Protein 7WGT (pdb70)

Solvent-accessible surface area: 38284 Å² total; per-residue (Å²): 134,170,47,87,67,14,65,38,77,67,1,1,25,18,3,0,15,0,20,7,0,6,2,33,1,4,26,78,2,2,60,0,0,50,87,3,12,4,21,0,0,53,64,0,17,30,76,17,23,42,36,0,0,23,0,8,0,2,12,6,0,0,2,0,0,24,29,74,29,0,0,0,11,0,2,10,51,1,0,30,30,33,36,0,0,0,50,0,0,14,48,0,0,43,30,29,2,28,16,45,4,3,7,3,0,2,1,11,33,2,39,80,17,1,137,55,150,78,7,34,4,63,50,44,130,45,176,41,25,36,126,46,10,118,86,56,34,34,135,82,113,48,89,63,1,2,4,15,11,3,11,39,73,95,3,13,24,11,77,141,11,136,0,18,124,46,50,51,60,58,18,177,74,7,4,82,1,3,71,51,1,12,84,71,4,37,131,2,0,100,41,2,0,53,41,2,0,105,45,2,113,108,2,0,75,47,0,67,52,2,6,110,52,0,30,97,32,0,72,95,12,76,19,10,138,65,0,39,82,89,0,34,70,88,81,127,78,4,50,92,110,62,86,0,57,2,2,0,0,11,9,4,4,84,13,0,22,3,4,15,0,0,0,0,0,3,0,0,17,12,140,54,112,24,61,0,53,125,2,0,73,76,0,3,132,39,4,18,34,6,2,67,71,0,0,40,5,4,2,0,1,1,0,13,2,25,112,71,32,62,21,96,14,111,30,1,5,47,35,13,31,28,5,0,2,16,3,3,0,8,0,0,21,54,4,91,69,19,34,98,26,0,37,22,1,0,41,4,3,2,0,2,0,9,2,13,3,4,0,5,3,1,0,4,0,0,0,36,6,29,45,92,118,73,27,112,73,85,21,82,138,45,0,29,39,11,18,62,84,1,49,99,52,1,35,22,8,4,15,22,0,2,15,22,31,6,37,5,7,62,85,1,0,5,17,20,2,16,1,49,0,5,49,65,10,2,38,0,3,2,124,66,6,7,15,116,54,3,16,7,1,0,6,6,3,8,0,49,39,5,41,75,101,25,49,68,4,3,58,110,48,0,10,111,6,1,84,64,0,21,88,52,30,90,134,48,74,138,88,10,64,68,73,132,36,104,7,38,100,138,0,18,56,82,2,104,84,36,7,27,39,0,28,84,69,6,71,42,11,9,106,117,52,45,117,71,21,115,55,68,77,73,60,39,111,68,85,6,45,54,0,108,56,60,122,161,137,17,72,4,49,12,57,51,65,103,26,67,0,18,78,47,78,144,8,58,0,54,0,117,1,64,60,84,4,33,60,47,52,0,0,0,0,12,11,84,95,81,48,21,3,125,11,24,0,43,27,11,57,66,71,18,113,77,16,42,98,50,3,52,11,59,36,76,28,71,58,4,20,0,22,0,57,48,0,69,68,112,2,32,8,23,0,4,0,0,5,2,52,28,70,23,4,15,10,4,71,4,0,61,3,15,14,118,78,77,69,21,56,6,80,4,16,9,2,6,5,7,88,70,7,32,119,63,57,19,0,0,0,0,0,3,0,6,49,0,21,40,86,105,4,92,34,27,9,53,10,60,52,73,96,70,143,116,35,46,10,59,5,72,18,75,25,48,111,96,63,24,2,4,0,1,0,0,3,0,50,9,79,60,105,51,8,72,162,74,49,38,2,25,0,24,0,51,19,140,49,60,149,74,61,68,94,100,55,14,56,89,97,157,126,34,106,12,58,9,55,46,25,29,60,25,99,66,52,23,77,50,102,0,29,2,39,9,58,45,34,91,1,42,58,59,0,1,0,0,0,13,9,32,98,143,111,134,1,31,3,0,0,3,6,5,12,39,29,57,38,64,56,60,5,84,75,0,75,80,30,5,64,9,34,33,51,52,104,60,47,48,0,39,0,79,3,48,61,1,119,53,123,2,32,7,59,0,8,0,0,25,0,15,28,16,31,83,0,0,27,94,26,4,111,9,17,77,1,52,2,28,60,6,137,68,51,49,13,47,15,29,13,1,6,40,37,85,62,105,116,78,57,85,64,32,34,0,0,0,1,0,53,12,0,7,11,79,83,18,76,24,50,6,30,100,60,81,43,103,79,35,43,22,62,1,72,23,44,82,79,114,82,62,38,13,13,2,0,0,0,42,13,64,29,94,51,25,90,93,104,36,3,25,0,21,1,26,0,87,60,35,108,31,164,41,83,66,103,4,98,72,144

Foldseek 3Di:
DDDAAAPDDVLLLLLLLLQLFFQCLQFPLQLLLLVQFFQLLVVLLVVLLQLAQLLLLLQLLLLQQQQLFFQQVSLCQQFVLQSLLSQLLLLLLLLCLLFLLVLLLLLVVLLVQLPDPFRPQQDQPDPQHDPLEDRAFDDDDVRHYSLVRCCLCVQLVLVVAPFLVPLDAFQPVRLVSSVVLLVVLLVQPLVHSRRVSVVSVCLSCLLVVLLVVLLVVLCPAVQLVVLSCSRHVGDNVSVVDVVSSLVSLVSSHVSSDGSSRLSSLSSSSHNSQDQSVVSSVVSSVSNNVSSVSSSSSQRSLLRSCCPVPNDDSVGQSHGDCCNLRRRVLSSLSPDPVRSVSSNSSSSSNNSSSSSSSSRSVSSVQRNVCRVDVVCVVNSSVVSVVSSVVSSVSNSSLRGSNNVSVSQLSVLFQNPLQSLVSVLCVLCSCPPLSHLVVVQVSVCVRHVHGDDPSSNCSSHPVHNVSSVSNNVVSVVPDDQDADDVGGHDPVSSVVSNVSSCVSVVSSVVSSVVVQVVDDDDRVVRSVVSSQRNVNVD/DKAKEKPPQEDEEAQFDKDKIKIFINWWAALQFKFKWWAAPPGDTDTAGGSQFHGDPPRDPQWGKDDGTGMIMIIRGGHHLVSQTKMKMWGPRDPPTYIYSIYGYAYDADFDFWDKDKDWFDPVVVVDFKTKIKMKTDWGDDQDKDKWKAFPNHTDDDAKDKDKDQQDSPRRTIIMMMMHMDTSVVVVVTWWIKMWIDDPVDPGTDIDIGTPDD/DWAKAKDWADEAAAQGKTKMKIAIDDDQQLQFKKWKWWAAPVRDIGTAKIAASHRPDIDGDPVQPPFKDWDADSVRRMIMIIGGNDDQRPWTWIKMFTDHDVVVGTPDIHPTHTHGHHPFDFDAWDKDWAADDPDDLPAQKDKTKIKTDFGDDDDKDKDWPVPPAPPAKDKADWDQDPRTTITMMMHMDGCVPPPPDFTKIWMADVVVRDIDIGTHDHD

Secondary structure (DSSP, 8-state):
------SSHHHHHHHHHHHHSSHHHHHTHHHHHHHTTGGGGHHHHHHIIIIIIHHHHHHHHHHHHHH-S-HHHHHHTT-GGGTHHHHHHHHHHHHHHHHHTHHHHHHHHHHHHT-SSS-TTS-S-STT--TT-BSS--S-SSS-BHHHHHIIIIIS-GGG--STT---SB-HHHHHHHHHHHHHHHHHHTTTHHHHHHHHHHHHHHHHHHHHHHHHHHHTSTTHHHHHHHHH---GGGTTSHHHHHHHHHHHHHHH--SSSHHHHHHHTS-TTS-HHHHHHHHHHHHHHHHHHHHHHHHHHHHHHHHHT---HHHH---THHIIIIIHHHHHTTSSSHHHHHHHHHHHHHHHHHHHHHHHHHHHHHHHHTT-HHHHHTHHHHHHHHHHHHHHGGGGGGBTTHHHHHHHHHTTTSHHHHHHHHHHHHHIIIIITTHHHHHHHHHHHHSSPPPHHHHHIIIIIHHHHHHHHHHHHHHT----EETTEEPPHHHHHHHHHHHHHHHTHHHHHHHHHHHTS-S-SHHHHTTTTS-SGGG-/--EEEEE----B-TT--EEEEEEEESS-GGGS-EEEEEE-TT--EEEEEEE-TTS--EEE-GGGTTTEEEEEETTTTEEEEEE-S--GGG-EEEEEEE---GGG----B---EEE-B--PPPBPPEEEEE---S----SSEEEEEEEEEEEBSS--EEEEGGG---TTEEEEEEEEETTEEEEEEEEEEEGGGTTTS--EEEEEEGGGTEEEEEE----/---EEEE-SEEEE-TT--EEEEEEEEEEE-TTTEEEEEE-TTS--EEEEETTTEE-TT--TTEEEEEEEEEEEEEESS--GGG-SEEEEEE-SSSS-EEB--EEEEE----B--EEEEEPPPTTTTTTTEEEEEEEEEEEBSS--EEEEEETTEEP-SSEEEEEPPPPTTT--EEEEEEEEEEHHHHHT--EEEEEEE-TT-SSPEEEEEES--

Organism: Drosophila melanogaster (NCBI:txid7227)

InterPro domains:
  IPR000175 Sodium:neurotransmitter symporter [PF00209] (27-581)
  IPR000175 Sodium:neurotransmitter symporter [PR00176] (35-56)
  IPR000175 Sodium:neurotransmitter symporter [PR00176] (64-83)
  IPR000175 Sodium:neurotransmitter symporter [PR00176] (108-134)
  IPR000175 Sodium:neurotransmitter symporter [PR00176] (264-281)
  IPR000175 Sodium:neurotransmitter symporter [PR00176] (346-366)
  IPR000175 Sodium:neurotransmitter symporter [PR00176] (400-419)
  IPR000175 Sodium:neurotransmitter symporter [PR00176] (480-500)
  IPR000175 Sodium:neurotransmitter symporter [PR00176] (520-540)
  IPR000175 Sodium:neurotransmitter symporter [PS00610] (51-65)
  IPR000175 Sodium:neurotransmitter symporter [PS00754] (134-154)
  IPR000175 Sodium:neurotransmitter symporter [PS50267] (26-584)
  IPR000175 Sodium:neurotransmitter symporter [PTHR11616] (11-594)
  IPR037272 Sodium:neurotransmitter symporter superfamily [SSF161070] (27-579)

GO terms:
  GO:0005330 dopamine:sodium symporter activity (F, IDA)
  GO:0042745 circadian sleep/wake cycle (P, IDA)
  GO:0090494 dopamine uptake (P, IDA)
  GO:0019811 cocaine binding (F, IDA)
  GO:1990834 response to odorant (P, IMP)
  GO:0030431 sleep (P, IMP)
  GO:0099509 regulation of presynaptic cytosolic calcium ion concentration (P, IMP)
  GO:0008344 adult locomotory behavior (P, IMP)
  GO:0005886 plasma membrane (C, IDA)
  GO:0042745 circadian sleep/wake cycle (P, IMP)

Nearest PDB structures (foldseek):
  6m2r-assembly1_L  TM=9.900E-01  e=1.112E-40  Mus musculus
  4xp9-assembly1_L  TM=9.901E-01  e=1.904E-40  Mus musculus
  3ls5-assembly1_L  TM=9.830E-01  e=5.376E-38  Mus musculus
  5i1k-assembly1_L  TM=9.712E-01  e=5.869E-34  Homo sapiens
  6wos-assembly1_L  TM=9.707E-01  e=3.458E-33  Homo sapiens

Structure (mmCIF, N/CA/C/O backbone):
data_7WGT
#
_entry.id   7WGT
#
_cell.length_a   98.007
_cell.length_b   135.025
_cell.length_c   162.559
_cell.angle_alpha   90.000
_cell.angle_beta   90.000
_cell.angle_gamma   90.000
#
_symmetry.space_group_name_H-M   'P 21 21 21'
#
loop_
_entity.id
_entity.type
_entity.pdbx_description
1 polymer 'Sodium-dependent dopamine transporter'
2 polymer 'Antibody fragment (9D5) light chain'
3 polymer 'Antibody fragment (9D5) heavy chain'
4 non-polymer '1-(2-{[(diphenylmethylidene)amino]oxy}ethyl)-1,2,5,6-tetrahydropyridine-3-carboxylic acid'
5 non-polymer CHOLESTEROL
6 non-polymer 'SODIUM ION'
7 non-polymer 'CHLORIDE ION'
8 non-polymer 'CHOLESTEROL HEMISUCCINATE'
9 water water
#
loop_
_atom_site.group_PDB
_atom_site.id
_atom_site.type_symbol
_atom_site.label_atom_id
_atom_site.label_alt_id
_atom_site.label_comp_id
_atom_site.label_asym_id
_atom_site.label_entity_id
_atom_site.label_seq_id
_atom_site.pdbx_PDB_ins_code
_atom_site.Cartn_x
_atom_site.Cartn_y
_atom_site.Cartn_z
_atom_site.occupancy
_atom_site.B_iso_or_equiv
_atom_site.auth_seq_id
_atom_site.auth_comp_id
_atom_site.auth_asym_id
_atom_site.auth_atom_id
_atom_site.pdbx_PDB_model_num
ATOM 1 N N . ASP A 1 1 ? -22.923 -26.415 38.047 1.00 138.55 25 ASP A N 1
ATOM 2 C CA . ASP A 1 1 ? -22.266 -25.779 36.911 1.00 140.18 25 ASP A CA 1
ATOM 3 C C . ASP A 1 1 ? -20.776 -26.103 36.884 1.00 141.27 25 ASP A C 1
ATOM 4 O O . ASP A 1 1 ? -20.012 -25.625 37.725 1.00 141.13 25 ASP A O 1
ATOM 9 N N . GLU A 1 2 ? -20.363 -26.916 35.916 1.00 138.33 26 GLU A N 1
ATOM 10 C CA . GLU A 1 2 ? -18.966 -27.292 35.746 1.00 140.60 26 GLU A CA 1
ATOM 11 C C . GLU A 1 2 ? -18.449 -26.694 34.446 1.00 136.32 26 GLU A C 1
ATOM 12 O O . GLU A 1 2 ? -18.952 -27.018 33.364 1.00 140.36 26 GLU A O 1
ATOM 18 N N . ARG A 1 3 ? -17.445 -25.831 34.557 1.00 127.89 27 ARG A N 1
ATOM 19 C CA . ARG A 1 3 ? -16.951 -25.041 33.443 1.00 123.59 27 ARG A CA 1
ATOM 20 C C . ARG A 1 3 ? -15.502 -25.395 33.144 1.00 120.13 27 ARG A C 1
ATOM 21 O O . ARG A 1 3 ? -14.787 -25.948 33.985 1.00 118.42 27 ARG A O 1
ATOM 29 N N . GLU A 1 4 ? -15.079 -25.061 31.924 1.00 115.11 28 GLU A N 1
ATOM 30 C CA . GLU A 1 4 ? -13.700 -25.272 31.509 1.00 111.19 28 GLU A CA 1
ATOM 31 C C . GLU A 1 4 ? -12.737 -24.623 32.496 1.00 111.67 28 GLU A C 1
ATOM 32 O O . GLU A 1 4 ? -13.074 -23.652 33.178 1.00 112.60 28 GLU A O 1
ATOM 38 N N . THR A 1 5 ? -11.527 -25.171 32.574 1.00 108.75 29 THR A N 1
ATOM 39 C CA . THR A 1 5 ? -10.477 -24.614 33.413 1.00 105.19 29 THR A CA 1
ATOM 40 C C . THR A 1 5 ? -9.218 -24.417 32.577 1.00 104.68 29 THR A C 1
ATOM 41 O O . THR A 1 5 ? -9.095 -24.936 31.464 1.00 108.34 29 THR A O 1
ATOM 45 N N . TRP A 1 6 ? -8.280 -23.644 33.122 1.00 96.60 30 TRP A N 1
ATOM 46 C CA . TRP A 1 6 ? -7.043 -23.344 32.411 1.00 103.95 30 TRP A CA 1
ATOM 47 C C . TRP A 1 6 ? -6.187 -24.601 32.299 1.00 105.98 30 TRP A C 1
ATOM 48 O O . TRP A 1 6 ? -5.796 -25.187 33.314 1.00 111.17 30 TRP A O 1
ATOM 59 N N . SER A 1 7 ? -5.885 -25.011 31.066 1.00 107.50 31 SER A N 1
ATOM 60 C CA . SER A 1 7 ? -5.056 -26.189 30.827 1.00 106.10 31 SER A CA 1
ATOM 61 C C . SER A 1 7 ? -3.602 -25.905 31.181 1.00 104.54 31 SER A C 1
ATOM 62 O O . SER A 1 7 ? -2.704 -26.113 30.358 1.00 112.14 31 SER A O 1
ATOM 65 N N . GLY A 1 8 ? -3.362 -25.448 32.404 1.00 100.51 32 GLY A N 1
ATOM 66 C CA . GLY A 1 8 ? -2.062 -24.939 32.807 1.00 105.24 32 GLY A CA 1
ATOM 67 C C . GLY A 1 8 ? -2.251 -23.554 33.393 1.00 101.13 32 GLY A C 1
ATOM 68 O O . GLY A 1 8 ? -3.115 -22.784 32.967 1.00 106.80 32 GLY A O 1
ATOM 69 N N . LYS A 1 9 ? -1.427 -23.228 34.389 1.00 92.85 33 LYS A N 1
ATOM 70 C CA . LYS A 1 9 ? -1.654 -21.998 35.142 1.00 93.16 33 LYS A CA 1
ATOM 71 C C . LYS A 1 9 ? -1.084 -20.775 34.433 1.00 100.10 33 LYS A C 1
ATOM 72 O O . LYS A 1 9 ? -1.744 -19.731 34.374 1.00 101.94 33 LYS A O 1
ATOM 78 N N . VAL A 1 10 ? 0.135 -20.872 33.896 1.00 93.00 34 VAL A N 1
ATOM 79 C CA . VAL A 1 10 ? 0.713 -19.728 33.203 1.00 92.39 34 VAL A CA 1
ATOM 80 C C . VAL A 1 10 ? -0.117 -19.344 31.987 1.00 98.02 34 VAL A C 1
ATOM 81 O O . VAL A 1 10 ? -0.047 -18.197 31.532 1.00 101.38 34 VAL A O 1
ATOM 85 N N . ASP A 1 11 ? -0.910 -20.278 31.451 1.00 93.22 35 ASP A N 1
ATOM 86 C CA . ASP A 1 11 ? -1.903 -19.929 30.440 1.00 95.33 35 ASP A CA 1
ATOM 87 C C . ASP A 1 11 ? -2.762 -18.763 30.907 1.00 99.01 35 ASP A C 1
ATOM 88 O O . ASP A 1 11 ? -2.997 -17.804 30.163 1.00 98.70 35 ASP A O 1
ATOM 93 N N . PHE A 1 12 ? -3.242 -18.835 32.151 1.00 95.23 36 PHE A N 1
ATOM 94 C CA . PHE A 1 12 ? -4.021 -17.742 32.718 1.00 91.41 36 PHE A CA 1
ATOM 95 C C . PHE A 1 12 ? -3.155 -16.509 32.942 1.00 94.27 36 PHE A C 1
ATOM 96 O O . PHE A 1 12 ? -3.567 -15.388 32.618 1.00 87.92 36 PHE A O 1
ATOM 104 N N . LEU A 1 13 ? -1.951 -16.697 33.490 1.00 95.93 37 LEU A N 1
ATOM 105 C CA . LEU A 1 13 ? -1.077 -15.561 33.767 1.00 85.10 37 LEU A CA 1
ATOM 106 C C . LEU A 1 13 ? -0.718 -14.820 32.487 1.00 87.88 37 LEU A C 1
ATOM 107 O O . LEU A 1 13 ? -0.784 -13.587 32.432 1.00 87.95 37 LEU A O 1
ATOM 112 N N . LEU A 1 14 ? -0.343 -15.558 31.439 1.00 88.48 38 LEU A N 1
ATOM 113 C CA . LEU A 1 14 ? 0.015 -14.911 30.181 1.00 88.43 38 LEU A CA 1
ATOM 114 C C . LEU A 1 14 ? -1.183 -14.198 29.568 1.00 87.19 38 LEU A C 1
ATOM 115 O O . LEU A 1 14 ? -1.048 -13.088 29.040 1.00 88.47 38 LEU A O 1
ATOM 120 N N . SER A 1 15 ? -2.367 -14.814 29.628 1.00 89.06 39 SER A N 1
ATOM 121 C CA . SER A 1 15 ? -3.555 -14.159 29.086 1.00 90.78 39 SER A CA 1
ATOM 122 C C . SER A 1 15 ? -3.887 -12.891 29.861 1.00 87.08 39 SER A C 1
ATOM 123 O O . SER A 1 15 ? -4.340 -11.900 29.277 1.00 89.39 39 SER A O 1
ATOM 126 N N . VAL A 1 16 ? -3.663 -12.896 31.176 1.00 83.03 40 VAL A N 1
ATOM 127 C CA . VAL A 1 16 ? -3.823 -11.673 31.956 1.00 83.08 40 VAL A CA 1
ATOM 128 C C . VAL A 1 16 ? -2.707 -10.685 31.631 1.00 84.68 40 VAL A C 1
ATOM 129 O O . VAL A 1 16 ? -2.963 -9.507 31.354 1.00 82.54 40 VAL A O 1
ATOM 133 N N . ILE A 1 17 ? -1.453 -11.150 31.664 1.00 87.15 41 ILE A N 1
ATOM 134 C CA . ILE A 1 17 ? -0.321 -10.293 31.312 1.00 83.42 41 ILE A CA 1
ATOM 135 C C . ILE A 1 17 ? -0.499 -9.730 29.909 1.00 84.96 41 ILE A C 1
ATOM 136 O O . ILE A 1 17 ? -0.311 -8.531 29.670 1.00 83.35 41 ILE A O 1
ATOM 141 N N . GLY A 1 18 ? -0.875 -10.589 28.962 1.00 84.80 42 GLY A N 1
ATOM 142 C CA . GLY A 1 18 ? -1.059 -10.128 27.598 1.00 82.43 42 GLY A CA 1
ATOM 143 C C . GLY A 1 18 ? -2.158 -9.090 27.476 1.00 88.51 42 GLY A C 1
ATOM 144 O O . GLY A 1 18 ? -2.017 -8.107 26.744 1.00 90.77 42 GLY A O 1
ATOM 145 N N . TYR A 1 19 ? -3.272 -9.298 28.180 1.00 87.70 43 TYR A N 1
ATOM 146 C CA . TYR A 1 19 ? -4.361 -8.329 28.127 1.00 83.86 43 TYR A CA 1
ATOM 147 C C . TYR A 1 19 ? -3.939 -6.999 28.734 1.00 82.21 43 TYR A C 1
ATOM 148 O O . TYR A 1 19 ? -4.253 -5.932 28.192 1.00 80.60 43 TYR A O 1
ATOM 157 N N . ALA A 1 20 ? -3.215 -7.042 29.853 1.00 84.12 44 ALA A N 1
ATOM 158 C CA . ALA A 1 20 ? -2.889 -5.814 30.571 1.00 82.23 44 ALA A CA 1
ATOM 159 C C . ALA A 1 20 ? -1.834 -4.998 29.834 1.00 85.54 44 ALA A C 1
ATOM 160 O O . ALA A 1 20 ? -1.987 -3.782 29.667 1.00 80.96 44 ALA A O 1
ATOM 162 N N . VAL A 1 21 ? -0.751 -5.634 29.391 1.00 79.37 45 VAL A N 1
ATOM 163 C CA . VAL A 1 21 ? 0.281 -4.892 28.677 1.00 83.65 45 VAL A CA 1
ATOM 164 C C . VAL A 1 21 ? -0.149 -4.733 27.224 1.00 83.24 45 VAL A C 1
ATOM 165 O O . VAL A 1 21 ? -0.536 -5.700 26.555 1.00 82.32 45 VAL A O 1
ATOM 169 N N . GLY A 1 22 ? -0.158 -3.493 26.759 1.00 82.84 46 GLY A N 1
ATOM 170 C CA . GLY A 1 22 ? -0.615 -3.201 25.421 1.00 79.22 46 GLY A CA 1
ATOM 171 C C . GLY A 1 22 ? 0.042 -1.952 24.889 1.00 80.69 46 GLY A C 1
ATOM 172 O O . GLY A 1 22 ? 1.098 -1.544 25.382 1.00 83.28 46 GLY A O 1
ATOM 173 N N . LEU A 1 23 ? -0.583 -1.327 23.893 1.00 76.27 47 LEU A N 1
ATOM 174 C CA . LEU A 1 23 ? 0.051 -0.195 23.234 1.00 77.83 47 LEU A CA 1
ATOM 175 C C . LEU A 1 23 ? 0.353 0.936 24.213 1.00 80.34 47 LEU A C 1
ATOM 176 O O . LEU A 1 23 ? 1.451 1.504 24.177 1.00 86.22 47 LEU A O 1
ATOM 181 N N . ALA A 1 24 ? -0.576 1.238 25.125 1.00 79.68 48 ALA A N 1
ATOM 182 C CA . ALA A 1 24 ? -0.388 2.337 26.072 1.00 81.51 48 ALA A CA 1
ATOM 183 C C . ALA A 1 24 ? 0.898 2.217 26.880 1.00 82.20 48 ALA A C 1
ATOM 184 O O . ALA A 1 24 ? 1.410 3.236 27.359 1.00 85.83 48 ALA A O 1
ATOM 186 N N . ASN A 1 25 ? 1.428 1.005 27.051 1.00 83.81 49 ASN A N 1
ATOM 187 C CA . ASN A 1 25 ? 2.690 0.855 27.767 1.00 84.18 49 ASN A CA 1
ATOM 188 C C . ASN A 1 25 ? 3.833 1.519 27.011 1.00 81.17 49 ASN A C 1
ATOM 189 O O . ASN A 1 25 ? 4.759 2.058 27.627 1.00 87.72 49 ASN A O 1
ATOM 194 N N . VAL A 1 26 ? 3.782 1.507 25.680 1.00 78.50 50 VAL A N 1
ATOM 195 C CA . VAL A 1 26 ? 4.901 2.007 24.892 1.00 80.92 50 VAL A CA 1
ATOM 196 C C . VAL A 1 26 ? 4.615 3.405 24.351 1.00 81.54 50 VAL A C 1
ATOM 197 O O . VAL A 1 26 ? 5.531 4.227 24.242 1.00 87.56 50 VAL A O 1
ATOM 201 N N . TRP A 1 27 ? 3.354 3.712 24.031 1.00 80.63 51 TRP A N 1
ATOM 202 C CA . TRP A 1 27 ? 3.069 4.951 23.316 1.00 76.47 51 TRP A CA 1
ATOM 203 C C . TRP A 1 27 ? 2.314 5.973 24.166 1.00 75.97 51 TRP A C 1
ATOM 204 O O . TRP A 1 27 ? 1.741 6.917 23.617 1.00 81.25 51 TRP A O 1
ATOM 215 N N . ARG A 1 28 ? 2.310 5.820 25.493 1.00 77.98 52 ARG A N 1
ATOM 216 C CA . ARG A 1 28 ? 1.766 6.873 26.346 1.00 84.32 52 ARG A CA 1
ATOM 217 C C . ARG A 1 28 ? 2.554 7.050 27.641 1.00 83.94 52 ARG A C 1
ATOM 218 O O . ARG A 1 28 ? 2.856 8.185 28.026 1.00 90.27 52 ARG A O 1
ATOM 226 N N . PHE A 1 29 ? 2.883 5.958 28.332 1.00 72.39 53 PHE A N 1
ATOM 227 C CA . PHE A 1 29 ? 3.611 6.100 29.591 1.00 74.78 53 PHE A CA 1
ATOM 228 C C . PHE A 1 29 ? 4.957 6.796 29.430 1.00 85.04 53 PHE A C 1
ATOM 229 O O . PHE A 1 29 ? 5.273 7.656 30.272 1.00 87.23 53 PHE A O 1
ATOM 237 N N . PRO A 1 30 ? 5.789 6.488 28.422 1.00 84.38 54 PRO A N 1
ATOM 238 C CA . PRO A 1 30 ? 7.036 7.259 28.264 1.00 82.66 54 PRO A CA 1
ATOM 239 C C . PRO A 1 30 ? 6.805 8.748 28.068 1.00 86.44 54 PRO A C 1
ATOM 240 O O . PRO A 1 30 ? 7.472 9.562 28.719 1.00 85.89 54 PRO A O 1
ATOM 244 N N . TYR A 1 31 ? 5.874 9.130 27.186 1.00 86.28 55 TYR A N 1
ATOM 245 C CA . TYR A 1 31 ? 5.591 10.548 26.988 1.00 77.32 55 TYR A CA 1
ATOM 246 C C . TYR A 1 31 ? 5.181 11.213 28.295 1.00 81.99 55 TYR A C 1
ATOM 247 O O . TYR A 1 31 ? 5.591 12.344 28.578 1.00 84.89 55 TYR A O 1
ATOM 256 N N . LEU A 1 32 ? 4.386 10.516 29.113 1.00 85.67 56 LEU A N 1
ATOM 257 C CA . LEU A 1 32 ? 3.948 11.083 30.384 1.00 83.24 56 LEU A CA 1
ATOM 258 C C . LEU A 1 32 ? 5.127 11.332 31.314 1.00 86.28 56 LEU A C 1
ATOM 259 O O . LEU A 1 32 ? 5.151 12.329 32.043 1.00 90.90 56 LEU A O 1
ATOM 264 N N . CYS A 1 33 ? 6.116 10.437 31.302 1.00 90.50 57 CYS A N 1
ATOM 265 C CA . CYS A 1 33 ? 7.323 10.657 32.093 1.00 94.23 57 CYS A CA 1
ATOM 266 C C . CYS A 1 33 ? 8.085 11.880 31.595 1.00 96.70 57 CYS A C 1
ATOM 267 O O . CYS A 1 33 ? 8.473 12.750 32.382 1.00 101.32 57 CYS A O 1
ATOM 270 N N . TYR A 1 34 ? 8.303 11.960 30.280 1.00 91.13 58 TYR A N 1
ATOM 271 C CA . TYR A 1 34 ? 8.990 13.107 29.696 1.00 84.68 58 TYR A CA 1
ATOM 272 C C . TYR A 1 34 ? 8.248 14.405 29.988 1.00 93.52 58 TYR A C 1
ATOM 273 O O . TYR A 1 34 ? 8.863 15.416 30.344 1.00 100.84 58 TYR A O 1
ATOM 282 N N . LYS A 1 35 ? 6.934 14.393 29.879 1.00 86.19 59 LYS A N 1
ATOM 283 C CA . LYS A 1 35 ? 6.166 15.623 30.048 1.00 89.29 59 LYS A CA 1
ATOM 284 C C . LYS A 1 35 ? 5.883 16.009 31.479 1.00 97.17 59 LYS A C 1
ATOM 285 O O . LYS A 1 35 ? 5.525 17.148 31.759 1.00 103.21 59 LYS A O 1
ATOM 291 N N . ASN A 1 36 ? 6.084 15.099 32.405 1.00 96.72 60 ASN A N 1
ATOM 292 C CA . ASN A 1 36 ? 5.689 15.353 33.787 1.00 93.24 60 ASN A CA 1
ATOM 293 C C . ASN A 1 36 ? 6.826 15.085 34.765 1.00 94.63 60 ASN A C 1
ATOM 294 O O . ASN A 1 36 ? 6.622 14.511 35.837 1.00 100.38 60 ASN A O 1
ATOM 299 N N . GLY A 1 37 ? 8.041 15.501 34.422 1.00 94.36 61 GLY A N 1
ATOM 300 C CA . GLY A 1 37 ? 9.124 15.513 35.384 1.00 97.17 61 GLY A CA 1
ATOM 301 C C . GLY A 1 37 ? 10.016 14.292 35.417 1.00 103.84 61 GLY A C 1
ATOM 302 O O . GLY A 1 37 ? 10.795 14.147 36.367 1.00 106.13 61 GLY A O 1
ATOM 303 N N . GLY A 1 38 ? 9.936 13.414 34.423 1.00 99.43 62 GLY A N 1
ATOM 304 C CA . GLY A 1 38 ? 10.858 12.289 34.376 1.00 96.48 62 GLY A CA 1
ATOM 305 C C . GLY A 1 38 ? 10.637 11.340 35.536 1.00 104.70 62 GLY A C 1
ATOM 306 O O . GLY A 1 38 ? 9.500 10.976 35.862 1.00 105.35 62 GLY A O 1
ATOM 307 N N . GLY A 1 39 ? 11.740 10.938 36.176 1.00 101.46 63 GLY A N 1
ATOM 308 C CA . GLY A 1 39 ? 11.651 10.020 37.300 1.00 100.34 63 GLY A CA 1
ATOM 309 C C . GLY A 1 39 ? 10.746 10.513 38.411 1.00 99.21 63 GLY A C 1
ATOM 310 O O . GLY A 1 39 ? 10.180 9.711 39.159 1.00 101.70 63 GLY A O 1
ATOM 311 N N . ALA A 1 40 ? 10.588 11.833 38.531 1.00 95.64 64 ALA A N 1
ATOM 312 C CA . ALA A 1 40 ? 9.686 12.395 39.527 1.00 98.47 64 ALA A CA 1
ATOM 313 C C . ALA A 1 40 ? 8.222 12.133 39.202 1.00 99.47 64 ALA A C 1
ATOM 314 O O . ALA A 1 40 ? 7.371 12.284 40.084 1.00 98.83 64 ALA A O 1
ATOM 316 N N . PHE A 1 41 ? 7.904 11.763 37.959 1.00 96.92 65 PHE A N 1
ATOM 317 C CA . PHE A 1 41 ? 6.543 11.348 37.643 1.00 94.63 65 PHE A CA 1
ATOM 318 C C . PHE A 1 41 ? 6.213 9.983 38.231 1.00 94.48 65 PHE A C 1
ATOM 319 O O . PHE A 1 41 ? 5.032 9.662 38.400 1.00 96.73 65 PHE A O 1
ATOM 327 N N . LEU A 1 42 ? 7.228 9.179 38.558 1.00 94.15 66 LEU A N 1
ATOM 328 C CA . LEU A 1 42 ? 6.983 7.841 39.080 1.00 92.65 66 LEU A CA 1
ATOM 329 C C . LEU A 1 42 ? 6.435 7.854 40.502 1.00 93.51 66 LEU A C 1
ATOM 330 O O . LEU A 1 42 ? 5.861 6.850 40.937 1.00 91.78 66 LEU A O 1
ATOM 335 N N . VAL A 1 43 ? 6.591 8.951 41.237 1.00 91.12 67 VAL A N 1
ATOM 336 C CA . VAL A 1 43 ? 6.059 9.008 42.597 1.00 92.00 67 VAL A CA 1
ATOM 337 C C . VAL A 1 43 ? 4.540 9.155 42.544 1.00 91.75 67 VAL A C 1
ATOM 338 O O . VAL A 1 43 ? 3.837 8.303 43.110 1.00 92.24 67 VAL A O 1
ATOM 342 N N . PRO A 1 44 ? 3.970 10.182 41.893 1.00 96.66 68 PRO A N 1
ATOM 343 C CA . PRO A 1 44 ? 2.503 10.221 41.807 1.00 96.52 68 PRO A CA 1
ATOM 344 C C . PRO A 1 44 ? 1.948 9.081 40.983 1.00 94.21 68 PRO A C 1
ATOM 345 O O . PRO A 1 44 ? 0.814 8.653 41.221 1.00 96.97 68 PRO A O 1
ATOM 349 N N . TYR A 1 45 ? 2.722 8.567 40.024 1.00 88.63 69 TYR A N 1
ATOM 350 C CA . TYR A 1 45 ? 2.307 7.371 39.304 1.00 88.03 69 TYR A CA 1
ATOM 351 C C . TYR A 1 45 ? 2.377 6.138 40.193 1.00 91.69 69 TYR A C 1
ATOM 352 O O . TYR A 1 45 ? 1.552 5.230 40.054 1.00 94.47 69 TYR A O 1
ATOM 361 N N . GLY A 1 46 ? 3.350 6.084 41.104 1.00 96.39 70 GLY A N 1
ATOM 362 C CA . GLY A 1 46 ? 3.434 4.951 42.009 1.00 91.67 70 GLY A CA 1
ATOM 363 C C . GLY A 1 46 ? 2.357 4.977 43.075 1.00 94.18 70 GLY A C 1
ATOM 364 O O . GLY A 1 46 ? 1.812 3.933 43.444 1.00 9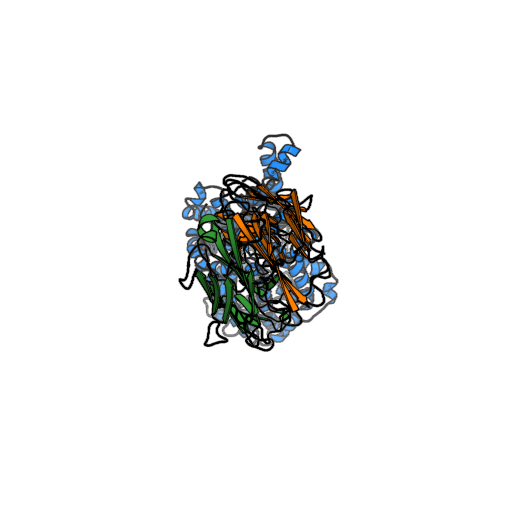6.05 70 GLY A O 1
ATOM 365 N N . ILE A 1 47 ? 2.031 6.167 43.583 1.00 93.50 71 ILE A N 1
ATOM 366 C CA . ILE A 1 47 ? 0.995 6.275 44.605 1.00 92.78 71 ILE A CA 1
ATOM 367 C C . ILE A 1 47 ? -0.374 5.965 44.013 1.00 94.64 71 ILE A C 1
ATOM 368 O O . ILE A 1 47 ? -1.130 5.151 44.557 1.00 94.52 71 ILE A O 1
ATOM 373 N N . MET A 1 48 ? -0.716 6.599 42.886 1.00 98.96 72 MET A N 1
ATOM 374 C CA . MET A 1 48 ? -1.984 6.292 42.235 1.00 94.56 72 MET A CA 1
ATOM 375 C C . MET A 1 48 ? -2.029 4.873 41.691 1.00 94.16 72 MET A C 1
ATOM 376 O O . MET A 1 48 ? -3.109 4.404 41.315 1.00 95.52 72 MET A O 1
ATOM 381 N N . LEU A 1 49 ? -0.890 4.187 41.629 1.00 92.30 73 LEU A N 1
ATOM 382 C CA . LEU A 1 49 ? -0.889 2.768 41.302 1.00 90.00 73 LEU A CA 1
ATOM 383 C C . LEU A 1 49 ? -1.141 1.912 42.534 1.00 91.91 73 LEU A C 1
ATOM 384 O O . LEU A 1 49 ? -1.776 0.858 42.432 1.00 94.30 73 LEU A O 1
ATOM 389 N N . ALA A 1 50 ? -0.665 2.352 43.702 1.00 95.71 74 ALA A N 1
ATOM 390 C CA . ALA A 1 50 ? -0.858 1.583 44.926 1.00 96.70 74 ALA A CA 1
ATOM 391 C C . ALA A 1 50 ? -2.267 1.746 45.482 1.00 95.98 74 ALA A C 1
ATOM 392 O O . ALA A 1 50 ? -2.897 0.761 45.881 1.00 94.63 74 ALA A O 1
ATOM 394 N N . VAL A 1 51 ? -2.777 2.975 45.517 1.00 96.10 75 VAL A N 1
ATOM 395 C CA . VAL A 1 51 ? -4.104 3.212 46.071 1.00 90.36 75 VAL A CA 1
ATOM 396 C C . VAL A 1 51 ? -5.194 3.153 45.002 1.00 96.88 75 VAL A C 1
ATOM 397 O O . VAL A 1 51 ? -6.344 2.825 45.310 1.00 99.20 75 VAL A O 1
ATOM 401 N N . GLY A 1 52 ? -4.864 3.442 43.747 1.00 95.37 76 GLY A N 1
ATOM 402 C CA . GLY A 1 52 ? -5.878 3.495 42.714 1.00 92.03 76 GLY A CA 1
ATOM 403 C C . GLY A 1 52 ? -5.985 2.245 41.865 1.00 91.13 76 GLY A C 1
ATOM 404 O O . GLY A 1 52 ? -6.974 1.511 41.953 1.00 92.80 76 GLY A O 1
ATOM 405 N N . GLY A 1 53 ? -4.970 1.990 41.044 1.00 90.54 77 GLY A N 1
ATOM 406 C CA . GLY A 1 53 ? -5.030 0.930 40.056 1.00 84.89 77 GLY A CA 1
ATOM 407 C C . GLY A 1 53 ? -5.107 -0.489 40.591 1.00 93.14 77 GLY A C 1
ATOM 408 O O . GLY A 1 53 ? -6.032 -1.227 40.247 1.00 90.61 77 GLY A O 1
ATOM 409 N N . ILE A 1 54 ? -4.130 -0.877 41.429 1.00 90.37 78 ILE A N 1
ATOM 410 C CA . ILE A 1 54 ? -4.080 -2.282 41.861 1.00 90.07 78 ILE A CA 1
ATOM 411 C C . ILE A 1 54 ? -5.294 -2.715 42.636 1.00 88.30 78 ILE A C 1
ATOM 412 O O . ILE A 1 54 ? -5.780 -3.837 42.402 1.00 87.42 78 ILE A O 1
ATOM 417 N N . PRO A 1 55 ? -5.867 -1.933 43.570 1.00 84.07 79 PRO A N 1
ATOM 418 C CA . PRO A 1 55 ? -7.107 -2.384 44.225 1.00 86.91 79 PRO A CA 1
ATOM 419 C C . PRO A 1 55 ? -8.217 -2.743 43.249 1.00 87.04 79 PRO A C 1
ATOM 420 O O . PRO A 1 55 ? -8.891 -3.764 43.432 1.00 85.06 79 PRO A O 1
ATOM 424 N N . LEU A 1 56 ? -8.422 -1.935 42.209 1.00 85.11 80 LEU A N 1
ATOM 425 C CA . LEU A 1 56 ? -9.429 -2.273 41.208 1.00 85.62 80 LEU A CA 1
ATOM 426 C C . LEU A 1 56 ? -9.020 -3.510 40.417 1.00 83.70 80 LEU A C 1
ATOM 427 O O . LEU A 1 56 ? -9.860 -4.362 40.103 1.00 83.70 80 LEU A O 1
ATOM 432 N N . PHE A 1 57 ? -7.732 -3.621 40.092 1.00 90.58 81 PHE A N 1
ATOM 433 C CA . PHE A 1 57 ? -7.213 -4.788 39.385 1.00 84.19 81 PHE A CA 1
ATOM 434 C C . PHE A 1 57 ? -7.381 -6.053 40.221 1.00 80.97 81 PHE A C 1
ATOM 435 O O . PHE A 1 57 ? -7.824 -7.093 39.720 1.00 78.74 81 PHE A O 1
ATOM 443 N N . TYR A 1 58 ? -7.034 -5.971 41.508 1.00 87.24 82 TYR A N 1
ATOM 444 C CA . TYR A 1 58 ? -7.180 -7.103 42.420 1.00 83.55 82 TYR A CA 1
ATOM 445 C C . TYR A 1 58 ? -8.644 -7.498 42.582 1.00 85.00 82 TYR A C 1
ATOM 446 O O . TYR A 1 58 ? -8.983 -8.687 42.557 1.00 81.23 82 TYR A O 1
ATOM 455 N N . MET A 1 59 ? -9.527 -6.509 42.733 1.00 88.48 83 MET A N 1
ATOM 456 C CA . MET A 1 59 ? -10.938 -6.783 42.988 1.00 81.72 83 MET A CA 1
ATOM 457 C C . MET A 1 59 ? -11.578 -7.580 41.857 1.00 84.66 83 MET A C 1
ATOM 458 O O . MET A 1 59 ? -12.237 -8.599 42.099 1.00 90.76 83 MET A O 1
ATOM 463 N N . GLU A 1 60 ? -11.423 -7.117 40.615 1.00 78.94 84 GLU A N 1
ATOM 464 C CA . GLU A 1 60 ? -12.071 -7.806 39.504 1.00 83.55 84 GLU A CA 1
ATOM 465 C C . GLU A 1 60 ? -11.545 -9.227 39.359 1.00 86.67 84 GLU A C 1
ATOM 466 O O . GLU A 1 60 ? -12.302 -10.146 39.023 1.00 84.53 84 GLU A O 1
ATOM 472 N N . LEU A 1 61 ? -10.250 -9.428 39.618 1.00 83.19 85 LEU A N 1
ATOM 473 C CA . LEU A 1 61 ? -9.681 -10.768 39.537 1.00 81.37 85 LEU A CA 1
ATOM 474 C C . LEU A 1 61 ? -10.286 -11.684 40.592 1.00 83.03 85 LEU A C 1
ATOM 475 O O . LEU A 1 61 ? -10.631 -12.835 40.300 1.00 85.30 85 LEU A O 1
ATOM 480 N N . ALA A 1 62 ? -10.430 -11.190 41.823 1.00 79.21 86 ALA A N 1
ATOM 481 C CA . ALA A 1 62 ? -11.090 -11.979 42.856 1.00 82.94 86 ALA A CA 1
ATOM 482 C C . ALA A 1 62 ? -12.553 -12.229 42.509 1.00 89.49 86 ALA A C 1
ATOM 483 O O . ALA A 1 62 ? -13.050 -13.351 42.663 1.00 96.73 86 ALA A O 1
ATOM 485 N N . LEU A 1 63 ? -13.256 -11.197 42.030 1.00 82.73 87 LEU A N 1
ATOM 486 C CA . LEU A 1 63 ? -14.657 -11.359 41.649 1.00 78.54 87 LEU A CA 1
ATOM 487 C C . LEU A 1 63 ? -14.825 -12.429 40.579 1.00 86.60 87 LEU A C 1
ATOM 488 O O . LEU A 1 63 ? -15.798 -13.192 40.603 1.00 93.01 87 LEU A O 1
ATOM 493 N N . GLY A 1 64 ? -13.893 -12.502 39.633 1.00 84.24 88 GLY A N 1
ATOM 494 C CA . GLY A 1 64 ? -13.970 -13.496 38.582 1.00 88.61 88 GLY A CA 1
ATOM 495 C C . GLY A 1 64 ? -13.833 -14.905 39.112 1.00 93.10 88 GLY A C 1
ATOM 496 O O . GLY A 1 64 ? -14.729 -15.738 38.939 1.00 96.53 88 GLY A O 1
ATOM 497 N N . GLN A 1 65 ? -12.713 -15.168 39.787 1.00 90.40 89 GLN A N 1
ATOM 498 C CA . GLN A 1 65 ? -12.442 -16.502 40.308 1.00 91.01 89 GLN A CA 1
ATOM 499 C C . GLN A 1 65 ? -13.512 -16.962 41.292 1.00 89.61 89 GLN A C 1
ATOM 500 O O . GLN A 1 65 ? -13.745 -18.168 41.434 1.00 91.63 89 GLN A O 1
ATOM 506 N N . HIS A 1 66 ? -14.185 -16.028 41.959 1.00 86.33 90 HIS A N 1
ATOM 507 C CA . HIS A 1 66 ? -15.090 -16.383 43.046 1.00 87.08 90 HIS A CA 1
ATOM 508 C C . HIS A 1 66 ? -16.493 -16.740 42.562 1.00 95.77 90 HIS A C 1
ATOM 509 O O . HIS A 1 66 ? -17.065 -17.740 43.006 1.00 100.22 90 HIS A O 1
ATOM 516 N N . ASN A 1 67 ? -17.070 -15.935 41.672 1.00 98.61 91 ASN A N 1
ATOM 517 C CA . ASN A 1 67 ? -18.442 -16.153 41.226 1.00 91.62 91 ASN A CA 1
ATOM 518 C C . ASN A 1 67 ? -18.535 -17.021 39.978 1.00 90.47 91 ASN A C 1
ATOM 519 O O . ASN A 1 67 ? -19.646 -17.356 39.556 1.00 95.83 91 ASN A O 1
ATOM 524 N N . ARG A 1 68 ? -17.401 -17.389 39.386 1.00 94.28 92 ARG A N 1
ATOM 525 C CA . ARG A 1 68 ? -17.308 -18.431 38.364 1.00 99.93 92 ARG A CA 1
ATOM 526 C C . ARG A 1 68 ? -18.195 -18.173 37.149 1.00 101.73 92 ARG A C 1
ATOM 527 O O . ARG A 1 68 ? -18.556 -19.117 36.445 1.00 105.29 92 ARG A O 1
ATOM 535 N N . LYS A 1 69 ? -18.573 -16.922 36.880 1.00 98.75 93 LYS A N 1
ATOM 536 C CA . LYS A 1 69 ? -19.376 -16.610 35.702 1.00 98.57 93 LYS A CA 1
ATOM 537 C C . LYS A 1 69 ? -18.956 -15.261 35.136 1.00 97.39 93 LYS A C 1
ATOM 538 O O . LYS A 1 69 ? -18.343 -14.438 35.824 1.00 95.70 93 LYS A O 1
ATOM 544 N N . GLY A 1 70 ? -19.311 -15.042 33.870 1.00 96.39 94 GLY A N 1
ATOM 545 C CA . GLY A 1 70 ? -18.971 -13.818 33.171 1.00 95.03 94 GLY A CA 1
ATOM 546 C C . GLY A 1 70 ? -19.709 -12.598 33.703 1.00 94.36 94 GLY A C 1
ATOM 547 O O . GLY A 1 70 ? -20.474 -12.653 34.664 1.00 100.04 94 GLY A O 1
ATOM 548 N N . ALA A 1 71 ? -19.488 -11.469 33.020 1.00 92.29 95 ALA A N 1
ATOM 549 C CA . ALA A 1 71 ? -19.859 -10.167 33.570 1.00 96.98 95 ALA A CA 1
ATOM 550 C C . ALA A 1 71 ? -21.364 -10.037 33.785 1.00 99.67 95 ALA A C 1
ATOM 551 O O . ALA A 1 71 ? -21.805 -9.493 34.805 1.00 95.56 95 ALA A O 1
ATOM 553 N N . ILE A 1 72 ? -22.170 -10.513 32.834 1.00 101.98 96 ILE A N 1
ATOM 554 C CA . ILE A 1 72 ? -23.620 -10.363 32.947 1.00 98.63 96 ILE A CA 1
ATOM 555 C C . ILE A 1 72 ? -24.136 -11.112 34.170 1.00 101.75 96 ILE A C 1
ATOM 556 O O . ILE A 1 72 ? -24.786 -10.535 35.050 1.00 95.49 96 ILE A O 1
ATOM 561 N N . THR A 1 73 ? -23.844 -12.412 34.244 1.00 101.86 97 THR A N 1
ATOM 562 C CA . THR A 1 73 ? -24.319 -13.212 35.367 1.00 97.81 97 THR A CA 1
ATOM 563 C C . THR A 1 73 ? -23.675 -12.773 36.677 1.00 102.38 97 THR A C 1
ATOM 564 O O . THR A 1 73 ? -24.358 -12.672 37.702 1.00 97.52 97 THR A O 1
ATOM 568 N N . CYS A 1 74 ? -22.367 -12.494 36.659 1.00 99.75 98 CYS A N 1
ATOM 569 C CA . CYS A 1 74 ? -21.639 -12.196 37.892 1.00 98.57 98 CYS A CA 1
ATOM 570 C C . CYS A 1 74 ? -22.246 -11.008 38.629 1.00 99.95 98 CYS A C 1
ATOM 571 O O . CYS A 1 74 ? -22.469 -11.064 39.843 1.00 101.55 98 CYS A O 1
ATOM 574 N N . TRP A 1 75 ? -22.514 -9.917 37.913 1.00 102.83 99 TRP A N 1
ATOM 575 C CA . TRP A 1 75 ? -23.099 -8.747 38.555 1.00 106.40 99 TRP A CA 1
ATOM 576 C C . TRP A 1 75 ? -24.572 -8.942 38.878 1.00 108.84 99 TRP A C 1
ATOM 577 O O . TRP A 1 75 ? -25.081 -8.298 39.803 1.00 106.87 99 TRP A O 1
ATOM 588 N N . GLY A 1 76 ? -25.260 -9.824 38.151 1.00 107.74 100 GLY A N 1
ATOM 589 C CA . GLY A 1 76 ? -26.606 -10.195 38.552 1.00 104.99 100 GLY A CA 1
ATOM 590 C C . GLY A 1 76 ? -26.625 -10.955 39.865 1.00 108.41 100 GLY A C 1
ATOM 591 O O . GLY A 1 76 ? -27.487 -10.719 40.716 1.00 115.20 100 GLY A O 1
ATOM 592 N N . ARG A 1 77 ? -25.668 -11.867 40.052 1.00 104.80 101 ARG A N 1
ATOM 593 C CA . ARG A 1 77 ? -25.573 -12.684 41.257 1.00 94.30 101 ARG A CA 1
ATOM 594 C C . ARG A 1 77 ? -24.975 -11.936 42.442 1.00 99.69 101 ARG A C 1
ATOM 595 O O . ARG A 1 77 ? -24.921 -12.497 43.542 1.00 104.10 101 ARG A O 1
ATOM 603 N N . LEU A 1 78 ? -24.520 -10.699 42.246 1.00 100.82 102 LEU A N 1
ATOM 604 C CA . LEU A 1 78 ? -23.920 -9.901 43.310 1.00 104.35 102 LEU A CA 1
ATOM 605 C C . LEU A 1 78 ? -24.914 -8.885 43.862 1.00 107.07 102 LEU A C 1
ATOM 606 O O . LEU A 1 78 ? -25.218 -8.886 45.059 1.00 105.12 102 LEU A O 1
ATOM 611 N N . VAL A 1 79 ? -25.410 -8.001 43.001 1.00 113.89 103 VAL A N 1
ATOM 612 C CA . VAL A 1 79 ? -26.464 -7.044 43.327 1.00 108.19 103 VAL A CA 1
ATOM 613 C C . VAL A 1 79 ? -27.450 -7.058 42.164 1.00 105.01 103 VAL A C 1
ATOM 614 O O . VAL A 1 79 ? -27.189 -6.425 41.131 1.00 101.26 103 VAL A O 1
ATOM 618 N N . PRO A 1 80 ? -28.575 -7.775 42.272 1.00 111.88 104 PRO A N 1
ATOM 619 C CA . PRO A 1 80 ? -29.512 -7.844 41.135 1.00 115.70 104 PRO A CA 1
ATOM 620 C C . PRO A 1 80 ? -30.010 -6.486 40.668 1.00 106.27 104 PRO A C 1
ATOM 621 O O . PRO A 1 80 ? -30.386 -6.342 39.497 1.00 109.07 104 PRO A O 1
ATOM 625 N N . LEU A 1 81 ? -30.017 -5.484 41.549 1.00 98.71 105 LEU A N 1
ATOM 626 C CA . LEU A 1 81 ? -30.389 -4.134 41.141 1.00 102.02 105 LEU A CA 1
ATOM 627 C C . LEU A 1 81 ? -29.428 -3.570 40.099 1.00 108.38 105 LEU A C 1
ATOM 628 O O . LEU A 1 81 ? -29.821 -2.725 39.286 1.00 113.86 105 LEU A O 1
ATOM 633 N N . PHE A 1 82 ? -28.174 -4.024 40.099 1.00 106.58 106 PHE A N 1
ATOM 634 C CA . PHE A 1 82 ? -27.138 -3.476 39.231 1.00 98.76 106 PHE A CA 1
ATOM 635 C C . PHE A 1 82 ? -26.700 -4.461 38.154 1.00 90.72 106 PHE A C 1
ATOM 636 O O . PHE A 1 82 ? -25.569 -4.393 37.670 1.00 96.74 106 PHE A O 1
ATOM 644 N N . LYS A 1 83 ? -27.584 -5.378 37.762 1.00 94.25 107 LYS A N 1
ATOM 645 C CA . LYS A 1 83 ? -27.237 -6.338 36.723 1.00 94.26 107 LYS A CA 1
ATOM 646 C C . LYS A 1 83 ? -26.911 -5.659 35.395 1.00 99.35 107 LYS A C 1
ATOM 647 O O . LYS A 1 83 ? -26.238 -6.260 34.550 1.00 103.97 107 LYS A O 1
ATOM 653 N N . GLY A 1 84 ? -27.347 -4.412 35.201 1.00 97.43 108 GLY A N 1
ATOM 654 C CA . GLY A 1 84 ? -27.002 -3.684 33.992 1.00 101.76 108 GLY A CA 1
ATOM 655 C C . GLY A 1 84 ? -25.555 -3.253 33.923 1.00 98.40 108 GLY A C 1
ATOM 656 O O . GLY A 1 84 ? -25.076 -2.903 32.840 1.00 94.06 108 GLY A O 1
ATOM 657 N N . ILE A 1 85 ? -24.856 -3.247 35.061 1.00 95.51 109 ILE A N 1
ATOM 658 C CA . ILE A 1 85 ? -23.403 -3.115 35.032 1.00 95.69 109 ILE A CA 1
ATOM 659 C C . ILE A 1 85 ? -22.810 -4.182 34.127 1.00 90.82 109 ILE A C 1
ATOM 660 O O . ILE A 1 85 ? -21.894 -3.916 33.339 1.00 85.35 109 ILE A O 1
ATOM 665 N N . GLY A 1 86 ? -23.338 -5.399 34.213 1.00 84.73 110 GLY A N 1
ATOM 666 C CA . GLY A 1 86 ? -23.008 -6.426 33.252 1.00 92.48 110 GLY A CA 1
ATOM 667 C C . GLY A 1 86 ? -23.239 -5.948 31.835 1.00 91.51 110 GLY A C 1
ATOM 668 O O . GLY A 1 86 ? -22.291 -5.850 31.051 1.00 89.65 110 GLY A O 1
ATOM 669 N N . TYR A 1 87 ? -24.492 -5.608 31.512 1.00 95.76 111 TYR A N 1
ATOM 670 C CA . TYR A 1 87 ? -24.843 -5.253 30.139 1.00 96.51 111 TYR A CA 1
ATOM 671 C C . TYR A 1 87 ? -24.083 -4.021 29.663 1.00 91.79 111 TYR A C 1
ATOM 672 O O . TYR A 1 87 ? -23.699 -3.938 28.490 1.00 90.77 111 TYR A O 1
ATOM 681 N N . ALA A 1 88 ? -23.868 -3.048 30.550 1.00 89.20 112 ALA A N 1
ATOM 682 C CA . ALA A 1 88 ? -23.080 -1.878 30.178 1.00 89.34 112 ALA A CA 1
ATOM 683 C C . ALA A 1 88 ? -21.678 -2.289 29.760 1.00 93.78 112 ALA A C 1
ATOM 684 O O . ALA A 1 88 ? -21.216 -1.954 28.664 1.00 95.48 112 ALA A O 1
ATOM 686 N N . VAL A 1 89 ? -21.003 -3.051 30.618 1.00 94.22 113 VAL A N 1
ATOM 687 C CA . VAL A 1 89 ? -19.608 -3.402 30.381 1.00 84.96 113 VAL A CA 1
ATOM 688 C C . VAL A 1 89 ? -19.461 -4.245 29.116 1.00 89.37 113 VAL A C 1
ATOM 689 O O . VAL A 1 89 ? -18.488 -4.091 28.368 1.00 87.52 113 VAL A O 1
ATOM 693 N N . VAL A 1 90 ? -20.421 -5.135 28.839 1.00 89.83 114 VAL A N 1
ATOM 694 C CA . VAL A 1 90 ? -20.297 -5.907 27.602 1.00 90.66 114 VAL A CA 1
ATOM 695 C C . VAL A 1 90 ? -20.587 -5.027 26.391 1.00 95.59 114 VAL A C 1
ATOM 696 O O . VAL A 1 90 ? -20.113 -5.307 25.282 1.00 94.35 114 VAL A O 1
ATOM 700 N N . LEU A 1 91 ? -21.355 -3.950 26.572 1.00 90.10 115 LEU A N 1
ATOM 701 C CA . LEU A 1 91 ? -21.582 -3.028 25.467 1.00 92.94 115 LEU A CA 1
ATOM 702 C C . LEU A 1 91 ? -20.352 -2.168 25.203 1.00 92.82 115 LEU A C 1
ATOM 703 O O . LEU A 1 91 ? -20.020 -1.898 24.044 1.00 93.50 115 LEU A O 1
ATOM 708 N N . ILE A 1 92 ? -19.665 -1.732 26.262 1.00 91.69 116 ILE A N 1
ATOM 709 C CA . ILE A 1 92 ? -18.438 -0.956 26.091 1.00 90.89 116 ILE A CA 1
ATOM 710 C C . ILE A 1 92 ? -17.391 -1.778 25.347 1.00 91.38 116 ILE A C 1
ATOM 711 O O . ILE A 1 92 ? -16.763 -1.299 24.395 1.00 90.62 116 ILE A O 1
ATOM 716 N N . SER A 1 93 ? -17.182 -3.026 25.781 1.00 87.32 117 SER A N 1
ATOM 717 C CA . SER A 1 93 ? -16.299 -3.937 25.055 1.00 92.57 117 SER A CA 1
ATOM 718 C C . SER A 1 93 ? -16.696 -4.002 23.591 1.00 96.12 117 SER A C 1
ATOM 719 O O . SER A 1 93 ? -15.856 -3.912 22.689 1.00 99.73 117 SER A O 1
ATOM 722 N N . PHE A 1 94 ? -17.994 -4.158 23.351 1.00 99.70 118 PHE A N 1
ATOM 723 C CA . PHE A 1 94 ? -18.525 -4.231 22.000 1.00 96.69 118 PHE A CA 1
ATOM 724 C C . PHE A 1 94 ? -18.155 -2.994 21.189 1.00 95.42 118 PHE A C 1
ATOM 725 O O . PHE A 1 94 ? -17.608 -3.100 20.084 1.00 96.05 118 PHE A O 1
ATOM 733 N N . TYR A 1 95 ? -18.440 -1.806 21.730 1.00 93.37 119 TYR A N 1
ATOM 734 C CA . TYR A 1 95 ? -18.098 -0.568 21.037 1.00 92.49 119 TYR A CA 1
ATOM 735 C C . TYR A 1 95 ? -16.596 -0.454 20.823 1.00 96.25 119 TYR A C 1
ATOM 736 O O . TYR A 1 95 ? -16.140 -0.046 19.747 1.00 95.52 119 TYR A O 1
ATOM 745 N N . LEU A 1 96 ? -15.815 -0.809 21.843 1.00 95.95 120 LEU A N 1
ATOM 746 C CA . LEU A 1 96 ? -14.366 -0.689 21.762 1.00 95.98 120 LEU A CA 1
ATOM 747 C C . LEU A 1 96 ? -13.802 -1.467 20.579 1.00 93.76 120 LEU A C 1
ATOM 748 O O . LEU A 1 96 ? -12.900 -0.987 19.884 1.00 95.15 120 LEU A O 1
ATOM 753 N N . ASN A 1 97 ? -14.324 -2.668 20.331 1.00 96.86 121 ASN A N 1
ATOM 754 C CA . ASN A 1 97 ? -13.813 -3.482 19.235 1.00 100.34 121 ASN A CA 1
ATOM 755 C C . ASN A 1 97 ? -14.166 -2.907 17.870 1.00 102.31 121 ASN A C 1
ATOM 756 O O . ASN A 1 97 ? -13.517 -3.257 16.878 1.00 100.87 121 ASN A O 1
ATOM 761 N N . PHE A 1 98 ? -15.175 -2.036 17.795 1.00 101.79 122 PHE A N 1
ATOM 762 C CA . PHE A 1 98 ? -15.466 -1.364 16.535 1.00 102.18 122 PHE A CA 1
ATOM 763 C C . PHE A 1 98 ? -14.318 -0.481 16.065 1.00 104.15 122 PHE A C 1
ATOM 764 O O . PHE A 1 98 ? -14.260 -0.150 14.876 1.00 109.06 122 PHE A O 1
ATOM 772 N N . TYR A 1 99 ? -13.411 -0.085 16.961 1.00 99.23 123 TYR A N 1
ATOM 773 C CA . TYR A 1 99 ? -12.382 0.876 16.585 1.00 95.76 123 TYR A CA 1
ATOM 774 C C . TYR A 1 99 ? -10.987 0.496 17.064 1.00 99.46 123 TYR A C 1
ATOM 775 O O . TYR A 1 99 ? -10.002 0.842 16.411 1.00 101.38 123 TYR A O 1
ATOM 784 N N . TYR A 1 100 ? -10.868 -0.189 18.201 1.00 101.49 124 TYR A N 1
ATOM 785 C CA . TYR A 1 100 ? -9.528 -0.450 18.718 1.00 93.27 124 TYR A CA 1
ATOM 786 C C . TYR A 1 100 ? -8.752 -1.441 17.861 1.00 94.78 124 TYR A C 1
ATOM 787 O O . TYR A 1 100 ? -7.529 -1.532 17.999 1.00 100.79 124 TYR A O 1
ATOM 796 N N . ASN A 1 101 ? -9.421 -2.167 16.966 1.00 96.59 125 ASN A N 1
ATOM 797 C CA . ASN A 1 101 ? -8.741 -3.208 16.207 1.00 96.32 125 ASN A CA 1
ATOM 798 C C . ASN A 1 101 ? -8.031 -2.683 14.963 1.00 95.47 125 ASN A C 1
ATOM 799 O O . ASN A 1 101 ? -7.163 -3.381 14.427 1.00 95.90 125 ASN A O 1
ATOM 804 N N . VAL A 1 102 ? -8.360 -1.477 14.492 1.00 87.64 126 VAL A N 1
ATOM 805 C CA . VAL A 1 102 ? -7.713 -0.991 13.277 1.00 85.57 126 VAL A CA 1
ATOM 806 C C . VAL A 1 102 ? -6.261 -0.612 13.561 1.00 92.79 126 VAL A C 1
ATOM 807 O O . VAL A 1 102 ? -5.409 -0.675 12.665 1.00 90.10 126 VAL A O 1
ATOM 811 N N . ILE A 1 103 ? -5.943 -0.238 14.806 1.00 88.92 127 ILE A N 1
ATOM 812 C CA . ILE A 1 103 ? -4.550 0.030 15.163 1.00 87.60 127 ILE A CA 1
ATOM 813 C C . ILE A 1 103 ? -3.698 -1.212 14.937 1.00 83.62 127 ILE A C 1
ATOM 814 O O . ILE A 1 103 ? -2.533 -1.119 14.532 1.00 86.44 127 ILE A O 1
ATOM 819 N N . ILE A 1 104 ? -4.263 -2.392 15.195 1.00 83.65 128 ILE A N 1
ATOM 820 C CA . ILE A 1 104 ? -3.570 -3.632 14.861 1.00 85.86 128 ILE A CA 1
ATOM 821 C C . ILE A 1 104 ? -3.423 -3.768 13.351 1.00 90.63 128 ILE A C 1
ATOM 822 O O . ILE A 1 104 ? -2.378 -4.204 12.852 1.00 91.35 128 ILE A O 1
ATOM 827 N N . ALA A 1 105 ? -4.465 -3.403 12.598 1.00 93.75 129 ALA A N 1
ATOM 828 C CA . ALA A 1 105 ? -4.395 -3.488 11.143 1.00 88.65 129 ALA A CA 1
ATOM 829 C C . ALA A 1 105 ? -3.373 -2.515 10.569 1.00 87.52 129 ALA A C 1
ATOM 830 O O . ALA A 1 105 ? -2.719 -2.827 9.567 1.00 90.22 129 ALA A O 1
ATOM 832 N N . TRP A 1 106 ? -3.225 -1.336 11.179 1.00 86.19 130 TRP A N 1
ATOM 833 C CA . TRP A 1 106 ? -2.212 -0.389 10.725 1.00 80.28 130 TRP A CA 1
ATOM 834 C C . TRP A 1 106 ? -0.815 -0.971 10.894 1.00 92.05 130 TRP A C 1
ATOM 835 O O . TRP A 1 106 ? 0.006 -0.929 9.970 1.00 95.54 130 TRP A O 1
ATOM 846 N N . SER A 1 107 ? -0.529 -1.530 12.072 1.00 90.61 131 SER A N 1
ATOM 847 C CA . SER A 1 107 ? 0.788 -2.102 12.319 1.00 86.03 131 SER A CA 1
ATOM 848 C C . SER A 1 107 ? 1.068 -3.307 11.431 1.00 91.44 131 SER A C 1
ATOM 849 O O . SER A 1 107 ? 2.238 -3.627 11.192 1.00 99.89 131 SER A O 1
ATOM 852 N N . LEU A 1 108 ? 0.029 -3.979 10.933 1.00 93.78 132 LEU A N 1
ATOM 853 C CA . LEU A 1 108 ? 0.248 -5.079 9.999 1.00 96.63 132 LEU A CA 1
ATOM 854 C C . LEU A 1 108 ? 0.507 -4.566 8.588 1.00 102.25 132 LEU A C 1
ATOM 855 O O . LEU A 1 108 ? 1.362 -5.106 7.878 1.00 104.57 132 LEU A O 1
ATOM 860 N N . ARG A 1 109 ? -0.225 -3.528 8.168 1.00 95.35 133 ARG A N 1
ATOM 861 C CA . ARG A 1 109 ? 0.021 -2.924 6.862 1.00 94.55 133 ARG A CA 1
ATOM 862 C C . ARG A 1 109 ? 1.443 -2.386 6.756 1.00 98.46 133 ARG A C 1
ATOM 863 O O . ARG A 1 109 ? 2.028 -2.387 5.667 1.00 96.71 133 ARG A O 1
ATOM 871 N N . PHE A 1 110 ? 2.012 -1.927 7.874 1.00 93.28 134 PHE A N 1
ATOM 872 C CA . PHE A 1 110 ? 3.414 -1.524 7.885 1.00 96.78 134 PHE A CA 1
ATOM 873 C C . PHE A 1 110 ? 4.332 -2.738 7.832 1.00 100.18 134 PHE A C 1
ATOM 874 O O . PHE A 1 110 ? 5.386 -2.700 7.184 1.00 100.57 134 PHE A O 1
ATOM 882 N N . PHE A 1 111 ? 3.950 -3.820 8.517 1.00 99.84 135 PHE A N 1
ATOM 883 C CA . PHE A 1 111 ? 4.724 -5.057 8.478 1.00 99.79 135 PHE A CA 1
ATOM 884 C C . PHE A 1 111 ? 4.916 -5.540 7.046 1.00 102.05 135 PHE A C 1
ATOM 885 O O . PHE A 1 111 ? 6.025 -5.910 6.644 1.00 104.11 135 PHE A O 1
ATOM 893 N N . PHE A 1 112 ? 3.839 -5.531 6.256 1.00 103.48 136 PHE A N 1
ATOM 894 C CA . PHE A 1 112 ? 3.931 -5.982 4.871 1.00 104.88 136 PHE A CA 1
ATOM 895 C C . PHE A 1 112 ? 4.722 -5.000 4.017 1.00 105.83 136 PHE A C 1
ATOM 896 O O . PHE A 1 112 ? 5.338 -5.400 3.023 1.00 109.25 136 PHE A O 1
ATOM 904 N N . ALA A 1 113 ? 4.715 -3.719 4.386 1.00 102.26 137 ALA A N 1
ATOM 905 C CA . ALA A 1 113 ? 5.391 -2.689 3.609 1.00 101.10 137 ALA A CA 1
ATOM 906 C C . ALA A 1 113 ? 6.899 -2.672 3.818 1.00 99.94 137 ALA A C 1
ATOM 907 O O . ALA A 1 113 ? 7.604 -2.006 3.053 1.00 101.53 137 ALA A O 1
ATOM 909 N N . SER A 1 114 ? 7.409 -3.384 4.821 1.00 98.22 138 SER A N 1
ATOM 910 C CA . SER A 1 114 ? 8.829 -3.383 5.140 1.00 98.38 138 SER A CA 1
ATOM 911 C C . SER A 1 114 ? 9.603 -4.482 4.422 1.00 105.71 138 SER A C 1
ATOM 912 O O . SER A 1 114 ? 10.758 -4.740 4.777 1.00 108.53 138 SER A O 1
ATOM 915 N N . PHE A 1 115 ? 9.000 -5.132 3.427 1.00 109.22 139 PHE A N 1
ATOM 916 C CA . PHE A 1 115 ? 9.686 -6.165 2.648 1.00 109.23 139 PHE A CA 1
ATOM 917 C C . PHE A 1 115 ? 10.323 -5.530 1.410 1.00 114.36 139 PHE A C 1
ATOM 918 O O . PHE A 1 115 ? 9.858 -5.678 0.278 1.00 113.87 139 PHE A O 1
ATOM 926 N N . THR A 1 116 ? 11.416 -4.808 1.649 1.00 112.71 140 THR A N 1
ATOM 927 C CA . THR A 1 116 ? 12.142 -4.137 0.577 1.00 115.08 140 THR A CA 1
ATOM 928 C C . THR A 1 116 ? 13.503 -3.701 1.099 1.00 113.59 140 THR A C 1
ATOM 929 O O . THR A 1 116 ? 13.720 -3.597 2.310 1.00 109.16 140 THR A O 1
ATOM 933 N N . ASN A 1 117 ? 14.419 -3.448 0.158 1.00 115.55 141 ASN A N 1
ATOM 934 C CA . ASN A 1 117 ? 15.756 -2.988 0.518 1.00 111.92 141 ASN A CA 1
ATOM 935 C C . ASN A 1 117 ? 15.733 -1.569 1.069 1.00 110.47 141 ASN A C 1
ATOM 936 O O . ASN A 1 117 ? 16.585 -1.211 1.891 1.00 107.59 141 ASN A O 1
ATOM 941 N N . SER A 1 118 ? 14.779 -0.751 0.626 1.00 109.54 142 SER A N 1
ATOM 942 C CA . SER A 1 118 ? 14.658 0.643 1.044 1.00 107.40 142 SER A CA 1
ATOM 943 C C . SER A 1 118 ? 13.204 0.910 1.412 1.00 107.37 142 SER A C 1
ATOM 944 O O . SER A 1 118 ? 12.329 0.916 0.539 1.00 103.58 142 SER A O 1
ATOM 947 N N . LEU A 1 119 ? 12.958 1.144 2.698 1.00 102.01 143 LEU A N 1
ATOM 948 C CA . LEU A 1 119 ? 11.598 1.284 3.196 1.00 95.12 143 LEU A CA 1
ATOM 949 C C . LEU A 1 119 ? 10.925 2.491 2.547 1.00 93.41 143 LEU A C 1
ATOM 950 O O . LEU A 1 119 ? 11.580 3.509 2.303 1.00 98.19 143 LEU A O 1
ATOM 955 N N . PRO A 1 120 ? 9.624 2.414 2.257 1.00 93.29 144 PRO A N 1
ATOM 956 C CA . PRO A 1 120 ? 8.987 3.449 1.425 1.00 94.68 144 PRO A CA 1
ATOM 957 C C . PRO A 1 120 ? 8.839 4.810 2.093 1.00 94.35 144 PRO A C 1
ATOM 958 O O . PRO A 1 120 ? 8.538 5.782 1.387 1.00 96.71 144 PRO A O 1
ATOM 962 N N . TRP A 1 121 ? 9.039 4.926 3.408 1.00 92.61 145 TRP A N 1
ATOM 963 C CA . TRP A 1 121 ? 8.710 6.148 4.134 1.00 86.46 145 TRP A CA 1
ATOM 964 C C . TRP A 1 121 ? 9.941 6.966 4.521 1.00 86.21 145 TRP A C 1
ATOM 965 O O . TRP A 1 121 ? 9.906 7.721 5.495 1.00 87.68 145 TRP A O 1
ATOM 976 N N . THR A 1 122 ? 11.032 6.852 3.767 1.00 91.40 146 THR A N 1
ATOM 977 C CA . THR A 1 122 ? 12.242 7.580 4.128 1.00 94.72 146 THR A CA 1
ATOM 978 C C . THR A 1 122 ? 12.508 8.793 3.247 1.00 90.20 146 THR A C 1
ATOM 979 O O . THR A 1 122 ? 13.066 9.781 3.735 1.00 88.74 146 THR A O 1
ATOM 983 N N . SER A 1 123 ? 12.114 8.759 1.980 1.00 92.51 147 SER A N 1
ATOM 984 C CA . SER A 1 123 ? 12.372 9.855 1.057 1.00 91.51 147 SER A CA 1
ATOM 985 C C . SER A 1 123 ? 11.119 10.699 0.846 1.00 92.43 147 SER A C 1
ATOM 986 O O . SER A 1 123 ? 9.999 10.285 1.154 1.00 91.93 147 SER A O 1
ATOM 989 N N . CYS A 1 124 ? 11.328 11.904 0.311 1.00 92.43 148 CYS A N 1
ATOM 990 C CA . CYS A 1 124 ? 10.258 12.853 0.024 1.00 81.10 148 CYS A CA 1
ATOM 991 C C . CYS A 1 124 ? 10.037 13.040 -1.476 1.00 80.29 148 CYS A C 1
ATOM 992 O O . CYS A 1 124 ? 9.640 14.122 -1.911 1.00 83.79 148 CYS A O 1
ATOM 995 N N . ASN A 1 125 ? 10.292 12.013 -2.282 1.00 82.04 149 ASN A N 1
ATOM 996 C CA . ASN A 1 125 ? 10.247 12.165 -3.734 1.00 84.24 149 ASN A CA 1
ATOM 997 C C . ASN A 1 125 ? 9.424 11.061 -4.383 1.00 85.99 149 ASN A C 1
ATOM 998 O O . ASN A 1 125 ? 9.749 10.573 -5.470 1.00 88.13 149 ASN A O 1
ATOM 1003 N N . ASN A 1 126 ? 8.327 10.666 -3.745 1.00 89.68 150 ASN A N 1
ATOM 1004 C CA . ASN A 1 126 ? 7.426 9.663 -4.293 1.00 84.74 150 ASN A CA 1
ATOM 1005 C C . ASN A 1 126 ? 6.123 10.307 -4.748 1.00 87.29 150 ASN A C 1
ATOM 1006 O O . ASN A 1 126 ? 5.879 11.500 -4.546 1.00 86.71 150 ASN A O 1
ATOM 1011 N N . ILE A 1 127 ? 5.278 9.474 -5.361 1.00 93.13 151 ILE A N 1
ATOM 1012 C CA . ILE A 1 127 ? 4.014 9.932 -5.935 1.00 92.94 151 ILE A CA 1
ATOM 1013 C C . ILE A 1 127 ? 3.151 10.648 -4.902 1.00 89.14 151 ILE A C 1
ATOM 1014 O O . ILE A 1 127 ? 2.415 11.585 -5.236 1.00 90.70 151 ILE A O 1
ATOM 1019 N N . TRP A 1 128 ? 3.248 10.251 -3.637 1.00 87.79 152 TRP A N 1
ATOM 1020 C CA . TRP A 1 128 ? 2.348 10.719 -2.593 1.00 79.13 152 TRP A CA 1
ATOM 1021 C C . TRP A 1 128 ? 2.890 11.905 -1.800 1.00 89.17 152 TRP A C 1
ATOM 1022 O O . TRP A 1 128 ? 2.279 12.291 -0.800 1.00 90.13 152 TRP A O 1
ATOM 1033 N N . ASN A 1 129 ? 4.010 12.492 -2.211 1.00 87.85 153 ASN A N 1
ATOM 1034 C CA . ASN A 1 129 ? 4.609 13.570 -1.440 1.00 80.25 153 ASN A CA 1
ATOM 1035 C C . ASN A 1 129 ? 4.157 14.936 -1.956 1.00 80.97 153 ASN A C 1
ATOM 1036 O O . ASN A 1 129 ? 3.579 15.068 -3.036 1.00 82.95 153 ASN A O 1
ATOM 1041 N N . THR A 1 130 ? 4.430 15.959 -1.155 1.00 81.22 154 THR A N 1
ATOM 1042 C CA . THR A 1 130 ? 4.079 17.344 -1.421 1.00 85.53 154 THR A CA 1
ATOM 1043 C C . THR A 1 130 ? 5.320 18.213 -1.281 1.00 81.33 154 THR A C 1
ATOM 1044 O O . THR A 1 130 ? 6.329 17.776 -0.717 1.00 81.61 154 THR A O 1
ATOM 1048 N N . PRO A 1 131 ? 5.287 19.450 -1.793 1.00 79.53 155 PRO A N 1
ATOM 1049 C CA . PRO A 1 131 ? 6.423 20.360 -1.568 1.00 83.30 155 PRO A CA 1
ATOM 1050 C C . PRO A 1 131 ? 6.675 20.660 -0.103 1.00 92.54 155 PRO A C 1
ATOM 1051 O O . PRO A 1 131 ? 7.807 21.013 0.255 1.00 94.14 155 PRO A O 1
ATOM 1055 N N . ASN A 1 132 ? 5.664 20.533 0.754 1.00 87.86 156 ASN A N 1
ATOM 1056 C CA . ASN A 1 132 ? 5.812 20.779 2.181 1.00 91.31 156 ASN A CA 1
ATOM 1057 C C . ASN A 1 132 ? 6.519 19.640 2.910 1.00 91.57 156 ASN A C 1
ATOM 1058 O O . ASN A 1 132 ? 6.552 19.642 4.145 1.00 98.84 156 ASN A O 1
ATOM 1063 N N . CYS A 1 133 ? 7.085 18.681 2.181 1.00 84.11 157 CYS A N 1
ATOM 1064 C CA . CYS A 1 133 ? 7.728 17.520 2.786 1.00 87.28 157 CYS A CA 1
ATOM 1065 C C . CYS A 1 133 ? 9.122 17.895 3.278 1.00 92.90 157 CYS A C 1
ATOM 1066 O O . CYS A 1 133 ? 9.947 18.394 2.505 1.00 98.09 157 CYS A O 1
ATOM 1069 N N . ARG A 1 134 ? 9.378 17.662 4.557 1.00 98.44 158 ARG A N 1
ATOM 1070 C CA . ARG A 1 134 ? 10.695 17.770 5.159 1.00 99.38 158 ARG A CA 1
ATOM 1071 C C . ARG A 1 134 ? 11.180 16.388 5.572 1.00 98.78 158 ARG A C 1
ATOM 1072 O O . ARG A 1 134 ? 10.383 15.452 5.693 1.00 99.07 158 ARG A O 1
ATOM 1080 N N . PRO A 1 135 ? 12.486 16.210 5.778 1.00 103.27 159 PRO A N 1
ATOM 1081 C CA . PRO A 1 135 ? 12.963 14.890 6.224 1.00 104.27 159 PRO A CA 1
ATOM 1082 C C . PRO A 1 135 ? 12.400 14.444 7.566 1.00 106.45 159 PRO A C 1
ATOM 1083 O O . PRO A 1 135 ? 12.100 13.254 7.723 1.00 105.49 159 PRO A O 1
ATOM 1087 N N . PHE A 1 136 ? 12.242 15.346 8.538 1.00 107.83 160 PHE A N 1
ATOM 1088 C CA . PHE A 1 136 ? 11.794 14.963 9.879 1.00 105.19 160 PHE A CA 1
ATOM 1089 C C . PHE A 1 136 ? 10.910 16.074 10.449 1.00 107.13 160 PHE A C 1
ATOM 1090 O O . PHE A 1 136 ? 10.576 17.045 9.762 1.00 113.76 160 PHE A O 1
ATOM 1098 N N . GLU A 1 137 ? 10.525 15.925 11.718 1.00 100.10 161 GLU A N 1
ATOM 1099 C CA . GLU A 1 137 ? 9.489 16.764 12.309 1.00 111.34 161 GLU A CA 1
ATOM 1100 C C . GLU A 1 137 ? 9.975 18.200 12.507 1.00 113.91 161 GLU A C 1
ATOM 1101 O O . GLU A 1 137 ? 11.176 18.485 12.523 1.00 109.69 161 GLU A O 1
ATOM 1107 N N . GLY A 1 138 ? 9.012 19.111 12.673 1.00 113.42 203 GLY A N 1
ATOM 1108 C CA . GLY A 1 138 ? 9.295 20.521 12.840 1.00 104.44 203 GLY A CA 1
ATOM 1109 C C . GLY A 1 138 ? 8.232 21.216 13.667 1.00 118.32 203 GLY A C 1
ATOM 1110 O O . GLY A 1 138 ? 7.241 20.613 14.083 1.00 117.07 203 GLY A O 1
ATOM 1111 N N . HIS A 1 139 ? 8.452 22.516 13.895 1.00 124.68 204 HIS A N 1
ATOM 1112 C CA . HIS A 1 139 ? 7.555 23.311 14.729 1.00 124.62 204 HIS A CA 1
ATOM 1113 C C . HIS A 1 139 ? 6.195 23.531 14.084 1.00 124.61 204 HIS A C 1
ATOM 1114 O O . HIS A 1 139 ? 5.226 23.815 14.797 1.00 130.15 204 HIS A O 1
ATOM 1121 N N . VAL A 1 140 ? 6.103 23.429 12.762 1.00 121.75 205 VAL A N 1
ATOM 1122 C CA . VAL A 1 140 ? 4.963 23.946 12.017 1.00 127.31 205 VAL A CA 1
ATOM 1123 C C . VAL A 1 140 ? 4.045 22.804 11.599 1.00 124.03 205 VAL A C 1
ATOM 1124 O O . VAL A 1 140 ? 4.483 21.671 11.368 1.00 122.53 205 VAL A O 1
ATOM 1128 N N . GLU A 1 141 ? 2.747 23.113 11.516 1.00 126.74 206 GLU A N 1
ATOM 1129 C CA . GLU A 1 141 ? 1.758 22.105 11.141 1.00 128.10 206 GLU A CA 1
ATOM 1130 C C . GLU A 1 141 ? 1.721 21.884 9.633 1.00 125.87 206 GLU A C 1
ATOM 1131 O O . GLU A 1 141 ? 1.679 20.737 9.174 1.00 120.55 206 GLU A O 1
ATOM 1137 N N . GLY A 1 142 ? 1.741 22.965 8.850 1.00 126.51 207 GLY A N 1
ATOM 1138 C CA . GLY A 1 142 ? 1.544 22.859 7.415 1.00 122.66 207 GLY A CA 1
ATOM 1139 C C . GLY A 1 142 ? 2.644 22.130 6.671 1.00 112.52 207 GLY A C 1
ATOM 1140 O O . GLY A 1 142 ? 2.408 21.651 5.558 1.00 111.01 207 GLY A O 1
ATOM 1141 N N . PHE A 1 143 ? 3.837 22.035 7.253 1.00 119.12 208 PHE A N 1
ATOM 1142 C CA . PHE A 1 143 ? 4.988 21.410 6.600 1.00 115.01 208 PHE A CA 1
ATOM 1143 C C . PHE A 1 143 ? 5.356 20.156 7.391 1.00 108.13 208 PHE A C 1
ATOM 1144 O O . PHE A 1 143 ? 6.122 20.213 8.354 1.00 111.40 208 PHE A O 1
ATOM 1152 N N . GLN A 1 144 ? 4.813 19.020 6.967 1.00 105.76 209 GLN A N 1
ATOM 1153 C CA . GLN A 1 144 ? 4.968 17.768 7.689 1.00 108.58 209 GLN A CA 1
ATOM 1154 C C . GLN A 1 144 ? 6.179 16.987 7.180 1.00 97.51 209 GLN A C 1
ATOM 1155 O O . GLN A 1 144 ? 6.802 17.330 6.174 1.00 93.35 209 GLN A O 1
ATOM 1161 N N . SER A 1 145 ? 6.504 15.914 7.894 1.00 99.47 210 SER A N 1
ATOM 1162 C CA . SER A 1 145 ? 7.682 15.108 7.618 1.00 90.57 210 SER A CA 1
ATOM 1163 C C . SER A 1 145 ? 7.364 13.973 6.647 1.00 88.07 210 SER A C 1
ATOM 1164 O O . SER A 1 145 ? 6.208 13.687 6.335 1.00 99.51 210 SER A O 1
ATOM 1167 N N . ALA A 1 146 ? 8.425 13.304 6.189 1.00 93.48 211 ALA A N 1
ATOM 1168 C CA . ALA A 1 146 ? 8.284 12.274 5.162 1.00 87.58 211 ALA A CA 1
ATOM 1169 C C . ALA A 1 146 ? 7.459 11.092 5.656 1.00 89.36 211 ALA A C 1
ATOM 1170 O O . ALA A 1 146 ? 6.715 10.480 4.881 1.00 90.65 211 ALA A O 1
ATOM 1172 N N . ALA A 1 147 ? 7.597 10.737 6.934 1.00 91.21 212 ALA A N 1
ATOM 1173 C CA . ALA A 1 147 ? 6.806 9.647 7.490 1.00 81.28 212 ALA A CA 1
ATOM 1174 C C . ALA A 1 147 ? 5.398 10.098 7.854 1.00 90.99 212 ALA A C 1
ATOM 1175 O O . ALA A 1 147 ? 4.465 9.287 7.827 1.00 83.25 212 ALA A O 1
ATOM 1177 N N . SER A 1 148 ? 5.228 11.375 8.207 1.00 91.12 213 SER A N 1
ATOM 1178 C CA . SER A 1 148 ? 3.887 11.923 8.363 1.00 83.21 213 SER A CA 1
ATOM 1179 C C . SER A 1 148 ? 3.126 11.887 7.047 1.00 84.07 213 SER A C 1
ATOM 1180 O O . SER A 1 148 ? 1.903 11.707 7.041 1.00 90.22 213 SER A O 1
ATOM 1183 N N . GLU A 1 149 ? 3.832 12.044 5.924 1.00 84.72 214 GLU A N 1
ATOM 1184 C CA . GLU A 1 149 ? 3.187 12.059 4.617 1.00 77.72 214 GLU A CA 1
ATOM 1185 C C . GLU A 1 149 ? 2.920 10.656 4.092 1.00 81.18 214 GLU A C 1
ATOM 1186 O O . GLU A 1 149 ? 1.942 10.449 3.370 1.00 90.86 214 GLU A O 1
ATOM 1192 N N . TYR A 1 150 ? 3.769 9.686 4.435 1.00 82.10 215 TYR A N 1
ATOM 1193 C CA . TYR A 1 150 ? 3.517 8.310 4.021 1.00 84.86 215 TYR A CA 1
ATOM 1194 C C . TYR A 1 150 ? 2.288 7.741 4.716 1.00 88.92 215 TYR A C 1
ATOM 1195 O O . TYR A 1 150 ? 1.544 6.955 4.118 1.00 92.69 215 TYR A O 1
ATOM 1204 N N . PHE A 1 151 ? 2.054 8.138 5.968 1.00 85.77 216 PHE A N 1
ATOM 1205 C CA . PHE A 1 151 ? 0.936 7.611 6.740 1.00 80.88 216 PHE A CA 1
ATOM 1206 C C . PHE A 1 151 ? -0.385 8.241 6.309 1.00 87.60 216 PHE A C 1
ATOM 1207 O O . PHE A 1 151 ? -1.379 7.535 6.108 1.00 86.43 216 PHE A O 1
ATOM 1215 N N . ASN A 1 152 ? -0.412 9.566 6.145 1.00 85.35 217 ASN A N 1
ATOM 1216 C CA . ASN A 1 152 ? -1.652 10.273 5.849 1.00 89.86 217 ASN A CA 1
ATOM 1217 C C . ASN A 1 152 ? -1.982 10.349 4.363 1.00 92.90 217 ASN A C 1
ATOM 1218 O O . ASN A 1 152 ? -3.077 10.810 4.019 1.00 99.71 217 ASN A O 1
ATOM 1223 N N . ARG A 1 153 ? -1.084 9.913 3.476 1.00 90.22 218 ARG A N 1
ATOM 1224 C CA . ARG A 1 153 ? -1.318 10.053 2.042 1.00 90.10 218 ARG A CA 1
ATOM 1225 C C . ARG A 1 153 ? -1.194 8.764 1.241 1.00 91.27 218 ARG A C 1
ATOM 1226 O O . ARG A 1 153 ? -1.786 8.689 0.156 1.00 91.48 218 ARG A O 1
ATOM 1234 N N . TYR A 1 154 ? -0.462 7.756 1.718 1.00 91.04 219 TYR A N 1
ATOM 1235 C CA . TYR A 1 154 ? -0.406 6.460 1.049 1.00 90.23 219 TYR A CA 1
ATOM 1236 C C . TYR A 1 154 ? -1.165 5.367 1.783 1.00 92.24 219 TYR A C 1
ATOM 1237 O O . TYR A 1 154 ? -1.826 4.547 1.140 1.00 96.96 219 TYR A O 1
ATOM 1246 N N . ILE A 1 155 ? -1.093 5.328 3.114 1.00 87.61 220 ILE A N 1
ATOM 1247 C CA . ILE A 1 155 ? -1.724 4.261 3.885 1.00 84.37 220 ILE A CA 1
ATOM 1248 C C . ILE A 1 155 ? -3.180 4.625 4.142 1.00 87.64 220 ILE A C 1
ATOM 1249 O O . ILE A 1 155 ? -4.091 3.857 3.815 1.00 98.45 220 ILE A O 1
ATOM 1254 N N . LEU A 1 156 ? -3.412 5.802 4.725 1.00 81.96 221 LEU A N 1
ATOM 1255 C CA . LEU A 1 156 ? -4.775 6.199 5.051 1.00 83.65 221 LEU A CA 1
ATOM 1256 C C . LEU A 1 156 ? -5.485 6.817 3.852 1.00 85.74 221 LEU A C 1
ATOM 1257 O O . LEU A 1 156 ? -6.690 6.612 3.674 1.00 96.76 221 LEU A O 1
ATOM 1262 N N . GLU A 1 157 ? -4.751 7.555 3.014 1.00 88.76 222 GLU A N 1
ATOM 1263 C CA . GLU A 1 157 ? -5.337 8.480 2.040 1.00 84.45 222 GLU A CA 1
ATOM 1264 C C . GLU A 1 157 ? -6.275 9.471 2.722 1.00 87.12 222 GLU A C 1
ATOM 1265 O O . GLU A 1 157 ? -7.276 9.901 2.144 1.00 85.91 222 GLU A O 1
ATOM 1271 N N . LEU A 1 158 ? -5.938 9.843 3.961 1.00 85.06 223 LEU A N 1
ATOM 1272 C CA . LEU A 1 158 ? -6.768 10.768 4.726 1.00 83.75 223 LEU A CA 1
ATOM 1273 C C . LEU A 1 158 ? -6.968 12.090 3.998 1.00 84.45 223 LEU A C 1
ATOM 1274 O O . LEU A 1 158 ? -8.019 12.725 4.144 1.00 86.79 223 LEU A O 1
ATOM 1279 N N . ASN A 1 159 ? -5.977 12.522 3.215 1.00 88.58 224 ASN A N 1
ATOM 1280 C CA . ASN A 1 159 ? -6.082 13.802 2.526 1.00 88.03 224 ASN A CA 1
ATOM 1281 C C . ASN A 1 159 ? -7.204 13.811 1.496 1.00 88.17 224 ASN A C 1
ATOM 1282 O O . ASN A 1 159 ? -7.656 14.890 1.098 1.00 83.90 224 ASN A O 1
ATOM 1287 N N . ARG A 1 160 ? -7.674 12.638 1.071 1.00 85.18 225 ARG A N 1
ATOM 1288 C CA . ARG A 1 160 ? -8.739 12.530 0.085 1.00 89.31 225 ARG A CA 1
ATOM 1289 C C . ARG A 1 160 ? -10.129 12.526 0.711 1.00 82.54 225 ARG A C 1
ATOM 1290 O O . ARG A 1 160 ? -11.093 12.135 0.046 1.00 91.31 225 ARG A O 1
ATOM 1298 N N . SER A 1 161 ? -10.253 12.953 1.967 1.00 82.03 226 SER A N 1
ATOM 1299 C CA . SER A 1 161 ? -11.531 12.995 2.665 1.00 88.11 226 SER A CA 1
ATOM 1300 C C . SER A 1 161 ? -11.755 14.384 3.240 1.00 91.23 226 SER A C 1
ATOM 1301 O O . SER A 1 161 ? -10.824 15.011 3.754 1.00 101.04 226 SER A O 1
ATOM 1304 N N . GLU A 1 162 ? -12.996 14.859 3.156 1.00 91.96 227 GLU A N 1
ATOM 1305 C CA . GLU A 1 162 ? -13.363 16.171 3.668 1.00 91.31 227 GLU A CA 1
ATOM 1306 C C . GLU A 1 162 ? -14.004 16.103 5.049 1.00 94.13 227 GLU A C 1
ATOM 1307 O O . GLU A 1 162 ? -14.549 17.109 5.515 1.00 94.15 227 GLU A O 1
ATOM 1313 N N . GLY A 1 163 ? -13.955 14.951 5.708 1.00 89.12 228 GLY A N 1
ATOM 1314 C CA . GLY A 1 163 ? -14.453 14.818 7.058 1.00 90.45 228 GLY A CA 1
ATOM 1315 C C . GLY A 1 163 ? -15.167 13.498 7.255 1.00 88.74 228 GLY A C 1
ATOM 1316 O O . GLY A 1 163 ? -15.051 12.573 6.452 1.00 82.90 228 GLY A O 1
ATOM 1317 N N . ILE A 1 164 ? -15.922 13.423 8.355 1.00 90.72 229 ILE A N 1
ATOM 1318 C CA . ILE A 1 164 ? -16.652 12.201 8.682 1.00 92.84 229 ILE A CA 1
ATOM 1319 C C . ILE A 1 164 ? -17.785 11.961 7.692 1.00 93.15 229 ILE A C 1
ATOM 1320 O O . ILE A 1 164 ? -18.215 10.818 7.496 1.00 86.53 229 ILE A O 1
ATOM 1325 N N . HIS A 1 165 ? -18.282 13.017 7.045 1.00 91.48 230 HIS A N 1
ATOM 1326 C CA . HIS A 1 165 ? -19.355 12.849 6.074 1.00 90.25 230 HIS A CA 1
ATOM 1327 C C . HIS A 1 165 ? -18.864 12.236 4.771 1.00 93.28 230 HIS A C 1
ATOM 1328 O O . HIS A 1 165 ? -19.671 11.674 4.022 1.00 95.41 230 HIS A O 1
ATOM 1335 N N . ASP A 1 166 ? -17.569 12.331 4.484 1.00 93.39 231 ASP A N 1
ATOM 1336 C CA . ASP A 1 166 ? -16.991 11.865 3.226 1.00 99.54 231 ASP A CA 1
ATOM 1337 C C . ASP A 1 166 ? -16.001 10.751 3.543 1.00 96.52 231 ASP A C 1
ATOM 1338 O O . ASP A 1 166 ? -14.790 10.967 3.581 1.00 97.11 231 ASP A O 1
ATOM 1343 N N . LEU A 1 167 ? -16.526 9.550 3.781 1.00 100.32 232 LEU A N 1
ATOM 1344 C CA . LEU A 1 167 ? -15.653 8.384 3.839 1.00 96.98 232 LEU A CA 1
ATOM 1345 C C . LEU A 1 167 ? -15.100 8.049 2.461 1.00 99.39 232 LEU A C 1
ATOM 1346 O O . LEU A 1 167 ? -13.994 7.509 2.350 1.00 98.31 232 LEU A O 1
ATOM 1351 N N . GLY A 1 168 ? -15.849 8.375 1.407 1.00 104.51 233 GLY A N 1
ATOM 1352 C CA . GLY A 1 168 ? -15.388 8.211 0.044 1.00 109.80 233 GLY A CA 1
ATOM 1353 C C . GLY A 1 168 ? -15.109 6.762 -0.313 1.00 105.97 233 GLY A C 1
ATOM 1354 O O . GLY A 1 168 ? -15.793 5.833 0.128 1.00 105.78 233 GLY A O 1
ATOM 1355 N N . ALA A 1 169 ? -14.072 6.575 -1.128 1.00 102.49 234 ALA A N 1
ATOM 1356 C CA . ALA A 1 169 ? -13.692 5.249 -1.577 1.00 100.14 234 ALA A CA 1
ATOM 1357 C C . ALA A 1 169 ? -13.299 4.380 -0.385 1.00 102.69 234 ALA A C 1
ATOM 1358 O O . ALA A 1 169 ? -13.114 4.854 0.737 1.00 104.82 234 ALA A O 1
ATOM 1360 N N . ILE A 1 170 ? -13.178 3.084 -0.644 1.00 105.02 235 ILE A N 1
ATOM 1361 C CA . ILE A 1 170 ? -12.921 2.095 0.394 1.00 104.58 235 ILE A CA 1
ATOM 1362 C C . ILE A 1 170 ? -11.580 1.439 0.093 1.00 109.83 235 ILE A C 1
ATOM 1363 O O . ILE A 1 170 ? -11.370 0.914 -1.007 1.00 117.93 235 ILE A O 1
ATOM 1368 N N . LYS A 1 171 ? -10.671 1.478 1.066 1.00 110.33 236 LYS A N 1
ATOM 1369 C CA . LYS A 1 171 ? -9.290 1.059 0.857 1.00 109.19 236 LYS A CA 1
ATOM 1370 C C . LYS A 1 171 ? -9.170 -0.451 0.730 1.00 110.57 236 LYS A C 1
ATOM 1371 O O . LYS A 1 171 ? -8.998 -1.147 1.735 1.00 105.68 236 LYS A O 1
ATOM 1377 N N . TRP A 1 172 ? -9.231 -0.967 -0.498 1.00 113.62 237 TRP A N 1
ATOM 1378 C CA . TRP A 1 172 ? -9.273 -2.414 -0.675 1.00 115.77 237 TRP A CA 1
ATOM 1379 C C . TRP A 1 172 ? -7.940 -3.077 -0.341 1.00 113.42 237 TRP A C 1
ATOM 1380 O O . TRP A 1 172 ? -7.917 -4.252 0.045 1.00 107.53 237 TRP A O 1
ATOM 1391 N N . ASP A 1 173 ? -6.825 -2.357 -0.467 1.00 118.50 238 ASP A N 1
ATOM 1392 C CA . ASP A 1 173 ? -5.555 -2.934 -0.043 1.00 121.90 238 ASP A CA 1
ATOM 1393 C C . ASP A 1 173 ? -5.445 -3.039 1.473 1.00 118.07 238 ASP A C 1
ATOM 1394 O O . ASP A 1 173 ? -4.567 -3.758 1.966 1.00 114.07 238 ASP A O 1
ATOM 1399 N N . MET A 1 174 ? -6.312 -2.357 2.217 1.00 115.84 239 MET A N 1
ATOM 1400 C CA . MET A 1 174 ? -6.215 -2.315 3.667 1.00 108.83 239 MET A CA 1
ATOM 1401 C C . MET A 1 174 ? -7.381 -2.977 4.391 1.00 110.04 239 MET A C 1
ATOM 1402 O O . MET A 1 174 ? -7.190 -3.478 5.504 1.00 103.95 239 MET A O 1
ATOM 1407 N N . ALA A 1 175 ? -8.572 -3.027 3.788 1.00 112.83 240 ALA A N 1
ATOM 1408 C CA . ALA A 1 175 ? -9.625 -3.873 4.342 1.00 103.77 240 ALA A CA 1
ATOM 1409 C C . ALA A 1 175 ? -9.148 -5.313 4.490 1.00 98.91 240 ALA A C 1
ATOM 1410 O O . ALA A 1 175 ? -9.644 -6.049 5.350 1.00 101.41 240 ALA A O 1
ATOM 1412 N N . LEU A 1 176 ? -8.171 -5.719 3.673 1.00 99.91 241 LEU A N 1
ATOM 1413 C CA . LEU A 1 176 ? -7.577 -7.045 3.798 1.00 103.39 241 LEU A CA 1
ATOM 1414 C C . LEU A 1 176 ? -6.881 -7.222 5.142 1.00 105.76 241 LEU A C 1
ATOM 1415 O O . LEU A 1 176 ? -6.996 -8.280 5.772 1.00 107.31 241 LEU A O 1
ATOM 1420 N N . CYS A 1 177 ? -6.144 -6.202 5.594 1.00 105.25 242 CYS A N 1
ATOM 1421 C CA . CYS A 1 177 ? -5.362 -6.345 6.818 1.00 102.06 242 CYS A CA 1
ATOM 1422 C C . CYS A 1 177 ? -6.258 -6.520 8.038 1.00 97.73 242 CYS A C 1
ATOM 1423 O O . CYS A 1 177 ? -5.943 -7.312 8.934 1.00 94.88 242 CYS A O 1
ATOM 1426 N N . LEU A 1 178 ? -7.380 -5.797 8.091 1.00 98.00 243 LEU A N 1
ATOM 1427 C CA . LEU A 1 178 ? -8.335 -6.008 9.174 1.00 98.00 243 LEU A CA 1
ATOM 1428 C C . LEU A 1 178 ? -8.927 -7.410 9.128 1.00 102.81 243 LEU A C 1
ATOM 1429 O O . LEU A 1 178 ? -9.361 -7.934 10.160 1.00 103.10 243 LEU A O 1
ATOM 1434 N N . LEU A 1 179 ? -8.956 -8.031 7.947 1.00 104.84 244 LEU A N 1
ATOM 1435 C CA . LEU A 1 179 ? -9.448 -9.401 7.850 1.00 104.98 244 LEU A CA 1
ATOM 1436 C C . LEU A 1 179 ? -8.458 -10.386 8.456 1.00 102.80 244 LEU A C 1
ATOM 1437 O O . LEU A 1 179 ? -8.859 -11.360 9.104 1.00 103.73 244 LEU A O 1
ATOM 1442 N N . ILE A 1 180 ? -7.159 -10.147 8.262 1.00 102.53 245 ILE A N 1
ATOM 1443 C CA . ILE A 1 180 ? -6.151 -11.039 8.827 1.00 100.75 245 ILE A CA 1
ATOM 1444 C C . ILE A 1 180 ? -6.190 -10.995 10.349 1.00 103.12 245 ILE A C 1
ATOM 1445 O O . ILE A 1 180 ? -6.109 -12.033 11.012 1.00 104.31 245 ILE A O 1
ATOM 1450 N N . VAL A 1 181 ? -6.336 -9.799 10.929 1.00 101.18 246 VAL A N 1
ATOM 1451 C CA . VAL A 1 181 ? -6.338 -9.697 12.387 1.00 99.84 246 VAL A CA 1
ATOM 1452 C C . VAL A 1 181 ? -7.568 -10.375 12.981 1.00 102.31 246 VAL A C 1
ATOM 1453 O O . VAL A 1 181 ? -7.539 -10.821 14.135 1.00 109.94 246 VAL A O 1
ATOM 1457 N N . TYR A 1 182 ? -8.656 -10.484 12.218 1.00 100.06 247 TYR A N 1
ATOM 1458 C CA . TYR A 1 182 ? -9.864 -11.096 12.756 1.00 103.35 247 TYR A CA 1
ATOM 1459 C C . TYR A 1 182 ? -9.836 -12.617 12.678 1.00 104.15 247 TYR A C 1
ATOM 1460 O O . TYR A 1 182 ? -10.516 -13.276 13.471 1.00 110.91 247 TYR A O 1
ATOM 1469 N N . LEU A 1 183 ? -9.057 -13.190 11.758 1.00 99.30 248 LEU A N 1
ATOM 1470 C CA . LEU A 1 183 ? -8.882 -14.640 11.738 1.00 102.17 248 LEU A CA 1
ATOM 1471 C C . LEU A 1 183 ? -8.027 -15.107 12.911 1.00 107.95 248 LEU A C 1
ATOM 1472 O O . LEU A 1 183 ? -8.384 -16.063 13.609 1.00 117.99 248 LEU A O 1
ATOM 1477 N N . ILE A 1 184 ? -6.889 -14.442 13.142 1.00 105.58 249 ILE A N 1
ATOM 1478 C CA . ILE A 1 184 ? -5.988 -14.823 14.225 1.00 106.34 249 ILE A CA 1
ATOM 1479 C C . ILE A 1 184 ? -6.688 -14.833 15.574 1.00 109.81 249 ILE A C 1
ATOM 1480 O O . ILE A 1 184 ? -6.269 -15.556 16.485 1.00 111.73 249 ILE A O 1
ATOM 1485 N N . CYS A 1 185 ? -7.747 -14.045 15.731 1.00 103.84 250 CYS A N 1
ATOM 1486 C CA . CYS A 1 185 ? -8.551 -14.151 16.938 1.00 107.00 250 CYS A CA 1
ATOM 1487 C C . CYS A 1 185 ? -9.576 -15.272 16.845 1.00 112.99 250 CYS A C 1
ATOM 1488 O O . CYS A 1 185 ? -9.874 -15.913 17.859 1.00 117.54 250 CYS A O 1
ATOM 1491 N N . TYR A 1 186 ? -10.104 -15.547 15.652 1.00 114.45 251 TYR A N 1
ATOM 1492 C CA . TYR A 1 186 ? -11.035 -16.661 15.503 1.00 111.92 251 TYR A CA 1
ATOM 1493 C C . TYR A 1 186 ? -10.370 -17.984 15.860 1.00 116.61 251 TYR A C 1
ATOM 1494 O O . TYR A 1 186 ? -10.806 -18.686 16.779 1.00 120.67 251 TYR A O 1
ATOM 1503 N N . PHE A 1 187 ? -9.301 -18.335 15.144 1.00 105.30 252 PHE A N 1
ATOM 1504 C CA . PHE A 1 187 ? -8.644 -19.622 15.332 1.00 113.63 252 PHE A CA 1
ATOM 1505 C C . PHE A 1 187 ? -7.962 -19.745 16.686 1.00 114.01 252 PHE A C 1
ATOM 1506 O O . PHE A 1 187 ? -7.353 -20.786 16.962 1.00 119.19 252 PHE A O 1
ATOM 1514 N N . SER A 1 188 ? -8.048 -18.719 17.531 1.00 109.68 253 SER A N 1
ATOM 1515 C CA . SER A 1 188 ? -7.516 -18.774 18.882 1.00 115.46 253 SER A CA 1
ATOM 1516 C C . SER A 1 188 ? -8.580 -18.574 19.951 1.00 113.32 253 SER A C 1
ATOM 1517 O O . SER A 1 188 ? -8.254 -18.628 21.140 1.00 116.38 253 SER A O 1
ATOM 1520 N N . LEU A 1 189 ? -9.837 -18.345 19.572 1.00 114.25 254 LEU A N 1
ATOM 1521 C CA . LEU A 1 189 ? -10.897 -18.148 20.552 1.00 115.78 254 LEU A CA 1
ATOM 1522 C C . LEU A 1 189 ? -12.137 -19.001 20.317 1.00 118.27 254 LEU A C 1
ATOM 1523 O O . LEU A 1 189 ? -13.004 -19.041 21.197 1.00 115.40 254 LEU A O 1
ATOM 1528 N N . TRP A 1 190 ? -12.248 -19.688 19.177 1.00 117.63 255 TRP A N 1
ATOM 1529 C CA . TRP A 1 190 ? -13.432 -20.502 18.921 1.00 116.16 255 TRP A CA 1
ATOM 1530 C C . TRP A 1 190 ? -13.455 -21.757 19.785 1.00 116.95 255 TRP A C 1
ATOM 1531 O O . TRP A 1 190 ? -14.535 -22.237 20.147 1.00 119.00 255 TRP A O 1
ATOM 1542 N N . LYS A 1 191 ? -12.288 -22.293 20.138 1.00 117.49 256 LYS A N 1
ATOM 1543 C CA . LYS A 1 191 ? -12.198 -23.490 20.960 1.00 114.76 256 LYS A CA 1
ATOM 1544 C C . LYS A 1 191 ? -12.098 -23.176 22.451 1.00 115.93 256 LYS A C 1
ATOM 1545 O O . LYS A 1 191 ? -11.698 -24.047 23.233 1.00 118.14 256 LYS A O 1
ATOM 1547 N N . GLY A 1 192 ? -12.458 -21.961 22.861 1.00 110.87 257 GLY A N 1
ATOM 1548 C CA . GLY A 1 192 ? -12.345 -21.619 24.263 1.00 112.76 257 GLY A CA 1
ATOM 1549 C C . GLY A 1 192 ? -10.906 -21.330 24.668 1.00 106.71 257 GLY A C 1
ATOM 1550 O O . GLY A 1 192 ? -10.026 -21.074 23.839 1.00 102.72 257 GLY A O 1
ATOM 1551 N N . ILE A 1 193 ? -10.671 -21.390 25.979 1.00 105.47 258 ILE A N 1
ATOM 1552 C CA . ILE A 1 193 ? -9.361 -21.078 26.541 1.00 101.53 258 ILE A CA 1
ATOM 1553 C C . ILE A 1 193 ? -8.417 -22.255 26.341 1.00 103.87 258 ILE A C 1
ATOM 1554 O O . ILE A 1 193 ? -7.233 -22.178 26.688 1.00 102.91 258 ILE A O 1
ATOM 1559 N N . SER A 1 194 ? -8.935 -23.361 25.800 1.00 107.60 259 SER A N 1
ATOM 1560 C CA . SER A 1 194 ? -8.061 -24.487 25.489 1.00 110.91 259 SER A CA 1
ATOM 1561 C C . SER A 1 194 ? -6.973 -24.066 24.509 1.00 108.95 259 SER A C 1
ATOM 1562 O O . SER A 1 194 ? -5.802 -24.428 24.671 1.00 106.98 259 SER A O 1
ATOM 1565 N N . THR A 1 195 ? -7.342 -23.278 23.500 1.00 107.14 260 THR A N 1
ATOM 1566 C CA . THR A 1 195 ? -6.403 -22.757 22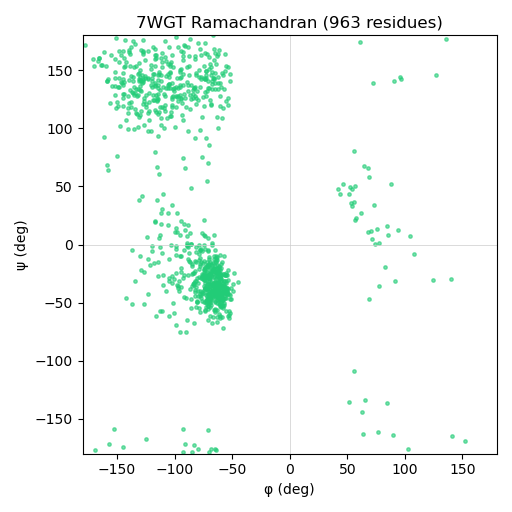.518 1.00 106.08 260 THR A CA 1
ATOM 1567 C C . THR A 1 195 ? -5.998 -21.315 22.781 1.00 100.81 260 THR A C 1
ATOM 1568 O O . THR A 1 195 ? -4.883 -20.925 22.421 1.00 103.82 260 THR A O 1
ATOM 1572 N N . SER A 1 196 ? -6.875 -20.517 23.396 1.00 100.07 261 SER A N 1
ATOM 1573 C CA . SER A 1 196 ? -6.533 -19.132 23.704 1.00 95.57 261 SER A CA 1
ATOM 1574 C C . SER A 1 196 ? -5.343 -19.061 24.654 1.00 101.39 261 SER A C 1
ATOM 1575 O O . SER A 1 196 ? -4.361 -18.360 24.386 1.00 97.84 261 SER A O 1
ATOM 1578 N N . GLY A 1 197 ? -5.409 -19.797 25.766 1.00 96.25 262 GLY A N 1
ATOM 1579 C CA . GLY A 1 197 ? -4.312 -19.855 26.718 1.00 96.96 262 GLY A CA 1
ATOM 1580 C C . GLY A 1 197 ? -3.004 -20.361 26.140 1.00 99.89 262 GLY A C 1
ATOM 1581 O O . GLY A 1 197 ? -1.956 -20.181 26.772 1.00 93.04 262 GLY A O 1
ATOM 1582 N N . LYS A 1 198 ? -3.038 -20.984 24.961 1.00 101.36 263 LYS A N 1
ATOM 1583 C CA . LYS A 1 198 ? -1.830 -21.446 24.288 1.00 100.04 263 LYS A CA 1
ATOM 1584 C C . LYS A 1 198 ? -1.303 -20.426 23.285 1.00 96.75 263 LYS A C 1
ATOM 1585 O O . LYS A 1 198 ? -0.087 -20.282 23.131 1.00 94.91 263 LYS A O 1
ATOM 1591 N N . VAL A 1 199 ? -2.197 -19.714 22.597 1.00 98.20 264 VAL A N 1
ATOM 1592 C CA . VAL A 1 199 ? -1.760 -18.727 21.613 1.00 97.52 264 VAL A CA 1
ATOM 1593 C C . VAL A 1 199 ? -1.095 -17.544 22.301 1.00 94.96 264 VAL A C 1
ATOM 1594 O O . VAL A 1 199 ? -0.088 -17.010 21.816 1.00 95.32 264 VAL A O 1
ATOM 1598 N N . VAL A 1 200 ? -1.630 -17.130 23.453 1.00 97.83 265 VAL A N 1
ATOM 1599 C CA . VAL A 1 200 ? -1.083 -15.993 24.183 1.00 93.74 265 VAL A CA 1
ATOM 1600 C C . VAL A 1 200 ? 0.372 -16.241 24.573 1.00 94.32 265 VAL A C 1
ATOM 1601 O O . VAL A 1 200 ? 1.105 -15.296 24.883 1.00 91.08 265 VAL A O 1
ATOM 1605 N N . TRP A 1 201 ? 0.820 -17.499 24.531 1.00 97.84 266 TRP A N 1
ATOM 1606 C CA . TRP A 1 201 ? 2.235 -17.792 24.738 1.00 92.41 266 TRP A CA 1
ATOM 1607 C C . TRP A 1 201 ? 3.110 -17.014 23.766 1.00 89.05 266 TRP A C 1
ATOM 1608 O O . TRP A 1 201 ? 4.152 -16.475 24.151 1.00 86.96 266 TRP A O 1
ATOM 1619 N N . PHE A 1 202 ? 2.705 -16.944 22.499 1.00 90.56 267 PHE A N 1
ATOM 1620 C CA . PHE A 1 202 ? 3.507 -16.225 21.518 1.00 91.57 267 PHE A CA 1
ATOM 1621 C C . PHE A 1 202 ? 3.267 -14.723 21.597 1.00 95.43 267 PHE A C 1
ATOM 1622 O O . PHE A 1 202 ? 4.220 -13.939 21.669 1.00 88.14 267 PHE A O 1
ATOM 1630 N N . THR A 1 203 ? 1.998 -14.304 21.599 1.00 90.73 268 THR A N 1
ATOM 1631 C CA . THR A 1 203 ? 1.677 -12.888 21.475 1.00 88.92 268 THR A CA 1
ATOM 1632 C C . THR A 1 203 ? 1.876 -12.101 22.767 1.00 87.03 268 THR A C 1
ATOM 1633 O O . THR A 1 203 ? 1.965 -10.870 22.712 1.00 89.13 268 THR A O 1
ATOM 1637 N N . ALA A 1 204 ? 1.948 -12.762 23.924 1.00 87.57 269 ALA A N 1
ATOM 1638 C CA . ALA A 1 204 ? 2.290 -12.055 25.153 1.00 85.89 269 ALA A CA 1
ATOM 1639 C C . ALA A 1 204 ? 3.775 -12.113 25.480 1.00 86.81 269 ALA A C 1
ATOM 1640 O O . ALA A 1 204 ? 4.257 -11.270 26.247 1.00 90.44 269 ALA A O 1
ATOM 1642 N N . LEU A 1 205 ? 4.510 -13.075 24.924 1.00 84.12 270 LEU A N 1
ATOM 1643 C CA . LEU A 1 205 ? 5.947 -13.163 25.151 1.00 88.04 270 LEU A CA 1
ATOM 1644 C C . LEU A 1 205 ? 6.772 -12.521 24.047 1.00 85.05 270 LEU A C 1
ATOM 1645 O O . LEU A 1 205 ? 7.857 -12.001 24.330 1.00 87.29 270 LEU A O 1
ATOM 1650 N N . PHE A 1 206 ? 6.296 -12.541 22.802 1.00 81.42 271 PHE A N 1
ATOM 1651 C CA . PHE A 1 206 ? 7.023 -11.878 21.722 1.00 84.19 271 PHE A CA 1
ATOM 1652 C C . PHE A 1 206 ? 7.328 -10.411 21.997 1.00 87.17 271 PHE A C 1
ATOM 1653 O O . PHE A 1 206 ? 8.425 -9.965 21.621 1.00 90.77 271 PHE A O 1
ATOM 1661 N N . PRO A 1 207 ? 6.429 -9.606 22.585 1.00 88.08 272 PRO A N 1
ATOM 1662 C CA . PRO A 1 207 ? 6.817 -8.229 22.931 1.00 84.50 272 PRO A CA 1
ATOM 1663 C C . PRO A 1 207 ? 8.114 -8.141 23.715 1.00 86.54 272 PRO A C 1
ATOM 1664 O O . PRO A 1 207 ? 8.908 -7.227 23.473 1.00 88.89 272 PRO A O 1
ATOM 1668 N N . TYR A 1 208 ? 8.367 -9.082 24.629 1.00 84.92 273 TYR A N 1
ATOM 1669 C CA . TYR A 1 208 ? 9.608 -9.044 25.395 1.00 86.41 273 TYR A CA 1
ATOM 1670 C C . TYR A 1 208 ? 10.809 -9.454 24.551 1.00 91.70 273 TYR A C 1
ATOM 1671 O O . TYR A 1 208 ? 11.915 -8.942 24.763 1.00 85.77 273 TYR A O 1
ATOM 1680 N N . ALA A 1 209 ? 10.620 -10.371 23.600 1.00 91.46 274 ALA A N 1
ATOM 1681 C CA . ALA A 1 209 ? 11.663 -10.618 22.612 1.00 87.98 274 ALA A CA 1
ATOM 1682 C C . ALA A 1 209 ? 11.974 -9.344 21.839 1.00 89.12 274 ALA A C 1
ATOM 1683 O O . ALA A 1 209 ? 13.131 -8.919 21.753 1.00 89.99 274 ALA A O 1
ATOM 1685 N N . ALA A 1 210 ? 10.936 -8.704 21.295 1.00 88.16 275 ALA A N 1
ATOM 1686 C CA . ALA A 1 210 ? 11.128 -7.468 20.546 1.00 88.49 275 ALA A CA 1
ATOM 1687 C C . ALA A 1 210 ? 11.647 -6.347 21.440 1.00 87.45 275 ALA A C 1
ATOM 1688 O O . ALA A 1 210 ? 12.518 -5.572 21.030 1.00 87.54 275 ALA A O 1
ATOM 1690 N N . LEU A 1 211 ? 11.120 -6.242 22.663 1.00 88.01 276 LEU A N 1
ATOM 1691 C CA . LEU A 1 211 ? 11.586 -5.203 23.579 1.00 87.45 276 LEU A CA 1
ATOM 1692 C C . LEU A 1 211 ? 13.069 -5.362 23.881 1.00 89.70 276 LEU A C 1
ATOM 1693 O O . LEU A 1 211 ? 13.788 -4.369 24.035 1.00 85.73 276 LEU A O 1
ATOM 1698 N N . LEU A 1 212 ? 13.546 -6.606 23.959 1.00 94.31 277 LEU A N 1
ATOM 1699 C CA . LEU A 1 212 ? 14.930 -6.845 24.355 1.00 93.25 277 LEU A CA 1
ATOM 1700 C C . LEU A 1 212 ? 15.899 -6.458 23.245 1.00 95.72 277 LEU A C 1
ATOM 1701 O O . LEU A 1 212 ? 16.879 -5.743 23.487 1.00 97.22 277 LEU A O 1
ATOM 1706 N N . ILE A 1 213 ? 15.645 -6.919 22.016 1.00 89.86 278 ILE A N 1
ATOM 1707 C CA . ILE A 1 213 ? 16.582 -6.638 20.932 1.00 91.54 278 ILE A CA 1
ATOM 1708 C C . ILE A 1 213 ? 16.472 -5.190 20.471 1.00 94.81 278 ILE A C 1
ATOM 1709 O O . ILE A 1 213 ? 17.445 -4.623 19.958 1.00 97.67 278 ILE A O 1
ATOM 1714 N N . LEU A 1 214 ? 15.305 -4.562 20.642 1.00 93.09 279 LEU A N 1
ATOM 1715 C CA . LEU A 1 214 ? 15.211 -3.130 20.377 1.00 86.48 279 LEU A CA 1
ATOM 1716 C C . LEU A 1 214 ? 15.844 -2.318 21.496 1.00 86.05 279 LEU A C 1
ATOM 1717 O O . LEU A 1 214 ? 16.268 -1.181 21.270 1.00 90.54 279 LEU A O 1
ATOM 1722 N N . LEU A 1 215 ? 15.906 -2.876 22.706 1.00 84.92 280 LEU A N 1
ATOM 1723 C CA . LEU A 1 215 ? 16.608 -2.204 23.793 1.00 88.25 280 LEU A CA 1
ATOM 1724 C C . LEU A 1 215 ? 18.114 -2.224 23.561 1.00 97.71 280 LEU A C 1
ATOM 1725 O O . LEU A 1 215 ? 18.789 -1.200 23.716 1.00 93.56 280 LEU A O 1
ATOM 1730 N N . ILE A 1 216 ? 18.664 -3.383 23.186 1.00 95.02 281 ILE A N 1
ATOM 1731 C CA . ILE A 1 216 ? 20.099 -3.447 22.934 1.00 95.94 281 ILE A CA 1
ATOM 1732 C C . ILE A 1 216 ? 20.455 -2.681 21.666 1.00 98.64 281 ILE A C 1
ATOM 1733 O O . ILE A 1 216 ? 21.565 -2.152 21.549 1.00 99.69 281 ILE A O 1
ATOM 1738 N N . ARG A 1 217 ? 19.530 -2.590 20.705 1.00 96.02 282 ARG A N 1
ATOM 1739 C CA . ARG A 1 217 ? 19.798 -1.789 19.515 1.00 98.51 282 ARG A CA 1
ATOM 1740 C C . ARG A 1 217 ? 19.784 -0.304 19.847 1.00 97.79 282 ARG A C 1
ATOM 1741 O O . ARG A 1 217 ? 20.743 0.419 19.552 1.00 100.59 282 ARG A O 1
ATOM 1749 N N . GLY A 1 218 ? 18.704 0.168 20.471 1.00 89.70 283 GLY A N 1
ATOM 1750 C CA . GLY A 1 218 ? 18.576 1.580 20.768 1.00 88.92 283 GLY A CA 1
ATOM 1751 C C . GLY A 1 218 ? 19.588 2.096 21.763 1.00 95.59 283 GLY A C 1
ATOM 1752 O O . GLY A 1 218 ? 19.840 3.304 21.798 1.00 99.09 283 GLY A O 1
ATOM 1753 N N . LEU A 1 219 ? 20.179 1.214 22.573 1.00 100.62 284 LEU A N 1
ATOM 1754 C CA . LEU A 1 219 ? 21.156 1.663 23.561 1.00 97.72 284 LEU A CA 1
ATOM 1755 C C . LEU A 1 219 ? 22.554 1.777 22.964 1.00 99.85 284 LEU A C 1
ATOM 1756 O O . LEU A 1 219 ? 23.321 2.668 23.344 1.00 96.86 284 LEU A O 1
ATOM 1761 N N . THR A 1 220 ? 22.913 0.885 22.043 1.00 97.09 285 THR A N 1
ATOM 1762 C CA . THR A 1 220 ? 24.157 1.052 21.306 1.00 94.41 285 THR A CA 1
ATOM 1763 C C . THR A 1 220 ? 23.920 1.952 20.103 1.00 100.19 285 THR A C 1
ATOM 1764 O O . THR A 1 220 ? 24.312 1.622 18.976 1.00 106.36 285 THR A O 1
ATOM 1768 N N . LEU A 1 221 ? 23.268 3.087 20.341 1.00 98.05 286 LEU A N 1
ATOM 1769 C CA . LEU A 1 221 ? 23.008 4.072 19.311 1.00 98.48 286 LEU A CA 1
ATOM 1770 C C . LEU A 1 221 ? 23.656 5.401 19.671 1.00 97.27 286 LEU A C 1
ATOM 1771 O O . LEU A 1 221 ? 23.677 5.770 20.849 1.00 93.80 286 LEU A O 1
ATOM 1776 N N . PRO A 1 222 ? 24.233 6.123 18.685 1.00 99.76 287 PRO A N 1
ATOM 1777 C CA . PRO A 1 222 ? 24.741 7.465 18.965 1.00 92.78 287 PRO A CA 1
ATOM 1778 C C . PRO A 1 222 ? 23.688 8.360 19.592 1.00 94.20 287 PRO A C 1
ATOM 1779 O O . PRO A 1 222 ? 22.644 8.598 18.989 1.00 100.18 287 PRO A O 1
ATOM 1783 N N . GLY A 1 223 ? 23.931 8.867 20.808 1.00 96.43 288 GLY A N 1
ATOM 1784 C CA . GLY A 1 223 ? 22.954 9.672 21.482 1.00 99.56 288 GLY A CA 1
ATOM 1785 C C . GLY A 1 223 ? 21.915 8.910 22.277 1.00 97.33 288 GLY A C 1
ATOM 1786 O O . GLY A 1 223 ? 20.948 9.521 22.762 1.00 94.16 288 GLY A O 1
ATOM 1787 N N . SER A 1 224 ? 22.079 7.596 22.432 1.00 101.50 289 SER A N 1
ATOM 1788 C CA . SER A 1 224 ? 21.117 6.800 23.190 1.00 97.89 289 SER A CA 1
ATOM 1789 C C . SER A 1 224 ? 20.957 7.328 24.608 1.00 96.97 289 SER A C 1
ATOM 1790 O O . SER A 1 224 ? 19.834 7.546 25.077 1.00 103.99 289 SER A O 1
ATOM 1793 N N . PHE A 1 225 ? 22.075 7.533 25.308 1.00 101.46 290 PHE A N 1
ATOM 1794 C CA . PHE A 1 225 ? 22.021 8.051 26.671 1.00 106.67 290 PHE A CA 1
ATOM 1795 C C . PHE A 1 225 ? 21.259 9.369 26.727 1.00 101.34 290 PHE A C 1
ATOM 1796 O O . PHE A 1 225 ? 20.502 9.612 27.674 1.00 99.35 290 PHE A O 1
ATOM 1804 N N . LEU A 1 226 ? 21.449 10.231 25.724 1.00 105.13 291 LEU A N 1
ATOM 1805 C CA . LEU A 1 226 ? 20.766 11.523 25.701 1.00 105.07 291 LEU A CA 1
ATOM 1806 C C . LEU A 1 226 ? 19.264 11.364 25.894 1.00 104.35 291 LEU A C 1
ATOM 1807 O O . LEU A 1 226 ? 18.642 12.122 26.647 1.00 100.44 291 LEU A O 1
ATOM 1812 N N . GLY A 1 227 ? 18.664 10.378 25.223 1.00 103.48 292 GLY A N 1
ATOM 1813 C CA . GLY A 1 227 ? 17.236 10.162 25.373 1.00 97.90 292 GLY A CA 1
ATOM 1814 C C . GLY A 1 227 ? 16.848 9.763 26.784 1.00 96.87 292 GLY A C 1
ATOM 1815 O O . GLY A 1 227 ? 15.855 10.255 27.326 1.00 98.50 292 GLY A O 1
ATOM 1816 N N . ILE A 1 228 ? 17.632 8.873 27.401 1.00 90.94 293 ILE A N 1
ATOM 1817 C CA . ILE A 1 228 ? 17.349 8.421 28.758 1.00 95.05 293 ILE A CA 1
ATOM 1818 C C . ILE A 1 228 ? 17.363 9.577 29.749 1.00 95.86 293 ILE A C 1
ATOM 1819 O O . ILE A 1 228 ? 16.712 9.505 30.798 1.00 96.18 293 ILE A O 1
ATOM 1824 N N . GLN A 1 229 ? 18.083 10.657 29.442 1.00 99.58 294 GLN A N 1
ATOM 1825 C CA . GLN A 1 229 ? 17.980 11.858 30.264 1.00 103.12 294 GLN A CA 1
ATOM 1826 C C . GLN A 1 229 ? 16.611 12.507 30.111 1.00 101.46 294 GLN A C 1
ATOM 1827 O O . GLN A 1 229 ? 15.967 12.862 31.104 1.00 103.06 294 GLN A O 1
ATOM 1833 N N . TYR A 1 230 ? 16.147 12.667 28.870 1.00 101.58 295 TYR A N 1
ATOM 1834 C CA . TYR A 1 230 ? 14.837 13.262 28.632 1.00 102.61 295 TYR A CA 1
ATOM 1835 C C . TYR A 1 230 ? 13.713 12.443 29.255 1.00 99.60 295 TYR A C 1
ATOM 1836 O O . TYR A 1 230 ? 12.615 12.970 29.463 1.00 94.79 295 TYR A O 1
ATOM 1845 N N . TYR A 1 231 ? 13.976 11.178 29.577 1.00 100.37 296 TYR A N 1
ATOM 1846 C CA . TYR A 1 231 ? 12.974 10.248 30.081 1.00 93.73 296 TYR A CA 1
ATOM 1847 C C . TYR A 1 231 ? 12.905 10.241 31.608 1.00 98.63 296 TYR A C 1
ATOM 1848 O O . TYR A 1 231 ? 11.804 10.294 32.167 1.00 101.57 296 TYR A O 1
ATOM 1857 N N . LEU A 1 232 ? 14.049 10.204 32.310 1.00 101.05 297 LEU A N 1
ATOM 1858 C CA . LEU A 1 232 ? 14.039 10.046 33.762 1.00 100.37 297 LEU A CA 1
ATOM 1859 C C . LEU A 1 232 ? 14.556 11.222 34.582 1.00 106.36 297 LEU A C 1
ATOM 1860 O O . LEU A 1 232 ? 14.334 11.221 35.798 1.00 112.06 297 LEU A O 1
ATOM 1865 N N . THR A 1 233 ? 15.256 12.195 33.994 1.00 102.63 298 THR A N 1
ATOM 1866 C CA . THR A 1 233 ? 15.878 13.240 34.813 1.00 103.17 298 THR A CA 1
ATOM 1867 C C . THR A 1 233 ? 14.834 13.920 35.690 1.00 102.54 298 THR A C 1
ATOM 1868 O O . THR A 1 233 ? 13.830 14.429 35.167 1.00 99.64 298 THR A O 1
ATOM 1872 N N . PRO A 1 234 ? 15.020 13.944 37.007 1.00 101.93 299 PRO A N 1
ATOM 1873 C CA . PRO A 1 234 ? 13.930 14.348 37.897 1.00 102.35 299 PRO A CA 1
ATOM 1874 C C . PRO A 1 234 ? 13.602 15.828 37.796 1.00 102.64 299 PRO A C 1
ATOM 1875 O O . PRO A 1 234 ? 14.444 16.666 37.469 1.00 109.96 299 PRO A O 1
ATOM 1879 N N . ASN A 1 235 ? 12.336 16.128 38.070 1.00 99.08 300 ASN A N 1
ATOM 1880 C CA . ASN A 1 235 ? 11.830 17.486 38.205 1.00 100.67 300 ASN A CA 1
ATOM 1881 C C . ASN A 1 235 ? 10.678 17.425 39.201 1.00 107.30 300 ASN A C 1
ATOM 1882 O O . ASN A 1 235 ? 9.507 17.454 38.809 1.00 108.50 300 ASN A O 1
ATOM 1887 N N . PHE A 1 236 ? 11.006 17.315 40.493 1.00 105.37 301 PHE A N 1
ATOM 1888 C CA . PHE A 1 236 ? 10.007 16.983 41.505 1.00 106.23 301 PHE A CA 1
ATOM 1889 C C . PHE A 1 236 ? 8.922 18.039 41.647 1.00 107.38 301 PHE A C 1
ATOM 1890 O O . PHE A 1 236 ? 7.892 17.757 42.271 1.00 110.46 301 PHE A O 1
ATOM 1898 N N . SER A 1 237 ? 9.111 19.233 41.080 1.00 106.39 302 SER A N 1
ATOM 1899 C CA . SER A 1 237 ? 8.050 20.232 41.087 1.00 109.51 302 SER A CA 1
ATOM 1900 C C . SER A 1 237 ? 6.816 19.775 40.320 1.00 109.37 302 SER A C 1
ATOM 1901 O O . SER A 1 237 ? 5.760 20.404 40.449 1.00 112.88 302 SER A O 1
ATOM 1904 N N . ALA A 1 238 ? 6.923 18.707 39.525 1.00 108.51 303 ALA A N 1
ATOM 1905 C CA . ALA A 1 238 ? 5.741 18.130 38.895 1.00 108.19 303 ALA A CA 1
ATOM 1906 C C . ALA A 1 238 ? 4.772 17.600 39.943 1.00 110.46 303 ALA A C 1
ATOM 1907 O O . ALA A 1 238 ? 3.566 17.862 39.876 1.00 112.96 303 ALA A O 1
ATOM 1909 N N . ILE A 1 239 ? 5.296 16.875 40.938 1.00 110.59 304 ILE A N 1
ATOM 1910 C CA . ILE A 1 239 ? 4.497 16.306 42.024 1.00 107.73 304 ILE A CA 1
ATOM 1911 C C . ILE A 1 239 ? 3.495 17.311 42.578 1.00 109.51 304 ILE A C 1
ATOM 1912 O O . ILE A 1 239 ? 2.388 16.939 42.991 1.00 111.07 304 ILE A O 1
ATOM 1917 N N . TYR A 1 240 ? 3.848 18.598 42.573 1.00 112.08 305 TYR A N 1
ATOM 1918 C CA . TYR A 1 240 ? 2.962 19.610 43.140 1.00 116.09 305 TYR A CA 1
ATOM 1919 C C . TYR A 1 240 ? 1.764 19.896 42.240 1.00 112.61 305 TYR A C 1
ATOM 1920 O O . TYR A 1 240 ? 0.712 20.315 42.734 1.00 116.53 305 TYR A O 1
ATOM 1922 N N . LYS A 1 241 ? 1.896 19.681 40.932 1.00 113.10 306 LYS A N 1
ATOM 1923 C CA . LYS A 1 241 ? 0.822 20.003 40.001 1.00 106.17 306 LYS A CA 1
ATOM 1924 C C . LYS A 1 241 ? -0.198 18.870 39.945 1.00 109.33 306 LYS A C 1
ATOM 1925 O O . LYS A 1 241 ? 0.170 17.694 39.846 1.00 107.37 306 LYS A O 1
ATOM 1931 N N . ALA A 1 242 ? -1.484 19.230 40.001 1.00 108.52 307 ALA A N 1
ATOM 1932 C CA . ALA A 1 242 ? -2.550 18.235 39.953 1.00 103.99 307 ALA A CA 1
ATOM 1933 C C . ALA A 1 242 ? -2.654 17.555 38.595 1.00 110.24 307 ALA A C 1
ATOM 1934 O O . ALA A 1 242 ? -3.289 16.499 38.491 1.00 109.20 307 ALA A O 1
ATOM 1936 N N . GLU A 1 243 ? -2.049 18.132 37.556 1.00 113.97 308 GLU A N 1
ATOM 1937 C CA . GLU A 1 243 ? -2.112 17.527 36.229 1.00 110.63 308 GLU A CA 1
ATOM 1938 C C . GLU A 1 243 ? -1.326 16.223 36.176 1.00 104.04 308 GLU A C 1
ATOM 1939 O O . GLU A 1 243 ? -1.788 15.238 35.590 1.00 103.85 308 GLU A O 1
ATOM 1945 N N . VAL A 1 244 ? -0.133 16.197 36.775 1.00 98.45 309 VAL A N 1
ATOM 1946 C CA . VAL A 1 244 ? 0.620 14.951 36.800 1.00 99.19 309 VAL A CA 1
ATOM 1947 C C . VAL A 1 244 ? -0.054 13.949 37.728 1.00 100.48 309 VAL A C 1
ATOM 1948 O O . VAL A 1 244 ? -0.042 12.743 37.458 1.00 100.47 309 VAL A O 1
ATOM 1952 N N . TRP A 1 245 ? -0.673 14.422 38.815 1.00 96.73 310 TRP A N 1
ATOM 1953 C CA . TRP A 1 245 ? -1.422 13.520 39.683 1.00 96.35 310 TRP A CA 1
ATOM 1954 C C . TRP A 1 245 ? -2.634 12.960 38.959 1.00 96.73 310 TRP A C 1
ATOM 1955 O O . TRP A 1 245 ? -2.998 11.794 39.147 1.00 95.86 310 TRP A O 1
ATOM 1966 N N . ALA A 1 246 ? -3.268 13.781 38.125 1.00 98.93 311 ALA A N 1
ATOM 1967 C CA . ALA A 1 246 ? -4.339 13.287 37.273 1.00 97.51 311 ALA A CA 1
ATOM 1968 C C . ALA A 1 246 ? -3.786 12.387 36.178 1.00 99.01 311 ALA A C 1
ATOM 1969 O O . ALA A 1 246 ? -4.259 11.261 35.996 1.00 94.44 311 ALA A O 1
ATOM 1971 N N . ASP A 1 247 ? -2.764 12.864 35.454 1.00 99.91 312 ASP A N 1
ATOM 1972 C CA . ASP A 1 247 ? -2.135 12.058 34.408 1.00 92.88 312 ASP A CA 1
ATOM 1973 C C . ASP A 1 247 ? -1.668 10.714 34.946 1.00 89.17 312 ASP A C 1
ATOM 1974 O O . ASP A 1 247 ? -1.797 9.687 34.270 1.00 78.90 312 ASP A O 1
ATOM 1979 N N . ALA A 1 248 ? -1.102 10.703 36.153 1.00 94.45 313 ALA A N 1
ATOM 1980 C CA . ALA A 1 248 ? -0.782 9.438 36.801 1.00 91.09 313 ALA A CA 1
ATOM 1981 C C . ALA A 1 248 ? -2.041 8.610 37.009 1.00 90.34 313 ALA A C 1
ATOM 1982 O O . ALA A 1 248 ? -2.114 7.451 36.587 1.00 89.01 313 ALA A O 1
ATOM 1984 N N . ALA A 1 249 ? -3.054 9.204 37.641 1.00 87.18 314 ALA A N 1
ATOM 1985 C CA . ALA A 1 249 ? -4.267 8.464 37.967 1.00 82.58 314 ALA A CA 1
ATOM 1986 C C . ALA A 1 249 ? -4.923 7.8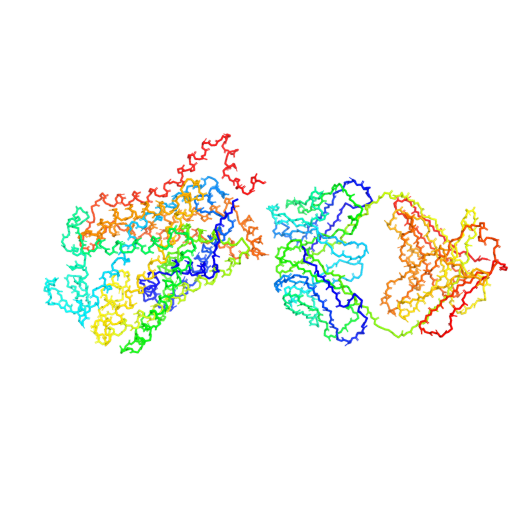92 36.716 1.00 83.26 314 ALA A C 1
ATOM 1987 O O . ALA A 1 249 ? -5.273 6.708 36.678 1.00 89.87 314 ALA A O 1
ATOM 1989 N N . THR A 1 250 ? -5.082 8.709 35.669 1.00 85.12 315 THR A N 1
ATOM 1990 C CA . THR A 1 250 ? -5.787 8.214 34.489 1.00 83.82 315 THR A CA 1
ATOM 1991 C C . THR A 1 250 ? -4.945 7.207 33.711 1.00 79.81 315 THR A C 1
ATOM 1992 O O . THR A 1 250 ? -5.494 6.262 33.135 1.00 85.58 315 THR A O 1
ATOM 1996 N N . GLN A 1 251 ? -3.620 7.377 33.685 1.00 86.99 316 GLN A N 1
ATOM 1997 C CA . GLN A 1 251 ? -2.776 6.399 33.001 1.00 85.11 316 GLN A CA 1
ATOM 1998 C C . GLN A 1 251 ? -2.781 5.063 33.733 1.00 80.95 316 GLN A C 1
ATOM 1999 O O . GLN A 1 251 ? -2.834 4.003 33.101 1.00 75.34 316 GLN A O 1
ATOM 2005 N N . VAL A 1 252 ? -2.733 5.098 35.067 1.00 87.00 317 VAL A N 1
ATOM 2006 C CA . VAL A 1 252 ? -2.723 3.867 35.855 1.00 88.61 317 VAL A CA 1
ATOM 2007 C C . VAL A 1 252 ? -4.007 3.076 35.637 1.00 86.69 317 VAL A C 1
ATOM 2008 O O . VAL A 1 252 ? -3.978 1.851 35.462 1.00 82.12 317 VAL A O 1
ATOM 2012 N N . PHE A 1 253 ? -5.151 3.763 35.632 1.00 85.08 318 PHE A N 1
ATOM 2013 C CA . PHE A 1 253 ? -6.431 3.072 35.516 1.00 84.80 318 PHE A CA 1
ATOM 2014 C C . PHE A 1 253 ? -6.621 2.478 34.125 1.00 82.90 318 PHE A C 1
ATOM 2015 O O . PHE A 1 253 ? -7.017 1.315 33.984 1.00 79.17 318 PHE A O 1
ATOM 2023 N N . PHE A 1 254 ? -6.347 3.263 33.081 1.00 78.64 319 PHE A N 1
ATOM 2024 C CA . PHE A 1 254 ? -6.615 2.790 31.727 1.00 79.88 319 PHE A CA 1
ATOM 2025 C C . PHE A 1 254 ? -5.605 1.743 31.272 1.00 85.78 319 PHE A C 1
ATOM 2026 O O . PHE A 1 254 ? -5.940 0.888 30.445 1.00 87.40 319 PHE A O 1
ATOM 2034 N N . SER A 1 255 ? -4.376 1.784 31.796 1.00 84.64 320 SER A N 1
ATOM 2035 C CA . SER A 1 255 ? -3.365 0.814 31.386 1.00 82.43 320 SER A CA 1
ATOM 2036 C C . SER A 1 255 ? -3.539 -0.534 32.074 1.00 82.91 320 SER A C 1
ATOM 2037 O O . SER A 1 255 ? -3.141 -1.563 31.517 1.00 79.36 320 SER A O 1
ATOM 2040 N N . LEU A 1 256 ? -4.107 -0.551 33.280 1.00 81.74 321 LEU A N 1
ATOM 2041 C CA . LEU A 1 256 ? -4.420 -1.809 33.944 1.00 75.34 321 LEU A CA 1
ATOM 2042 C C . LEU A 1 256 ? -5.743 -2.397 33.467 1.00 85.48 321 LEU A C 1
ATOM 2043 O O . LEU A 1 256 ? -5.951 -3.609 33.593 1.00 79.57 321 LEU A O 1
ATOM 2048 N N . GLY A 1 257 ? -6.631 -1.559 32.929 1.00 89.28 322 GLY A N 1
ATOM 2049 C CA . GLY A 1 257 ? -7.880 -1.978 32.334 1.00 83.61 322 GLY A CA 1
ATOM 2050 C C . GLY A 1 257 ? -8.788 -2.873 33.161 1.00 87.18 322 GLY A C 1
ATOM 2051 O O . GLY A 1 257 ? -9.282 -3.892 32.667 1.00 89.22 322 GLY A O 1
ATOM 2052 N N . PRO A 1 258 ? -9.059 -2.511 34.419 1.00 88.62 323 PRO A N 1
ATOM 2053 C CA . PRO A 1 258 ? -10.013 -3.301 35.204 1.00 89.42 323 PRO A CA 1
ATOM 2054 C C . PRO A 1 258 ? -11.438 -2.798 35.040 1.00 88.81 323 PRO A C 1
ATOM 2055 O O . PRO A 1 258 ? -11.704 -1.594 34.997 1.00 88.52 323 PRO A O 1
ATOM 2059 N N . GLY A 1 259 ? -12.373 -3.747 34.943 1.00 96.15 324 GLY A N 1
ATOM 2060 C CA . GLY A 1 259 ? -13.798 -3.458 34.932 1.00 88.79 324 GLY A CA 1
ATOM 2061 C C . GLY A 1 259 ? -14.533 -4.015 33.728 1.00 88.55 324 GLY A C 1
ATOM 2062 O O . GLY A 1 259 ? -15.712 -4.363 33.838 1.00 101.12 324 GLY A O 1
ATOM 2063 N N . LEU A 1 260 ? -13.859 -4.117 32.588 1.00 85.01 325 LEU A N 1
ATOM 2064 C CA . LEU A 1 260 ? -14.502 -4.575 31.359 1.00 87.97 325 LEU A CA 1
ATOM 2065 C C . LEU A 1 260 ? -14.966 -6.047 31.410 1.00 93.46 325 LEU A C 1
ATOM 2066 O O . LEU A 1 260 ? -15.398 -6.559 30.366 1.00 95.93 325 LEU A O 1
ATOM 2071 N N . GLY A 1 261 ? -14.928 -6.740 32.547 1.00 88.60 326 GLY A N 1
ATOM 2072 C CA . GLY A 1 261 ? -15.300 -8.137 32.593 1.00 82.77 326 GLY A CA 1
ATOM 2073 C C . GLY A 1 261 ? -14.318 -9.088 31.947 1.00 86.07 326 GLY A C 1
ATOM 2074 O O . GLY A 1 261 ? -14.606 -10.286 31.869 1.00 92.61 326 GLY A O 1
ATOM 2075 N N . SER A 1 262 ? -13.170 -8.598 31.479 1.00 88.59 327 SER A N 1
ATOM 2076 C CA . SER A 1 262 ? -12.168 -9.466 30.869 1.00 89.06 327 SER A CA 1
ATOM 2077 C C . SER A 1 262 ? -11.334 -10.179 31.927 1.00 87.31 327 SER A C 1
ATOM 2078 O O . SER A 1 262 ? -11.142 -11.399 31.858 1.00 85.17 327 SER A O 1
ATOM 2081 N N . LEU A 1 263 ? -10.814 -9.429 32.903 1.00 84.86 328 LEU A N 1
ATOM 2082 C CA . LEU A 1 263 ? -10.183 -10.060 34.056 1.00 86.35 328 LEU A CA 1
ATOM 2083 C C . LEU A 1 263 ? -11.201 -10.843 34.873 1.00 89.08 328 LEU A C 1
ATOM 2084 O O . LEU A 1 263 ? -10.865 -11.885 35.446 1.00 93.06 328 LEU A O 1
ATOM 2089 N N . LEU A 1 264 ? -12.439 -10.346 34.946 1.00 87.69 329 LEU A N 1
ATOM 2090 C CA . LEU A 1 264 ? -13.558 -11.141 35.439 1.00 84.59 329 LEU A CA 1
ATOM 2091 C C . LEU A 1 264 ? -13.635 -12.476 34.709 1.00 84.60 329 LEU A C 1
ATOM 2092 O O . LEU A 1 264 ? -13.560 -13.547 35.321 1.00 88.99 329 LEU A O 1
ATOM 2097 N N . ALA A 1 265 ? -13.773 -12.418 33.381 1.00 79.98 330 ALA A N 1
ATOM 2098 C CA . ALA A 1 265 ? -13.908 -13.630 32.579 1.00 81.85 330 ALA A CA 1
ATOM 2099 C C . ALA A 1 265 ? -12.693 -14.537 32.730 1.00 89.29 330 ALA A C 1
ATOM 2100 O O . ALA A 1 265 ? -12.830 -15.740 32.975 1.00 94.87 330 ALA A O 1
ATOM 2102 N N . TYR A 1 266 ? -11.491 -13.976 32.573 1.00 85.34 331 TYR A N 1
ATOM 2103 C CA . TYR A 1 266 ? -10.282 -14.790 32.645 1.00 87.61 331 TYR A CA 1
ATOM 2104 C C . TYR A 1 266 ? -10.162 -15.481 33.997 1.00 87.33 331 TYR A C 1
ATOM 2105 O O . TYR A 1 266 ? -9.797 -16.660 34.070 1.00 87.53 331 TYR A O 1
ATOM 2114 N N . ALA A 1 267 ? -10.473 -14.767 35.080 1.00 88.94 332 ALA A N 1
ATOM 2115 C CA . ALA A 1 267 ? -10.393 -15.373 36.403 1.00 88.37 332 ALA A CA 1
ATOM 2116 C C . ALA A 1 267 ? -11.565 -16.311 36.664 1.00 94.97 332 ALA A C 1
ATOM 2117 O O . ALA A 1 267 ? -11.429 -17.266 37.434 1.00 93.91 332 ALA A O 1
ATOM 2119 N N . SER A 1 268 ? -12.713 -16.071 36.026 1.00 92.40 333 SER A N 1
ATOM 2120 C CA . SER A 1 268 ? -13.861 -16.954 36.207 1.00 90.24 333 SER A CA 1
ATOM 2121 C C . SER A 1 268 ? -13.613 -18.366 35.691 1.00 93.94 333 SER A C 1
ATOM 2122 O O . SER A 1 268 ? -14.421 -19.256 35.972 1.00 102.00 333 SER A O 1
ATOM 2125 N N . TYR A 1 269 ? -12.531 -18.593 34.944 1.00 94.99 334 TYR A N 1
ATOM 2126 C CA . TYR A 1 269 ? -12.118 -19.930 34.537 1.00 93.57 334 TYR A CA 1
ATOM 2127 C C . TYR A 1 269 ? -11.013 -20.488 35.430 1.00 96.66 334 TYR A C 1
ATOM 2128 O O . TYR A 1 269 ? -10.374 -21.482 35.069 1.00 98.25 334 TYR A O 1
ATOM 2137 N N . ASN A 1 270 ? -10.777 -19.871 36.583 1.00 91.06 335 ASN A N 1
ATOM 2138 C CA . ASN A 1 270 ? -9.738 -20.309 37.501 1.00 89.78 335 ASN A CA 1
ATOM 2139 C C . ASN A 1 270 ? -10.265 -21.377 38.453 1.00 91.34 335 ASN A C 1
ATOM 2140 O O . ASN A 1 270 ? -11.473 -21.538 38.645 1.00 98.33 335 ASN A O 1
ATOM 2145 N N . LYS A 1 271 ? -9.331 -22.102 39.062 1.00 94.81 336 LYS A N 1
ATOM 2146 C CA . LYS A 1 271 ? -9.665 -22.919 40.217 1.00 88.05 336 LYS A CA 1
ATOM 2147 C C . LYS A 1 271 ? -10.030 -22.012 41.384 1.00 89.08 336 LYS A C 1
ATOM 2148 O O . LYS A 1 271 ? -9.380 -20.990 41.621 1.00 93.10 336 LYS A O 1
ATOM 2154 N N . TYR A 1 272 ? -11.085 -22.390 42.109 1.00 90.22 337 TYR A N 1
ATOM 2155 C CA . TYR A 1 272 ? -11.633 -21.530 43.155 1.00 83.59 337 TYR A CA 1
ATOM 2156 C C . TYR A 1 272 ? -10.582 -21.162 44.196 1.00 86.60 337 TYR A C 1
ATOM 2157 O O . TYR A 1 272 ? -10.576 -20.037 44.710 1.00 91.67 337 TYR A O 1
ATOM 2166 N N . HIS A 1 273 ? -9.677 -22.089 44.515 1.00 86.10 338 HIS A N 1
ATOM 2167 C CA . HIS A 1 273 ? -8.726 -21.914 45.606 1.00 92.01 338 HIS A CA 1
ATOM 2168 C C . HIS A 1 273 ? -7.361 -21.427 45.126 1.00 94.57 338 HIS A C 1
ATOM 2169 O O . HIS A 1 273 ? -6.344 -21.685 45.778 1.00 83.69 338 HIS A O 1
ATOM 2176 N N . ASN A 1 274 ? -7.320 -20.718 44.003 1.00 95.19 339 ASN A N 1
ATOM 2177 C CA . ASN A 1 274 ? -6.076 -20.153 43.506 1.00 89.87 339 ASN A CA 1
ATOM 2178 C C . ASN A 1 274 ? -5.733 -18.881 44.272 1.00 91.34 339 ASN A C 1
ATOM 2179 O O . ASN A 1 274 ? -6.618 -18.109 44.654 1.00 95.18 339 ASN A O 1
ATOM 2184 N N . ASN A 1 275 ? -4.437 -18.667 44.505 1.00 83.90 340 ASN A N 1
ATOM 2185 C CA . ASN A 1 275 ? -3.968 -17.505 45.262 1.00 84.35 340 ASN A CA 1
ATOM 2186 C C . ASN A 1 275 ? -4.042 -16.277 44.358 1.00 88.69 340 ASN A C 1
ATOM 2187 O O . ASN A 1 275 ? -3.039 -15.767 43.852 1.00 87.82 340 ASN A O 1
ATOM 2192 N N . VAL A 1 276 ? -5.271 -15.789 44.165 1.00 88.21 341 VAL A N 1
ATOM 2193 C CA . VAL A 1 276 ? -5.510 -14.673 43.258 1.00 84.91 341 VAL A CA 1
ATOM 2194 C C . VAL A 1 276 ? -4.817 -13.403 43.732 1.00 86.15 341 VAL A C 1
ATOM 2195 O O . VAL A 1 276 ? -4.534 -12.515 42.922 1.00 89.80 341 VAL A O 1
ATOM 2199 N N . TYR A 1 277 ? -4.525 -13.295 45.030 1.00 82.21 342 TYR A N 1
ATOM 2200 C CA . TYR A 1 277 ? -3.735 -12.168 45.512 1.00 86.06 342 TYR A CA 1
ATOM 2201 C C . TYR A 1 277 ? -2.332 -12.190 44.916 1.00 87.78 342 TYR A C 1
ATOM 2202 O O . TYR A 1 277 ? -1.787 -11.144 44.545 1.00 86.67 342 TYR A O 1
ATOM 2211 N N . LYS A 1 278 ? -1.733 -13.378 44.816 1.00 85.18 343 LYS A N 1
ATOM 2212 C CA . LYS A 1 278 ? -0.431 -13.495 44.169 1.00 88.84 343 LYS A CA 1
ATOM 2213 C C . LYS A 1 278 ? -0.524 -13.147 42.688 1.00 88.86 343 LYS A C 1
ATOM 2214 O O . LYS A 1 278 ? 0.337 -12.439 42.154 1.00 87.04 343 LYS A O 1
ATOM 2220 N N . ASP A 1 279 ? -1.572 -13.627 42.013 1.00 88.08 344 ASP A N 1
ATOM 2221 C CA . ASP A 1 279 ? -1.718 -13.370 40.584 1.00 85.16 344 ASP A CA 1
ATOM 2222 C C . ASP A 1 279 ? -1.928 -11.888 40.301 1.00 87.47 344 ASP A C 1
ATOM 2223 O O . ASP A 1 279 ? -1.443 -11.369 39.289 1.00 86.06 344 ASP A O 1
ATOM 2228 N N . ALA A 1 280 ? -2.653 -11.192 41.179 1.00 84.47 345 ALA A N 1
ATOM 2229 C CA . ALA A 1 280 ? -2.882 -9.766 40.977 1.00 79.42 345 ALA A CA 1
ATOM 2230 C C . ALA A 1 280 ? -1.592 -8.975 41.150 1.00 83.21 345 ALA A C 1
ATOM 2231 O O . ALA A 1 280 ? -1.252 -8.134 40.310 1.00 85.11 345 ALA A O 1
ATOM 2233 N N . LEU A 1 281 ? -0.854 -9.239 42.232 1.00 89.06 346 LEU A N 1
ATOM 2234 C CA . LEU A 1 281 ? 0.377 -8.497 42.493 1.00 84.23 346 LEU A CA 1
ATOM 2235 C C . LEU A 1 281 ? 1.434 -8.771 41.430 1.00 80.80 346 LEU A C 1
ATOM 2236 O O . LEU A 1 281 ? 2.111 -7.844 40.970 1.00 80.04 346 LEU A O 1
ATOM 2241 N N . LEU A 1 282 ? 1.589 -10.033 41.024 1.00 80.21 347 LEU A N 1
ATOM 2242 C CA . LEU A 1 282 ? 2.586 -10.370 40.012 1.00 82.20 347 LEU A CA 1
ATOM 2243 C C . LEU A 1 282 ? 2.275 -9.689 38.684 1.00 87.64 347 LEU A C 1
ATOM 2244 O O . LEU A 1 282 ? 3.053 -8.860 38.199 1.00 85.85 347 LEU A O 1
ATOM 2249 N N . THR A 1 283 ? 1.123 -10.022 38.087 1.00 88.62 348 THR A N 1
ATOM 2250 C CA . THR A 1 283 ? 0.800 -9.530 36.749 1.00 80.18 348 THR A CA 1
ATOM 2251 C C . THR A 1 283 ? 0.693 -8.011 36.705 1.00 81.14 348 THR A C 1
ATOM 2252 O O . THR A 1 283 ? 1.017 -7.398 35.681 1.00 82.25 348 THR A O 1
ATOM 2256 N N . SER A 1 284 ? 0.242 -7.380 37.791 1.00 81.09 349 SER A N 1
ATOM 2257 C CA . SER A 1 284 ? 0.178 -5.923 37.790 1.00 80.85 349 SER A CA 1
ATOM 2258 C C . SER A 1 284 ? 1.569 -5.309 37.863 1.00 87.40 349 SER A C 1
ATOM 2259 O O . SER A 1 284 ? 1.775 -4.192 37.374 1.00 90.67 349 SER A O 1
ATOM 2262 N N . PHE A 1 285 ? 2.533 -6.018 38.460 1.00 85.76 350 PHE A N 1
ATOM 2263 C CA . PHE A 1 285 ? 3.907 -5.528 38.470 1.00 77.89 350 PHE A CA 1
ATOM 2264 C C . PHE A 1 285 ? 4.572 -5.723 37.113 1.00 83.69 350 PHE A C 1
ATOM 2265 O O . PHE A 1 285 ? 5.302 -4.841 36.649 1.00 84.40 350 PHE A O 1
ATOM 2273 N N . ILE A 1 286 ? 4.341 -6.873 36.470 1.00 82.76 351 ILE A N 1
ATOM 2274 C CA . ILE A 1 286 ? 4.835 -7.079 35.108 1.00 82.56 351 ILE A CA 1
ATOM 2275 C C . ILE A 1 286 ? 4.359 -5.951 34.201 1.00 84.66 351 ILE A C 1
ATOM 2276 O O . ILE A 1 286 ? 5.100 -5.470 33.335 1.00 85.94 351 ILE A O 1
ATOM 2281 N N . ASN A 1 287 ? 3.126 -5.485 34.415 1.00 79.62 352 ASN A N 1
ATOM 2282 C CA . ASN A 1 287 ? 2.546 -4.456 33.558 1.00 79.56 352 ASN A CA 1
ATOM 2283 C C . ASN A 1 287 ? 3.301 -3.135 33.676 1.00 81.47 352 ASN A C 1
ATOM 2284 O O . ASN A 1 287 ? 3.591 -2.484 32.666 1.00 83.89 352 ASN A O 1
ATOM 2289 N N . SER A 1 288 ? 3.624 -2.716 34.900 1.00 81.12 353 SER A N 1
ATOM 2290 C CA . SER A 1 288 ? 4.324 -1.447 35.080 1.00 84.13 353 SER A CA 1
ATOM 2291 C C . SER A 1 288 ? 5.809 -1.568 34.753 1.00 86.92 353 SER A C 1
ATOM 2292 O O . SER A 1 288 ? 6.387 -0.662 34.142 1.00 83.09 353 SER A O 1
ATOM 2295 N N . ALA A 1 289 ? 6.442 -2.674 35.153 1.00 86.20 354 ALA A N 1
ATOM 2296 C CA . ALA A 1 289 ? 7.841 -2.888 34.803 1.00 79.26 354 ALA A CA 1
ATOM 2297 C C . ALA A 1 289 ? 8.033 -2.950 33.294 1.00 85.02 354 ALA A C 1
ATOM 2298 O O . ALA A 1 289 ? 9.070 -2.511 32.783 1.00 87.45 354 ALA A O 1
ATOM 2300 N N . THR A 1 290 ? 7.048 -3.484 32.565 1.00 81.03 355 THR A N 1
ATOM 2301 C CA . THR A 1 290 ? 7.127 -3.486 31.107 1.00 83.22 355 THR A CA 1
ATOM 2302 C C . THR A 1 290 ? 7.106 -2.063 30.560 1.00 87.72 355 THR A C 1
ATOM 2303 O O . THR A 1 290 ? 7.800 -1.752 29.585 1.00 86.54 355 THR A O 1
ATOM 2307 N N . SER A 1 291 ? 6.324 -1.181 31.187 1.00 84.84 356 SER A N 1
ATOM 2308 C CA . SER A 1 291 ? 6.275 0.209 30.749 1.00 83.41 356 SER A CA 1
ATOM 2309 C C . SER A 1 291 ? 7.616 0.897 30.955 1.00 88.49 356 SER A C 1
ATOM 2310 O O . SER A 1 291 ? 8.074 1.651 30.087 1.00 89.36 356 SER A O 1
ATOM 2313 N N . PHE A 1 292 ? 8.257 0.655 32.102 1.00 91.62 357 PHE A N 1
ATOM 2314 C CA . PHE A 1 292 ? 9.585 1.208 32.351 1.00 89.95 357 PHE A CA 1
ATOM 2315 C C . PHE A 1 292 ? 10.568 0.767 31.275 1.00 88.27 357 PHE A C 1
ATOM 2316 O O . PHE A 1 292 ? 11.235 1.598 30.649 1.00 90.54 357 PHE A O 1
ATOM 2324 N N . ILE A 1 293 ? 10.661 -0.546 31.042 1.00 86.76 358 ILE A N 1
ATOM 2325 C CA . ILE A 1 293 ? 11.500 -1.069 29.964 1.00 85.51 358 ILE A CA 1
ATOM 2326 C C . ILE A 1 293 ? 11.124 -0.421 28.638 1.00 88.30 358 ILE A C 1
ATOM 2327 O O . ILE A 1 293 ? 11.993 -0.029 27.849 1.00 90.80 358 ILE A O 1
ATOM 2332 N N . ALA A 1 294 ? 9.820 -0.280 28.382 1.00 89.86 359 ALA A N 1
ATOM 2333 C CA . ALA A 1 294 ? 9.359 0.286 27.118 1.00 85.80 359 ALA A CA 1
ATOM 2334 C C . ALA A 1 294 ? 9.823 1.725 26.934 1.00 84.77 359 ALA A C 1
ATOM 2335 O O . ALA A 1 294 ? 10.080 2.157 25.804 1.00 81.53 359 ALA A O 1
ATOM 2337 N N . GLY A 1 295 ? 9.926 2.490 28.020 1.00 83.22 360 GLY A N 1
ATOM 2338 C CA . GLY A 1 295 ? 10.403 3.853 27.892 1.00 83.47 360 GLY A CA 1
ATOM 2339 C C . GLY A 1 295 ? 11.856 3.928 27.473 1.00 92.35 360 GLY A C 1
ATOM 2340 O O . GLY A 1 295 ? 12.254 4.854 26.759 1.00 89.85 360 GLY A O 1
ATOM 2341 N N . PHE A 1 296 ? 12.668 2.962 27.907 1.00 88.13 361 PHE A N 1
ATOM 2342 C CA . PHE A 1 296 ? 14.070 2.962 27.512 1.00 87.11 361 PHE A CA 1
ATOM 2343 C C . PHE A 1 296 ? 14.227 2.631 26.034 1.00 91.95 361 PHE A C 1
ATOM 2344 O O . PHE A 1 296 ? 15.017 3.272 25.333 1.00 92.29 361 PHE A O 1
ATOM 2352 N N . VAL A 1 297 ? 13.481 1.642 25.535 1.00 89.20 362 VAL A N 1
ATOM 2353 C CA . VAL A 1 297 ? 13.574 1.324 24.113 1.00 88.53 362 VAL A CA 1
ATOM 2354 C C . VAL A 1 297 ? 13.003 2.459 23.272 1.00 86.97 362 VAL A C 1
ATOM 2355 O O . VAL A 1 297 ? 13.432 2.670 22.134 1.00 84.54 362 VAL A O 1
ATOM 2359 N N . ILE A 1 298 ? 12.066 3.233 23.820 1.00 89.45 363 ILE A N 1
ATOM 2360 C CA . ILE A 1 298 ? 11.478 4.328 23.054 1.00 87.90 363 ILE A CA 1
ATOM 2361 C C . ILE A 1 298 ? 12.382 5.554 23.082 1.00 84.00 363 ILE A C 1
ATOM 2362 O O . ILE A 1 298 ? 12.748 6.096 22.032 1.00 85.34 363 ILE A O 1
ATOM 2367 N N . PHE A 1 299 ? 12.768 6.007 24.276 1.00 81.75 364 PHE A N 1
ATOM 2368 C CA . PHE A 1 299 ? 13.466 7.281 24.385 1.00 88.26 364 PHE A CA 1
ATOM 2369 C C . PHE A 1 299 ? 14.943 7.193 24.022 1.00 94.24 364 PHE A C 1
ATOM 2370 O O . PHE A 1 299 ? 15.545 8.222 23.698 1.00 86.77 364 PHE A O 1
ATOM 2378 N N . SER A 1 300 ? 15.539 6.000 24.063 1.00 93.33 365 SER A N 1
ATOM 2379 C CA . SER A 1 300 ? 16.911 5.848 23.591 1.00 86.74 365 SER A CA 1
ATOM 2380 C C . SER A 1 300 ? 17.035 6.292 22.138 1.00 89.78 365 SER A C 1
ATOM 2381 O O . SER A 1 300 ? 17.858 7.151 21.804 1.00 97.50 365 SER A O 1
ATOM 2384 N N . VAL A 1 301 ? 16.211 5.719 21.258 1.00 90.61 366 VAL A N 1
ATOM 2385 C CA . VAL A 1 301 ? 16.237 6.111 19.851 1.00 93.43 366 VAL A CA 1
ATOM 2386 C C . VAL A 1 301 ? 15.684 7.519 19.666 1.00 90.31 366 VAL A C 1
ATOM 2387 O O . VAL A 1 301 ? 16.089 8.236 18.741 1.00 93.37 366 VAL A O 1
ATOM 2391 N N . LEU A 1 302 ? 14.773 7.954 20.539 1.00 89.01 367 LEU A N 1
ATOM 2392 C CA . LEU A 1 302 ? 14.366 9.354 20.519 1.00 88.45 367 LEU A CA 1
ATOM 2393 C C . LEU A 1 302 ? 15.565 10.266 20.736 1.00 89.53 367 LEU A C 1
ATOM 2394 O O . LEU A 1 302 ? 15.647 11.348 20.144 1.00 94.06 367 LEU A O 1
ATOM 2399 N N . GLY A 1 303 ? 16.511 9.841 21.576 1.00 95.50 368 GLY A N 1
ATOM 2400 C CA . GLY A 1 303 ? 17.731 10.612 21.754 1.00 89.52 368 GLY A CA 1
ATOM 2401 C C . GLY A 1 303 ? 18.637 10.552 20.540 1.00 89.68 368 GLY A C 1
ATOM 2402 O O . GLY A 1 303 ? 19.194 11.569 20.120 1.00 91.28 368 GLY A O 1
ATOM 2403 N N . TYR A 1 304 ? 18.792 9.359 19.954 1.00 87.29 369 TYR A N 1
ATOM 2404 C CA . TYR A 1 304 ? 19.528 9.212 18.703 1.00 92.28 369 TYR A CA 1
ATOM 2405 C C . TYR A 1 304 ? 18.993 10.135 17.615 1.00 95.08 369 TYR A C 1
ATOM 2406 O O . TYR A 1 304 ? 19.719 10.457 16.667 1.00 98.10 369 TYR A O 1
ATOM 2415 N N . MET A 1 305 ? 17.744 10.578 17.745 1.00 96.16 370 MET A N 1
ATOM 2416 C CA . MET A 1 305 ? 17.134 11.486 16.784 1.00 90.45 370 MET A CA 1
ATOM 2417 C C . MET A 1 305 ? 17.564 12.928 17.017 1.00 98.21 370 MET A C 1
ATOM 2418 O O . MET A 1 305 ? 17.940 13.631 16.074 1.00 99.74 370 MET A O 1
ATOM 2423 N N . ALA A 1 306 ? 17.488 13.399 18.263 1.00 98.04 371 ALA A N 1
ATOM 2424 C CA . ALA A 1 306 ? 17.902 14.765 18.556 1.00 93.98 371 ALA A CA 1
ATOM 2425 C C . ALA A 1 306 ? 19.399 14.975 18.354 1.00 98.70 371 ALA A C 1
ATOM 2426 O O . ALA A 1 306 ? 19.826 16.113 18.135 1.00 100.00 371 ALA A O 1
ATOM 2428 N N . HIS A 1 307 ? 20.200 13.909 18.412 1.00 100.05 372 HIS A N 1
ATOM 2429 C CA . HIS A 1 307 ? 21.651 14.006 18.203 1.00 93.56 372 HIS A CA 1
ATOM 2430 C C . HIS A 1 307 ? 21.975 13.815 16.724 1.00 97.90 372 HIS A C 1
ATOM 2431 O O . HIS A 1 307 ? 22.282 14.778 16.016 1.00 100.32 372 HIS A O 1
ATOM 2438 N N . THR A 1 308 ? 21.910 12.567 16.251 1.00 94.31 373 THR A N 1
ATOM 2439 C CA . THR A 1 308 ? 22.384 12.228 14.914 1.00 91.78 373 THR A CA 1
ATOM 2440 C C . THR A 1 308 ? 21.531 12.849 13.814 1.00 96.72 373 THR A C 1
ATOM 2441 O O . THR A 1 308 ? 21.994 12.959 12.674 1.00 98.01 373 THR A O 1
ATOM 2445 N N . LEU A 1 309 ? 20.315 13.288 14.134 1.00 99.32 374 LEU A N 1
ATOM 2446 C CA . LEU A 1 309 ? 19.361 13.734 13.131 1.00 96.79 374 LEU A CA 1
ATOM 2447 C C . LEU A 1 309 ? 18.955 15.196 13.270 1.00 97.36 374 LEU A C 1
ATOM 2448 O O . LEU A 1 309 ? 18.391 15.751 12.321 1.00 90.75 374 LEU A O 1
ATOM 2453 N N . GLY A 1 310 ? 19.220 15.830 14.412 1.00 102.23 375 GLY A N 1
ATOM 2454 C CA . GLY A 1 310 ? 18.984 17.252 14.579 1.00 100.09 375 GLY A CA 1
ATOM 2455 C C . GLY A 1 310 ? 17.528 17.673 14.586 1.00 105.33 375 GLY A C 1
ATOM 2456 O O . GLY A 1 310 ? 17.078 18.377 13.677 1.00 113.16 375 GLY A O 1
ATOM 2457 N N . VAL A 1 311 ? 16.779 17.253 15.606 1.00 102.11 376 VAL A N 1
ATOM 2458 C CA . VAL A 1 311 ? 15.398 17.670 15.793 1.00 101.42 376 VAL A CA 1
ATOM 2459 C C . VAL A 1 311 ? 15.227 18.120 17.237 1.00 101.06 376 VAL A C 1
ATOM 2460 O O . VAL A 1 311 ? 15.982 17.727 18.129 1.00 100.67 376 VAL A O 1
ATOM 2464 N N . ARG A 1 312 ? 14.226 18.966 17.458 1.00 101.09 377 ARG A N 1
ATOM 2465 C CA . ARG A 1 312 ? 13.837 19.289 18.822 1.00 103.95 377 ARG A CA 1
ATOM 2466 C C . ARG A 1 312 ? 13.153 18.088 19.455 1.00 102.00 377 ARG A C 1
ATOM 2467 O O . ARG A 1 312 ? 12.382 17.377 18.805 1.00 103.64 377 ARG A O 1
ATOM 2475 N N . ILE A 1 313 ? 13.440 17.860 20.737 1.00 97.84 378 ILE A N 1
ATOM 2476 C CA . ILE A 1 313 ? 12.721 16.816 21.455 1.00 101.61 378 ILE A CA 1
ATOM 2477 C C . ILE A 1 313 ? 11.236 17.151 21.526 1.00 101.40 378 ILE A C 1
ATOM 2478 O O . ILE A 1 313 ? 10.391 16.250 21.587 1.00 98.54 378 ILE A O 1
ATOM 2483 N N . GLU A 1 314 ? 10.889 18.443 21.483 1.00 98.99 379 GLU A N 1
ATOM 2484 C CA . GLU A 1 314 ? 9.483 18.837 21.481 1.00 101.79 379 GLU A CA 1
ATOM 2485 C C . GLU A 1 314 ? 8.750 18.253 20.281 1.00 100.24 379 GLU A C 1
ATOM 2486 O O . GLU A 1 314 ? 7.574 17.885 20.380 1.00 97.35 379 GLU A O 1
ATOM 2492 N N . ASP A 1 315 ? 9.433 18.152 19.143 1.00 98.96 380 ASP A N 1
ATOM 2493 C CA . ASP A 1 315 ? 8.796 17.792 17.885 1.00 102.40 380 ASP A CA 1
ATOM 2494 C C . ASP A 1 315 ? 8.727 16.290 17.643 1.00 97.77 380 ASP A C 1
ATOM 2495 O O . ASP A 1 315 ? 8.008 15.860 16.735 1.00 94.29 380 ASP A O 1
ATOM 2500 N N . VAL A 1 316 ? 9.449 15.483 18.415 1.00 94.99 381 VAL A N 1
ATOM 2501 C CA . VAL A 1 316 ? 9.410 14.037 18.240 1.00 90.80 381 VAL A CA 1
ATOM 2502 C C . VAL A 1 316 ? 8.970 13.290 19.491 1.00 93.66 381 VAL A C 1
ATOM 2503 O O . VAL A 1 316 ? 8.588 12.113 19.382 1.00 92.09 381 VAL A O 1
ATOM 2507 N N . ALA A 1 317 ? 9.009 13.905 20.672 1.00 95.47 382 ALA A N 1
ATOM 2508 C CA . ALA A 1 317 ? 8.499 13.269 21.885 1.00 86.53 382 ALA A CA 1
ATOM 2509 C C . ALA A 1 317 ? 6.994 13.482 21.916 1.00 91.40 382 ALA A C 1
ATOM 2510 O O . ALA A 1 317 ? 6.494 14.487 22.421 1.00 94.51 382 ALA A O 1
ATOM 2512 N N . THR A 1 318 ? 6.265 12.527 21.353 1.00 86.26 383 THR A N 1
ATOM 2513 C CA . THR A 1 318 ? 4.814 12.575 21.282 1.00 85.70 383 THR A CA 1
ATOM 2514 C C . THR A 1 318 ? 4.238 11.303 21.909 1.00 89.00 383 THR A C 1
ATOM 2515 O O . THR A 1 318 ? 4.937 10.549 22.592 1.00 87.80 383 THR A O 1
ATOM 2519 N N . SER A 1 319 ? 2.945 11.080 21.685 1.00 84.28 384 SER A N 1
ATOM 2520 C CA . SER A 1 319 ? 2.273 9.891 22.184 1.00 81.48 384 SER A CA 1
ATOM 2521 C C . SER A 1 319 ? 1.175 9.506 21.204 1.00 82.83 384 SER A C 1
ATOM 2522 O O . SER A 1 319 ? 0.691 10.333 20.427 1.00 88.30 384 SER A O 1
ATOM 2525 N N . GLY A 1 320 ? 0.791 8.236 21.244 1.00 79.25 385 GLY A N 1
ATOM 2526 C CA . GLY A 1 320 ? -0.276 7.749 20.405 1.00 81.71 385 GLY A CA 1
ATOM 2527 C C . GLY A 1 320 ? 0.230 7.242 19.074 1.00 78.96 385 GLY A C 1
ATOM 2528 O O . GLY A 1 320 ? 1.422 6.973 18.902 1.00 81.96 385 GLY A O 1
ATOM 2529 N N . PRO A 1 321 ? -0.675 7.073 18.108 1.00 79.43 386 PRO A N 1
ATOM 2530 C CA . PRO A 1 321 ? -0.253 6.567 16.791 1.00 80.41 386 PRO A CA 1
ATOM 2531 C C . PRO A 1 321 ? 0.769 7.450 16.102 1.00 74.62 386 PRO A C 1
ATOM 2532 O O . PRO A 1 321 ? 1.461 6.973 15.196 1.00 74.95 386 PRO A O 1
ATOM 2536 N N . GLY A 1 322 ? 0.885 8.719 16.491 1.00 69.55 387 GLY A N 1
ATOM 2537 C CA . GLY A 1 322 ? 1.966 9.536 15.968 1.00 77.32 387 GLY A CA 1
ATOM 2538 C C . GLY A 1 322 ? 3.334 8.957 16.279 1.00 75.87 387 GLY A C 1
ATOM 2539 O O . GLY A 1 322 ? 4.216 8.931 15.421 1.00 74.37 387 GLY A O 1
ATOM 2540 N N . LEU A 1 323 ? 3.516 8.447 17.498 1.00 75.35 388 LEU A N 1
ATOM 2541 C CA . LEU A 1 323 ? 4.836 7.997 17.928 1.00 80.33 388 LEU A CA 1
ATOM 2542 C C . LEU A 1 323 ? 5.246 6.678 17.287 1.00 82.21 388 LEU A C 1
ATOM 2543 O O . LEU A 1 323 ? 6.431 6.485 16.992 1.00 84.11 388 LEU A O 1
ATOM 2548 N N . VAL A 1 324 ? 4.300 5.765 17.061 1.00 76.63 389 VAL A N 1
ATOM 2549 C CA . VAL A 1 324 ? 4.631 4.442 16.551 1.00 70.46 389 VAL A CA 1
ATOM 2550 C C . VAL A 1 324 ? 4.415 4.316 15.048 1.00 71.50 389 VAL A C 1
ATOM 2551 O O . VAL A 1 324 ? 4.736 3.266 14.477 1.00 79.42 389 VAL A O 1
ATOM 2555 N N . PHE A 1 325 ? 3.894 5.349 14.379 1.00 71.84 390 PHE A N 1
ATOM 2556 C CA . PHE A 1 325 ? 3.645 5.248 12.948 1.00 76.48 390 PHE A CA 1
ATOM 2557 C C . PHE A 1 325 ? 4.328 6.312 12.092 1.00 81.68 390 PHE A C 1
ATOM 2558 O O . PHE A 1 325 ? 4.353 6.155 10.865 1.00 77.74 390 PHE A O 1
ATOM 2566 N N . VAL A 1 326 ? 4.879 7.386 12.679 1.00 78.72 391 VAL A N 1
ATOM 2567 C CA . VAL A 1 326 ? 5.626 8.389 11.926 1.00 79.53 391 VAL A CA 1
ATOM 2568 C C . VAL A 1 326 ? 7.017 8.637 12.512 1.00 82.66 391 VAL A C 1
ATOM 2569 O O . VAL A 1 326 ? 8.015 8.587 11.787 1.00 83.35 391 VAL A O 1
ATOM 2573 N N . VAL A 1 327 ? 7.114 8.895 13.820 1.00 77.31 392 VAL A N 1
ATOM 2574 C CA . VAL A 1 327 ? 8.413 9.295 14.357 1.00 80.30 392 VAL A CA 1
ATOM 2575 C C . VAL A 1 327 ? 9.315 8.075 14.531 1.00 80.54 392 VAL A C 1
ATOM 2576 O O . VAL A 1 327 ? 10.368 7.987 13.894 1.00 83.75 392 VAL A O 1
ATOM 2580 N N . TYR A 1 328 ? 8.888 7.077 15.307 1.00 79.52 393 TYR A N 1
ATOM 2581 C CA . TYR A 1 328 ? 9.771 5.938 15.548 1.00 75.67 393 TYR A CA 1
ATOM 2582 C C . TYR A 1 328 ? 10.161 5.195 14.273 1.00 79.85 393 TYR A C 1
ATOM 2583 O O . TYR A 1 328 ? 11.339 4.814 14.157 1.00 87.96 393 TYR A O 1
ATOM 2592 N N . PRO A 1 329 ? 9.269 4.945 13.307 1.00 82.42 394 PRO A N 1
ATOM 2593 C CA . PRO A 1 329 ? 9.738 4.361 12.038 1.00 80.53 394 PRO A CA 1
ATOM 2594 C C . PRO A 1 329 ? 10.726 5.243 11.297 1.00 85.33 394 PRO A C 1
ATOM 2595 O O . PRO A 1 329 ? 11.582 4.722 10.572 1.00 89.61 394 PRO A O 1
ATOM 2599 N N . ALA A 1 330 ? 10.637 6.567 11.458 1.00 82.73 395 ALA A N 1
ATOM 2600 C CA . ALA A 1 330 ? 11.592 7.453 10.801 1.00 84.80 395 ALA A CA 1
ATOM 2601 C C . ALA A 1 330 ? 13.013 7.194 11.290 1.00 90.09 395 ALA A C 1
ATOM 2602 O O . ALA A 1 330 ? 13.964 7.227 10.500 1.00 89.12 395 ALA A O 1
ATOM 2604 N N . ALA A 1 331 ? 13.178 6.927 12.589 1.00 79.11 396 ALA A N 1
ATOM 2605 C CA . ALA A 1 331 ? 14.486 6.528 13.098 1.00 88.59 396 ALA A CA 1
ATOM 2606 C C . ALA A 1 331 ? 14.941 5.216 12.479 1.00 96.82 396 ALA A C 1
ATOM 2607 O O . ALA A 1 331 ? 16.132 5.027 12.206 1.00 97.88 396 ALA A O 1
ATOM 2609 N N . ILE A 1 332 ? 14.005 4.291 12.261 1.00 93.20 397 ILE A N 1
ATOM 2610 C CA . ILE A 1 332 ? 14.378 2.964 11.787 1.00 92.69 397 ILE A CA 1
ATOM 2611 C C . ILE A 1 332 ? 14.989 3.048 10.395 1.00 98.10 397 ILE A C 1
ATOM 2612 O O . ILE A 1 332 ? 15.992 2.387 10.099 1.00 96.19 397 ILE A O 1
ATOM 2617 N N . ALA A 1 333 ? 14.422 3.895 9.534 1.00 98.92 398 ALA A N 1
ATOM 2618 C CA . ALA A 1 333 ? 14.877 4.002 8.154 1.00 98.00 398 ALA A CA 1
ATOM 2619 C C . ALA A 1 333 ? 16.301 4.529 8.030 1.00 101.98 398 ALA A C 1
ATOM 2620 O O . ALA A 1 333 ? 16.890 4.407 6.950 1.00 102.03 398 ALA A O 1
ATOM 2622 N N . THR A 1 334 ? 16.812 5.103 9.108 1.00 102.15 399 THR A N 1
ATOM 2623 C CA . THR A 1 334 ? 18.138 5.678 9.091 1.00 101.13 399 THR A CA 1
ATOM 2624 C C . THR A 1 334 ? 19.158 4.715 9.625 1.00 102.49 399 THR A C 1
ATOM 2625 O O . THR A 1 334 ? 20.256 4.613 9.096 1.00 108.96 399 THR A O 1
ATOM 2629 N N . MET A 1 335 ? 18.803 3.993 10.673 1.00 99.48 400 MET A N 1
ATOM 2630 C CA . MET A 1 335 ? 19.769 3.113 11.302 1.00 107.44 400 MET A CA 1
ATOM 2631 C C . MET A 1 335 ? 20.231 2.008 10.393 1.00 106.47 400 MET A C 1
ATOM 2632 O O . MET A 1 335 ? 19.535 1.635 9.458 1.00 100.51 400 MET A O 1
ATOM 2637 N N . PRO A 1 336 ? 21.424 1.480 10.666 1.00 104.67 401 PRO A N 1
ATOM 2638 C CA . PRO A 1 336 ? 21.901 0.344 9.891 1.00 98.78 401 PRO A CA 1
ATOM 2639 C C . PRO A 1 336 ? 21.014 -0.843 10.154 1.00 102.08 401 PRO A C 1
ATOM 2640 O O . PRO A 1 336 ? 20.218 -0.814 11.085 1.00 100.01 401 PRO A O 1
ATOM 2644 N N . ALA A 1 337 ? 21.155 -1.891 9.363 1.00 98.56 402 ALA A N 1
ATOM 2645 C CA . ALA A 1 337 ? 20.244 -3.030 9.503 1.00 95.97 402 ALA A CA 1
ATOM 2646 C C . ALA A 1 337 ? 18.802 -2.556 9.666 1.00 105.67 402 ALA A C 1
ATOM 2647 O O . ALA A 1 337 ? 18.042 -3.084 10.480 1.00 104.52 402 ALA A O 1
ATOM 2649 N N . SER A 1 338 ? 18.423 -1.569 8.852 1.00 106.26 403 SER A N 1
ATOM 2650 C CA . SER A 1 338 ? 17.190 -0.818 9.069 1.00 99.50 403 SER A CA 1
ATOM 2651 C C . SER A 1 338 ? 15.957 -1.717 9.058 1.00 105.27 403 SER A C 1
ATOM 2652 O O . SER A 1 338 ? 15.235 -1.814 10.057 1.00 109.16 403 SER A O 1
ATOM 2655 N N . THR A 1 339 ? 15.688 -2.375 7.926 1.00 99.89 404 THR A N 1
ATOM 2656 C CA . THR A 1 339 ? 14.408 -3.058 7.761 1.00 98.90 404 THR A CA 1
ATOM 2657 C C . THR A 1 339 ? 14.213 -4.201 8.752 1.00 100.85 404 THR A C 1
ATOM 2658 O O . THR A 1 339 ? 13.070 -4.600 8.997 1.00 100.58 404 THR A O 1
ATOM 2662 N N . PHE A 1 340 ? 15.291 -4.736 9.329 1.00 104.78 405 PHE A N 1
ATOM 2663 C CA . PHE A 1 340 ? 15.132 -5.754 10.363 1.00 103.99 405 PHE A CA 1
ATOM 2664 C C . PHE A 1 340 ? 14.456 -5.173 11.599 1.00 100.09 405 PHE A C 1
ATOM 2665 O O . PHE A 1 340 ? 13.486 -5.741 12.116 1.00 95.30 405 PHE A O 1
ATOM 2673 N N . TRP A 1 341 ? 14.958 -4.034 12.086 1.00 99.29 406 TRP A N 1
ATOM 2674 C CA . TRP A 1 341 ? 14.381 -3.405 13.268 1.00 97.10 406 TRP A CA 1
ATOM 2675 C C . TRP A 1 341 ? 12.935 -2.980 13.047 1.00 99.87 406 TRP A C 1
ATOM 2676 O O . TRP A 1 341 ? 12.186 -2.850 14.020 1.00 99.35 406 TRP A O 1
ATOM 2687 N N . ALA A 1 342 ? 12.522 -2.770 11.796 1.00 96.64 407 ALA A N 1
ATOM 2688 C CA . ALA A 1 342 ? 11.139 -2.394 11.529 1.00 94.48 407 ALA A CA 1
ATOM 2689 C C . ALA A 1 342 ? 10.206 -3.594 11.609 1.00 99.07 407 ALA A C 1
ATOM 2690 O O . ALA A 1 342 ? 9.106 -3.492 12.166 1.00 98.66 407 ALA A O 1
ATOM 2692 N N . LEU A 1 343 ? 10.624 -4.732 11.052 1.00 96.50 408 LEU A N 1
ATOM 2693 C CA . LEU A 1 343 ? 9.765 -5.910 11.050 1.00 94.05 408 LEU A CA 1
ATOM 2694 C C . LEU A 1 343 ? 9.449 -6.366 12.467 1.00 95.32 408 LEU A C 1
ATOM 2695 O O . LEU A 1 343 ? 8.293 -6.659 12.790 1.00 99.34 408 LEU A O 1
ATOM 2700 N N . ILE A 1 344 ? 10.459 -6.419 13.337 1.00 95.23 409 ILE A N 1
ATOM 2701 C CA . ILE A 1 344 ? 10.209 -6.859 14.701 1.00 95.95 409 ILE A CA 1
ATOM 2702 C C . ILE A 1 344 ? 9.501 -5.781 15.515 1.00 95.23 409 ILE A C 1
ATOM 2703 O O . ILE A 1 344 ? 8.848 -6.097 16.516 1.00 96.60 409 ILE A O 1
ATOM 2708 N N . PHE A 1 345 ? 9.604 -4.513 15.104 1.00 95.10 410 PHE A N 1
ATOM 2709 C CA . PHE A 1 345 ? 8.908 -3.442 15.812 1.00 91.64 410 PHE A CA 1
ATOM 2710 C C . PHE A 1 345 ? 7.417 -3.453 15.503 1.00 91.61 410 PHE A C 1
ATOM 2711 O O . PHE A 1 345 ? 6.589 -3.266 16.402 1.00 91.46 410 PHE A O 1
ATOM 2719 N N . PHE A 1 346 ? 7.053 -3.668 14.237 1.00 90.57 411 PHE A N 1
ATOM 2720 C CA . PHE A 1 346 ? 5.639 -3.672 13.878 1.00 91.57 411 PHE A CA 1
ATOM 2721 C C . PHE A 1 346 ? 4.945 -4.942 14.350 1.00 92.77 411 PHE A C 1
ATOM 2722 O O . PHE A 1 346 ? 3.749 -4.911 14.662 1.00 96.15 411 PHE A O 1
ATOM 2730 N N . MET A 1 347 ? 5.667 -6.062 14.416 1.00 92.71 412 MET A N 1
ATOM 2731 C CA . MET A 1 347 ? 5.111 -7.241 15.068 1.00 94.10 412 MET A CA 1
ATOM 2732 C C . MET A 1 347 ? 4.905 -6.990 16.555 1.00 90.95 412 MET A C 1
ATOM 2733 O O . MET A 1 347 ? 3.909 -7.436 17.136 1.00 95.02 412 MET A O 1
ATOM 2738 N N . MET A 1 348 ? 5.834 -6.268 17.188 1.00 86.64 413 MET A N 1
ATOM 2739 C CA . MET A 1 348 ? 5.658 -5.923 18.594 1.00 84.04 413 MET A CA 1
ATOM 2740 C C . MET A 1 348 ? 4.388 -5.108 18.794 1.00 86.82 413 MET A C 1
ATOM 2741 O O . MET A 1 348 ? 3.673 -5.291 19.785 1.00 86.25 413 MET A O 1
ATOM 2746 N N . LEU A 1 349 ? 4.085 -4.210 17.856 1.00 90.23 414 LEU A N 1
ATOM 2747 C CA . LEU A 1 349 ? 2.834 -3.464 17.925 1.00 86.25 414 LEU A CA 1
ATOM 2748 C C . LEU A 1 349 ? 1.636 -4.390 17.761 1.00 89.51 414 LEU A C 1
ATOM 2749 O O . LEU A 1 349 ? 0.638 -4.259 18.479 1.00 89.24 414 LEU A O 1
ATOM 2754 N N . ALA A 1 350 ? 1.720 -5.337 16.825 1.00 92.99 415 ALA A N 1
ATOM 2755 C CA . ALA A 1 350 ? 0.603 -6.245 16.588 1.00 91.74 415 ALA A CA 1
ATOM 2756 C C . ALA A 1 350 ? 0.421 -7.214 17.752 1.00 93.72 415 ALA A C 1
ATOM 2757 O O . ALA A 1 350 ? -0.702 -7.424 18.225 1.00 94.46 415 ALA A O 1
ATOM 2759 N N . THR A 1 351 ? 1.514 -7.816 18.229 1.00 86.99 416 THR A N 1
ATOM 2760 C CA . THR A 1 351 ? 1.396 -8.751 19.343 1.00 85.04 416 THR A CA 1
ATOM 2761 C C . THR A 1 351 ? 1.008 -8.045 20.637 1.00 84.97 416 THR A C 1
ATOM 2762 O O . THR A 1 351 ? 0.410 -8.669 21.517 1.00 86.01 416 THR A O 1
ATOM 2766 N N . LEU A 1 352 ? 1.333 -6.757 20.779 1.00 86.51 417 LEU A N 1
ATOM 2767 C CA . LEU A 1 352 ? 0.858 -6.008 21.938 1.00 84.89 417 LEU A CA 1
ATOM 2768 C C . LEU A 1 352 ? -0.627 -5.686 21.843 1.00 86.47 417 LEU A C 1
ATOM 2769 O O . LEU A 1 352 ? -1.259 -5.414 22.870 1.00 81.18 417 LEU A O 1
ATOM 2774 N N . GLY A 1 353 ? -1.197 -5.716 20.642 1.00 84.55 418 GLY A N 1
ATOM 2775 C CA . GLY A 1 353 ? -2.596 -5.391 20.463 1.00 79.69 418 GLY A CA 1
ATOM 2776 C C . GLY A 1 353 ? -3.516 -6.593 20.505 1.00 84.98 418 GLY A C 1
ATOM 2777 O O . GLY A 1 353 ? -4.679 -6.467 20.899 1.00 91.85 418 GLY A O 1
ATOM 2778 N N . LEU A 1 354 ? -3.012 -7.767 20.118 1.00 82.96 419 LEU A N 1
ATOM 2779 C CA . LEU A 1 354 ? -3.878 -8.936 20.000 1.00 83.25 419 LEU A CA 1
ATOM 2780 C C . LEU A 1 354 ? -4.324 -9.452 21.366 1.00 86.90 419 LEU A C 1
ATOM 2781 O O . LEU A 1 354 ? -5.524 -9.629 21.600 1.00 91.14 419 LEU A O 1
ATOM 2786 N N . ASP A 1 355 ? -3.376 -9.710 22.280 1.00 88.36 420 ASP A N 1
ATOM 2787 C CA . ASP A 1 355 ? -3.753 -10.226 23.598 1.00 84.97 420 ASP A CA 1
ATOM 2788 C C . ASP A 1 355 ? -4.770 -9.325 24.277 1.00 87.31 420 ASP A C 1
ATOM 2789 O O . ASP A 1 355 ? -5.665 -9.802 24.983 1.00 92.90 420 ASP A O 1
ATOM 2794 N N . SER A 1 356 ? -4.626 -8.013 24.101 1.00 84.36 421 SER A N 1
ATOM 2795 C CA . SER A 1 356 ? -5.517 -7.071 24.755 1.00 84.29 421 SER A CA 1
ATOM 2796 C C . SER A 1 356 ? -6.899 -7.047 24.125 1.00 88.76 421 SER A C 1
ATOM 2797 O O . SER A 1 356 ? -7.854 -6.634 24.785 1.00 90.19 421 SER A O 1
ATOM 2800 N N . GLN A 1 357 ? -7.029 -7.480 22.873 1.00 84.64 422 GLN A N 1
ATOM 2801 C CA . GLN A 1 357 ? -8.348 -7.659 22.285 1.00 89.71 422 GLN A CA 1
ATOM 2802 C C . GLN A 1 357 ? -8.908 -9.048 22.546 1.00 95.77 422 GLN A C 1
ATOM 2803 O O . GLN A 1 357 ? -10.134 -9.216 22.568 1.00 94.03 422 GLN A O 1
ATOM 2809 N N . PHE A 1 358 ? -8.037 -10.042 22.750 1.00 86.37 423 PHE A N 1
ATOM 2810 C CA . PHE A 1 358 ? -8.493 -11.330 23.260 1.00 86.00 423 PHE A CA 1
ATOM 2811 C C . PHE A 1 358 ? -9.285 -11.141 24.547 1.00 88.91 423 PHE A C 1
ATOM 2812 O O . PHE A 1 358 ? -10.296 -11.814 24.772 1.00 87.65 423 PHE A O 1
ATOM 2820 N N . GLY A 1 359 ? -8.844 -10.209 25.394 1.00 87.12 424 GLY A N 1
ATOM 2821 C CA . GLY A 1 359 ? -9.519 -9.994 26.663 1.00 89.09 424 GLY A CA 1
ATOM 2822 C C . GLY A 1 359 ? -10.870 -9.322 26.503 1.00 90.57 424 GLY A C 1
ATOM 2823 O O . GLY A 1 359 ? -11.855 -9.745 27.110 1.00 88.94 424 GLY A O 1
ATOM 2824 N N . THR A 1 360 ? -10.942 -8.281 25.668 1.00 92.61 425 THR A N 1
ATOM 2825 C CA . THR A 1 360 ? -12.209 -7.575 25.486 1.00 91.58 425 THR A CA 1
ATOM 2826 C C . THR A 1 360 ? -13.293 -8.490 24.931 1.00 89.60 425 THR A C 1
ATOM 2827 O O . THR A 1 360 ? -14.434 -8.465 25.405 1.00 86.28 425 THR A O 1
ATOM 2831 N N . VAL A 1 361 ? -12.976 -9.282 23.906 1.00 88.42 426 VAL A N 1
ATOM 2832 C CA . VAL A 1 361 ? -14.017 -10.166 23.395 1.00 91.01 426 VAL A CA 1
ATOM 2833 C C . VAL A 1 361 ? -14.324 -11.272 24.412 1.00 97.85 426 VAL A C 1
ATOM 2834 O O . VAL A 1 361 ? -15.484 -11.446 24.791 1.00 101.34 426 VAL A O 1
ATOM 2838 N N . GLU A 1 362 ? -13.312 -11.975 24.944 1.00 93.89 427 GLU A N 1
ATOM 2839 C CA . GLU A 1 362 ? -13.577 -13.011 25.945 1.00 94.05 427 GLU A CA 1
ATOM 2840 C C . GLU A 1 362 ? -14.483 -12.498 27.060 1.00 96.58 427 GLU A C 1
ATOM 2841 O O . GLU A 1 362 ? -15.320 -13.247 27.577 1.00 102.89 427 GLU A O 1
ATOM 2847 N N . ALA A 1 363 ? -14.354 -11.219 27.421 1.00 83.92 428 ALA A N 1
ATOM 2848 C CA . ALA A 1 363 ? -15.319 -10.610 28.325 1.00 88.70 428 ALA A CA 1
ATOM 2849 C C . ALA A 1 363 ? -16.738 -10.744 27.793 1.00 99.06 428 ALA A C 1
ATOM 2850 O O . ALA A 1 363 ? -17.682 -10.888 28.577 1.00 97.81 428 ALA A O 1
ATOM 2852 N N . ILE A 1 364 ? -16.905 -10.713 26.468 1.00 96.27 429 ILE A N 1
ATOM 2853 C CA . ILE A 1 364 ? -18.223 -10.899 25.866 1.00 96.40 429 ILE A CA 1
ATOM 2854 C C . ILE A 1 364 ? -18.615 -12.379 25.834 1.00 100.66 429 ILE A C 1
ATOM 2855 O O . ILE A 1 364 ? -19.696 -12.742 26.313 1.00 103.08 429 ILE A O 1
ATOM 2860 N N . ILE A 1 365 ? -17.778 -13.263 25.257 1.00 96.17 430 ILE A N 1
ATOM 2861 C CA . ILE A 1 365 ? -18.203 -14.662 25.100 1.00 98.10 430 ILE A CA 1
ATOM 2862 C C . ILE A 1 365 ? -18.529 -15.296 26.458 1.00 97.19 430 ILE A C 1
ATOM 2863 O O . ILE A 1 365 ? -19.579 -15.926 26.624 1.00 104.99 430 ILE A O 1
ATOM 2868 N N . THR A 1 366 ? -17.652 -15.142 27.454 1.00 97.31 431 THR A N 1
ATOM 2869 C CA . THR A 1 366 ? -17.956 -15.800 28.725 1.00 100.58 431 THR A CA 1
ATOM 2870 C C . THR A 1 366 ? -18.982 -15.048 29.564 1.00 98.99 431 THR A C 1
ATOM 2871 O O . THR A 1 366 ? -19.432 -15.586 30.582 1.00 107.89 431 THR A O 1
ATOM 2875 N N . ALA A 1 367 ? -19.363 -13.832 29.179 1.00 94.46 432 ALA A N 1
ATOM 2876 C CA . ALA A 1 367 ? -20.494 -13.187 29.833 1.00 95.86 432 ALA A CA 1
ATOM 2877 C C . ALA A 1 367 ? -21.813 -13.583 29.191 1.00 102.56 432 ALA A C 1
ATOM 2878 O O . ALA A 1 367 ? -22.812 -13.777 29.892 1.00 103.97 432 ALA A O 1
ATOM 2880 N N . LEU A 1 368 ? -21.831 -13.706 27.862 1.00 100.77 433 LEU A N 1
ATOM 2881 C CA . LEU A 1 368 ? -23.048 -14.122 27.177 1.00 103.73 433 LEU A CA 1
ATOM 2882 C C . LEU A 1 368 ? -23.285 -15.619 27.338 1.00 108.15 433 LEU A C 1
ATOM 2883 O O . LEU A 1 368 ? -24.419 -16.049 27.583 1.00 108.86 433 LEU A O 1
ATOM 2888 N N . SER A 1 369 ? -22.225 -16.425 27.211 1.00 102.02 434 SER A N 1
ATOM 2889 C CA . SER A 1 369 ? -22.369 -17.873 27.335 1.00 105.04 434 SER A CA 1
ATOM 2890 C C . SER A 1 369 ? -22.943 -18.258 28.692 1.00 110.22 434 SER A C 1
ATOM 2891 O O . SER A 1 369 ? -23.861 -19.081 28.777 1.00 112.42 434 SER A O 1
ATOM 2894 N N . ASP A 1 370 ? -22.424 -17.662 29.763 1.00 108.53 435 ASP A N 1
ATOM 2895 C CA . ASP A 1 370 ? -22.822 -18.025 31.116 1.00 110.18 435 ASP A CA 1
ATOM 2896 C C . ASP A 1 370 ? -24.172 -17.450 31.520 1.00 111.13 435 ASP A C 1
ATOM 2897 O O . ASP A 1 370 ? -24.645 -17.743 32.623 1.00 112.85 435 ASP A O 1
ATOM 2902 N N . GLU A 1 371 ? -24.800 -16.642 30.670 1.00 106.50 436 GLU A N 1
ATOM 2903 C CA . GLU A 1 371 ? -26.133 -16.134 30.950 1.00 107.41 436 GLU A CA 1
ATOM 2904 C C . GLU A 1 371 ? -27.205 -16.732 30.052 1.00 110.25 436 GLU A C 1
ATOM 2905 O O . GLU A 1 371 ? -28.328 -16.941 30.511 1.00 110.48 436 GLU A O 1
ATOM 2911 N N . PHE A 1 372 ? -26.886 -17.021 28.794 1.00 110.38 437 PHE A N 1
ATOM 2912 C CA . PHE A 1 372 ? -27.815 -17.652 27.877 1.00 110.07 437 PHE A CA 1
ATOM 2913 C C . PHE A 1 372 ? -27.260 -19.023 27.519 1.00 111.29 437 PHE A C 1
ATOM 2914 O O . PHE A 1 372 ? -26.105 -19.124 27.066 1.00 108.54 437 PHE A O 1
ATOM 2922 N N . PRO A 1 373 ? -28.013 -20.107 27.717 1.00 107.18 438 PRO A N 1
ATOM 2923 C CA . PRO A 1 373 ? -27.447 -21.437 27.426 1.00 107.84 438 PRO A CA 1
ATOM 2924 C C . PRO A 1 373 ? -27.367 -21.749 25.940 1.00 110.74 438 PRO A C 1
ATOM 2925 O O . PRO A 1 373 ? -26.492 -22.520 25.528 1.00 106.02 438 PRO A O 1
ATOM 2929 N N . LYS A 1 374 ? -28.233 -21.143 25.130 1.00 110.64 439 LYS A N 1
ATOM 2930 C CA . LYS A 1 374 ? -28.193 -21.362 23.692 1.00 114.64 439 LYS A CA 1
ATOM 2931 C C . LYS A 1 374 ? -26.874 -20.883 23.095 1.00 115.41 439 LYS A C 1
ATOM 2932 O O . LYS A 1 374 ? -26.263 -21.582 22.278 1.00 113.15 439 LYS A O 1
ATOM 2934 N N . ILE A 1 375 ? -26.410 -19.703 23.501 1.00 111.33 440 ILE A N 1
ATOM 2935 C CA . ILE A 1 375 ? -25.203 -19.145 22.902 1.00 111.85 440 ILE A CA 1
ATOM 2936 C C . ILE A 1 375 ? -23.970 -19.907 23.376 1.00 112.98 440 ILE A C 1
ATOM 2937 O O . ILE A 1 375 ? -23.022 -20.120 22.608 1.00 114.84 440 ILE A O 1
ATOM 2942 N N . LYS A 1 376 ? -23.965 -20.340 24.641 1.00 110.62 441 LYS A N 1
ATOM 2943 C CA . LYS A 1 376 ? -22.898 -21.209 25.131 1.00 109.46 441 LYS A CA 1
ATOM 2944 C C . LYS A 1 376 ? -22.849 -22.518 24.352 1.00 112.21 441 LYS A C 1
ATOM 2945 O O . LYS A 1 376 ? -21.777 -23.116 24.207 1.00 104.79 441 LYS A O 1
ATOM 2951 N N . ARG A 1 377 ? -23.994 -22.962 23.823 1.00 117.87 442 ARG A N 1
ATOM 2952 C CA . ARG A 1 377 ? -24.039 -24.231 23.102 1.00 116.26 442 ARG A CA 1
ATOM 2953 C C . ARG A 1 377 ? -23.227 -24.173 21.812 1.00 116.83 442 ARG A C 1
ATOM 2954 O O . ARG A 1 377 ? -22.468 -25.102 21.512 1.00 114.94 442 ARG A O 1
ATOM 2956 N N . ASN A 1 378 ? -23.369 -23.096 21.037 1.00 118.88 443 ASN A N 1
ATOM 2957 C CA . ASN A 1 378 ? -22.634 -22.973 19.781 1.00 123.73 443 ASN A CA 1
ATOM 2958 C C . ASN A 1 378 ? -21.621 -21.836 19.840 1.00 118.99 443 ASN A C 1
ATOM 2959 O O . ASN A 1 378 ? -21.694 -20.891 19.047 1.00 115.89 443 ASN A O 1
ATOM 2964 N N . ARG A 1 379 ? -20.668 -21.926 20.773 1.00 121.05 444 ARG A N 1
ATOM 2965 C CA . ARG A 1 379 ? -19.648 -20.889 20.910 1.00 116.40 444 ARG A CA 1
ATOM 2966 C C . ARG A 1 379 ? -18.863 -20.705 19.618 1.00 115.93 444 ARG A C 1
ATOM 2967 O O . ARG A 1 379 ? -18.586 -19.573 19.204 1.00 117.65 444 ARG A O 1
ATOM 2975 N N . GLU A 1 380 ? -18.507 -21.810 18.963 1.00 118.55 445 GLU A N 1
ATOM 2976 C CA . GLU A 1 380 ? -17.669 -21.744 17.770 1.00 116.81 445 GLU A CA 1
ATOM 2977 C C . GLU A 1 380 ? -18.332 -20.946 16.656 1.00 116.72 445 GLU A C 1
ATOM 2978 O O . GLU A 1 380 ? -17.643 -20.270 15.883 1.00 115.45 445 GLU A O 1
ATOM 2984 N N . LEU A 1 381 ? -19.658 -21.015 16.551 1.00 118.41 446 LEU A N 1
ATOM 2985 C CA . LEU A 1 381 ? -20.386 -20.277 15.531 1.00 114.06 446 LEU A CA 1
ATOM 2986 C C . LEU A 1 381 ? -20.993 -18.978 16.042 1.00 111.02 446 LEU A C 1
ATOM 2987 O O . LEU A 1 381 ? -21.497 -18.194 15.232 1.00 108.93 446 LEU A O 1
ATOM 2992 N N . PHE A 1 382 ? -20.971 -18.727 17.354 1.00 111.63 447 PHE A N 1
ATOM 2993 C CA . PHE A 1 382 ? -21.308 -17.384 17.812 1.00 111.96 447 PHE A CA 1
ATOM 2994 C C . PHE A 1 382 ? -20.110 -16.454 17.700 1.00 114.85 447 PHE A C 1
ATOM 2995 O O . PHE A 1 382 ? -20.258 -15.290 17.312 1.00 111.29 447 PHE A O 1
ATOM 3003 N N . VAL A 1 383 ? -18.919 -16.945 18.050 1.00 115.74 448 VAL A N 1
ATOM 3004 C CA . VAL A 1 383 ? -17.704 -16.172 17.828 1.00 111.60 448 VAL A CA 1
ATOM 3005 C C . VAL A 1 383 ? -17.423 -15.983 16.344 1.00 116.59 448 VAL A C 1
ATOM 3006 O O . VAL A 1 383 ? -16.544 -15.193 15.982 1.00 115.17 448 VAL A O 1
ATOM 3010 N N . ALA A 1 384 ? -18.160 -16.684 15.474 1.00 114.56 449 ALA A N 1
ATOM 3011 C CA . ALA A 1 384 ? -18.205 -16.329 14.059 1.00 108.63 449 ALA A CA 1
ATOM 3012 C C . ALA A 1 384 ? -19.176 -15.192 13.798 1.00 106.31 449 ALA A C 1
ATOM 3013 O O . ALA A 1 384 ? -18.960 -14.395 12.878 1.00 106.30 449 ALA A O 1
ATOM 3015 N N . GLY A 1 385 ? -20.243 -15.107 14.587 1.00 109.60 450 GLY A N 1
ATOM 3016 C CA . GLY A 1 385 ? -21.248 -14.083 14.407 1.00 105.25 450 GLY A CA 1
ATOM 3017 C C . GLY A 1 385 ? -20.704 -12.687 14.612 1.00 103.98 450 GLY A C 1
ATOM 3018 O O . GLY A 1 385 ? -20.625 -11.906 13.660 1.00 98.12 450 GLY A O 1
ATOM 3019 N N . LEU A 1 386 ? -20.309 -12.365 15.848 1.00 107.38 451 LEU A N 1
ATOM 3020 C CA . LEU A 1 386 ? -19.869 -11.008 16.150 1.00 109.22 451 LEU A CA 1
ATOM 3021 C C . LEU A 1 386 ? -18.560 -10.648 15.458 1.00 104.71 451 LEU A C 1
ATOM 3022 O O . LEU A 1 386 ? -18.284 -9.459 15.270 1.00 103.09 451 LEU A O 1
ATOM 3027 N N . PHE A 1 387 ? -17.755 -11.635 15.062 1.00 102.49 452 PHE A N 1
ATOM 3028 C CA . PHE A 1 387 ? -16.569 -11.322 14.274 1.00 103.53 452 PHE A CA 1
ATOM 3029 C C . PHE A 1 387 ? -16.898 -10.966 12.832 1.00 104.35 452 PHE A C 1
ATOM 3030 O O . PHE A 1 387 ? -15.979 -10.686 12.055 1.00 107.40 452 PHE A O 1
ATOM 3038 N N . SER A 1 388 ? -18.173 -10.991 12.453 1.00 106.52 453 SER A N 1
ATOM 3039 C CA . SER A 1 388 ? -18.631 -10.429 11.191 1.00 103.45 453 SER A CA 1
ATOM 3040 C C . SER A 1 388 ? -19.188 -9.025 11.360 1.00 104.23 453 SER A C 1
ATOM 3041 O O . SER A 1 388 ? -18.974 -8.168 10.498 1.00 103.28 453 SER A O 1
ATOM 3044 N N . LEU A 1 389 ? -19.889 -8.771 12.467 1.00 105.61 454 LEU A N 1
ATOM 3045 C CA . LEU A 1 389 ? -20.351 -7.418 12.751 1.00 102.82 454 LEU A CA 1
ATOM 3046 C C . LEU A 1 389 ? -19.174 -6.486 13.013 1.00 105.87 454 LEU A C 1
ATOM 3047 O O . LEU A 1 389 ? -19.208 -5.310 12.633 1.00 107.30 454 LEU A O 1
ATOM 3052 N N . TYR A 1 390 ? -18.116 -6.998 13.648 1.00 104.45 455 TYR A N 1
ATOM 3053 C CA . TYR A 1 390 ? -16.916 -6.193 13.848 1.00 101.77 455 TYR A CA 1
ATOM 3054 C C . TYR A 1 390 ? -16.249 -5.852 12.523 1.00 105.28 455 TYR A C 1
ATOM 3055 O O . TYR A 1 390 ? -15.682 -4.763 12.378 1.00 108.55 455 TYR A O 1
ATOM 3064 N N . PHE A 1 391 ? -16.312 -6.760 11.549 1.00 100.68 456 PHE A N 1
ATOM 3065 C CA . PHE A 1 391 ? -15.643 -6.532 10.275 1.00 97.64 456 PHE A CA 1
ATOM 3066 C C . PHE A 1 391 ? -16.477 -5.678 9.328 1.00 106.30 456 PHE A C 1
ATOM 3067 O O . PHE A 1 391 ? -15.912 -4.911 8.541 1.00 110.33 456 PHE A O 1
ATOM 3075 N N . VAL A 1 392 ? -17.805 -5.790 9.381 1.00 111.03 457 VAL A N 1
ATOM 3076 C CA . VAL A 1 392 ? -18.651 -5.043 8.454 1.00 107.18 457 VAL A CA 1
ATOM 3077 C C . VAL A 1 392 ? -18.703 -3.569 8.838 1.00 105.81 457 VAL A C 1
ATOM 3078 O O . VAL A 1 392 ? -18.505 -2.684 7.997 1.00 106.81 457 VAL A O 1
ATOM 3082 N N . VAL A 1 393 ? -18.963 -3.271 10.112 1.00 104.15 458 VAL A N 1
ATOM 3083 C CA . VAL A 1 393 ? -18.815 -1.896 10.565 1.00 106.10 458 VAL A CA 1
ATOM 3084 C C . VAL A 1 393 ? -17.353 -1.482 10.510 1.00 105.24 458 VAL A C 1
ATOM 3085 O O . VAL A 1 393 ? -17.041 -0.287 10.537 1.00 108.96 458 VAL A O 1
ATOM 3089 N N . GLY A 1 394 ? -16.446 -2.457 10.407 1.00 107.01 459 GLY A N 1
ATOM 3090 C CA . GLY A 1 394 ? -15.015 -2.236 10.402 1.00 108.88 459 GLY A CA 1
ATOM 3091 C C . GLY A 1 394 ? -14.417 -1.815 9.079 1.00 109.52 459 GLY A C 1
ATOM 3092 O O . GLY A 1 394 ? -13.266 -1.368 9.064 1.00 107.59 459 GLY A O 1
ATOM 3093 N N . LEU A 1 395 ? -15.142 -1.956 7.964 1.00 107.94 460 LEU A N 1
ATOM 3094 C CA . LEU A 1 395 ? -14.651 -1.350 6.732 1.00 104.66 460 LEU A CA 1
ATOM 3095 C C . LEU A 1 395 ? -14.850 0.158 6.717 1.00 103.32 460 LEU A C 1
ATOM 3096 O O . LEU A 1 395 ? -14.239 0.836 5.885 1.00 102.63 460 LEU A O 1
ATOM 3101 N N . ALA A 1 396 ? -15.690 0.694 7.609 1.00 100.48 461 ALA A N 1
ATOM 3102 C CA . ALA A 1 396 ? -15.797 2.143 7.740 1.00 97.97 461 ALA A CA 1
ATOM 3103 C C . ALA A 1 396 ? -14.454 2.753 8.112 1.00 102.21 461 ALA A C 1
ATOM 3104 O O . ALA A 1 396 ? -14.049 3.778 7.550 1.00 97.15 461 ALA A O 1
ATOM 3106 N N . SER A 1 397 ? -13.742 2.130 9.052 1.00 103.01 462 SER A N 1
ATOM 3107 C CA . SER A 1 397 ? -12.393 2.556 9.395 1.00 99.26 462 SER A CA 1
ATOM 3108 C C . SER A 1 397 ? -11.385 2.238 8.302 1.00 97.02 462 SER A C 1
ATOM 3109 O O . SER A 1 397 ? -10.219 2.623 8.430 1.00 101.92 462 SER A O 1
ATOM 3112 N N . CYS A 1 398 ? -11.799 1.549 7.242 1.00 100.32 463 CYS A N 1
ATOM 3113 C CA . CYS A 1 398 ? -10.927 1.247 6.117 1.00 98.88 463 CYS A CA 1
ATOM 3114 C C . CYS A 1 398 ? -11.186 2.134 4.910 1.00 100.33 463 CYS A C 1
ATOM 3115 O O . CYS A 1 398 ? -10.523 1.964 3.890 1.00 91.65 463 CYS A O 1
ATOM 3118 N N . THR A 1 399 ? -12.141 3.054 4.980 1.00 99.57 464 THR A N 1
ATOM 3119 C CA . THR A 1 399 ? -12.297 3.997 3.888 1.00 97.78 464 THR A CA 1
ATOM 3120 C C . THR A 1 399 ? -11.165 5.026 3.928 1.00 96.63 464 THR A C 1
ATOM 3121 O O . THR A 1 399 ? -10.346 5.054 4.851 1.00 92.78 464 THR A O 1
ATOM 3125 N N . GLN A 1 400 ? -11.115 5.877 2.899 1.00 96.33 465 GLN A N 1
ATOM 3126 C CA . GLN A 1 400 ? -10.120 6.946 2.889 1.00 88.51 465 GLN A CA 1
ATOM 3127 C C . GLN A 1 400 ? -10.301 7.884 4.074 1.00 92.95 465 GLN A C 1
ATOM 3128 O O . GLN A 1 400 ? -9.326 8.470 4.558 1.00 89.78 465 GLN A O 1
ATOM 3134 N N . GLY A 1 401 ? -11.535 8.040 4.552 1.00 91.63 466 GLY A N 1
ATOM 3135 C CA . GLY A 1 401 ? -11.802 8.843 5.728 1.00 84.15 466 GLY A CA 1
ATOM 3136 C C . GLY A 1 401 ? -11.848 8.021 6.999 1.00 78.45 466 GLY A C 1
ATOM 3137 O O . GLY A 1 401 ? -12.399 8.462 8.011 1.00 77.02 466 GLY A O 1
ATOM 3138 N N . GLY A 1 402 ? -11.254 6.826 6.959 1.00 78.82 467 GLY A N 1
ATOM 3139 C CA . GLY A 1 402 ? -11.330 5.922 8.096 1.00 86.24 467 GLY A CA 1
ATOM 3140 C C . GLY A 1 402 ? -10.785 6.496 9.391 1.00 86.98 467 GLY A C 1
ATOM 3141 O O . GLY A 1 402 ? -11.284 6.176 10.472 1.00 87.91 467 GLY A O 1
ATOM 3142 N N . PHE A 1 403 ? -9.753 7.340 9.311 1.00 83.22 468 PHE A N 1
ATOM 3143 C CA . PHE A 1 403 ? -9.195 7.904 10.535 1.00 80.60 468 PHE A CA 1
ATOM 3144 C C . PHE A 1 403 ? -10.184 8.842 11.215 1.00 81.89 468 PHE A C 1
ATOM 3145 O O . PHE A 1 403 ? -10.233 8.910 12.448 1.00 85.56 468 PHE A O 1
ATOM 3153 N N . TYR A 1 404 ? -10.970 9.586 10.432 1.00 83.51 469 TYR A N 1
ATOM 3154 C CA . TYR A 1 404 ? -12.002 10.422 11.035 1.00 82.49 469 TYR A CA 1
ATOM 3155 C C . TYR A 1 404 ? -13.028 9.577 11.779 1.00 85.35 469 TYR A C 1
ATOM 3156 O O . TYR A 1 404 ? -13.568 10.013 12.802 1.00 85.59 469 TYR A O 1
ATOM 3165 N N . PHE A 1 405 ? -13.293 8.362 11.291 1.00 81.52 470 PHE A N 1
ATOM 3166 C CA . PHE A 1 405 ? -14.174 7.438 12.000 1.00 86.50 470 PHE A CA 1
ATOM 3167 C C . PHE A 1 405 ? -13.510 6.904 13.263 1.00 86.46 470 PHE A C 1
ATOM 3168 O O . PHE A 1 405 ? -14.130 6.856 14.333 1.00 87.11 470 PHE A O 1
ATOM 3176 N N . PHE A 1 406 ? -12.245 6.488 13.152 1.00 82.77 471 PHE A N 1
ATOM 3177 C CA . PHE A 1 406 ? -11.518 5.967 14.304 1.00 76.55 471 PHE A CA 1
ATOM 3178 C C . PHE A 1 406 ? -11.428 7.005 15.415 1.00 76.19 471 PHE A C 1
ATOM 3179 O O . PHE A 1 406 ? -11.549 6.672 16.600 1.00 82.29 471 PHE A O 1
ATOM 3187 N N . HIS A 1 407 ? -11.228 8.272 15.051 1.00 79.83 472 HIS A N 1
ATOM 3188 C CA . HIS A 1 407 ? -11.009 9.309 16.052 1.00 81.43 472 HIS A CA 1
ATOM 3189 C C . HIS A 1 407 ? -12.286 9.623 16.815 1.00 84.70 472 HIS A C 1
ATOM 3190 O O . HIS A 1 407 ? -12.245 9.868 18.027 1.00 90.82 472 HIS A O 1
ATOM 3197 N N . LEU A 1 408 ? -13.426 9.630 16.120 1.00 92.41 473 LEU A N 1
ATOM 3198 C CA . LEU A 1 408 ? -14.707 9.890 16.770 1.00 80.65 473 LEU A CA 1
ATOM 3199 C C . LEU A 1 408 ? -15.009 8.837 17.827 1.00 81.82 473 LEU A C 1
ATOM 3200 O O . LEU A 1 408 ? -15.394 9.163 18.956 1.00 88.72 473 LEU A O 1
ATOM 3205 N N . LEU A 1 409 ? -14.835 7.561 17.477 1.00 84.68 474 LEU A N 1
ATOM 3206 C CA . LEU A 1 409 ? -15.057 6.484 18.435 1.00 90.71 474 LEU A CA 1
ATOM 3207 C C . LEU A 1 409 ? -14.017 6.478 19.549 1.00 95.29 474 LEU A C 1
ATOM 3208 O O . LEU A 1 409 ? -14.289 5.954 20.635 1.00 99.54 474 LEU A O 1
ATOM 3213 N N . ASP A 1 410 ? -12.838 7.055 19.307 1.00 88.99 475 ASP A N 1
ATOM 3214 C CA . ASP A 1 410 ? -11.780 7.044 20.309 1.00 86.37 475 ASP A CA 1
ATOM 3215 C C . ASP A 1 410 ? -12.102 7.974 21.474 1.00 87.81 475 ASP A C 1
ATOM 3216 O O . ASP A 1 410 ? -11.820 7.647 22.633 1.00 91.44 475 ASP A O 1
ATOM 3221 N N . ARG A 1 411 ? -12.692 9.134 21.190 1.00 89.02 476 ARG A N 1
ATOM 3222 C CA . ARG A 1 411 ? -12.990 10.127 22.213 1.00 89.59 476 ARG A CA 1
ATOM 3223 C C . ARG A 1 411 ? -14.358 9.938 22.854 1.00 97.22 476 ARG A C 1
ATOM 3224 O O . ARG A 1 411 ? -14.710 10.704 23.758 1.00 107.32 476 ARG A O 1
ATOM 3232 N N . TYR A 1 412 ? -15.132 8.940 22.430 1.00 93.82 477 TYR A N 1
ATOM 3233 C CA . TYR A 1 412 ? -16.539 8.899 22.807 1.00 93.36 477 TYR A CA 1
ATOM 3234 C C . TYR A 1 412 ? -17.021 7.511 23.213 1.00 94.69 477 TYR A C 1
ATOM 3235 O O . TYR A 1 412 ? -17.621 7.349 24.282 1.00 95.13 477 TYR A O 1
ATOM 3244 N N . ALA A 1 413 ? -16.750 6.511 22.369 1.00 90.60 478 ALA A N 1
ATOM 3245 C CA . ALA A 1 413 ? -17.423 5.218 22.478 1.00 88.15 478 ALA A CA 1
ATOM 3246 C C . ALA A 1 413 ? -17.255 4.597 23.860 1.00 94.91 478 ALA A C 1
ATOM 3247 O O . ALA A 1 413 ? -18.222 4.108 24.455 1.00 104.29 478 ALA A O 1
ATOM 3249 N N . ALA A 1 414 ? -16.035 4.605 24.389 1.00 92.69 479 ALA A N 1
ATOM 3250 C CA . ALA A 1 414 ? -15.739 3.869 25.609 1.00 87.72 479 ALA A CA 1
ATOM 3251 C C . ALA A 1 414 ? -15.045 4.679 26.691 1.00 93.64 479 ALA A C 1
ATOM 3252 O O . ALA A 1 414 ? -15.127 4.287 27.860 1.00 93.84 479 ALA A O 1
ATOM 3254 N N . GLY A 1 415 ? -14.377 5.785 26.355 1.00 97.07 480 GLY A N 1
ATOM 3255 C CA . GLY A 1 415 ? -13.582 6.493 27.350 1.00 93.84 480 GLY A CA 1
ATOM 3256 C C . GLY A 1 415 ? -14.402 6.981 28.530 1.00 93.53 480 GLY A C 1
ATOM 3257 O O . GLY A 1 415 ? -14.081 6.697 29.686 1.00 90.75 480 GLY A O 1
ATOM 3258 N N . TYR A 1 416 ? -15.471 7.730 28.253 1.00 95.65 481 TYR A N 1
ATOM 3259 C CA . TYR A 1 416 ? -16.328 8.227 29.324 1.00 90.62 481 TYR A CA 1
ATOM 3260 C C . TYR A 1 416 ? -17.223 7.130 29.887 1.00 93.41 481 TYR A C 1
ATOM 3261 O O . TYR A 1 416 ? -17.577 7.171 31.072 1.00 90.18 481 TYR A O 1
ATOM 3270 N N . SER A 1 417 ? -17.583 6.146 29.062 1.00 93.08 482 SER A N 1
ATOM 3271 C CA . SER A 1 417 ? -18.488 5.086 29.494 1.00 86.36 482 SER A CA 1
ATOM 3272 C C . SER A 1 417 ? -17.909 4.307 30.670 1.00 89.38 482 SER A C 1
ATOM 3273 O O . SER A 1 417 ? -18.462 4.318 31.774 1.00 92.22 482 SER A O 1
ATOM 3276 N N . ILE A 1 418 ? -16.773 3.638 30.452 1.00 91.52 483 ILE A N 1
ATOM 3277 C CA . ILE A 1 418 ? -16.259 2.673 31.422 1.00 88.21 483 ILE A CA 1
ATOM 3278 C C . ILE A 1 418 ? -15.945 3.337 32.756 1.00 87.70 483 ILE A C 1
ATOM 3279 O O . ILE A 1 418 ? -16.015 2.692 33.808 1.00 89.46 483 ILE A O 1
ATOM 3284 N N . LEU A 1 419 ? -15.617 4.631 32.748 1.00 92.69 484 LEU A N 1
ATOM 3285 C CA . LEU A 1 419 ? -15.255 5.305 33.991 1.00 88.61 484 LEU A CA 1
ATOM 3286 C C . LEU A 1 419 ? -16.420 5.329 34.973 1.00 93.20 484 LEU A C 1
ATOM 3287 O O . LEU A 1 419 ? -16.237 5.078 36.169 1.00 95.06 484 LEU A O 1
ATOM 3292 N N . VAL A 1 420 ? -17.628 5.626 34.489 1.00 94.67 485 VAL A N 1
ATOM 3293 C CA . VAL A 1 420 ? -18.785 5.605 35.378 1.00 95.68 485 VAL A CA 1
ATOM 3294 C C . VAL A 1 420 ? -19.354 4.195 35.499 1.00 94.94 485 VAL A C 1
ATOM 3295 O O . VAL A 1 420 ? -19.979 3.861 36.512 1.00 100.54 485 VAL A O 1
ATOM 3299 N N . ALA A 1 421 ? -19.145 3.346 34.490 1.00 89.62 486 ALA A N 1
ATOM 3300 C CA . ALA A 1 421 ? -19.523 1.945 34.620 1.00 82.48 486 ALA A CA 1
ATOM 3301 C C . ALA A 1 421 ? -18.694 1.232 35.675 1.00 91.22 486 ALA A C 1
ATOM 3302 O O . ALA A 1 421 ? -19.113 0.182 36.172 1.00 96.46 486 ALA A O 1
ATOM 3304 N N . VAL A 1 422 ? -17.531 1.778 36.027 1.00 93.87 487 VAL A N 1
ATOM 3305 C CA . VAL A 1 422 ? -16.662 1.182 37.035 1.00 93.11 487 VAL A CA 1
ATOM 3306 C C . VAL A 1 422 ? -16.902 1.881 38.366 1.00 96.29 487 VAL A C 1
ATOM 3307 O O . VAL A 1 422 ? -16.835 1.249 39.427 1.00 98.75 487 VAL A O 1
ATOM 3311 N N . PHE A 1 423 ? -17.190 3.187 38.329 1.00 99.57 488 PHE A N 1
ATOM 3312 C CA . PHE A 1 423 ? -17.572 3.871 39.562 1.00 101.10 488 PHE A CA 1
ATOM 3313 C C . PHE A 1 423 ? -18.762 3.182 40.205 1.00 98.32 488 PHE A C 1
ATOM 3314 O O . PHE A 1 423 ? -18.805 3.010 41.428 1.00 99.98 488 PHE A O 1
ATOM 3322 N N . PHE A 1 424 ? -19.737 2.770 39.396 1.00 93.85 489 PHE A N 1
ATOM 3323 C CA . PHE A 1 424 ? -20.834 1.981 39.935 1.00 99.64 489 PHE A CA 1
ATOM 3324 C C . PHE A 1 424 ? -20.362 0.582 40.304 1.00 97.22 489 PHE A C 1
ATOM 3325 O O . PHE A 1 424 ? -20.789 0.032 41.323 1.00 96.49 489 PHE A O 1
ATOM 3333 N N . GLU A 1 425 ? -19.464 0.001 39.502 1.00 101.40 490 GLU A N 1
ATOM 3334 C CA . GLU A 1 425 ? -18.834 -1.260 39.884 1.00 96.37 490 GLU A CA 1
ATOM 3335 C C . GLU A 1 425 ? -18.160 -1.143 41.245 1.00 93.72 490 GLU A C 1
ATOM 3336 O O . GLU A 1 425 ? -18.210 -2.075 42.055 1.00 88.80 490 GLU A O 1
ATOM 3342 N N . ALA A 1 426 ? -17.536 0.006 41.515 1.00 98.41 491 ALA A N 1
ATOM 3343 C CA . ALA A 1 426 ? -16.788 0.184 42.755 1.00 91.39 491 ALA A CA 1
ATOM 3344 C C . ALA A 1 426 ? -17.713 0.172 43.966 1.00 99.93 491 ALA A C 1
ATOM 3345 O O . ALA A 1 426 ? -17.605 -0.703 44.833 1.00 97.14 491 ALA A O 1
ATOM 3347 N N . ILE A 1 427 ? -18.642 1.132 44.043 1.00 105.45 492 ILE A N 1
ATOM 3348 C CA . ILE A 1 427 ? -19.486 1.242 45.230 1.00 103.22 492 ILE A CA 1
ATOM 3349 C C . ILE A 1 427 ? -20.552 0.158 45.305 1.00 96.65 492 ILE A C 1
ATOM 3350 O O . ILE A 1 427 ? -21.147 -0.032 46.371 1.00 98.05 492 ILE A O 1
ATOM 3355 N N . ALA A 1 428 ? -20.807 -0.565 44.212 1.00 91.52 493 ALA A N 1
ATOM 3356 C CA . ALA A 1 428 ? -21.702 -1.716 44.282 1.00 91.14 493 ALA A CA 1
ATOM 3357 C C . ALA A 1 428 ? -21.117 -2.800 45.174 1.00 97.99 493 ALA A C 1
ATOM 3358 O O . ALA A 1 428 ? -21.744 -3.237 46.144 1.00 104.93 493 ALA A O 1
ATOM 3360 N N . VAL A 1 429 ? -19.899 -3.245 44.857 1.00 112.28 494 VAL A N 1
ATOM 3361 C CA . VAL A 1 429 ? -19.258 -4.304 45.625 1.00 104.67 494 VAL A CA 1
ATOM 3362 C C . VAL A 1 429 ? -18.765 -3.813 46.979 1.00 103.03 494 VAL A C 1
ATOM 3363 O O . VAL A 1 429 ? -18.534 -4.626 47.880 1.00 109.48 494 VAL A O 1
ATOM 3367 N N . SER A 1 430 ? -18.598 -2.502 47.155 1.00 101.47 495 SER A N 1
ATOM 3368 C CA . SER A 1 430 ? -17.971 -1.973 48.358 1.00 103.07 495 SER A CA 1
ATOM 3369 C C . SER A 1 430 ? -18.966 -1.471 49.396 1.00 113.30 495 SER A C 1
ATOM 3370 O O . SER A 1 430 ? -18.624 -1.435 50.584 1.00 112.61 495 SER A O 1
ATOM 3373 N N . TRP A 1 431 ? -20.174 -1.085 48.991 1.00 109.93 496 TRP A N 1
ATOM 3374 C CA . TRP A 1 431 ? -21.179 -0.609 49.935 1.00 106.25 496 TRP A CA 1
ATOM 3375 C C . TRP A 1 431 ? -22.476 -1.399 49.890 1.00 104.05 496 TRP A C 1
ATOM 3376 O O . TRP A 1 431 ? -23.036 -1.710 50.943 1.00 108.77 496 TRP A O 1
ATOM 3387 N N . ILE A 1 432 ? -22.975 -1.736 48.702 1.00 102.18 497 ILE A N 1
ATOM 3388 C CA . ILE A 1 432 ? -24.162 -2.583 48.616 1.00 102.80 497 ILE A CA 1
ATOM 3389 C C . ILE A 1 432 ? -23.826 -4.000 49.066 1.00 108.31 497 ILE A C 1
ATOM 3390 O O . ILE A 1 432 ? -24.383 -4.511 50.045 1.00 116.99 497 ILE A O 1
ATOM 3395 N N . TYR A 1 433 ? -22.900 -4.652 48.357 1.00 109.95 498 TYR A N 1
ATOM 3396 C CA . TYR A 1 433 ? -22.461 -5.987 48.753 1.00 104.94 498 TYR A CA 1
ATOM 3397 C C . TYR A 1 433 ? -21.647 -5.938 50.040 1.00 108.02 498 TYR A C 1
ATOM 3398 O O . TYR A 1 433 ? -21.812 -6.792 50.919 1.00 106.28 498 TYR A O 1
ATOM 3407 N N . GLY A 1 434 ? -20.765 -4.947 50.166 1.00 107.20 499 GLY A N 1
ATOM 3408 C CA . GLY A 1 434 ? -20.011 -4.737 51.387 1.00 107.45 499 GLY A CA 1
ATOM 3409 C C . GLY A 1 434 ? -18.628 -5.355 51.388 1.00 108.98 499 GLY A C 1
ATOM 3410 O O . GLY A 1 434 ? -18.417 -6.427 50.813 1.00 104.91 499 GLY A O 1
ATOM 3411 N N . THR A 1 435 ? -17.668 -4.676 52.027 1.00 106.98 500 THR A N 1
ATOM 3412 C CA . THR A 1 435 ? -16.364 -5.283 52.264 1.00 105.87 500 THR A CA 1
ATOM 3413 C C . THR A 1 435 ? -16.434 -6.373 53.324 1.00 107.70 500 THR A C 1
ATOM 3414 O O . THR A 1 435 ? -15.570 -7.255 53.346 1.00 106.78 500 THR A O 1
ATOM 3418 N N . ASN A 1 436 ? -17.434 -6.317 54.208 1.00 112.52 501 ASN A N 1
ATOM 3419 C CA . ASN A 1 436 ? -17.680 -7.407 55.145 1.00 110.93 501 ASN A CA 1
ATOM 3420 C C . ASN A 1 436 ? -17.800 -8.733 54.405 1.00 106.71 501 ASN A C 1
ATOM 3421 O O . ASN A 1 436 ? -17.058 -9.685 54.672 1.00 106.11 501 ASN A O 1
ATOM 3426 N N . ARG A 1 437 ? -18.734 -8.804 53.454 1.00 102.97 502 ARG A N 1
ATOM 3427 C CA . ARG A 1 437 ? -18.918 -10.030 52.688 1.00 101.76 502 ARG A CA 1
ATOM 3428 C C . ARG A 1 437 ? -17.736 -10.306 51.768 1.00 99.44 502 ARG A C 1
ATOM 3429 O O . ARG A 1 437 ? -17.391 -11.471 51.540 1.00 97.63 502 ARG A O 1
ATOM 3437 N N . PHE A 1 438 ? -17.107 -9.260 51.230 1.00 98.46 503 PHE A N 1
ATOM 3438 C CA . PHE A 1 438 ? -16.045 -9.477 50.254 1.00 94.38 503 PHE A CA 1
ATOM 3439 C C . PHE A 1 438 ? -14.784 -10.022 50.915 1.00 96.85 503 PHE A C 1
ATOM 3440 O O . PHE A 1 438 ? -14.129 -10.917 50.366 1.00 95.83 503 PHE A O 1
ATOM 3448 N N . SER A 1 439 ? -14.423 -9.495 52.087 1.00 94.16 504 SER A N 1
ATOM 3449 C CA . SER A 1 439 ? -13.319 -10.079 52.841 1.00 88.60 504 SER A CA 1
ATOM 3450 C C . SER A 1 439 ? -13.599 -11.541 53.161 1.00 96.87 504 SER A C 1
ATOM 3451 O O . SER A 1 439 ? -12.709 -12.393 53.044 1.00 103.73 504 SER A O 1
ATOM 3454 N N . GLU A 1 440 ? -14.836 -11.845 53.561 1.00 96.41 505 GLU A N 1
ATOM 3455 C CA . GLU A 1 440 ? -15.239 -13.227 53.797 1.00 93.74 505 GLU A CA 1
ATOM 3456 C C . GLU A 1 440 ? -15.015 -14.089 52.563 1.00 95.82 505 GLU A C 1
ATOM 3457 O O . GLU A 1 440 ? -14.624 -15.258 52.672 1.00 96.98 505 GLU A O 1
ATOM 3463 N N . ASP A 1 441 ? -15.247 -13.521 51.378 1.00 95.37 506 ASP A N 1
ATOM 3464 C CA . ASP A 1 441 ? -15.222 -14.311 50.151 1.00 95.92 506 ASP A CA 1
ATOM 3465 C C . ASP A 1 441 ? -13.812 -14.772 49.810 1.00 93.32 506 ASP A C 1
ATOM 3466 O O . ASP A 1 441 ? -13.600 -15.939 49.464 1.00 92.10 506 ASP A O 1
ATOM 3471 N N . ILE A 1 442 ? -12.831 -13.870 49.893 1.00 92.52 507 ILE A N 1
ATOM 3472 C CA . ILE A 1 442 ? -11.483 -14.253 49.492 1.00 96.98 507 ILE A CA 1
ATOM 3473 C C . ILE A 1 442 ? -10.725 -14.954 50.609 1.00 93.23 507 ILE A C 1
ATOM 3474 O O . ILE A 1 442 ? -9.801 -15.725 50.321 1.00 95.43 507 ILE A O 1
ATOM 3479 N N . ARG A 1 443 ? -11.088 -14.728 51.874 1.00 85.38 508 ARG A N 1
ATOM 3480 C CA . ARG A 1 443 ? -10.571 -15.589 52.932 1.00 81.78 508 ARG A CA 1
ATOM 3481 C C . ARG A 1 443 ? -10.962 -17.039 52.677 1.00 86.27 508 ARG A C 1
ATOM 3482 O O . ARG A 1 443 ? -10.186 -17.959 52.949 1.00 92.19 508 ARG A O 1
ATOM 3490 N N . ASP A 1 444 ? -12.155 -17.263 52.129 1.00 90.43 509 ASP A N 1
ATOM 3491 C CA . ASP A 1 444 ? -12.573 -18.629 51.847 1.00 85.03 509 ASP A CA 1
ATOM 3492 C C . ASP A 1 444 ? -11.812 -19.219 50.667 1.00 86.29 509 ASP A C 1
ATOM 3493 O O . ASP A 1 444 ? -11.638 -20.440 50.595 1.00 95.49 509 ASP A O 1
ATOM 3498 N N . MET A 1 445 ? -11.351 -18.382 49.737 1.00 88.46 510 MET A N 1
ATOM 3499 C CA . MET A 1 445 ? -10.559 -18.893 48.617 1.00 93.91 510 MET A CA 1
ATOM 3500 C C . MET A 1 445 ? -9.096 -19.060 49.014 1.00 90.17 510 MET A C 1
ATOM 3501 O O . MET A 1 445 ? -8.584 -20.180 49.096 1.00 91.11 510 MET A O 1
ATOM 3506 N N . ILE A 1 446 ? -8.410 -17.945 49.263 1.00 88.12 511 ILE A N 1
ATOM 3507 C CA . ILE A 1 446 ? -6.965 -17.981 49.448 1.00 83.87 511 ILE A CA 1
ATOM 3508 C C . ILE A 1 446 ? -6.544 -18.280 50.883 1.00 85.94 511 ILE A C 1
ATOM 3509 O O . ILE A 1 446 ? -5.373 -18.613 51.114 1.00 93.63 511 ILE A O 1
ATOM 3514 N N . GLY A 1 447 ? -7.454 -18.174 51.849 1.00 82.54 512 GLY A N 1
ATOM 3515 C CA . GLY A 1 447 ? -7.181 -18.579 53.214 1.00 76.24 512 GLY A CA 1
ATOM 3516 C C . GLY A 1 447 ? -7.019 -17.449 54.207 1.00 78.94 512 GLY A C 1
ATOM 3517 O O . GLY A 1 447 ? -6.938 -17.720 55.412 1.00 82.29 512 GLY A O 1
ATOM 3518 N N . PHE A 1 448 ? -6.963 -16.199 53.758 1.00 79.87 513 PHE A N 1
ATOM 3519 C CA . PHE A 1 448 ? -6.754 -15.088 54.675 1.00 82.66 513 PHE A CA 1
ATOM 3520 C C . PHE A 1 448 ? -7.543 -13.887 54.189 1.00 81.67 513 PHE A C 1
ATOM 3521 O O . PHE A 1 448 ? -7.706 -13.703 52.976 1.00 81.15 513 PHE A O 1
ATOM 3529 N N . PRO A 1 449 ? -8.043 -13.052 55.099 1.00 79.47 514 PRO A N 1
ATOM 3530 C CA . PRO A 1 449 ? -8.760 -11.864 54.668 1.00 82.75 514 PRO A CA 1
ATOM 3531 C C . PRO A 1 449 ? -7.780 -10.835 54.104 1.00 89.56 514 PRO A C 1
ATOM 3532 O O . PRO A 1 449 ? -6.619 -10.781 54.530 1.00 90.53 514 PRO A O 1
ATOM 3536 N N . PRO A 1 450 ? -8.218 -10.028 53.148 1.00 93.21 515 PRO A N 1
ATOM 3537 C CA . PRO A 1 450 ? -7.367 -8.918 52.708 1.00 92.82 515 PRO A CA 1
ATOM 3538 C C . PRO A 1 450 ? -7.197 -7.925 53.842 1.00 93.78 515 PRO A C 1
ATOM 3539 O O . PRO A 1 450 ? -8.121 -7.688 54.624 1.00 93.37 515 PRO A O 1
ATOM 3543 N N . GLY A 1 451 ? -5.998 -7.359 53.940 1.00 101.58 516 GLY A N 1
ATOM 3544 C CA . GLY A 1 451 ? -5.715 -6.426 55.012 1.00 105.75 516 GLY A CA 1
ATOM 3545 C C . GLY A 1 451 ? -6.686 -5.263 55.031 1.00 103.12 516 GLY A C 1
ATOM 3546 O O . GLY A 1 451 ? -7.419 -5.003 54.075 1.00 99.08 516 GLY A O 1
ATOM 3547 N N . ARG A 1 452 ? -6.699 -4.556 56.163 1.00 105.98 517 ARG A N 1
ATOM 3548 C CA . ARG A 1 452 ? -7.501 -3.342 56.249 1.00 105.86 517 ARG A CA 1
ATOM 3549 C C . ARG A 1 452 ? -7.106 -2.329 55.183 1.00 108.30 517 ARG A C 1
ATOM 3550 O O . ARG A 1 452 ? -7.937 -1.503 54.792 1.00 108.25 517 ARG A O 1
ATOM 3552 N N . TYR A 1 453 ? -5.863 -2.393 54.692 1.00 104.22 518 TYR A N 1
ATOM 3553 C CA . TYR A 1 453 ? -5.418 -1.482 53.642 1.00 99.99 518 TYR A CA 1
ATOM 3554 C C . TYR A 1 453 ? -6.245 -1.638 52.373 1.00 103.75 518 TYR A C 1
ATOM 3555 O O . TYR A 1 453 ? -6.616 -0.643 51.740 1.00 108.47 518 TYR A O 1
ATOM 3564 N N . TRP A 1 454 ? -6.526 -2.879 51.970 1.00 99.75 519 TRP A N 1
ATOM 3565 C CA . TRP A 1 454 ? -7.235 -3.087 50.712 1.00 92.31 519 TRP A CA 1
ATOM 3566 C C . TRP A 1 454 ? -8.680 -2.621 50.807 1.00 100.49 519 TRP A C 1
ATOM 3567 O O . TRP A 1 454 ? -9.231 -2.096 49.833 1.00 100.97 519 TRP A O 1
ATOM 3578 N N . GLN A 1 455 ? -9.311 -2.790 51.971 1.00 101.19 520 GLN A N 1
ATOM 3579 C CA . GLN A 1 455 ? -10.716 -2.417 52.078 1.00 102.13 520 GLN A CA 1
ATOM 3580 C C . GLN A 1 455 ? -10.906 -0.916 52.258 1.00 102.00 520 GLN A C 1
ATOM 3581 O O . GLN A 1 455 ? -11.901 -0.369 51.773 1.00 102.28 520 GLN A O 1
ATOM 3587 N N . VAL A 1 456 ? -9.984 -0.226 52.933 1.00 100.33 521 VAL A N 1
ATOM 3588 C CA . VAL A 1 456 ? -10.087 1.230 52.949 1.00 99.64 521 VAL A CA 1
ATOM 3589 C C . VAL A 1 456 ? -9.793 1.779 51.558 1.00 103.12 521 VAL A C 1
ATOM 3590 O O . VAL A 1 456 ? -10.379 2.787 51.141 1.00 100.40 521 VAL A O 1
ATOM 3594 N N . CYS A 1 457 ? -8.914 1.111 50.806 1.00 100.60 522 CYS A N 1
ATOM 3595 C CA . CYS A 1 457 ? -8.679 1.497 49.420 1.00 98.73 522 CYS A CA 1
ATOM 3596 C C . CYS A 1 457 ? -9.890 1.189 48.548 1.00 98.14 522 CYS A C 1
ATOM 3597 O O . CYS A 1 457 ? -10.234 1.969 47.654 1.00 99.42 522 CYS A O 1
ATOM 3600 N N . TRP A 1 458 ? -10.548 0.054 48.792 1.00 97.55 523 TRP A N 1
ATOM 3601 C CA . TRP A 1 458 ? -11.724 -0.304 48.006 1.00 97.28 523 TRP A CA 1
ATOM 3602 C C . TRP A 1 458 ? -12.921 0.570 48.346 1.00 102.73 523 TRP A C 1
ATOM 3603 O O . TRP A 1 458 ? -13.803 0.762 47.503 1.00 105.80 523 TRP A O 1
ATOM 3614 N N . ARG A 1 459 ? -12.977 1.095 49.569 1.00 105.71 524 ARG A N 1
ATOM 3615 C CA . ARG A 1 459 ? -14.154 1.792 50.076 1.00 107.40 524 ARG A CA 1
ATOM 3616 C C . ARG A 1 459 ? -14.064 3.307 49.944 1.00 107.35 524 ARG A C 1
ATOM 3617 O O . ARG A 1 459 ? -15.076 3.960 49.668 1.00 109.39 524 ARG A O 1
ATOM 3625 N N . PHE A 1 460 ? -12.877 3.889 50.110 1.00 106.59 525 PHE A N 1
ATOM 3626 C CA . PHE A 1 460 ? -12.729 5.338 50.116 1.00 104.82 525 PHE A CA 1
ATOM 3627 C C . PHE A 1 460 ? -11.947 5.859 48.916 1.00 105.48 525 PHE A C 1
ATOM 3628 O O . PHE A 1 460 ? -12.463 6.691 48.168 1.00 109.09 525 PHE A O 1
ATOM 3636 N N . VAL A 1 461 ? -10.712 5.399 48.700 1.00 100.32 526 VAL A N 1
ATOM 3637 C CA . VAL A 1 461 ? -9.910 5.993 47.634 1.00 99.89 526 VAL A CA 1
ATOM 3638 C C . VAL A 1 461 ? -10.310 5.491 46.251 1.00 98.68 526 VAL A C 1
ATOM 3639 O O . VAL A 1 461 ? -9.958 6.125 45.252 1.00 102.57 526 VAL A O 1
ATOM 3643 N N . ALA A 1 462 ? -11.044 4.376 46.154 1.00 98.65 527 ALA A N 1
ATOM 3644 C CA . ALA A 1 462 ? -11.429 3.884 44.831 1.00 96.40 527 ALA A CA 1
ATOM 3645 C C . ALA A 1 462 ? -12.422 4.810 44.137 1.00 100.82 527 ALA A C 1
ATOM 3646 O O . ALA A 1 462 ? -12.165 5.197 42.983 1.00 101.43 527 ALA A O 1
ATOM 3648 N N . PRO A 1 463 ? -13.547 5.207 44.746 1.00 102.50 528 PRO A N 1
ATOM 3649 C CA . PRO A 1 463 ? -14.456 6.116 44.031 1.00 100.50 528 PRO A CA 1
ATOM 3650 C C . PRO A 1 463 ? -13.906 7.523 43.888 1.00 103.98 528 PRO A C 1
ATOM 3651 O O . PRO A 1 463 ? -14.256 8.214 42.923 1.00 111.22 528 PRO A O 1
ATOM 3655 N N . ILE A 1 464 ? -13.063 7.975 44.817 1.00 92.48 529 ILE A N 1
ATOM 3656 C CA . ILE A 1 464 ? -12.494 9.314 44.703 1.00 92.45 529 ILE A CA 1
ATOM 3657 C C . ILE A 1 464 ? -11.509 9.36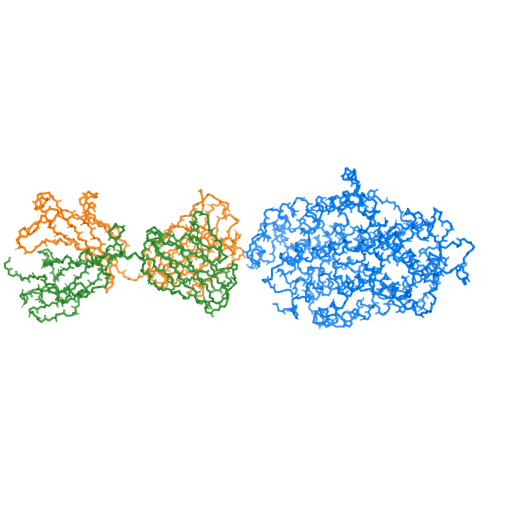6 43.541 1.00 99.79 529 ILE A C 1
ATOM 3658 O O . ILE A 1 464 ? -11.625 10.209 42.644 1.00 101.26 529 ILE A O 1
ATOM 3663 N N . PHE A 1 465 ? -10.529 8.456 43.542 1.00 103.32 530 PHE A N 1
ATOM 3664 C CA . PHE A 1 465 ? -9.603 8.319 42.421 1.00 96.48 530 PHE A CA 1
ATOM 3665 C C . PHE A 1 465 ? -10.346 8.135 41.105 1.00 97.72 530 PHE A C 1
ATOM 3666 O O . PHE A 1 465 ? -9.871 8.580 40.054 1.00 100.29 530 PHE A O 1
ATOM 3674 N N . LEU A 1 466 ? -11.525 7.513 41.145 1.00 95.34 531 LEU A N 1
ATOM 3675 C CA . LEU A 1 466 ? -12.341 7.396 39.941 1.00 93.63 531 LEU A CA 1
ATOM 3676 C C . LEU A 1 466 ? -12.947 8.742 39.558 1.00 101.40 531 LEU A C 1
ATOM 3677 O O . LEU A 1 466 ? -12.890 9.150 38.392 1.00 100.88 531 LEU A O 1
ATOM 3682 N N . LEU A 1 467 ? -13.536 9.444 40.529 1.00 104.32 532 LEU A N 1
ATOM 3683 C CA . LEU A 1 467 ? -14.037 10.790 40.267 1.00 100.91 532 LEU A CA 1
ATOM 3684 C C . LEU A 1 467 ? -12.899 11.728 39.893 1.00 99.31 532 LEU A C 1
ATOM 3685 O O . LEU A 1 467 ? -13.045 12.572 39.001 1.00 101.79 532 LEU A O 1
ATOM 3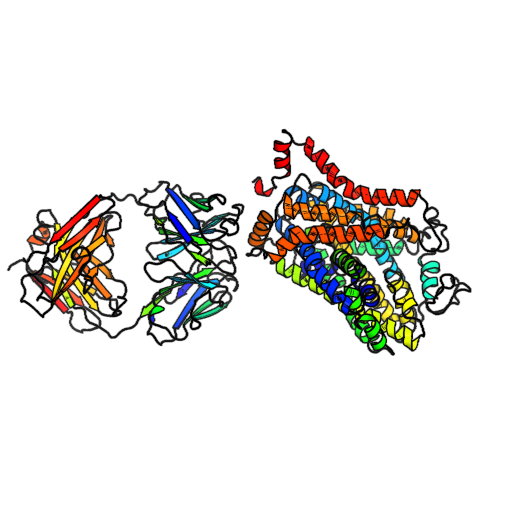690 N N . PHE A 1 468 ? -11.756 11.591 40.569 1.00 96.62 533 PHE A N 1
ATOM 3691 C CA . PHE A 1 468 ? -10.591 12.411 40.261 1.00 89.55 533 PHE A CA 1
ATOM 3692 C C . PHE A 1 468 ? -10.176 12.263 38.804 1.00 92.18 533 PHE A C 1
ATOM 3693 O O . PHE A 1 468 ? -9.706 13.227 38.191 1.00 101.63 533 PHE A O 1
ATOM 3701 N N . ILE A 1 469 ? -10.354 11.072 38.232 1.00 96.48 534 ILE A N 1
ATOM 3702 C CA . ILE A 1 469 ? -10.073 10.872 36.814 1.00 95.23 534 ILE A CA 1
ATOM 3703 C C . ILE A 1 469 ? -11.181 11.468 35.960 1.00 96.22 534 ILE A C 1
ATOM 3704 O O . ILE A 1 469 ? -10.919 12.194 34.993 1.00 95.99 534 ILE A O 1
ATOM 3709 N N . THR A 1 470 ? -12.436 11.161 36.301 1.00 96.19 535 THR A N 1
ATOM 3710 C CA . THR A 1 470 ? -13.560 11.589 35.474 1.00 95.74 535 THR A CA 1
ATOM 3711 C C . THR A 1 470 ? -13.651 13.106 35.407 1.00 95.06 535 THR A C 1
ATOM 3712 O O . THR A 1 470 ? -13.853 13.674 34.328 1.00 93.36 535 THR A O 1
ATOM 3716 N N . VAL A 1 471 ? -13.499 13.780 36.550 1.00 99.97 536 VAL A N 1
ATOM 3717 C CA . VAL A 1 471 ? -13.462 15.241 36.557 1.00 96.76 536 VAL A CA 1
ATOM 3718 C C . VAL A 1 471 ? -12.378 15.738 35.609 1.00 98.57 536 VAL A C 1
ATOM 3719 O O . VAL A 1 471 ? -12.648 16.491 34.667 1.00 102.30 536 VAL A O 1
ATOM 3723 N N . TYR A 1 472 ? -11.138 15.296 35.835 1.00 97.46 537 TYR A N 1
ATOM 3724 C CA . TYR A 1 472 ? -10.024 15.687 34.976 1.00 101.27 537 TYR A CA 1
ATOM 3725 C C . TYR A 1 472 ? -10.319 15.420 33.506 1.00 99.20 537 TYR A C 1
ATOM 3726 O O . TYR A 1 472 ? -10.009 16.248 32.642 1.00 103.34 537 TYR A O 1
ATOM 3735 N N . LEU A 1 473 ? -10.914 14.267 33.202 1.00 98.11 538 LEU A N 1
ATOM 3736 C CA . LEU A 1 473 ? -11.183 13.928 31.811 1.00 99.35 538 LEU A CA 1
ATOM 3737 C C . LEU A 1 473 ? -12.286 14.788 31.211 1.00 99.00 538 LEU A C 1
ATOM 3738 O O . LEU A 1 473 ? -12.392 14.866 29.983 1.00 102.35 538 LEU A O 1
ATOM 3743 N N . LEU A 1 474 ? -13.100 15.437 32.044 1.00 102.87 539 LEU A N 1
ATOM 3744 C CA . LEU A 1 474 ? -14.194 16.273 31.562 1.00 101.82 539 LEU A CA 1
ATOM 3745 C C . LEU A 1 474 ? -13.766 17.724 31.351 1.00 102.67 539 LEU A C 1
ATOM 3746 O O . LEU A 1 474 ? -14.081 18.317 30.316 1.00 102.12 539 LEU A O 1
ATOM 3751 N N . ILE A 1 475 ? -13.048 18.314 32.311 1.00 100.20 540 ILE A N 1
ATOM 3752 C CA . ILE A 1 475 ? -12.584 19.686 32.147 1.00 101.08 540 ILE A CA 1
ATOM 3753 C C . ILE A 1 475 ? -11.615 19.837 30.983 1.00 106.51 540 ILE A C 1
ATOM 3754 O O . ILE A 1 475 ? -11.295 20.964 30.592 1.00 111.34 540 ILE A O 1
ATOM 3759 N N . GLY A 1 476 ? -11.148 18.731 30.411 1.00 103.95 541 GLY A N 1
ATOM 3760 C CA . GLY A 1 476 ? -10.376 18.786 29.188 1.00 106.02 541 GLY A CA 1
ATOM 3761 C C . GLY A 1 476 ? -11.202 18.409 27.975 1.00 108.93 541 GLY A C 1
ATOM 3762 O O . GLY A 1 476 ? -10.685 17.805 27.030 1.00 107.93 541 GLY A O 1
ATOM 3763 N N . TYR A 1 477 ? -12.492 18.751 27.988 1.00 107.00 542 TYR A N 1
ATOM 3764 C CA . TYR A 1 477 ? -13.387 18.456 26.874 1.00 105.91 542 TYR A CA 1
ATOM 3765 C C . TYR A 1 477 ? -13.621 19.725 26.064 1.00 110.05 542 TYR A C 1
ATOM 3766 O O . TYR A 1 477 ? -14.277 20.661 26.532 1.00 115.99 542 TYR A O 1
ATOM 3775 N N . GLU A 1 478 ? -13.079 19.753 24.857 1.00 112.13 543 GLU A N 1
ATOM 3776 C CA . GLU A 1 478 ? -13.524 20.655 23.817 1.00 111.32 543 GLU A CA 1
ATOM 3777 C C . GLU A 1 478 ? -14.321 19.860 22.789 1.00 105.29 543 GLU A C 1
ATOM 3778 O O . GLU A 1 478 ? -14.149 18.641 22.686 1.00 100.31 543 GLU A O 1
ATOM 3784 N N . PRO A 1 479 ? -15.226 20.495 22.043 1.00 107.10 544 PRO A N 1
ATOM 3785 C CA . PRO A 1 479 ? -15.918 19.774 20.968 1.00 104.63 544 PRO A CA 1
ATOM 3786 C C . PRO A 1 479 ? -14.918 19.164 19.996 1.00 105.89 544 PRO A C 1
ATOM 3787 O O . PRO A 1 479 ? -13.819 19.685 19.790 1.00 105.94 544 PRO A O 1
ATOM 3791 N N . LEU A 1 480 ? -15.310 18.041 19.402 1.00 102.45 545 LEU A N 1
ATOM 3792 C CA . LEU A 1 480 ? -14.331 17.143 18.804 1.00 103.32 545 LEU A CA 1
ATOM 3793 C C . LEU A 1 480 ? -13.776 17.742 17.513 1.00 97.99 545 LEU A C 1
ATOM 3794 O O . LEU A 1 480 ? -14.528 18.169 16.632 1.00 100.22 545 LEU A O 1
ATOM 3799 N N . THR A 1 481 ? -12.449 17.802 17.427 1.00 99.59 546 THR A N 1
ATOM 3800 C CA . THR A 1 481 ? -11.748 18.356 16.280 1.00 96.62 546 THR A CA 1
ATOM 3801 C C . THR A 1 481 ? -10.532 17.491 15.983 1.00 92.17 546 THR A C 1
ATOM 3802 O O . THR A 1 481 ? -10.116 16.664 16.798 1.00 98.37 546 THR A O 1
ATOM 3806 N N . TYR A 1 482 ? -9.962 17.682 14.797 1.00 89.32 547 TYR A N 1
ATOM 3807 C CA . TYR A 1 482 ? -8.700 17.032 14.448 1.00 95.11 547 TYR A CA 1
ATOM 3808 C C . TYR A 1 482 ? -8.022 17.859 13.369 1.00 99.50 547 TYR A C 1
ATOM 3809 O O . TYR A 1 482 ? -8.600 18.059 12.295 1.00 99.36 547 TYR A O 1
ATOM 3818 N N . ALA A 1 483 ? -6.799 18.318 13.646 1.00 91.68 548 ALA A N 1
ATOM 3819 C CA . ALA A 1 483 ? -6.102 19.259 12.778 1.00 86.34 548 ALA A CA 1
ATOM 3820 C C . ALA A 1 483 ? -7.002 20.451 12.480 1.00 97.02 548 ALA A C 1
ATOM 3821 O O . ALA A 1 483 ? -7.659 20.981 13.382 1.00 97.54 548 ALA A O 1
ATOM 3823 N N . ASP A 1 484 ? -7.052 20.873 11.219 1.00 97.01 549 ASP A N 1
ATOM 3824 C CA . ASP A 1 484 ? -7.928 21.970 10.838 1.00 92.90 549 ASP A CA 1
ATOM 3825 C C . ASP A 1 484 ? -9.388 21.555 10.747 1.00 102.91 549 ASP A C 1
ATOM 3826 O O . ASP A 1 484 ? -10.250 22.419 10.542 1.00 103.32 549 ASP A O 1
ATOM 3831 N N . TYR A 1 485 ? -9.686 20.269 10.897 1.00 99.08 550 TYR A N 1
ATOM 3832 C CA . TYR A 1 485 ? -11.037 19.761 10.713 1.00 95.67 550 TYR A CA 1
ATOM 3833 C C . TYR A 1 485 ? -11.788 19.803 12.037 1.00 95.41 550 TYR A C 1
ATOM 3834 O O . TYR A 1 485 ? -11.385 19.152 13.008 1.00 96.62 550 TYR A O 1
ATOM 3843 N N . VAL A 1 486 ? -12.873 20.569 12.074 1.00 97.73 551 VAL A N 1
ATOM 3844 C CA . VAL A 1 486 ? -13.797 20.577 13.200 1.00 97.42 551 VAL A CA 1
ATOM 3845 C C . VAL A 1 486 ? -15.017 19.753 12.812 1.00 96.34 551 VAL A C 1
ATOM 3846 O O . VAL A 1 486 ? -15.617 19.971 11.752 1.00 92.05 551 VAL A O 1
ATOM 3850 N N . TYR A 1 487 ? -15.359 18.777 13.650 1.00 98.53 552 TYR A N 1
ATOM 3851 C CA . TYR A 1 487 ? -16.453 17.873 13.337 1.00 95.99 552 TYR A CA 1
ATOM 3852 C C . TYR A 1 487 ? -17.785 18.618 13.380 1.00 93.82 552 TYR A C 1
ATOM 3853 O O . TYR A 1 487 ? -17.922 19.620 14.088 1.00 100.63 552 TYR A O 1
ATOM 3862 N N . PRO A 1 488 ? -18.778 18.153 12.628 1.00 93.63 553 PRO A N 1
ATOM 3863 C CA . PRO A 1 488 ? -20.108 18.764 12.709 1.00 94.68 553 PRO A CA 1
ATOM 3864 C C . PRO A 1 488 ? -20.732 18.547 14.078 1.00 98.45 553 PRO A C 1
ATOM 3865 O O . PRO A 1 488 ? -20.366 17.637 14.826 1.00 97.68 553 PRO A O 1
ATOM 3869 N N . SER A 1 489 ? -21.696 19.414 14.397 1.00 105.92 554 SER A N 1
ATOM 3870 C CA . SER A 1 489 ? -22.368 19.342 15.692 1.00 99.41 554 SER A CA 1
ATOM 3871 C C . SER A 1 489 ? -23.027 17.984 15.906 1.00 95.36 554 SER A C 1
ATOM 3872 O O . SER A 1 489 ? -23.009 17.447 17.020 1.00 90.89 554 SER A O 1
ATOM 3875 N N . TRP A 1 490 ? -23.609 17.410 14.848 1.00 93.09 555 TRP A N 1
ATOM 3876 C CA . TRP A 1 490 ? -24.330 16.150 14.997 1.00 92.72 555 TRP A CA 1
ATOM 3877 C C . TRP A 1 490 ? -23.393 14.985 15.289 1.00 97.51 555 TRP A C 1
ATOM 3878 O O . TRP A 1 490 ? -23.824 13.983 15.873 1.00 91.07 555 TRP A O 1
ATOM 3889 N N . ALA A 1 491 ? -22.125 15.083 14.879 1.00 97.13 556 ALA A N 1
ATOM 3890 C CA . ALA A 1 491 ? -21.187 13.996 15.136 1.00 90.72 556 ALA A CA 1
ATOM 3891 C C . ALA A 1 491 ? -20.786 13.956 16.604 1.00 93.73 556 ALA A C 1
ATOM 3892 O O . ALA A 1 491 ? -20.624 12.873 17.180 1.00 91.38 556 ALA A O 1
ATOM 3894 N N . ASN A 1 492 ? -20.622 15.127 17.225 1.00 93.27 557 ASN A N 1
ATOM 3895 C CA . ASN A 1 492 ? -20.414 15.173 18.668 1.00 91.05 557 ASN A CA 1
ATOM 3896 C C . ASN A 1 492 ? -21.583 14.532 19.405 1.00 97.11 557 ASN A C 1
ATOM 3897 O O . ASN A 1 492 ? -21.393 13.877 20.436 1.00 99.82 557 ASN A O 1
ATOM 3902 N N . ALA A 1 493 ? -22.799 14.697 18.878 1.00 99.57 558 ALA A N 1
ATOM 3903 C CA . ALA A 1 493 ? -23.985 14.169 19.545 1.00 89.86 558 ALA A CA 1
ATOM 3904 C C . ALA A 1 493 ? -24.065 12.651 19.422 1.00 90.51 558 ALA A C 1
ATOM 3905 O O . ALA A 1 493 ? -24.262 11.950 20.421 1.00 93.84 558 ALA A O 1
ATOM 3907 N N . LEU A 1 494 ? -23.923 12.124 18.200 1.00 89.89 559 LEU A N 1
ATOM 3908 C CA . LEU A 1 494 ? -23.933 10.675 18.011 1.00 88.00 559 LEU A CA 1
ATOM 3909 C C . LEU A 1 494 ? -22.850 10.002 18.848 1.00 99.31 559 LEU A C 1
ATOM 3910 O O . LEU A 1 494 ? -23.053 8.898 19.370 1.00 95.95 559 LEU A O 1
ATOM 3915 N N . GLY A 1 495 ? -21.692 10.653 18.988 1.00 98.42 560 GLY A N 1
ATOM 3916 C CA . GLY A 1 495 ? -20.670 10.136 19.884 1.00 91.97 560 GLY A CA 1
ATOM 3917 C C . GLY A 1 495 ? -21.168 10.008 21.310 1.00 96.07 560 GLY A C 1
ATOM 3918 O O . GLY A 1 495 ? -20.966 8.980 21.962 1.00 98.71 560 GLY A O 1
ATOM 3919 N N . TRP A 1 496 ? -21.844 11.049 21.809 1.00 94.80 561 TRP A N 1
ATOM 3920 C CA . TRP A 1 496 ? -22.461 10.982 23.130 1.00 92.18 561 TRP A CA 1
ATOM 3921 C C . TRP A 1 496 ? -23.536 9.905 23.211 1.00 89.51 561 TRP A C 1
ATOM 3922 O O . TRP A 1 496 ? -23.838 9.430 24.311 1.00 86.33 561 TRP A O 1
ATOM 3933 N N . CYS A 1 497 ? -24.125 9.516 22.079 1.00 91.53 562 CYS A N 1
ATOM 3934 C CA . CYS A 1 497 ? -25.092 8.423 22.093 1.00 95.71 562 CYS A CA 1
ATOM 3935 C C . CYS A 1 497 ? -24.399 7.082 22.290 1.00 100.25 562 CYS A C 1
ATOM 3936 O O . CYS A 1 497 ? -24.872 6.242 23.064 1.00 98.68 562 CYS A O 1
ATOM 3939 N N . ILE A 1 498 ? -23.279 6.863 21.594 1.00 95.95 563 ILE A N 1
ATOM 3940 C CA . ILE A 1 498 ? -22.512 5.637 21.788 1.00 92.04 563 ILE A CA 1
ATOM 3941 C C . ILE A 1 498 ? -21.951 5.585 23.202 1.00 90.12 563 ILE A C 1
ATOM 3942 O O . ILE A 1 498 ? -21.826 4.506 23.795 1.00 93.22 563 ILE A O 1
ATOM 3947 N N . ALA A 1 499 ? -21.631 6.745 23.777 1.00 86.94 564 ALA A N 1
ATOM 3948 C CA . ALA A 1 499 ? -21.158 6.784 25.157 1.00 90.63 564 ALA A CA 1
ATOM 3949 C C . ALA A 1 499 ? -22.277 6.438 26.131 1.00 94.57 564 ALA A C 1
ATOM 3950 O O . ALA A 1 499 ? -22.080 5.652 27.065 1.00 95.49 564 ALA A O 1
ATOM 3952 N N .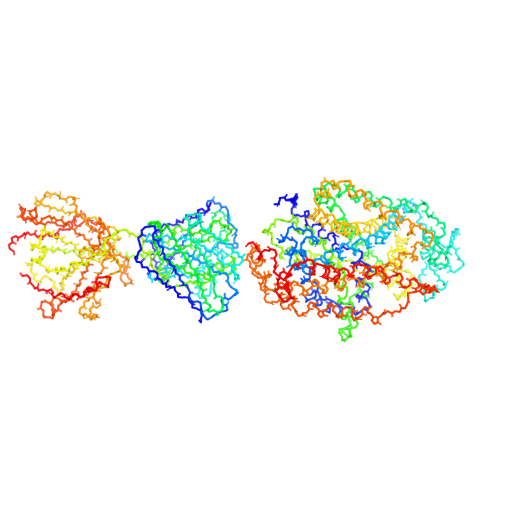 GLY A 1 500 ? -23.464 7.017 25.927 1.00 91.84 565 GLY A N 1
ATOM 3953 C CA . GLY A 1 500 ? -24.566 6.773 26.839 1.00 83.25 565 GLY A CA 1
ATOM 3954 C C . GLY A 1 500 ? -25.241 5.434 26.645 1.00 87.00 565 GLY A C 1
ATOM 3955 O O . GLY A 1 500 ? -25.762 4.862 27.607 1.00 88.92 565 GLY A O 1
ATOM 3956 N N . SER A 1 501 ? -25.227 4.904 25.418 1.00 84.69 566 SER A N 1
ATOM 3957 C CA . SER A 1 501 ? -25.976 3.686 25.118 1.00 88.68 566 SER A CA 1
ATOM 3958 C C . SER A 1 501 ? -25.520 2.515 25.979 1.00 92.55 566 SER A C 1
ATOM 3959 O O . SER A 1 501 ? -26.332 1.668 26.366 1.00 99.07 566 SER A O 1
ATOM 3962 N N . SER A 1 502 ? -24.225 2.441 26.281 1.00 96.08 567 SER A N 1
ATOM 3963 C CA . SER A 1 502 ? -23.736 1.361 27.132 1.00 95.44 567 SER A CA 1
ATOM 3964 C C . SER A 1 502 ? -24.152 1.581 28.580 1.00 92.86 567 SER A C 1
ATOM 3965 O O . SER A 1 502 ? -24.780 0.713 29.197 1.00 95.19 567 SER A O 1
ATOM 3968 N N . VAL A 1 503 ? -23.830 2.752 29.134 1.00 91.48 568 VAL A N 1
ATOM 3969 C CA . VAL A 1 503 ? -24.057 2.999 30.556 1.00 92.23 568 VAL A CA 1
ATOM 3970 C C . VAL A 1 503 ? -25.493 3.389 30.867 1.00 96.88 568 VAL A C 1
ATOM 3971 O O . VAL A 1 503 ? -25.853 3.491 32.047 1.00 99.52 568 VAL A O 1
ATOM 3975 N N . VAL A 1 504 ? -26.337 3.601 29.851 1.00 103.13 569 VAL A N 1
ATOM 3976 C CA . VAL A 1 504 ? -27.745 3.867 30.139 1.00 97.43 569 VAL A CA 1
ATOM 3977 C C . VAL A 1 504 ? -28.383 2.660 30.805 1.00 98.61 569 VAL A C 1
ATOM 3978 O O . VAL A 1 504 ? -29.315 2.807 31.602 1.00 103.78 569 VAL A O 1
ATOM 3982 N N . MET A 1 505 ? -27.882 1.455 30.518 1.00 96.17 570 MET A N 1
ATOM 3983 C CA . MET A 1 505 ? -28.449 0.260 31.129 1.00 97.37 570 MET A CA 1
ATOM 3984 C C . MET A 1 505 ? -28.070 0.099 32.589 1.00 98.03 570 MET A C 1
ATOM 3985 O O . MET A 1 505 ? -28.387 -0.956 33.154 1.00 98.78 570 MET A O 1
ATOM 3990 N N . ILE A 1 506 ? -27.427 1.068 33.235 1.00 98.59 571 ILE A N 1
ATOM 3991 C CA . ILE A 1 506 ? -27.225 0.990 34.680 1.00 102.22 571 ILE A CA 1
ATOM 3992 C C . ILE A 1 506 ? -28.572 1.266 35.344 1.00 101.74 571 ILE A C 1
ATOM 3993 O O . ILE A 1 506 ? -29.011 0.454 36.169 1.00 103.98 571 ILE A O 1
ATOM 3998 N N . PRO A 1 507 ? -29.190 2.421 35.041 1.00 102.47 572 PRO A N 1
ATOM 3999 C CA . PRO A 1 507 ? -30.457 2.614 35.731 1.00 102.65 572 PRO A CA 1
ATOM 4000 C C . PRO A 1 507 ? -31.590 1.940 35.001 1.00 104.42 572 PRO A C 1
ATOM 4001 O O . PRO A 1 507 ? -32.633 1.708 35.591 1.00 109.28 572 PRO A O 1
ATOM 4005 N N . ALA A 1 508 ? -31.406 1.628 33.732 1.00 102.41 573 ALA A N 1
ATOM 4006 C CA . ALA A 1 508 ? -32.439 0.920 33.013 1.00 100.98 573 ALA A CA 1
ATOM 4007 C C . ALA A 1 508 ? -32.742 -0.383 33.708 1.00 108.55 573 ALA A C 1
ATOM 4008 O O . ALA A 1 508 ? -33.784 -0.530 34.333 1.00 107.21 573 ALA A O 1
ATOM 4010 N N . VAL A 1 509 ? -31.828 -1.335 33.620 1.00 110.00 574 VAL A N 1
ATOM 4011 C CA . VAL A 1 509 ? -32.072 -2.629 34.211 1.00 110.84 574 VAL A CA 1
ATOM 4012 C C . VAL A 1 509 ? -32.545 -2.413 35.615 1.00 106.77 574 VAL A C 1
ATOM 4013 O O . VAL A 1 509 ? -33.453 -3.079 36.079 1.00 112.42 574 VAL A O 1
ATOM 4017 N N . ALA A 1 510 ? -31.940 -1.464 36.299 1.00 103.98 575 ALA A N 1
ATOM 4018 C CA . ALA A 1 510 ? -32.391 -1.156 37.631 1.00 98.89 575 ALA A CA 1
ATOM 4019 C C . ALA A 1 510 ? -33.862 -0.901 37.583 1.00 114.09 575 ALA A C 1
ATOM 4020 O O . ALA A 1 510 ? -34.636 -1.609 38.211 1.00 116.12 575 ALA A O 1
ATOM 4022 N N . ILE A 1 511 ? -34.270 0.107 36.826 1.00 117.93 576 ILE A N 1
ATOM 4023 C CA . ILE A 1 511 ? -35.687 0.454 36.854 1.00 107.86 576 ILE A CA 1
ATOM 4024 C C . ILE A 1 511 ? -36.531 -0.693 36.311 1.00 108.88 576 ILE A C 1
ATOM 4025 O O . ILE A 1 511 ? -37.590 -1.012 36.864 1.00 111.09 576 ILE A O 1
ATOM 4030 N N . PHE A 1 512 ? -36.084 -1.337 35.230 1.00 112.58 577 PHE A N 1
ATOM 4031 C CA . PHE A 1 512 ? -36.798 -2.512 34.737 1.00 113.84 577 PHE A CA 1
ATOM 4032 C C . PHE A 1 512 ? -36.817 -3.608 35.796 1.00 118.35 577 PHE A C 1
ATOM 4033 O O . PHE A 1 512 ? -37.885 -4.013 36.265 1.00 120.96 577 PHE A O 1
ATOM 4041 N N . LYS A 1 513 ? -35.641 -4.093 36.200 1.00 124.30 578 LYS A N 1
ATOM 4042 C CA . LYS A 1 513 ? -35.580 -5.226 37.119 1.00 127.64 578 LYS A CA 1
ATOM 4043 C C . LYS A 1 513 ? -35.940 -4.811 38.542 1.00 127.98 578 LYS A C 1
ATOM 4044 O O . LYS A 1 513 ? -35.621 -5.523 39.500 1.00 136.32 578 LYS A O 1
ATOM 4050 N N . LEU A 1 514 ? -36.638 -3.694 38.688 1.00 122.82 579 LEU A N 1
ATOM 4051 C CA . LEU A 1 514 ? -37.095 -3.299 40.011 1.00 122.72 579 LEU A CA 1
ATOM 4052 C C . LEU A 1 514 ? -38.565 -3.590 40.075 1.00 129.78 579 LEU A C 1
ATOM 4053 O O . LEU A 1 514 ? -39.018 -4.390 40.882 1.00 137.96 579 LEU A O 1
ATOM 4058 N N . LEU A 1 515 ? -39.321 -2.943 39.209 1.00 126.97 580 LEU A N 1
ATOM 4059 C CA . LEU A 1 515 ? -40.751 -3.155 39.192 1.00 124.15 580 LEU A CA 1
ATOM 4060 C C . LEU A 1 515 ? -41.080 -4.582 38.798 1.00 127.43 580 LEU A C 1
ATOM 4061 O O . LEU A 1 515 ? -42.087 -5.127 39.228 1.00 131.34 580 LEU A O 1
ATOM 4066 N N . SER A 1 516 ? -40.231 -5.199 37.997 1.00 125.12 581 SER A N 1
ATOM 4067 C CA . SER A 1 516 ? -40.483 -6.554 37.525 1.00 129.75 581 SER A CA 1
ATOM 4068 C C . SER A 1 516 ? -40.590 -7.555 38.668 1.00 137.24 581 SER A C 1
ATOM 4069 O O . SER A 1 516 ? -41.273 -8.575 38.527 1.00 140.55 581 SER A O 1
ATOM 4072 N N . THR A 1 517 ? -39.921 -7.286 39.806 1.00 138.22 582 THR A N 1
ATOM 4073 C CA . THR A 1 517 ? -40.066 -8.126 40.985 1.00 143.31 582 THR A CA 1
ATOM 4074 C C . THR A 1 517 ? -41.221 -7.619 41.845 1.00 140.05 582 THR A C 1
ATOM 4075 O O . THR A 1 517 ? -41.562 -6.432 41.798 1.00 136.72 582 THR A O 1
ATOM 4079 N N . PRO A 1 518 ? -41.866 -8.501 42.628 1.00 147.25 583 PRO A N 1
ATOM 4080 C CA . PRO A 1 518 ? -43.036 -8.075 43.410 1.00 144.23 583 PRO A CA 1
ATOM 4081 C C . PRO A 1 518 ? -42.679 -7.450 44.751 1.00 139.59 583 PRO A C 1
ATOM 4082 O O . PRO A 1 518 ? -41.500 -7.315 45.090 1.00 145.46 583 PRO A O 1
ATOM 4086 N N . GLY A 1 519 ? -43.696 -7.069 45.521 1.00 133.97 584 GLY A N 1
ATOM 4087 C CA . GLY A 1 519 ? -43.504 -6.512 46.847 1.00 136.36 584 GLY A CA 1
ATOM 4088 C C . GLY A 1 519 ? -43.678 -5.005 46.871 1.00 134.48 584 GLY A C 1
ATOM 4089 O O . GLY A 1 519 ? -44.029 -4.362 45.877 1.00 139.58 584 GLY A O 1
ATOM 4090 N N . SER A 1 520 ? -43.423 -4.435 48.051 1.00 128.02 585 SER A N 1
ATOM 4091 C CA . SER A 1 520 ? -43.461 -2.987 48.221 1.00 124.44 585 SER A CA 1
ATOM 4092 C C . SER A 1 520 ? -42.047 -2.490 47.941 1.00 140.51 585 SER A C 1
ATOM 4093 O O . SER A 1 520 ? -41.195 -3.255 47.481 1.00 142.64 585 SER A O 1
ATOM 4096 N N . LEU A 1 521 ? -41.787 -1.210 48.209 1.00 139.79 586 LEU A N 1
ATOM 4097 C CA . LEU A 1 521 ? -40.528 -0.564 47.812 1.00 136.19 586 LEU A CA 1
ATOM 4098 C C . LEU A 1 521 ? -39.322 -1.034 48.620 1.00 142.45 586 LEU A C 1
ATOM 4099 O O . LEU A 1 521 ? -38.412 -1.667 48.078 1.00 142.52 586 LEU A O 1
ATOM 4101 N N . ARG A 1 522 ? -39.316 -0.738 49.924 1.00 143.54 587 ARG A N 1
ATOM 4102 C CA . ARG A 1 522 ? -38.261 -1.227 50.810 1.00 134.68 587 ARG A CA 1
ATOM 4103 C C . ARG A 1 522 ? -38.214 -2.758 50.825 1.00 138.68 587 ARG A C 1
ATOM 4104 O O . ARG A 1 522 ? -37.151 -3.370 50.668 1.00 138.32 587 ARG A O 1
ATOM 4106 N N . GLN A 1 523 ? -39.373 -3.402 50.988 1.00 135.72 588 GLN A N 1
ATOM 4107 C CA . GLN A 1 523 ? -39.445 -4.873 50.966 1.00 140.48 588 GLN A CA 1
ATOM 4108 C C . GLN A 1 523 ? -38.972 -5.465 49.633 1.00 142.96 588 GLN A C 1
ATOM 4109 O O . GLN A 1 523 ? -38.790 -6.684 49.524 1.00 147.14 588 GLN A O 1
ATOM 4111 N N . ARG A 1 524 ? -38.736 -4.625 48.626 1.00 140.54 589 ARG A N 1
ATOM 4112 C CA . ARG A 1 524 ? -38.176 -5.080 47.356 1.00 139.18 589 ARG A CA 1
ATOM 4113 C C . ARG A 1 524 ? -36.747 -4.605 47.115 1.00 136.80 589 ARG A C 1
ATOM 4114 O O . ARG A 1 524 ? -35.998 -5.266 46.379 1.00 134.49 589 ARG A O 1
ATOM 4122 N N . PHE A 1 525 ? -36.359 -3.479 47.717 1.00 133.81 590 PHE A N 1
ATOM 4123 C CA . PHE A 1 525 ? -34.978 -3.030 47.621 1.00 132.65 590 PHE A CA 1
ATOM 4124 C C . PHE A 1 525 ? -34.023 -4.051 48.223 1.00 134.91 590 PHE A C 1
ATOM 4125 O O . PHE A 1 525 ? -32.893 -4.202 47.745 1.00 129.18 590 PHE A O 1
ATOM 4133 N N . THR A 1 526 ? -34.458 -4.762 49.267 1.00 133.31 591 THR A N 1
ATOM 4134 C CA . THR A 1 526 ? -33.638 -5.818 49.845 1.00 127.17 591 THR A CA 1
ATOM 4135 C C . THR A 1 526 ? -33.630 -7.091 48.997 1.00 126.88 591 THR A C 1
ATOM 4136 O O . THR A 1 526 ? -32.649 -7.838 49.040 1.00 125.09 591 THR A O 1
ATOM 4140 N N . ILE A 1 527 ? -34.698 -7.371 48.237 1.00 125.16 592 ILE A N 1
ATOM 4141 C CA . ILE A 1 527 ? -34.676 -8.497 47.293 1.00 124.89 592 ILE A CA 1
ATOM 4142 C C . ILE A 1 527 ? -33.629 -8.291 46.204 1.00 124.08 592 ILE A C 1
ATOM 4143 O O . ILE A 1 527 ? -32.971 -9.245 45.765 1.00 122.15 592 ILE A O 1
ATOM 4148 N N . LEU A 1 528 ? -33.448 -7.055 45.760 1.00 122.45 593 LEU A N 1
ATOM 4149 C CA . LEU A 1 528 ? -32.394 -6.723 44.817 1.00 117.09 593 LEU A CA 1
ATOM 4150 C C . LEU A 1 528 ? -31.088 -6.354 45.511 1.00 117.20 593 LEU A C 1
ATOM 4151 O O . LEU A 1 528 ? -30.103 -6.045 44.832 1.00 111.64 593 LEU A O 1
ATOM 4156 N N . THR A 1 529 ? -31.061 -6.370 46.843 1.00 121.76 594 THR A N 1
ATOM 4157 C CA . THR A 1 529 ? -29.828 -6.207 47.603 1.00 114.62 594 THR A CA 1
ATOM 4158 C C . THR A 1 529 ? -29.304 -7.530 48.149 1.00 115.22 594 THR A C 1
ATOM 4159 O O . THR A 1 529 ? -28.089 -7.684 48.318 1.00 121.52 594 THR A O 1
ATOM 4163 N N . THR A 1 530 ? -30.180 -8.500 48.380 1.00 119.94 595 THR A N 1
ATOM 4164 C CA . THR A 1 530 ? -29.753 -9.823 48.828 1.00 118.87 595 THR A CA 1
ATOM 4165 C C . THR A 1 530 ? -28.987 -10.530 47.717 1.00 117.97 595 THR A C 1
ATOM 4166 O O . THR A 1 530 ? -29.540 -10.730 46.626 1.00 114.10 595 THR A O 1
ATOM 4170 N N . PRO A 1 531 ? -27.732 -10.917 47.936 1.00 108.68 596 PRO A N 1
ATOM 4171 C CA . PRO A 1 531 ? -26.964 -11.574 46.875 1.00 99.05 596 PRO A CA 1
ATOM 4172 C C . PRO A 1 531 ? -27.423 -13.006 46.646 1.00 101.93 596 PRO A C 1
ATOM 4173 O O . PRO A 1 531 ? -28.127 -13.607 47.459 1.00 114.23 596 PRO A O 1
ATOM 4177 N N . TRP A 1 532 ? -26.997 -13.552 45.503 1.00 101.75 597 TRP A N 1
ATOM 4178 C CA . TRP A 1 532 ? -27.376 -14.912 45.128 1.00 105.71 597 TRP A CA 1
ATOM 4179 C C . TRP A 1 532 ? -26.863 -15.935 46.134 1.00 118.63 597 TRP A C 1
ATOM 4180 O O . TRP A 1 532 ? -27.534 -16.937 46.408 1.00 120.40 597 TRP A O 1
ATOM 4191 N N . ARG A 1 533 ? -25.663 -15.713 46.678 1.00 116.96 598 ARG A N 1
ATOM 4192 C CA . ARG A 1 533 ? -25.132 -16.624 47.686 1.00 113.92 598 ARG A CA 1
ATOM 4193 C C . ARG A 1 533 ? -25.952 -16.555 48.968 1.00 113.46 598 ARG A C 1
ATOM 4194 O O . ARG A 1 533 ? -26.300 -17.588 49.550 1.00 117.46 598 ARG A O 1
ATOM 4196 N N . ASP A 1 534 ? -26.284 -15.342 49.413 1.00 110.47 599 ASP A N 1
ATOM 4197 C CA . ASP A 1 534 ? -27.104 -15.153 50.605 1.00 115.45 599 ASP A CA 1
ATOM 4198 C C . ASP A 1 534 ? -28.541 -15.627 50.423 1.00 119.88 599 ASP A C 1
ATOM 4199 O O . ASP A 1 534 ? -29.330 -15.524 51.369 1.00 113.99 599 ASP A O 1
ATOM 4204 N N . GLN A 1 535 ? -28.902 -16.130 49.243 1.00 122.47 600 GLN A N 1
ATOM 4205 C CA . GLN A 1 535 ? -30.239 -16.649 48.998 1.00 123.61 600 GLN A CA 1
ATOM 4206 C C . GLN A 1 535 ? -30.344 -18.154 49.200 1.00 122.57 600 GLN A C 1
ATOM 4207 O O . GLN A 1 535 ? -31.446 -18.651 49.457 1.00 130.10 600 GLN A O 1
ATOM 4213 N N . GLN A 1 536 ? -29.238 -18.884 49.089 1.00 120.51 601 GLN A N 1
ATOM 4214 C CA . GLN A 1 536 ? -29.249 -20.327 49.303 1.00 124.80 601 GLN A CA 1
ATOM 4215 C C . GLN A 1 536 ? -28.568 -20.691 50.619 1.00 123.61 601 GLN A C 1
ATOM 4216 O O . GLN A 1 536 ? -29.039 -20.327 51.696 1.00 124.35 601 GLN A O 1
ATOM 4222 N N . GLU B 2 1 ? -9.618 -37.813 54.116 1.00 85.95 1 GLU L N 1
ATOM 4223 C CA . GLU B 2 1 ? -9.090 -37.124 55.290 1.00 97.17 1 GLU L CA 1
ATOM 4224 C C . GLU B 2 1 ? -7.603 -37.440 55.486 1.00 102.76 1 GLU L C 1
ATOM 4225 O O . GLU B 2 1 ? -7.179 -38.594 55.403 1.00 103.04 1 GLU L O 1
ATOM 4231 N N . ASN B 2 2 ? -6.819 -36.397 55.745 1.00 94.52 2 ASN L N 1
ATOM 4232 C CA . ASN B 2 2 ? -5.364 -36.496 55.801 1.00 90.03 2 ASN L CA 1
ATOM 4233 C C . ASN B 2 2 ? -4.941 -36.762 57.242 1.00 94.73 2 ASN L C 1
ATOM 4234 O O . ASN B 2 2 ? -4.988 -35.861 58.086 1.00 91.69 2 ASN L O 1
ATOM 4239 N N . VAL B 2 3 ? -4.510 -37.989 57.521 1.00 93.05 3 VAL L N 1
ATOM 4240 C CA . VAL B 2 3 ? -4.172 -38.391 58.881 1.00 91.86 3 VAL L CA 1
ATOM 4241 C C . VAL B 2 3 ? -2.720 -38.014 59.165 1.00 91.31 3 VAL L C 1
ATOM 4242 O O . VAL B 2 3 ? -1.820 -38.288 58.360 1.00 92.45 3 VAL L O 1
ATOM 4246 N N . LEU B 2 4 ? -2.500 -37.321 60.283 1.00 88.49 4 LEU L N 1
ATOM 4247 C CA . LEU B 2 4 ? -1.168 -36.899 60.711 1.00 79.26 4 LEU L CA 1
ATOM 4248 C C . LEU B 2 4 ? -0.810 -37.689 61.962 1.00 80.05 4 LEU L C 1
ATOM 4249 O O . LEU B 2 4 ? -1.376 -37.451 63.034 1.00 80.32 4 LEU L O 1
ATOM 4254 N N . THR B 2 5 ? 0.124 -38.624 61.831 1.00 77.57 5 THR L N 1
ATOM 4255 C CA . THR B 2 5 ? 0.594 -39.404 62.966 1.00 80.66 5 THR L CA 1
ATOM 4256 C C . THR B 2 5 ? 1.933 -38.849 63.426 1.00 80.07 5 THR L C 1
ATOM 4257 O O . THR B 2 5 ? 2.813 -38.574 62.604 1.00 85.71 5 THR L O 1
ATOM 4261 N N . GLN B 2 6 ? 2.076 -38.672 64.735 1.00 80.95 6 GLN L N 1
ATOM 4262 C CA . GLN B 2 6 ? 3.276 -38.105 65.326 1.00 68.72 6 GLN L CA 1
ATOM 4263 C C . GLN B 2 6 ? 4.069 -39.185 66.048 1.00 75.25 6 GLN L C 1
ATOM 4264 O O . GLN B 2 6 ? 3.535 -40.226 66.440 1.00 77.88 6 GLN L O 1
ATOM 4270 N N . SER B 2 7 ? 5.363 -38.914 66.223 1.00 78.80 7 SER L N 1
ATOM 4271 C CA . SER B 2 7 ? 6.281 -39.841 66.852 1.00 70.44 7 SER L CA 1
ATOM 4272 C C . SER B 2 7 ? 7.424 -39.050 67.463 1.00 72.17 7 SER L C 1
ATOM 4273 O O . SER B 2 7 ? 7.935 -38.120 66.823 1.00 73.30 7 SER L O 1
ATOM 4276 N N . PRO B 2 8 ? 7.848 -39.386 68.688 1.00 80.27 8 PRO L N 1
ATOM 4277 C CA . PRO B 2 8 ? 7.275 -40.493 69.460 1.00 77.71 8 PRO L CA 1
ATOM 4278 C C . PRO B 2 8 ? 5.994 -40.085 70.179 1.00 73.73 8 PRO L C 1
ATOM 4279 O O . PRO B 2 8 ? 5.764 -38.894 70.364 1.00 75.08 8 PRO L O 1
ATOM 4283 N N . ALA B 2 9 ? 5.164 -41.055 70.563 1.00 74.93 9 ALA L N 1
ATOM 4284 C CA . ALA B 2 9 ? 3.977 -40.734 71.348 1.00 73.77 9 ALA L CA 1
ATOM 4285 C C . ALA B 2 9 ? 4.367 -40.140 72.697 1.00 77.66 9 ALA L C 1
ATOM 4286 O O . ALA B 2 9 ? 3.865 -39.082 73.094 1.00 75.73 9 ALA L O 1
ATOM 4288 N N . ILE B 2 10 ? 5.268 -40.808 73.412 1.00 69.70 10 ILE L N 1
ATOM 4289 C CA . ILE B 2 10 ? 5.811 -40.320 74.674 1.00 76.81 10 ILE L CA 1
ATOM 4290 C C . ILE B 2 10 ? 7.311 -40.151 74.494 1.00 73.83 10 ILE L C 1
ATOM 4291 O O . ILE B 2 10 ? 8.007 -41.103 74.119 1.00 77.21 10 ILE L O 1
ATOM 4296 N N . MET B 2 11 ? 7.812 -38.950 74.756 1.00 70.18 11 MET L N 1
ATOM 4297 C CA . MET B 2 11 ? 9.237 -38.672 74.649 1.00 73.52 11 MET L CA 1
ATOM 4298 C C . MET B 2 11 ? 9.742 -38.295 76.032 1.00 75.62 11 MET L C 1
ATOM 4299 O O . MET B 2 11 ? 9.301 -37.293 76.608 1.00 71.57 11 MET L O 1
ATOM 4304 N N . SER B 2 12 ? 10.631 -39.120 76.577 1.00 81.09 12 SER L N 1
ATOM 4305 C CA . SER B 2 12 ? 11.215 -38.892 77.891 1.00 81.83 12 SER L CA 1
ATOM 4306 C C . SER B 2 12 ? 12.565 -38.217 77.697 1.00 80.36 12 SER L C 1
ATOM 4307 O O . SER B 2 12 ? 13.432 -38.745 76.991 1.00 83.46 12 SER L O 1
ATOM 4310 N N . THR B 2 13 ? 12.738 -37.050 78.309 1.00 74.98 13 THR L N 1
ATOM 4311 C CA . THR B 2 13 ? 13.906 -36.223 78.060 1.00 77.37 13 THR L CA 1
ATOM 4312 C C . THR B 2 13 ? 14.338 -35.558 79.360 1.00 78.20 13 THR L C 1
ATOM 4313 O O . THR B 2 13 ? 13.687 -35.688 80.400 1.00 73.02 13 THR L O 1
ATOM 4317 N N . SER B 2 14 ? 15.457 -34.840 79.289 1.00 86.63 14 SER L N 1
ATOM 4318 C CA . SER B 2 14 ? 16.066 -34.167 80.421 1.00 82.68 14 SER L CA 1
ATOM 4319 C C . SER B 2 14 ? 16.203 -32.679 80.134 1.00 81.77 14 SER L C 1
ATOM 4320 O O . SER B 2 14 ? 16.515 -32.298 78.999 1.00 78.04 14 SER L O 1
ATOM 4323 N N . PRO B 2 15 ? 15.993 -31.819 81.129 1.00 80.17 15 PRO L N 1
ATOM 4324 C CA . PRO B 2 15 ? 16.182 -30.384 80.892 1.00 81.52 15 PRO L CA 1
ATOM 4325 C C . PRO B 2 15 ? 17.623 -30.085 80.517 1.00 85.74 15 PRO L C 1
ATOM 4326 O O . PRO B 2 15 ? 18.508 -30.035 81.375 1.00 91.86 15 PRO L O 1
ATOM 4330 N N . GLY B 2 16 ? 17.860 -29.909 79.220 1.00 84.35 16 GLY L N 1
ATOM 4331 C CA . GLY B 2 16 ? 19.193 -29.741 78.685 1.00 75.42 16 GLY L CA 1
ATOM 4332 C C . GLY B 2 16 ? 19.359 -30.492 77.381 1.00 81.61 16 GLY L C 1
ATOM 4333 O O . GLY B 2 16 ? 20.134 -30.082 76.512 1.00 83.49 16 GLY L O 1
ATOM 4334 N N . GLU B 2 17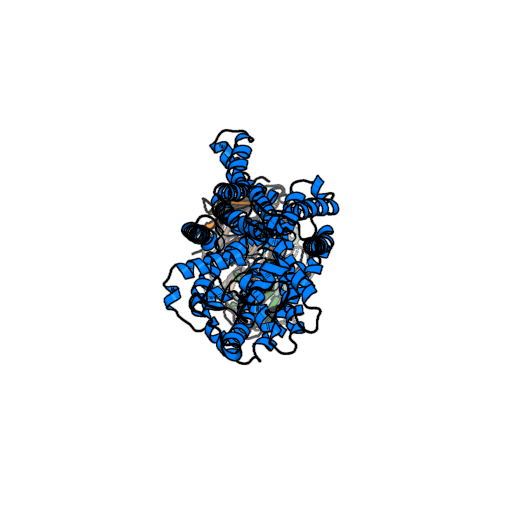 ? 18.626 -31.594 77.233 1.00 82.29 17 GLU L N 1
ATOM 4335 C CA . GLU B 2 17 ? 18.684 -32.383 76.012 1.00 72.71 17 GLU L CA 1
ATOM 4336 C C . GLU B 2 17 ? 18.210 -31.562 74.816 1.00 76.82 17 GLU L C 1
ATOM 4337 O O . GLU B 2 17 ? 17.583 -30.509 74.956 1.00 81.14 17 GLU L O 1
ATOM 4343 N N . LYS B 2 18 ? 18.523 -32.059 73.624 1.00 74.49 18 LYS L N 1
ATOM 4344 C CA . LYS B 2 18 ? 18.053 -31.474 72.373 1.00 67.92 18 LYS L CA 1
ATOM 4345 C C . LYS B 2 18 ? 17.171 -32.515 71.703 1.00 76.14 18 LYS L C 1
ATOM 4346 O O . LYS B 2 18 ? 17.655 -33.581 71.309 1.00 78.56 18 LYS L O 1
ATOM 4352 N N . VAL B 2 19 ? 15.880 -32.208 71.580 1.00 81.18 19 VAL L N 1
ATOM 4353 C CA . VAL B 2 19 ? 14.880 -33.180 71.163 1.00 77.45 19 VAL L CA 1
ATOM 4354 C C . VAL B 2 19 ? 14.261 -32.759 69.838 1.00 72.33 19 VAL L C 1
ATOM 4355 O O . VAL B 2 19 ? 14.314 -31.595 69.430 1.00 67.50 19 VAL L O 1
ATOM 4359 N N . THR B 2 20 ? 13.658 -33.737 69.167 1.00 75.35 20 THR L N 1
ATOM 4360 C CA . THR B 2 20 ? 12.974 -33.510 67.900 1.00 76.60 20 THR L CA 1
ATOM 4361 C C . THR B 2 20 ? 11.827 -34.500 67.785 1.00 75.03 20 THR L C 1
ATOM 4362 O O . THR B 2 20 ? 12.053 -35.714 67.789 1.00 78.55 20 THR L O 1
ATOM 4366 N N . MET B 2 21 ? 10.608 -33.986 67.688 1.00 69.63 21 MET L N 1
ATOM 4367 C CA . MET B 2 21 ? 9.443 -34.799 67.377 1.00 66.63 21 MET L CA 1
ATOM 4368 C C . MET B 2 21 ? 9.041 -34.551 65.930 1.00 69.82 21 MET L C 1
ATOM 4369 O O . MET B 2 21 ? 9.161 -33.431 65.427 1.00 74.26 21 MET L O 1
ATOM 4374 N N . THR B 2 22 ? 8.577 -35.599 65.258 1.00 65.02 22 THR L N 1
ATOM 4375 C CA . THR B 2 22 ? 8.176 -35.503 63.862 1.00 67.37 22 THR L CA 1
ATOM 4376 C C . THR B 2 22 ? 6.663 -35.656 63.712 1.00 73.26 22 THR L C 1
ATOM 4377 O O . THR B 2 22 ? 5.961 -36.103 64.624 1.00 71.26 22 THR L O 1
ATOM 4381 N N . CYS B 2 23 ? 6.172 -35.268 62.535 1.00 72.38 23 CYS L N 1
ATOM 4382 C CA . CYS B 2 23 ? 4.748 -35.297 62.205 1.00 67.41 23 CYS L CA 1
ATOM 4383 C C . CYS B 2 23 ? 4.627 -35.709 60.744 1.00 75.64 23 CYS L C 1
ATOM 4384 O O . CYS B 2 23 ? 4.941 -34.920 59.848 1.00 79.91 23 CYS L O 1
ATOM 4387 N N . ARG B 2 24 ? 4.187 -36.941 60.503 1.00 79.47 24 ARG L N 1
ATOM 4388 C CA . ARG B 2 24 ? 4.102 -37.495 59.158 1.00 81.32 24 ARG L CA 1
ATOM 4389 C C . ARG B 2 24 ? 2.654 -37.462 58.686 1.00 83.17 24 ARG L C 1
ATOM 4390 O O . ARG B 2 24 ? 1.762 -37.979 59.367 1.00 90.42 24 ARG L O 1
ATOM 4398 N N . ALA B 2 25 ? 2.425 -36.849 57.527 1.00 84.31 25 ALA L N 1
ATOM 4399 C CA . ALA B 2 25 ? 1.087 -36.656 56.982 1.00 86.36 25 ALA L CA 1
ATOM 4400 C C . ALA B 2 25 ? 0.808 -37.692 55.902 1.00 91.93 25 ALA L C 1
ATOM 4401 O O . ALA B 2 25 ? 1.635 -37.901 55.008 1.00 92.20 25 ALA L O 1
ATOM 4403 N N . SER B 2 26 ? -0.362 -38.332 55.985 1.00 86.96 26 SER L N 1
ATOM 4404 C CA . SER B 2 26 ? -0.734 -39.328 54.985 1.00 89.40 26 SER L CA 1
ATOM 4405 C C . SER B 2 26 ? -0.783 -38.727 53.588 1.00 86.98 26 SER L C 1
ATOM 4406 O O . SER B 2 26 ? -0.520 -39.423 52.602 1.00 95.18 26 SER L O 1
ATOM 4409 N N . SER B 2 27 ? -1.114 -37.445 53.486 1.00 85.00 27 SER L N 1
ATOM 4410 C CA . SER B 2 27 ? -1.168 -36.740 52.215 1.00 89.38 27 SER L CA 1
ATOM 4411 C C . SER B 2 27 ? -0.462 -35.402 52.367 1.00 86.35 27 SER L C 1
ATOM 4412 O O . SER B 2 27 ? -0.397 -34.841 53.464 1.00 90.32 27 SER L O 1
ATOM 4415 N N . SER B 2 28 ? 0.062 -34.892 51.256 1.00 84.07 28 SER L N 1
ATOM 4416 C CA . SER B 2 28 ? 0.943 -33.733 51.306 1.00 88.13 28 SER L CA 1
ATOM 4417 C C . SER B 2 28 ? 0.203 -32.492 51.797 1.00 87.12 28 SER L C 1
ATOM 4418 O O . SER B 2 28 ? -0.991 -32.308 51.547 1.00 92.60 28 SER L O 1
ATOM 4421 N N . VAL B 2 29 ? 0.938 -31.634 52.504 1.00 87.41 29 VAL L N 1
ATOM 4422 C CA . VAL B 2 29 ? 0.400 -30.437 53.140 1.00 82.51 29 VAL L CA 1
ATOM 4423 C C . VAL B 2 29 ? 1.290 -29.258 52.769 1.00 84.68 29 VAL L C 1
ATOM 4424 O O . VAL B 2 29 ? 2.518 -29.390 52.721 1.00 92.66 29 VAL L O 1
ATOM 4428 N N . GLY B 2 30 ? 0.674 -28.107 52.508 1.00 82.44 30 GLY L N 1
ATOM 4429 C CA . GLY B 2 30 ? 1.441 -26.907 52.218 1.00 77.27 30 GLY L CA 1
ATOM 4430 C C . GLY B 2 30 ? 2.077 -26.330 53.474 1.00 83.09 30 GLY L C 1
ATOM 4431 O O . GLY B 2 30 ? 1.495 -26.347 54.558 1.00 90.83 30 GLY L O 1
ATOM 4432 N N . SER B 2 31 ? 3.293 -25.803 53.308 1.00 81.82 31 SER L N 1
ATOM 4433 C CA . SER B 2 31 ? 4.054 -25.284 54.440 1.00 82.91 31 SER L CA 1
ATOM 4434 C C . SER B 2 31 ? 3.362 -24.111 55.118 1.00 82.99 31 SER L C 1
ATOM 4435 O O . SER B 2 31 ? 3.626 -23.843 56.296 1.00 83.23 31 SER L O 1
ATOM 4438 N N . SER B 2 32 ? 2.496 -23.395 54.402 1.00 83.92 32 SER L N 1
ATOM 4439 C CA . SER B 2 32 ? 1.770 -22.296 55.021 1.00 86.44 32 SER L CA 1
ATOM 4440 C C . SER B 2 32 ? 0.712 -22.784 55.999 1.00 83.44 32 SER L C 1
ATOM 4441 O O . SER B 2 32 ? 0.273 -22.010 56.856 1.00 79.96 32 SER L O 1
ATOM 4444 N N . TYR B 2 33 ? 0.313 -24.054 55.911 1.00 75.37 33 TYR L N 1
ATOM 4445 C CA . TYR B 2 33 ? -0.861 -24.538 56.618 1.00 81.67 33 TYR L CA 1
ATOM 4446 C C . TYR B 2 33 ? -0.561 -25.502 57.757 1.00 84.94 33 TYR L C 1
ATOM 4447 O O . TYR B 2 33 ? -1.489 -25.859 58.492 1.00 78.72 33 TYR L O 1
ATOM 4456 N N . LEU B 2 34 ? 0.686 -25.941 57.929 1.00 76.86 34 LEU L N 1
ATOM 4457 C CA . LEU B 2 34 ? 1.015 -26.816 59.047 1.00 80.35 34 LEU L CA 1
ATOM 4458 C C . LEU B 2 34 ? 1.393 -25.986 60.264 1.00 78.49 34 LEU L C 1
ATOM 4459 O O . LEU B 2 34 ? 2.206 -25.061 60.169 1.00 80.36 34 LEU L O 1
ATOM 4464 N N . HIS B 2 35 ? 0.813 -26.334 61.409 1.00 68.02 35 HIS L N 1
ATOM 4465 C CA . HIS B 2 35 ? 0.988 -25.578 62.635 1.00 65.97 35 HIS L CA 1
ATOM 4466 C C . HIS B 2 35 ? 1.273 -26.533 63.785 1.00 63.53 35 HIS L C 1
ATOM 4467 O O . HIS B 2 35 ? 1.205 -27.756 63.644 1.00 67.80 35 HIS L O 1
ATOM 4474 N N . TRP B 2 36 ? 1.603 -25.957 64.934 1.00 58.38 36 TRP L N 1
ATOM 4475 C CA . TRP B 2 36 ? 1.966 -26.728 66.110 1.00 62.55 36 TRP L CA 1
ATOM 4476 C C . TRP B 2 36 ? 1.342 -26.083 67.334 1.00 66.99 36 TRP L C 1
ATOM 4477 O O . TRP B 2 36 ? 1.287 -24.856 67.442 1.00 71.22 36 TRP L O 1
ATOM 4488 N N . TYR B 2 37 ? 0.878 -26.917 68.251 1.00 63.85 37 TYR L N 1
ATOM 4489 C CA . TYR B 2 37 ? 0.246 -26.457 69.472 1.00 60.25 37 TYR L CA 1
ATOM 4490 C C . TYR B 2 37 ? 0.911 -27.151 70.646 1.00 62.09 37 TYR L C 1
ATOM 4491 O O . TYR B 2 37 ? 1.232 -28.341 70.570 1.00 66.65 37 TYR L O 1
ATOM 4500 N N . GLN B 2 38 ? 1.145 -26.399 71.715 1.00 58.33 38 GLN L N 1
ATOM 4501 C CA . GLN B 2 38 ? 1.576 -26.963 72.985 1.00 64.06 38 GLN L CA 1
ATOM 4502 C C . GLN B 2 38 ? 0.400 -26.927 73.950 1.00 70.72 38 GLN L C 1
ATOM 4503 O O . GLN B 2 38 ? -0.303 -25.915 74.038 1.00 70.36 38 GLN L O 1
ATOM 4509 N N . GLN B 2 39 ? 0.181 -28.028 74.662 1.00 70.54 39 GLN L N 1
ATOM 4510 C CA . GLN B 2 39 ? -0.897 -28.117 75.645 1.00 68.51 39 GLN L CA 1
ATOM 4511 C C . GLN B 2 39 ? -0.333 -28.697 76.938 1.00 73.08 39 GLN L C 1
ATOM 4512 O O . GLN B 2 39 ? -0.121 -29.909 77.045 1.00 69.00 39 GLN L O 1
ATOM 4518 N N . LYS B 2 40 ? -0.076 -27.829 77.910 1.00 78.23 40 LYS L N 1
ATOM 4519 C CA . LYS B 2 40 ? 0.274 -28.296 79.240 1.00 77.69 40 LYS L CA 1
ATOM 4520 C C . LYS B 2 40 ? -0.965 -28.864 79.921 1.00 81.31 40 LYS L C 1
ATOM 4521 O O . LYS B 2 40 ? -2.092 -28.437 79.658 1.00 83.80 40 LYS L O 1
ATOM 4527 N N . SER B 2 41 ? -0.746 -29.847 80.791 1.00 90.76 41 SER L N 1
ATOM 4528 C CA . SER B 2 41 ? -1.849 -30.601 81.373 1.00 89.01 41 SER L CA 1
ATOM 4529 C C . SER B 2 41 ? -2.815 -29.682 82.113 1.00 90.70 41 SER L C 1
ATOM 4530 O O . SER B 2 41 ? -2.423 -28.673 82.705 1.00 90.09 41 SER L O 1
ATOM 4533 N N . GLY B 2 42 ? -4.096 -30.041 82.066 1.00 85.49 42 GLY L N 1
ATOM 4534 C CA . GLY B 2 42 ? -5.125 -29.252 82.708 1.00 80.89 42 GLY L CA 1
ATOM 4535 C C . GLY B 2 42 ? -5.419 -27.922 82.056 1.00 85.90 42 GLY L C 1
ATOM 4536 O O . GLY B 2 42 ? -6.126 -27.102 82.651 1.00 87.97 42 GLY L O 1
ATOM 4537 N N . ALA B 2 43 ? -4.906 -27.677 80.851 1.00 77.56 43 ALA L N 1
ATOM 4538 C CA . ALA B 2 43 ? -5.117 -26.412 80.165 1.00 68.83 43 ALA L CA 1
ATOM 4539 C C . ALA B 2 43 ? -5.448 -26.681 78.702 1.00 77.45 43 ALA L C 1
ATOM 4540 O O . ALA B 2 43 ? -5.428 -27.825 78.233 1.00 71.29 43 ALA L O 1
ATOM 4542 N N . SER B 2 44 ? -5.759 -25.602 77.976 1.00 78.53 44 SER L N 1
ATOM 4543 C CA . SER B 2 44 ? -6.149 -25.619 76.576 1.00 76.45 44 SER L CA 1
ATOM 4544 C C . SER B 2 44 ? -4.940 -25.378 75.682 1.00 75.85 44 SER L C 1
ATOM 4545 O O . SER B 2 44 ? -3.984 -24.707 76.085 1.00 74.74 44 SER L O 1
ATOM 4548 N N . PRO B 2 45 ? -4.964 -25.920 74.465 1.00 71.49 45 PRO L N 1
ATOM 4549 C CA . PRO B 2 45 ? -3.816 -25.761 73.569 1.00 67.18 45 PRO L CA 1
ATOM 4550 C C . PRO B 2 45 ? -3.563 -24.300 73.236 1.00 70.20 45 PRO L C 1
ATOM 4551 O O . PRO B 2 45 ? -4.493 -23.524 73.006 1.00 76.50 45 PRO L O 1
ATOM 4555 N N . LYS B 2 46 ? -2.286 -23.928 73.225 1.00 71.46 46 LYS L N 1
ATOM 4556 C CA . LYS B 2 46 ? -1.835 -22.631 72.746 1.00 65.23 46 LYS L CA 1
ATOM 4557 C C . LYS B 2 46 ? -1.165 -22.812 71.392 1.00 72.51 46 LYS L C 1
ATOM 4558 O O . LYS B 2 46 ? -0.395 -23.757 71.197 1.00 75.42 46 LYS L O 1
ATOM 4564 N N . LEU B 2 47 ? -1.460 -21.916 70.457 1.00 72.70 47 LEU L N 1
ATOM 4565 C CA . LEU B 2 47 ? -0.729 -21.920 69.198 1.00 70.22 47 LEU L CA 1
ATOM 4566 C C . LEU B 2 47 ? 0.750 -21.693 69.475 1.00 69.66 47 LEU L C 1
ATOM 4567 O O . LEU B 2 47 ? 1.133 -20.666 70.043 1.00 74.53 47 LEU L O 1
ATOM 4572 N N . TRP B 2 48 ? 1.579 -22.661 69.091 1.00 75.70 48 TRP L N 1
ATOM 4573 C CA . TRP B 2 48 ? 3.016 -22.612 69.335 1.00 65.22 48 TRP L CA 1
ATOM 4574 C C . TRP B 2 48 ? 3.806 -22.194 68.102 1.00 71.26 48 TRP L C 1
ATOM 4575 O O . TRP B 2 48 ? 4.647 -21.294 68.177 1.00 77.56 48 TRP L O 1
ATOM 4586 N N . ILE B 2 49 ? 3.560 -22.844 66.967 1.00 70.02 49 ILE L N 1
ATOM 4587 C CA . ILE B 2 49 ? 4.293 -22.584 65.732 1.00 74.52 49 ILE L CA 1
ATOM 4588 C C . ILE B 2 49 ? 3.294 -22.619 64.587 1.00 72.53 49 ILE L C 1
ATOM 4589 O O . ILE B 2 49 ? 2.617 -23.631 64.385 1.00 78.23 49 ILE L O 1
ATOM 4594 N N . TYR B 2 50 ? 3.195 -21.527 63.841 1.00 70.40 50 TYR L N 1
ATOM 4595 C CA . TYR B 2 50 ? 2.334 -21.473 62.673 1.00 77.31 50 TYR L CA 1
ATOM 4596 C C . TYR B 2 50 ? 3.185 -21.391 61.416 1.00 80.99 50 TYR L C 1
ATOM 4597 O O . TYR B 2 50 ? 4.316 -20.895 61.445 1.00 80.16 50 TYR L O 1
ATOM 4606 N N . SER B 2 51 ? 2.629 -21.890 60.311 1.00 76.70 51 SER L N 1
ATOM 4607 C CA . SER B 2 51 ? 3.287 -21.842 59.006 1.00 80.72 51 SER L CA 1
ATOM 4608 C C . SER B 2 51 ? 4.661 -22.513 59.068 1.00 84.85 51 SER L C 1
ATOM 4609 O O . SER B 2 51 ? 5.680 -21.937 58.681 1.00 84.55 51 SER L O 1
ATOM 4612 N N . THR B 2 52 ? 4.676 -23.735 59.604 1.00 80.00 52 THR L N 1
ATOM 4613 C CA . THR B 2 52 ? 5.853 -24.596 59.691 1.00 76.45 52 THR L CA 1
ATOM 4614 C C . THR B 2 52 ? 6.921 -24.086 60.656 1.00 80.05 52 THR L C 1
ATOM 4615 O O . THR B 2 52 ? 7.431 -24.860 61.474 1.00 76.34 52 THR L O 1
ATOM 4619 N N . SER B 2 53 ? 7.272 -22.801 60.584 1.00 83.29 53 SER L N 1
ATOM 4620 C CA . SER B 2 53 ? 8.459 -22.344 61.300 1.00 80.01 53 SER L CA 1
ATOM 4621 C C . SER B 2 53 ? 8.326 -21.023 62.047 1.00 77.63 53 SER L C 1
ATOM 4622 O O . SER B 2 53 ? 9.276 -20.655 62.743 1.00 80.17 53 SER L O 1
ATOM 4625 N N . ASN B 2 54 ? 7.217 -20.298 61.948 1.00 77.53 54 ASN L N 1
ATOM 4626 C CA . ASN B 2 54 ? 7.085 -19.033 62.659 1.00 79.17 54 ASN L CA 1
ATOM 4627 C C . ASN B 2 54 ? 6.526 -19.260 64.058 1.00 76.82 54 ASN L C 1
ATOM 4628 O O . ASN B 2 54 ? 5.595 -20.045 64.251 1.00 82.94 54 ASN L O 1
ATOM 4633 N N . LEU B 2 55 ? 7.102 -18.564 65.031 1.00 76.49 55 LEU L N 1
ATOM 4634 C CA . LEU B 2 55 ? 6.752 -18.731 66.432 1.00 77.30 55 LEU L CA 1
ATOM 4635 C C . LEU B 2 55 ? 5.727 -17.686 66.839 1.00 82.27 55 LEU L C 1
ATOM 4636 O O . LEU B 2 55 ? 5.852 -16.510 66.484 1.00 82.85 55 LEU L O 1
ATOM 4641 N N . ALA B 2 56 ? 4.720 -18.117 67.596 1.00 80.94 56 ALA L N 1
ATOM 4642 C CA . ALA B 2 56 ? 3.708 -17.202 68.100 1.00 84.20 56 ALA L CA 1
ATOM 4643 C C . ALA B 2 56 ? 4.335 -16.231 69.099 1.00 80.42 56 ALA L C 1
ATOM 4644 O O . ALA B 2 56 ? 5.533 -16.273 69.384 1.00 83.89 56 ALA L O 1
ATOM 4646 N N . SER B 2 57 ? 3.515 -15.335 69.636 1.00 93.90 57 SER L N 1
ATOM 4647 C CA . SER B 2 57 ? 4.001 -14.400 70.643 1.00 92.70 57 SER L CA 1
ATOM 4648 C C . SER B 2 57 ? 4.347 -15.148 71.925 1.00 95.96 57 SER L C 1
ATOM 4649 O O . SER B 2 57 ? 3.582 -16.003 72.384 1.00 96.36 57 SER L O 1
ATOM 4652 N N . GLY B 2 58 ? 5.507 -14.834 72.497 1.00 93.04 58 GLY L N 1
ATOM 4653 C CA . GLY B 2 58 ? 5.899 -15.427 73.758 1.00 92.75 58 GLY L CA 1
ATOM 4654 C C . GLY B 2 58 ? 6.371 -16.862 73.688 1.00 94.43 58 GLY L C 1
ATOM 4655 O O . GLY B 2 58 ? 6.477 -17.510 74.732 1.00 100.69 58 GLY L O 1
ATOM 4656 N N . VAL B 2 59 ? 6.647 -17.379 72.498 1.00 85.44 59 VAL L N 1
ATOM 4657 C CA . VAL B 2 59 ? 7.243 -18.709 72.340 1.00 85.08 59 VAL L CA 1
ATOM 4658 C C . VAL B 2 59 ? 8.748 -18.562 72.418 1.00 84.15 59 VAL L C 1
ATOM 4659 O O . VAL B 2 59 ? 9.345 -17.874 71.573 1.00 85.42 59 VAL L O 1
ATOM 4663 N N . PRO B 2 60 ? 9.409 -19.162 73.416 1.00 83.52 60 PRO L N 1
ATOM 4664 C CA . PRO B 2 60 ? 10.865 -19.044 73.537 1.00 80.72 60 PRO L CA 1
ATOM 4665 C C . PRO B 2 60 ? 11.574 -19.414 72.240 1.00 83.74 60 PRO L C 1
ATOM 4666 O O . PRO B 2 60 ? 11.124 -20.280 71.487 1.00 82.36 60 PRO L O 1
ATOM 4670 N N . ALA B 2 61 ? 12.701 -18.741 71.989 1.00 86.69 61 ALA L N 1
ATOM 4671 C CA . ALA B 2 61 ? 13.425 -18.913 70.735 1.00 76.23 61 ALA L CA 1
ATOM 4672 C C . ALA B 2 61 ? 14.095 -20.273 70.617 1.00 78.29 61 ALA L C 1
ATOM 4673 O O . ALA B 2 61 ? 14.561 -20.619 69.526 1.00 76.53 61 ALA L O 1
ATOM 4675 N N . ARG B 2 62 ? 14.154 -21.048 71.703 1.00 80.57 62 ARG L N 1
ATOM 4676 C CA . ARG B 2 62 ? 14.702 -22.396 71.630 1.00 75.37 62 ARG L CA 1
ATOM 4677 C C . ARG B 2 62 ? 13.854 -23.319 70.762 1.00 80.18 62 ARG L C 1
ATOM 4678 O O . ARG B 2 62 ? 14.367 -24.334 70.279 1.00 82.04 62 ARG L O 1
ATOM 4686 N N . PHE B 2 63 ? 12.580 -22.991 70.550 1.00 71.45 63 PHE L N 1
ATOM 4687 C CA . PHE B 2 63 ? 11.722 -23.790 69.689 1.00 71.48 63 PHE L CA 1
ATOM 4688 C C . PHE B 2 63 ? 11.953 -23.433 68.226 1.00 73.34 63 PHE L C 1
ATOM 4689 O O . PHE B 2 63 ? 12.225 -22.280 67.880 1.00 69.33 63 PHE L O 1
ATOM 4697 N N . SER B 2 64 ? 11.841 -24.442 67.365 1.00 70.94 64 SER L N 1
ATOM 4698 C CA . SER B 2 64 ? 11.972 -24.245 65.929 1.00 66.90 64 SER L CA 1
ATOM 4699 C C . SER B 2 64 ? 11.145 -25.299 65.210 1.00 66.69 64 SER L C 1
ATOM 4700 O O . SER B 2 64 ? 10.811 -26.346 65.772 1.00 72.45 64 SER L O 1
ATOM 4703 N N . GLY B 2 65 ? 10.825 -25.015 63.958 1.00 67.17 65 GLY L N 1
ATOM 4704 C CA . GLY B 2 65 ? 10.044 -25.934 63.154 1.00 70.47 65 GLY L CA 1
ATOM 4705 C C . GLY B 2 65 ? 10.589 -26.012 61.746 1.00 75.21 65 GLY L C 1
ATOM 4706 O O . GLY B 2 65 ? 11.199 -25.069 61.238 1.00 74.24 65 GLY L O 1
ATOM 4707 N N . SER B 2 66 ? 10.347 -27.156 61.110 1.00 70.68 66 SER L N 1
ATOM 4708 C CA . SER B 2 66 ? 10.858 -27.417 59.773 1.00 70.92 66 SER L CA 1
ATOM 4709 C C . SER B 2 66 ? 10.061 -28.558 59.160 1.00 74.52 66 SER L C 1
ATOM 4710 O O . SER B 2 66 ? 9.347 -29.285 59.850 1.00 75.81 66 SER L O 1
ATOM 4713 N N . GLY B 2 67 ? 10.209 -28.711 57.851 1.00 76.36 67 GLY L N 1
ATOM 4714 C CA . GLY B 2 67 ? 9.594 -29.784 57.101 1.00 71.71 67 GLY L CA 1
ATOM 4715 C C . GLY B 2 67 ? 8.986 -29.284 55.811 1.00 79.26 67 GLY L C 1
ATOM 4716 O O . GLY B 2 67 ? 8.986 -28.092 55.508 1.00 76.33 67 GLY L O 1
ATOM 4717 N N . SER B 2 68 ? 8.457 -30.230 55.040 1.00 81.47 68 SER L N 1
ATOM 4718 C CA . SER B 2 68 ? 7.763 -29.927 53.794 1.00 78.70 68 SER L CA 1
ATOM 4719 C C . SER B 2 68 ? 7.006 -31.168 53.350 1.00 81.12 68 SER L C 1
ATOM 4720 O O . SER B 2 68 ? 7.340 -32.292 53.739 1.00 86.48 68 SER L O 1
ATOM 4723 N N . GLY B 2 69 ? 5.987 -30.950 52.525 1.00 77.72 69 GLY L N 1
ATOM 4724 C CA . GLY B 2 69 ? 5.211 -32.042 51.970 1.00 83.99 69 GLY L CA 1
ATOM 4725 C C . GLY B 2 69 ? 4.611 -32.967 53.008 1.00 85.25 69 GLY L C 1
ATOM 4726 O O . GLY B 2 69 ? 3.691 -32.582 53.735 1.00 85.33 69 GLY L O 1
ATOM 4727 N N . THR B 2 70 ? 5.142 -34.186 53.099 1.00 81.19 70 THR L N 1
ATOM 4728 C CA . THR B 2 70 ? 4.591 -35.215 53.971 1.00 80.98 70 THR L CA 1
ATOM 4729 C C . THR B 2 70 ? 5.265 -35.285 55.334 1.00 82.57 70 THR L C 1
ATOM 4730 O O . THR B 2 70 ? 4.764 -35.990 56.216 1.00 85.24 70 THR L O 1
ATOM 4734 N N . SER B 2 71 ? 6.378 -34.585 55.536 1.00 82.00 71 SER L N 1
ATOM 4735 C CA . SER B 2 71 ? 7.177 -34.750 56.742 1.00 78.20 71 SER L CA 1
ATOM 4736 C C . SER B 2 71 ? 7.514 -33.392 57.338 1.00 76.47 71 SER L C 1
ATOM 4737 O O . SER B 2 71 ? 8.009 -32.507 56.633 1.00 78.31 71 SER L O 1
ATOM 4740 N N . TYR B 2 72 ? 7.239 -33.233 58.632 1.00 74.86 72 TYR L N 1
ATOM 4741 C CA . TYR B 2 72 ? 7.593 -32.033 59.376 1.00 72.03 72 TYR L CA 1
ATOM 4742 C C . TYR B 2 72 ? 8.124 -32.443 60.741 1.00 71.87 72 TYR L C 1
ATOM 4743 O O . TYR B 2 72 ? 8.032 -33.605 61.143 1.00 77.52 72 TYR L O 1
ATOM 4752 N N . SER B 2 73 ? 8.677 -31.473 61.464 1.00 64.87 73 SER L N 1
ATOM 4753 C CA . SER B 2 73 ? 9.255 -31.768 62.766 1.00 70.25 73 SER L CA 1
ATOM 4754 C C . SER B 2 73 ? 9.304 -30.500 63.604 1.00 70.18 73 SER L C 1
ATOM 4755 O O . SER B 2 73 ? 9.551 -29.409 63.084 1.00 71.92 73 SER L O 1
ATOM 4758 N N . LEU B 2 74 ? 9.051 -30.658 64.899 1.00 71.96 74 LEU L N 1
ATOM 4759 C CA . LEU B 2 74 ? 9.259 -29.610 65.886 1.00 69.64 74 LEU L CA 1
ATOM 4760 C C . LEU B 2 74 ? 10.521 -29.947 66.659 1.00 75.16 74 LEU L C 1
ATOM 4761 O O . LEU B 2 74 ? 10.716 -31.100 67.062 1.00 74.33 74 LEU L O 1
ATOM 4766 N N . THR B 2 75 ? 11.378 -28.952 66.856 1.00 76.12 75 THR L N 1
ATOM 4767 C CA . THR B 2 75 ? 12.656 -29.160 67.519 1.00 73.08 75 THR L CA 1
ATOM 4768 C C . THR B 2 75 ? 12.780 -28.185 68.674 1.00 74.77 75 THR L C 1
ATOM 4769 O O . THR B 2 75 ? 12.662 -26.971 68.480 1.00 78.49 75 THR L O 1
ATOM 4773 N N . ILE B 2 76 ? 12.990 -28.715 69.870 1.00 72.52 76 ILE L N 1
ATOM 4774 C CA . ILE B 2 76 ? 13.484 -27.921 70.984 1.00 73.89 76 ILE L CA 1
ATOM 4775 C C . ILE B 2 76 ? 14.998 -28.031 70.965 1.00 76.84 76 ILE L C 1
ATOM 4776 O O . ILE B 2 76 ? 15.546 -29.136 70.869 1.00 82.67 76 ILE L O 1
ATOM 4781 N N . SER B 2 77 ? 15.681 -26.890 71.029 1.00 81.03 77 SER L N 1
ATOM 4782 C CA . SER B 2 77 ? 17.136 -26.920 70.928 1.00 76.12 77 SER L CA 1
ATOM 4783 C C . SER B 2 77 ? 17.784 -27.269 72.263 1.00 73.90 77 SER L C 1
ATOM 4784 O O . SER B 2 77 ? 18.799 -27.971 72.295 1.00 84.80 77 SER L O 1
ATOM 4787 N N . SER B 2 78 ? 17.213 -26.794 73.370 1.00 74.50 78 SER L N 1
ATOM 4788 C CA . SER B 2 78 ? 17.711 -27.135 74.702 1.00 79.31 78 SER L CA 1
ATOM 4789 C C . SER B 2 78 ? 16.499 -27.165 75.631 1.00 76.70 78 SER L C 1
ATOM 4790 O O . SER B 2 78 ? 16.000 -26.113 76.041 1.00 75.42 78 SER L O 1
ATOM 4793 N N . VAL B 2 79 ? 16.036 -28.373 75.950 1.00 76.36 79 VAL L N 1
ATOM 4794 C CA . VAL B 2 79 ? 14.780 -28.547 76.672 1.00 82.80 79 VAL L CA 1
ATOM 4795 C C . VAL B 2 79 ? 14.901 -27.952 78.068 1.00 83.58 79 VAL L C 1
ATOM 4796 O O . VAL B 2 79 ? 15.895 -28.170 78.770 1.00 90.77 79 VAL L O 1
ATOM 4800 N N . GLU B 2 80 ? 13.892 -27.188 78.471 1.00 85.16 80 GLU L N 1
ATOM 4801 C CA . GLU B 2 80 ? 13.762 -26.704 79.835 1.00 78.50 80 GLU L CA 1
ATOM 4802 C C . GLU B 2 80 ? 12.617 -27.442 80.520 1.00 81.11 80 GLU L C 1
ATOM 4803 O O . GLU B 2 80 ? 11.748 -28.023 79.865 1.00 78.39 80 GLU L O 1
ATOM 4809 N N . ALA B 2 81 ? 12.620 -27.404 81.856 1.00 75.63 81 ALA L N 1
ATOM 4810 C CA . ALA B 2 81 ? 11.650 -28.176 82.629 1.00 75.11 81 ALA L CA 1
ATOM 4811 C C . ALA B 2 81 ? 10.210 -27.761 82.351 1.00 84.67 81 ALA L C 1
ATOM 4812 O O . ALA B 2 81 ? 9.288 -28.545 82.607 1.00 77.67 81 ALA L O 1
ATOM 4814 N N . GLU B 2 82 ? 9.997 -26.555 81.839 1.00 85.26 82 GLU L N 1
ATOM 4815 C CA . GLU B 2 82 ? 8.662 -26.053 81.557 1.00 77.39 82 GLU L CA 1
ATOM 4816 C C . GLU B 2 82 ? 8.148 -26.467 80.187 1.00 82.30 82 GLU L C 1
ATOM 4817 O O . GLU B 2 82 ? 7.035 -26.082 79.819 1.00 89.29 82 GLU L O 1
ATOM 4823 N N . ASP B 2 83 ? 8.923 -27.224 79.418 1.00 80.59 83 ASP L N 1
ATOM 4824 C CA . ASP B 2 83 ? 8.455 -27.716 78.132 1.00 76.94 83 ASP L CA 1
ATOM 4825 C C . ASP B 2 83 ? 7.749 -29.059 78.240 1.00 73.30 83 ASP L C 1
ATOM 4826 O O . ASP B 2 83 ? 7.320 -29.598 77.214 1.00 71.08 83 ASP L O 1
ATOM 4831 N N . ALA B 2 84 ? 7.622 -29.603 79.452 1.00 76.18 84 ALA L N 1
ATOM 4832 C CA . ALA B 2 84 ? 6.781 -30.767 79.695 1.00 71.81 84 ALA L CA 1
ATOM 4833 C C . ALA B 2 84 ? 5.348 -30.448 79.295 1.00 82.19 84 ALA L C 1
ATOM 4834 O O . ALA B 2 84 ? 4.667 -29.665 79.966 1.00 81.53 84 ALA L O 1
ATOM 4836 N N . ALA B 2 85 ? 4.893 -31.040 78.199 1.00 79.41 85 ALA L N 1
ATOM 4837 C CA . ALA B 2 85 ? 3.585 -30.743 77.630 1.00 69.88 85 ALA L CA 1
ATOM 4838 C C . ALA B 2 85 ? 3.306 -31.785 76.558 1.00 74.41 85 ALA L C 1
ATOM 4839 O O . ALA B 2 85 ? 4.091 -32.716 76.351 1.00 78.97 85 ALA L O 1
ATOM 4841 N N . THR B 2 86 ? 2.179 -31.624 75.877 1.00 67.76 86 THR L N 1
ATOM 4842 C CA . THR B 2 86 ? 1.861 -32.420 74.703 1.00 68.09 86 THR L CA 1
ATOM 4843 C C . THR B 2 86 ? 1.822 -31.494 73.499 1.00 72.87 86 THR L C 1
ATOM 4844 O O . THR B 2 86 ? 1.256 -30.397 73.573 1.00 73.10 86 THR L O 1
ATOM 4848 N N . TYR B 2 87 ? 2.440 -31.926 72.404 1.00 72.21 87 TYR L N 1
ATOM 4849 C CA . TYR B 2 87 ? 2.583 -31.114 71.206 1.00 64.46 87 TYR L CA 1
ATOM 4850 C C . TYR B 2 87 ? 1.800 -31.755 70.074 1.00 69.89 87 TYR L C 1
ATOM 4851 O O . TYR B 2 87 ? 1.943 -32.954 69.812 1.00 72.62 87 TYR L O 1
ATOM 4860 N N . TYR B 2 88 ? 0.963 -30.957 69.419 1.00 69.68 88 TYR L N 1
ATOM 4861 C CA . TYR B 2 88 ? 0.105 -31.424 68.342 1.00 70.28 88 TYR L CA 1
ATOM 4862 C C . TYR B 2 88 ? 0.446 -30.675 67.066 1.00 63.71 88 TYR L C 1
ATOM 4863 O O . TYR B 2 88 ? 0.614 -29.452 67.088 1.00 65.58 88 TYR L O 1
ATOM 4872 N N . CYS B 2 89 ? 0.549 -31.405 65.962 1.00 61.71 89 CYS L N 1
ATOM 4873 C CA . CYS B 2 89 ? 0.569 -30.778 64.652 1.00 65.30 89 CYS L CA 1
ATOM 4874 C C . CYS B 2 89 ? -0.844 -30.795 64.091 1.00 77.99 89 CYS L C 1
ATOM 4875 O O . CYS B 2 89 ? -1.605 -31.742 64.314 1.00 78.31 89 CYS L O 1
ATOM 4878 N N . GLN B 2 90 ? -1.202 -29.726 63.390 1.00 76.43 90 GLN L N 1
ATOM 4879 C CA . GLN B 2 90 ? -2.498 -29.625 62.743 1.00 78.35 90 GLN L CA 1
ATOM 4880 C C . GLN B 2 90 ? -2.285 -29.064 61.347 1.00 83.15 90 GLN L C 1
ATOM 4881 O O . GLN B 2 90 ? -1.435 -28.190 61.148 1.00 79.43 90 GLN L O 1
ATOM 4887 N N . GLN B 2 91 ? -3.029 -29.592 60.378 1.00 76.73 91 GLN L N 1
ATOM 4888 C CA . GLN B 2 91 ? -3.013 -29.082 59.014 1.00 78.89 91 GLN L CA 1
ATOM 4889 C C . GLN B 2 91 ? -4.254 -28.231 58.791 1.00 80.18 91 GLN L C 1
ATOM 4890 O O . GLN B 2 91 ? -5.339 -28.558 59.281 1.00 78.22 91 GLN L O 1
ATOM 4896 N N . PHE B 2 92 ? -4.069 -27.112 58.096 1.00 83.52 92 PHE L N 1
ATOM 4897 C CA . PHE B 2 92 ? -5.135 -26.187 57.742 1.00 76.47 92 PHE L CA 1
ATOM 4898 C C . PHE B 2 92 ? -5.310 -26.097 56.233 1.00 76.21 92 PHE L C 1
ATOM 4899 O O . PHE B 2 92 ? -5.863 -25.115 55.733 1.00 75.49 92 PHE L O 1
ATOM 4907 N N . SER B 2 93 ? -4.832 -27.102 55.498 1.00 79.61 93 SER L N 1
ATOM 4908 C CA . SER B 2 93 ? -4.772 -27.055 54.043 1.00 79.29 93 SER L CA 1
ATOM 4909 C C . SER B 2 93 ? -5.962 -27.711 53.357 1.00 84.62 93 SER L C 1
ATOM 4910 O O . SER B 2 93 ? -6.100 -27.579 52.137 1.00 87.25 93 SER L O 1
ATOM 4913 N N . GLY B 2 94 ? -6.809 -28.417 54.092 1.00 83.51 94 GLY L N 1
ATOM 4914 C CA . GLY B 2 94 ? -7.960 -29.062 53.492 1.00 80.32 94 GLY L CA 1
ATOM 4915 C C . GLY B 2 94 ? -8.935 -29.500 54.557 1.00 81.73 94 GLY L C 1
ATOM 4916 O O . GLY B 2 94 ? -8.585 -29.618 55.735 1.00 86.67 94 GLY L O 1
ATOM 4917 N N . TYR B 2 95 ? -10.167 -29.729 54.128 1.00 83.76 95 TYR L N 1
ATOM 4918 C CA . TYR B 2 95 ? -11.161 -30.182 55.080 1.00 70.10 95 TYR L CA 1
ATOM 4919 C C . TYR B 2 95 ? -11.435 -31.669 54.893 1.00 75.86 95 TYR L C 1
ATOM 4920 O O . TYR B 2 95 ? -11.537 -32.143 53.754 1.00 74.30 95 TYR L O 1
ATOM 4929 N N . PRO B 2 96 ? -11.559 -32.442 55.988 1.00 74.00 96 PRO L N 1
ATOM 4930 C CA . PRO B 2 96 ? -11.605 -31.941 57.365 1.00 77.92 96 PRO L CA 1
ATOM 4931 C C . PRO B 2 96 ? -10.247 -31.527 57.928 1.00 80.86 96 PRO L C 1
ATOM 4932 O O . PRO B 2 96 ? -9.229 -32.159 57.640 1.00 80.00 96 PRO L O 1
ATOM 4936 N N . LEU B 2 97 ? -10.244 -30.455 58.711 1.00 76.56 97 LEU L N 1
ATOM 4937 C CA . LEU B 2 97 ? -9.061 -30.099 59.475 1.00 74.94 97 LEU L CA 1
ATOM 4938 C C . LEU B 2 97 ? -8.709 -31.247 60.406 1.00 85.53 97 LEU L C 1
ATOM 4939 O O . LEU B 2 97 ? -9.586 -31.836 61.047 1.00 87.24 97 LEU L O 1
ATOM 4944 N N . THR B 2 98 ? -7.426 -31.587 60.466 1.00 77.18 98 THR L N 1
ATOM 4945 C CA . THR B 2 98 ? -6.980 -32.726 61.247 1.00 73.22 98 THR L CA 1
ATOM 4946 C C . THR B 2 98 ? -5.829 -32.319 62.148 1.00 75.18 98 THR L C 1
ATOM 4947 O O . THR B 2 98 ? -4.991 -31.494 61.771 1.00 78.18 98 THR L O 1
ATOM 4951 N N . PHE B 2 99 ? -5.800 -32.901 63.340 1.00 76.96 99 PHE L N 1
ATOM 4952 C CA . PHE B 2 99 ? -4.709 -32.739 64.284 1.00 75.08 99 PHE L CA 1
ATOM 4953 C C . PHE B 2 99 ? -3.863 -34.003 64.302 1.00 74.66 99 PHE L C 1
ATOM 4954 O O . PHE B 2 99 ? -4.228 -35.035 63.734 1.00 79.23 99 PHE L O 1
ATOM 4962 N N . GLY B 2 100 ? -2.714 -33.908 64.962 1.00 70.25 100 GLY L N 1
ATOM 4963 C CA . GLY B 2 100 ? -1.810 -35.035 65.046 1.00 70.85 100 GLY L CA 1
ATOM 4964 C C . GLY B 2 100 ? -2.096 -35.937 66.235 1.00 71.84 100 GLY L C 1
ATOM 4965 O O . GLY B 2 100 ? -2.884 -35.619 67.123 1.00 76.99 100 GLY L O 1
ATOM 4966 N N . SER B 2 101 ? -1.435 -37.095 66.234 1.00 70.98 101 SER L N 1
ATOM 4967 C CA . SER B 2 101 ? -1.571 -38.032 67.341 1.00 68.47 101 SER L CA 1
ATOM 4968 C C . SER B 2 101 ? -1.057 -37.458 68.654 1.00 75.24 101 SER L C 1
ATOM 4969 O O . SER B 2 101 ? -1.479 -37.908 69.723 1.00 72.12 101 SER L O 1
ATOM 4972 N N . GLY B 2 102 ? -0.151 -36.486 68.600 1.00 77.68 102 GLY L N 1
ATOM 4973 C CA . GLY B 2 102 ? 0.403 -35.907 69.807 1.00 72.30 102 GLY L CA 1
ATOM 4974 C C . GLY B 2 102 ? 1.738 -36.500 70.213 1.00 77.13 102 GLY L C 1
ATOM 4975 O O . GLY B 2 102 ? 1.972 -37.702 70.054 1.00 76.22 102 GLY L O 1
ATOM 4976 N N . THR B 2 103 ? 2.630 -35.654 70.725 1.00 66.46 103 THR L N 1
ATOM 4977 C CA . THR B 2 103 ? 3.867 -36.082 71.363 1.00 61.39 103 THR L CA 1
ATOM 4978 C C . THR B 2 103 ? 3.906 -35.471 72.754 1.00 69.92 103 THR L C 1
ATOM 4979 O O . THR B 2 103 ? 3.863 -34.244 72.894 1.00 71.61 103 THR L O 1
ATOM 4983 N N . LYS B 2 104 ? 3.987 -36.315 73.778 1.00 70.76 104 LYS L N 1
ATOM 4984 C CA . LYS B 2 104 ? 3.999 -35.857 75.163 1.00 73.41 104 LYS L CA 1
ATOM 4985 C C . LYS B 2 104 ? 5.432 -35.809 75.689 1.00 79.46 104 LYS L C 1
ATOM 4986 O O . LYS B 2 104 ? 6.164 -36.800 75.596 1.00 77.44 104 LYS L O 1
ATOM 4992 N N . LEU B 2 105 ? 5.822 -34.658 76.243 1.00 80.02 105 LEU L N 1
ATOM 4993 C CA . LEU B 2 105 ? 7.165 -34.450 76.781 1.00 73.45 105 LEU L CA 1
ATOM 4994 C C . LEU B 2 105 ? 7.170 -34.751 78.273 1.00 76.86 105 LEU L C 1
ATOM 4995 O O . LEU B 2 105 ? 6.597 -33.997 79.066 1.00 82.08 105 LEU L O 1
ATOM 5000 N N . GLU B 2 106 ? 7.845 -35.824 78.662 1.00 74.55 106 GLU L N 1
ATOM 5001 C CA . GLU B 2 106 ? 8.030 -36.151 80.065 1.00 76.08 106 GLU L CA 1
ATOM 5002 C C . GLU B 2 106 ? 9.503 -36.021 80.440 1.00 85.99 106 GLU L C 1
ATOM 5003 O O . GLU B 2 106 ? 10.396 -36.239 79.614 1.00 78.42 106 GLU L O 1
ATOM 5009 N N . MET B 2 107 ? 9.748 -35.647 81.693 1.00 82.39 107 MET L N 1
ATOM 5010 C CA . MET B 2 107 ? 11.096 -35.421 82.192 1.00 74.78 107 MET L CA 1
ATOM 5011 C C . MET B 2 107 ? 11.719 -36.726 82.675 1.00 78.10 107 MET L C 1
ATOM 5012 O O . MET B 2 107 ? 11.061 -37.535 83.336 1.00 75.22 107 MET L O 1
ATOM 5017 N N . LYS B 2 108 ? 12.992 -36.928 82.342 1.00 79.59 108 LYS L N 1
ATOM 5018 C CA . LYS B 2 108 ? 13.712 -38.047 82.926 1.00 79.12 108 LYS L CA 1
ATOM 5019 C C . LYS B 2 108 ? 14.134 -37.696 84.350 1.00 79.43 108 LYS L C 1
ATOM 5020 O O . LYS B 2 108 ? 14.065 -36.542 84.786 1.00 76.08 108 LYS L O 1
ATOM 5026 N N . ARG B 2 109 ? 14.582 -38.712 85.080 1.00 77.38 109 ARG L N 1
ATOM 5027 C CA . ARG B 2 109 ? 14.778 -38.575 86.514 1.00 73.72 109 ARG L CA 1
ATOM 5028 C C . ARG B 2 109 ? 15.519 -39.804 87.015 1.00 77.55 109 ARG L C 1
ATOM 5029 O O . ARG B 2 109 ? 15.456 -40.872 86.397 1.00 83.80 109 ARG L O 1
ATOM 5037 N N . ALA B 2 110 ? 16.239 -39.637 88.121 1.00 79.50 110 ALA L N 1
ATOM 5038 C CA . ALA B 2 110 ? 16.906 -40.770 88.746 1.00 81.84 110 ALA L CA 1
ATOM 5039 C C . ALA B 2 110 ? 15.878 -41.815 89.156 1.00 85.85 110 ALA L C 1
ATOM 5040 O O . ALA B 2 110 ? 14.795 -41.484 89.648 1.00 87.73 110 ALA L O 1
ATOM 5042 N N . ASP B 2 111 ? 16.215 -43.082 88.937 1.00 86.37 111 ASP L N 1
ATOM 5043 C CA . ASP B 2 111 ? 15.289 -44.160 89.253 1.00 81.35 111 ASP L CA 1
ATOM 5044 C C . ASP B 2 111 ? 14.921 -44.142 90.731 1.00 86.74 111 ASP L C 1
ATOM 5045 O O . ASP B 2 111 ? 15.718 -43.757 91.591 1.00 89.64 111 ASP L O 1
ATOM 5050 N N . ALA B 2 112 ? 13.693 -44.561 91.018 1.00 88.42 112 ALA L N 1
ATOM 5051 C CA . ALA B 2 112 ? 13.177 -44.567 92.377 1.00 79.34 112 ALA L CA 1
ATOM 5052 C C . ALA B 2 112 ? 12.234 -45.747 92.535 1.00 84.13 112 ALA L C 1
ATOM 5053 O O . ALA B 2 112 ? 11.459 -46.053 91.625 1.00 89.46 112 ALA L O 1
ATOM 5055 N N . ALA B 2 113 ? 12.309 -46.411 93.697 1.00 84.58 113 ALA L N 1
ATOM 5056 C CA . ALA B 2 113 ? 11.514 -47.596 93.970 1.00 82.35 113 ALA L CA 1
ATOM 5057 C C . ALA B 2 113 ? 10.243 -47.232 94.730 1.00 88.09 113 ALA L C 1
ATOM 5058 O O . ALA B 2 113 ? 10.223 -46.259 95.491 1.00 89.12 113 ALA L O 1
ATOM 5060 N N . PRO B 2 114 ? 9.165 -47.993 94.541 1.00 85.56 114 PRO L N 1
ATOM 5061 C CA . PRO B 2 114 ? 7.897 -47.641 95.190 1.00 89.45 114 PRO L CA 1
ATOM 5062 C C . PRO B 2 114 ? 7.918 -47.943 96.681 1.00 92.97 114 PRO L C 1
ATOM 5063 O O . PRO B 2 114 ? 8.490 -48.942 97.124 1.00 101.60 114 PRO L O 1
ATOM 5067 N N . THR B 2 115 ? 7.283 -47.063 97.454 1.00 88.59 115 THR L N 1
ATOM 5068 C CA . THR B 2 115 ? 7.034 -47.289 98.877 1.00 93.01 115 THR L CA 1
ATOM 5069 C C . THR B 2 115 ? 5.586 -47.756 99.003 1.00 92.46 115 THR L C 1
ATOM 5070 O O . THR B 2 115 ? 4.654 -46.950 98.952 1.00 100.79 115 THR L O 1
ATOM 5074 N N . VAL B 2 116 ? 5.401 -49.058 99.165 1.00 92.62 116 VAL L N 1
ATOM 5075 C CA . VAL B 2 116 ? 4.100 -49.696 98.998 1.00 93.45 116 VAL L CA 1
ATOM 5076 C C . VAL B 2 116 ? 3.373 -49.777 100.335 1.00 98.80 116 VAL L C 1
ATOM 5077 O O . VAL B 2 116 ? 3.984 -49.922 101.397 1.00 100.67 116 VAL L O 1
ATOM 5081 N N . SER B 2 117 ? 2.044 -49.663 100.280 1.00 100.03 117 SER L N 1
ATOM 5082 C CA . SER B 2 117 ? 1.185 -49.799 101.446 1.00 97.66 117 SER L CA 1
ATOM 5083 C C . SER B 2 117 ? -0.024 -50.651 101.084 1.00 94.49 117 SER L C 1
ATOM 5084 O O . SER B 2 117 ? -0.531 -50.574 99.962 1.00 95.25 117 SER L O 1
ATOM 5087 N N . ILE B 2 118 ? -0.479 -51.466 102.031 1.00 92.51 118 ILE L N 1
ATOM 5088 C CA . ILE B 2 118 ? -1.668 -52.286 101.841 1.00 95.46 118 ILE L CA 1
ATOM 5089 C C . ILE B 2 118 ? -2.703 -51.876 102.880 1.00 98.81 118 ILE L C 1
ATOM 5090 O O . ILE B 2 118 ? -2.364 -51.471 103.998 1.00 88.14 118 ILE L O 1
ATOM 5095 N N . PHE B 2 119 ? -3.980 -51.958 102.493 1.00 97.84 119 PHE L N 1
ATOM 5096 C CA . PHE B 2 119 ? -5.087 -51.564 103.353 1.00 98.78 119 PHE L CA 1
ATOM 5097 C C . PHE B 2 119 ? -6.206 -52.595 103.250 1.00 100.50 119 PHE L C 1
ATOM 5098 O O . PHE B 2 119 ? -6.604 -52.963 102.130 1.00 99.20 119 PHE L O 1
ATOM 5106 N N . PRO B 2 120 ? -6.737 -53.071 104.373 1.00 105.94 120 PRO L N 1
ATOM 5107 C CA . PRO B 2 120 ? -7.857 -54.008 104.325 1.00 102.99 120 PRO L CA 1
ATOM 5108 C C . PRO B 2 120 ? -9.166 -53.263 104.142 1.00 103.79 120 PRO L C 1
ATOM 5109 O O . PRO B 2 120 ? -9.229 -52.046 104.374 1.00 106.66 120 PRO L O 1
ATOM 5113 N N . PRO B 2 121 ? -10.227 -53.947 103.716 1.00 100.91 121 PRO L N 1
ATOM 5114 C CA . PRO B 2 121 ? -11.530 -53.279 103.611 1.00 102.24 121 PRO L CA 1
ATOM 5115 C C . PRO B 2 121 ? -11.954 -52.693 104.949 1.00 101.33 121 PRO L C 1
ATOM 5116 O O . PRO B 2 121 ? -11.848 -53.338 105.994 1.00 107.61 121 PRO L O 1
ATOM 5120 N N . SER B 2 122 ? -12.420 -51.448 104.908 1.00 105.33 122 SER L N 1
ATOM 5121 C CA . SER B 2 122 ? -12.869 -50.767 106.112 1.00 113.54 122 SER L CA 1
ATOM 5122 C C . SER B 2 122 ? -14.141 -51.411 106.650 1.00 115.66 122 SER L C 1
ATOM 5123 O O . SER B 2 122 ? -15.005 -51.855 105.890 1.00 110.96 122 SER L O 1
ATOM 5126 N N . SER B 2 123 ? -14.262 -51.416 107.983 1.00 117.15 123 SER L N 1
ATOM 5127 C CA . SER B 2 123 ? -15.391 -52.054 108.659 1.00 120.63 123 SER L CA 1
ATOM 5128 C C . SER B 2 123 ? -16.737 -51.658 108.063 1.00 120.72 123 SER L C 1
ATOM 5129 O O . SER B 2 123 ? -17.712 -52.410 108.174 1.00 120.95 123 SER L O 1
ATOM 5132 N N . GLU B 2 124 ? -16.806 -50.496 107.421 1.00 121.47 124 GLU L N 1
ATOM 5133 C CA . GLU B 2 124 ? -18.047 -49.950 106.890 1.00 116.66 124 GLU L CA 1
ATOM 5134 C C . GLU B 2 124 ? -18.373 -50.422 105.479 1.00 115.94 124 GLU L C 1
ATOM 5135 O O . GLU B 2 124 ? -19.510 -50.240 105.034 1.00 114.44 124 GLU L O 1
ATOM 5141 N N . GLN B 2 125 ? -17.417 -51.016 104.763 1.00 118.32 125 GLN L N 1
ATOM 5142 C CA . GLN B 2 125 ? -17.748 -51.607 103.472 1.00 109.48 125 GLN L CA 1
ATOM 5143 C C . GLN B 2 125 ? -18.340 -53.000 103.636 1.00 112.66 125 GLN L C 1
ATOM 5144 O O . GLN B 2 125 ? -19.280 -53.365 102.921 1.00 115.72 125 GLN L O 1
ATOM 5150 N N . LEU B 2 126 ? -17.811 -53.787 104.575 1.00 113.00 126 LEU L N 1
ATOM 5151 C CA . LEU B 2 126 ? -18.308 -55.144 104.769 1.00 116.52 126 LEU L CA 1
ATOM 5152 C C . LEU B 2 126 ? -19.701 -55.186 105.389 1.00 118.28 126 LEU L C 1
ATOM 5153 O O . LEU B 2 126 ? -20.271 -56.275 105.499 1.00 119.74 126 LEU L O 1
ATOM 5158 N N . THR B 2 127 ? -20.267 -54.046 105.794 1.00 117.62 127 THR L N 1
ATOM 5159 C CA . THR B 2 127 ? -21.683 -54.041 106.145 1.00 117.77 127 THR L CA 1
ATOM 5160 C C . THR B 2 127 ? -22.537 -54.347 104.922 1.00 116.80 127 THR L C 1
ATOM 5161 O O . THR B 2 127 ? -23.562 -55.032 105.027 1.00 115.08 127 THR L O 1
ATOM 5165 N N . SER B 2 128 ? -22.125 -53.857 103.754 1.00 111.47 128 SER L N 1
ATOM 5166 C CA . SER B 2 128 ? -22.692 -54.286 102.488 1.00 107.92 128 SER L CA 1
ATOM 5167 C C . SER B 2 128 ? -21.954 -55.533 102.003 1.00 113.32 128 SER L C 1
ATOM 5168 O O . SER B 2 128 ? -20.993 -55.998 102.621 1.00 111.98 128 SER L O 1
ATOM 5171 N N . GLY B 2 129 ? -22.399 -56.083 100.876 1.00 112.69 129 GLY L N 1
ATOM 5172 C CA . GLY B 2 129 ? -21.857 -57.332 100.383 1.00 108.84 129 GLY L CA 1
ATOM 5173 C C . GLY B 2 129 ? -20.474 -57.280 99.777 1.00 112.41 129 GLY L C 1
ATOM 5174 O O . GLY B 2 129 ? -20.023 -58.287 99.225 1.00 116.10 129 GLY L O 1
ATOM 5175 N N . GLY B 2 130 ? -19.771 -56.151 99.866 1.00 106.21 130 GLY L N 1
ATOM 5176 C CA . GLY B 2 130 ? -18.494 -56.021 99.189 1.00 110.29 130 GLY L CA 1
ATOM 5177 C C . GLY B 2 130 ? -17.289 -55.835 100.091 1.00 106.90 130 GLY L C 1
ATOM 5178 O O . GLY B 2 130 ? -17.427 -55.486 101.268 1.00 105.77 130 GLY L O 1
ATOM 5179 N N . ALA B 2 131 ? -16.098 -56.065 99.540 1.00 98.88 131 ALA L N 1
ATOM 5180 C CA . ALA B 2 131 ? -14.848 -55.907 100.272 1.00 98.04 131 ALA L CA 1
ATOM 5181 C C . ALA B 2 131 ? -13.749 -55.562 99.279 1.00 97.72 131 ALA L C 1
ATOM 5182 O O . ALA B 2 131 ? -13.580 -56.257 98.273 1.00 97.45 131 ALA L O 1
ATOM 5184 N N . SER B 2 132 ? -13.010 -54.492 99.561 1.00 92.76 132 SER L N 1
ATOM 5185 C CA . SER B 2 132 ? -12.013 -53.963 98.636 1.00 91.77 132 SER L CA 1
ATOM 5186 C C . SER B 2 132 ? -10.696 -53.769 99.374 1.00 94.29 132 SER L C 1
ATOM 5187 O O . SER B 2 132 ? -10.590 -52.903 100.249 1.00 91.64 132 SER L O 1
ATOM 5190 N N . VAL B 2 133 ? -9.708 -54.567 99.024 1.00 87.55 133 VAL L N 1
ATOM 5191 C CA . VAL B 2 133 ? -8.337 -54.361 99.475 1.00 94.83 133 VAL L CA 1
ATOM 5192 C C . VAL B 2 133 ? -7.648 -53.410 98.504 1.00 88.80 133 VAL L C 1
ATOM 5193 O O . VAL B 2 133 ? -7.927 -53.406 97.301 1.00 87.29 133 VAL L O 1
ATOM 5197 N N . VAL B 2 134 ? -6.754 -52.575 99.028 1.00 88.04 134 VAL L N 1
ATOM 5198 C CA . VAL B 2 134 ? -6.156 -51.490 98.258 1.00 89.19 134 VAL L CA 1
ATOM 5199 C C . VAL B 2 134 ? -4.650 -51.484 98.488 1.00 93.50 134 VAL L C 1
ATOM 5200 O O . VAL B 2 134 ? -4.191 -51.581 99.632 1.00 96.37 134 VAL L O 1
ATOM 5204 N N . CYS B 2 135 ? -3.888 -51.369 97.400 1.00 91.60 135 CYS L N 1
ATOM 5205 C CA . CYS B 2 135 ? -2.437 -51.261 97.441 1.00 85.31 135 CYS L CA 1
ATOM 5206 C C . CYS B 2 135 ? -2.020 -49.933 96.831 1.00 88.08 135 CYS L C 1
ATOM 5207 O O . CYS B 2 135 ? -2.439 -49.601 95.718 1.00 92.83 135 CYS L O 1
ATOM 5210 N N . PHE B 2 136 ? -1.201 -49.178 97.557 1.00 93.66 136 PHE L N 1
ATOM 5211 C CA . PHE B 2 136 ? -0.638 -47.923 97.073 1.00 89.34 136 PHE L CA 1
ATOM 5212 C C . PHE B 2 136 ? 0.840 -48.117 96.769 1.00 93.06 136 PHE L C 1
ATOM 5213 O O . PHE B 2 136 ? 1.566 -48.721 97.563 1.00 97.97 136 PHE L O 1
ATOM 5221 N N . LEU B 2 137 ? 1.276 -47.616 95.616 1.00 88.63 137 LEU L N 1
ATOM 5222 C CA . LEU B 2 137 ? 2.671 -47.692 95.184 1.00 83.21 137 LEU L CA 1
ATOM 5223 C C . LEU B 2 137 ? 3.087 -46.263 94.851 1.00 87.69 137 LEU L C 1
ATOM 5224 O O . LEU B 2 137 ? 2.726 -45.744 93.792 1.00 89.33 137 LEU L O 1
ATOM 5229 N N . ASN B 2 138 ? 3.840 -45.625 95.746 1.00 84.10 138 ASN L N 1
ATOM 5230 C CA . ASN B 2 138 ? 4.003 -44.178 95.725 1.00 85.97 138 ASN L CA 1
ATOM 5231 C C . ASN B 2 138 ? 5.433 -43.765 95.408 1.00 88.05 138 ASN L C 1
ATOM 5232 O O . ASN B 2 138 ? 6.392 -44.403 95.855 1.00 96.01 138 ASN L O 1
ATOM 5237 N N . ASN B 2 139 ? 5.555 -42.687 94.630 1.00 89.71 139 ASN L N 1
ATOM 5238 C CA . ASN B 2 139 ? 6.818 -42.015 94.345 1.00 86.78 139 ASN L CA 1
ATOM 5239 C C . ASN B 2 139 ? 7.870 -42.954 93.764 1.00 91.22 139 ASN L C 1
ATOM 5240 O O . ASN B 2 139 ? 8.762 -43.417 94.482 1.00 90.90 139 ASN L O 1
ATOM 5245 N N . PHE B 2 140 ? 7.780 -43.224 92.463 1.00 89.64 140 PHE L N 1
ATOM 5246 C CA . PHE B 2 140 ? 8.745 -44.061 91.769 1.00 84.68 140 PHE L CA 1
ATOM 5247 C C . PHE B 2 140 ? 8.935 -43.534 90.352 1.00 87.47 140 PHE L C 1
ATOM 5248 O O . PHE B 2 140 ? 8.156 -42.712 89.860 1.00 86.99 140 PHE L O 1
ATOM 5256 N N . TYR B 2 141 ? 9.995 -44.021 89.699 1.00 86.70 141 TYR L N 1
ATOM 5257 C CA . TYR B 2 141 ? 10.340 -43.723 88.315 1.00 85.84 141 TYR L CA 1
ATOM 5258 C C . TYR B 2 141 ? 11.090 -44.943 87.800 1.00 88.25 141 TYR L C 1
ATOM 5259 O O . TYR B 2 141 ? 11.936 -45.483 88.526 1.00 90.77 141 TYR L O 1
ATOM 5268 N N . PRO B 2 142 ? 10.806 -45.414 86.574 1.00 85.44 142 PRO L N 1
ATOM 5269 C CA . PRO B 2 142 ? 9.859 -44.879 85.590 1.00 86.12 142 PRO L CA 1
ATOM 5270 C C . PRO B 2 142 ? 8.407 -45.319 85.804 1.00 88.33 142 PRO L C 1
ATOM 5271 O O . PRO B 2 142 ? 8.088 -45.971 86.801 1.00 79.09 142 PRO L O 1
ATOM 5275 N N . LYS B 2 143 ? 7.551 -44.970 84.835 1.00 86.57 143 LYS L N 1
ATOM 5276 C CA . LYS B 2 143 ? 6.104 -45.037 85.023 1.00 79.29 143 LYS L CA 1
ATOM 5277 C C . LYS B 2 143 ? 5.600 -46.465 85.202 1.00 84.23 143 LYS L C 1
ATOM 5278 O O . LYS B 2 143 ? 4.635 -46.687 85.943 1.00 85.48 143 LYS L O 1
ATOM 5284 N N . ASP B 2 144 ? 6.232 -47.440 84.555 1.00 82.88 144 ASP L N 1
ATOM 5285 C CA . ASP B 2 144 ? 5.661 -48.776 84.444 1.00 83.70 144 ASP L CA 1
ATOM 5286 C C . ASP B 2 144 ? 5.971 -49.627 85.670 1.00 87.45 144 ASP L C 1
ATOM 5287 O O . ASP B 2 144 ? 7.135 -49.786 86.051 1.00 87.39 144 ASP L O 1
ATOM 5292 N N . ILE B 2 145 ? 4.919 -50.183 86.274 1.00 84.83 145 ILE L N 1
ATOM 5293 C CA . ILE B 2 145 ? 5.013 -51.135 87.374 1.00 87.41 145 ILE L CA 1
ATOM 5294 C C . ILE B 2 145 ? 4.038 -52.271 87.087 1.00 91.60 145 ILE L C 1
ATOM 5295 O O . ILE B 2 145 ? 3.045 -52.089 86.376 1.00 90.45 145 ILE L O 1
ATOM 5300 N N . ASN B 2 146 ? 4.337 -53.458 87.616 1.00 91.62 146 ASN L N 1
ATOM 5301 C CA . ASN B 2 146 ? 3.391 -54.565 87.626 1.00 93.15 146 ASN L CA 1
ATOM 5302 C C . ASN B 2 146 ? 3.109 -54.997 89.059 1.00 94.00 146 ASN L C 1
ATOM 5303 O O . ASN B 2 146 ? 4.025 -55.082 89.884 1.00 96.35 146 ASN L O 1
ATOM 5308 N N . VAL B 2 147 ? 1.837 -55.256 89.353 1.00 94.22 147 VAL L N 1
ATOM 5309 C CA . VAL B 2 147 ? 1.420 -55.749 90.658 1.00 93.89 147 VAL L CA 1
ATOM 5310 C C . VAL B 2 147 ? 0.938 -57.183 90.515 1.00 92.36 147 VAL L C 1
ATOM 5311 O O . VAL B 2 147 ? 0.537 -57.634 89.439 1.00 92.21 147 VAL L O 1
ATOM 5315 N N . LYS B 2 148 ? 0.981 -57.907 91.631 1.00 90.30 148 LYS L N 1
ATOM 5316 C CA . LYS B 2 148 ? 0.408 -59.239 91.731 1.00 94.09 148 LYS L CA 1
ATOM 5317 C C . LYS B 2 148 ? -0.358 -59.327 93.041 1.00 102.28 148 LYS L C 1
ATOM 5318 O O . LYS B 2 148 ? 0.146 -58.906 94.088 1.00 101.31 148 LYS L O 1
ATOM 5320 N N . TRP B 2 149 ? -1.604 -59.767 92.972 1.00 93.76 149 TRP L N 1
ATOM 5321 C CA . TRP B 2 149 ? -2.407 -59.907 94.160 1.00 93.04 149 TRP L CA 1
ATOM 5322 C C . TRP B 2 149 ? -2.521 -61.381 94.391 1.00 98.14 149 TRP L C 1
ATOM 5323 O O . TRP B 2 149 ? -2.889 -62.130 93.493 1.00 103.00 149 TRP L O 1
ATOM 5334 N N .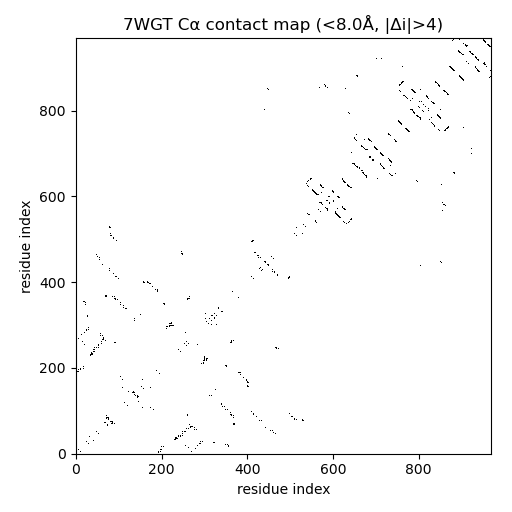 LYS B 2 150 ? -2.202 -61.812 95.595 1.00 99.29 150 LYS L N 1
ATOM 5335 C CA . LYS B 2 150 ? -2.256 -63.225 95.888 1.00 110.00 150 LYS L CA 1
ATOM 5336 C C . LYS B 2 150 ? -3.138 -63.532 97.074 1.00 111.94 150 LYS L C 1
ATOM 5337 O O . LYS B 2 150 ? -2.989 -62.932 98.136 1.00 109.18 150 LYS L O 1
ATOM 5343 N N . ILE B 2 151 ? -4.068 -64.459 96.890 1.00 105.29 151 ILE L N 1
ATOM 5344 C CA . ILE B 2 151 ? -4.910 -64.879 97.991 1.00 112.20 151 ILE L CA 1
ATOM 5345 C C . ILE B 2 151 ? -4.387 -66.202 98.486 1.00 113.94 151 ILE L C 1
ATOM 5346 O O . ILE B 2 151 ? -4.344 -67.176 97.749 1.00 119.33 151 ILE L O 1
ATOM 5351 N N . ASP B 2 152 ? -4.004 -66.248 99.733 1.00 109.84 152 ASP L N 1
ATOM 5352 C CA . ASP B 2 152 ? -3.401 -67.432 100.354 1.00 111.81 152 ASP L CA 1
ATOM 5353 C C . ASP B 2 152 ? -2.313 -68.031 99.466 1.00 111.50 152 ASP L C 1
ATOM 5354 O O . ASP B 2 152 ? -2.322 -69.223 99.151 1.00 111.27 152 ASP L O 1
ATOM 5359 N N . GLY B 2 153 ? -1.370 -67.191 99.051 1.00 109.75 153 GLY L N 1
ATOM 5360 C CA . GLY B 2 153 ? -0.252 -67.667 98.262 1.00 111.26 153 GLY L CA 1
ATOM 5361 C C . GLY B 2 153 ? -0.605 -67.905 96.809 1.00 111.13 153 GLY L C 1
ATOM 5362 O O . GLY B 2 153 ? 0.137 -67.497 95.913 1.00 113.86 153 GLY L O 1
ATOM 5363 N N . SER B 2 154 ? -1.830 -68.368 96.601 1.00 109.06 154 SER L N 1
ATOM 5364 C CA . SER B 2 154 ? -2.320 -68.515 95.254 1.00 114.64 154 SER L CA 1
ATOM 5365 C C . SER B 2 154 ? -2.606 -67.127 94.759 1.00 110.82 154 SER L C 1
ATOM 5366 O O . SER B 2 154 ? -3.074 -66.289 95.509 1.00 109.88 154 SER L O 1
ATOM 5369 N N . GLU B 2 155 ? -2.329 -66.864 93.495 1.00 112.01 155 GLU L N 1
ATOM 5370 C CA . GLU B 2 155 ? -2.521 -65.520 93.000 1.00 109.81 155 GLU L CA 1
ATOM 5371 C C . GLU B 2 155 ? -3.879 -65.381 92.370 1.00 113.28 155 GLU L C 1
ATOM 5372 O O . GLU B 2 155 ? -4.262 -66.167 91.510 1.00 116.61 155 GLU L O 1
ATOM 5378 N N . ARG B 2 156 ? -4.631 -64.406 92.830 1.00 108.81 156 ARG L N 1
ATOM 5379 C CA . ARG B 2 156 ? -5.940 -64.123 92.257 1.00 113.32 156 ARG L CA 1
ATOM 5380 C C . ARG B 2 156 ? -5.794 -62.978 91.265 1.00 106.56 156 ARG L C 1
ATOM 5381 O O . ARG B 2 156 ? -5.259 -61.919 91.610 1.00 102.57 156 ARG L O 1
ATOM 5389 N N . GLN B 2 157 ? -6.274 -63.188 90.040 1.00 105.24 157 GLN L N 1
ATOM 5390 C CA . GLN B 2 157 ? -5.931 -62.328 88.915 1.00 101.10 157 GLN L CA 1
ATOM 5391 C C . GLN B 2 157 ? -7.108 -61.532 88.363 1.00 102.45 157 GLN L C 1
ATOM 5392 O O . GLN B 2 157 ? -6.949 -60.846 87.348 1.00 95.81 157 GLN L O 1
ATOM 5398 N N . ASN B 2 158 ? -8.279 -61.592 88.993 1.00 109.99 158 ASN L N 1
ATOM 5399 C CA . ASN B 2 158 ? -9.477 -60.994 88.421 1.00 96.51 158 ASN L CA 1
ATOM 5400 C C . ASN B 2 158 ? -10.143 -60.056 89.417 1.00 98.18 158 ASN L C 1
ATOM 5401 O O . ASN B 2 158 ? -10.179 -60.333 90.620 1.00 105.12 158 ASN L O 1
ATOM 5406 N N . GLY B 2 159 ? -10.679 -58.950 88.902 1.00 96.62 159 GLY L N 1
ATOM 5407 C CA . GLY B 2 159 ? -11.366 -57.966 89.718 1.00 92.12 159 GLY L CA 1
ATOM 5408 C C . GLY B 2 159 ? -10.442 -56.910 90.287 1.00 89.15 159 GLY L C 1
ATOM 5409 O O . GLY B 2 159 ? -10.437 -56.668 91.498 1.00 87.30 159 GLY L O 1
ATOM 5410 N N . VAL B 2 160 ? -9.652 -56.272 89.423 1.00 86.57 160 VAL L N 1
ATOM 5411 C CA . VAL B 2 160 ? -8.623 -55.328 89.843 1.00 85.89 160 VAL L CA 1
ATOM 5412 C C . VAL B 2 160 ? -8.779 -54.026 89.067 1.00 88.64 160 VAL L C 1
ATOM 5413 O O . VAL B 2 160 ? -9.074 -54.039 87.867 1.00 89.76 160 VAL L O 1
ATOM 5417 N N . LEU B 2 161 ? -8.569 -52.903 89.753 1.00 84.11 161 LEU L N 1
ATOM 5418 C CA . LEU B 2 161 ? -8.568 -51.579 89.142 1.00 85.19 161 LEU L CA 1
ATOM 5419 C C . LEU B 2 161 ? -7.223 -50.921 89.420 1.00 88.36 161 LEU L C 1
ATOM 5420 O O . LEU B 2 161 ? -6.894 -50.644 90.579 1.00 88.56 161 LEU L O 1
ATOM 5425 N N . ASN B 2 162 ? -6.450 -50.672 88.364 1.00 82.87 162 ASN L N 1
ATOM 5426 C CA . ASN B 2 162 ? -5.175 -49.972 88.463 1.00 78.92 162 ASN L CA 1
ATOM 5427 C C . ASN B 2 162 ? -5.328 -48.549 87.943 1.00 78.58 162 ASN L C 1
ATOM 5428 O O . ASN B 2 162 ? -5.984 -48.320 86.922 1.00 83.04 162 ASN L O 1
ATOM 5433 N N . SER B 2 163 ? -4.724 -47.594 88.650 1.00 75.90 163 SER L N 1
ATOM 5434 C CA . SER B 2 163 ? -4.729 -46.198 88.228 1.00 77.08 163 SER L CA 1
ATOM 5435 C C . SER B 2 163 ? -3.371 -45.565 88.494 1.00 77.20 163 SER L C 1
ATOM 5436 O O . SER B 2 163 ? -2.857 -45.632 89.614 1.00 70.18 163 SER L O 1
ATOM 5439 N N . TRP B 2 164 ? -2.809 -44.940 87.463 1.00 75.80 164 TRP L N 1
ATOM 5440 C CA . TRP B 2 164 ? -1.557 -44.205 87.546 1.00 67.38 164 TRP L CA 1
ATOM 5441 C C . TRP B 2 164 ? -1.828 -42.708 87.628 1.00 69.60 164 TRP L C 1
ATOM 5442 O O . TRP B 2 164 ? -2.842 -42.211 87.133 1.00 75.44 164 TRP L O 1
ATOM 5453 N N . THR B 2 165 ? -0.900 -41.987 88.240 1.00 73.09 165 THR L N 1
ATOM 5454 C CA . THR B 2 165 ? -0.912 -40.537 88.165 1.00 71.87 165 THR L CA 1
ATOM 5455 C C . THR B 2 165 ? -0.049 -40.074 86.998 1.00 77.82 165 THR L C 1
ATOM 5456 O O . THR B 2 165 ? 0.777 -40.820 86.469 1.00 79.01 165 THR L O 1
ATOM 5460 N N . ASP B 2 166 ? -0.262 -38.830 86.586 1.00 80.94 166 ASP L N 1
ATOM 5461 C CA . ASP B 2 166 ? 0.690 -38.216 85.680 1.00 82.85 166 ASP L CA 1
ATOM 5462 C C . ASP B 2 166 ? 1.969 -37.897 86.449 1.00 89.02 166 ASP L C 1
ATOM 5463 O O . ASP B 2 166 ? 2.000 -37.905 87.685 1.00 81.11 166 ASP L O 1
ATOM 5468 N N . GLN B 2 167 ? 3.041 -37.650 85.701 1.00 89.72 167 GLN L N 1
ATOM 5469 C CA . GLN B 2 167 ? 4.309 -37.289 86.317 1.00 89.06 167 GLN L CA 1
ATOM 5470 C C . GLN B 2 167 ? 4.119 -36.112 87.262 1.00 87.43 167 GLN L C 1
ATOM 5471 O O . GLN B 2 167 ? 3.554 -35.081 86.885 1.00 83.34 167 GLN L O 1
ATOM 5477 N N . ASP B 2 168 ? 4.563 -36.289 88.504 1.00 82.31 168 ASP L N 1
ATOM 5478 C CA . ASP B 2 168 ? 4.489 -35.215 89.484 1.00 84.16 168 ASP L CA 1
ATOM 5479 C C . ASP B 2 168 ? 5.379 -34.057 89.047 1.00 86.27 168 ASP L C 1
ATOM 5480 O O . ASP B 2 168 ? 6.488 -34.257 88.547 1.00 89.95 168 ASP L O 1
ATOM 5485 N N . SER B 2 169 ? 4.878 -32.835 89.224 1.00 90.96 169 SER L N 1
ATOM 5486 C CA . SER B 2 169 ? 5.587 -31.650 88.759 1.00 85.38 169 SER L CA 1
ATOM 5487 C C . SER B 2 169 ? 6.730 -31.229 89.677 1.00 96.27 169 SER L C 1
ATOM 5488 O O . SER B 2 169 ? 7.559 -30.408 89.266 1.00 95.47 169 SER L O 1
ATOM 5490 N N . LYS B 2 170 ? 6.802 -31.762 90.896 1.00 95.63 170 LYS L N 1
ATOM 5491 C CA . LYS B 2 170 ? 7.882 -31.405 91.825 1.00 92.62 170 LYS L CA 1
ATOM 5492 C C . LYS B 2 170 ? 9.082 -32.328 91.631 1.00 90.04 170 LYS L C 1
ATOM 5493 O O . LYS B 2 170 ? 10.154 -31.885 91.210 1.00 91.94 170 LYS L O 1
ATOM 5495 N N . ASP B 2 171 ? 8.910 -33.618 91.927 1.00 89.65 171 ASP L N 1
ATOM 5496 C CA . ASP B 2 171 ? 10.009 -34.576 91.911 1.00 83.13 171 ASP L CA 1
ATOM 5497 C C . ASP B 2 171 ? 9.964 -35.518 90.711 1.00 85.70 171 ASP L C 1
ATOM 5498 O O . ASP B 2 171 ? 10.622 -36.563 90.728 1.00 89.07 171 ASP L O 1
ATOM 5503 N N . SER B 2 172 ? 9.193 -35.179 89.677 1.00 84.69 172 SER L N 1
ATOM 5504 C CA . SER B 2 172 ? 9.147 -35.922 88.416 1.00 83.53 172 SER L CA 1
ATOM 5505 C C . SER B 2 172 ? 8.784 -37.394 88.599 1.00 80.61 172 SER L C 1
ATOM 5506 O O . SER B 2 172 ? 9.069 -38.215 87.723 1.00 76.45 172 SER L O 1
ATOM 5509 N N . THR B 2 173 ? 8.148 -37.754 89.708 1.00 79.34 173 THR L N 1
ATOM 5510 C CA . THR B 2 173 ? 7.856 -39.147 90.008 1.00 82.14 173 THR L CA 1
ATOM 5511 C C . THR B 2 173 ? 6.435 -39.517 89.591 1.00 89.30 173 THR L C 1
ATOM 5512 O O . THR B 2 173 ? 5.616 -38.665 89.235 1.00 86.48 173 THR L O 1
ATOM 5516 N N . TYR B 2 174 ? 6.153 -40.817 89.642 1.00 86.80 174 TYR L N 1
ATOM 5517 C CA . TYR B 2 174 ? 4.829 -41.358 89.372 1.00 82.90 174 TYR L CA 1
ATOM 5518 C C . TYR B 2 174 ? 4.283 -42.047 90.617 1.00 83.50 174 TYR L C 1
ATOM 5519 O O . TYR B 2 174 ? 4.991 -42.276 91.599 1.00 90.79 174 TYR L O 1
ATOM 5528 N N . SER B 2 175 ? 2.995 -42.370 90.563 1.00 89.56 175 SER L N 1
ATOM 5529 C CA . SER B 2 175 ? 2.322 -43.067 91.648 1.00 86.64 175 SER L CA 1
ATOM 5530 C C . SER B 2 175 ? 1.174 -43.867 91.055 1.00 77.72 175 SER L C 1
ATOM 5531 O O . SER B 2 175 ? 0.578 -43.470 90.051 1.00 77.24 175 SER L O 1
ATOM 5534 N N . MET B 2 176 ? 0.878 -45.003 91.678 1.00 74.90 176 MET L N 1
ATOM 5535 C CA . MET B 2 176 ? -0.081 -45.948 91.131 1.00 70.50 176 MET L CA 1
ATOM 5536 C C . MET B 2 176 ? -0.855 -46.607 92.262 1.00 76.89 176 MET L C 1
ATOM 5537 O O . MET B 2 176 ? -0.298 -46.889 93.326 1.00 82.44 176 MET L O 1
ATOM 5542 N N . SER B 2 177 ? -2.144 -46.841 92.027 1.00 81.62 177 SER L N 1
ATOM 5543 C CA . SER B 2 177 ? -3.022 -47.496 92.985 1.00 81.01 177 SER L CA 1
ATOM 5544 C C . SER B 2 177 ? -3.646 -48.723 92.337 1.00 78.44 177 SER L C 1
ATOM 5545 O O . SER B 2 177 ? -3.956 -48.714 91.142 1.00 79.59 177 SER L O 1
ATOM 5548 N N . SER B 2 178 ? -3.815 -49.783 93.126 1.00 83.86 178 SER L N 1
ATOM 5549 C CA . SER B 2 178 ? -4.409 -51.029 92.662 1.00 81.29 178 SER L CA 1
ATOM 5550 C C . SER B 2 178 ? -5.424 -51.502 93.690 1.00 82.57 178 SER L C 1
ATOM 5551 O O . SER B 2 178 ? -5.113 -51.574 94.882 1.00 89.78 178 SER L O 1
ATOM 5554 N N . THR B 2 179 ? -6.629 -51.827 93.229 1.00 87.96 179 THR L N 1
ATOM 5555 C CA . THR B 2 179 ? -7.723 -52.226 94.107 1.00 85.32 179 THR L CA 1
ATOM 5556 C C . THR B 2 179 ? -8.288 -53.555 93.635 1.00 88.07 179 THR L C 1
ATOM 5557 O O . THR B 2 179 ? -8.739 -53.668 92.491 1.00 90.06 179 THR L O 1
ATOM 5561 N N . LEU B 2 180 ? -8.260 -54.555 94.511 1.00 90.09 180 LEU L N 1
ATOM 5562 C CA . LEU B 2 180 ? -8.914 -55.833 94.271 1.00 92.52 180 LEU L CA 1
ATOM 5563 C C . LEU B 2 180 ? -10.254 -55.844 94.993 1.00 87.86 180 LEU L C 1
ATOM 5564 O O . LEU B 2 180 ? -10.351 -55.416 96.146 1.00 93.30 180 LEU L O 1
ATOM 5569 N N . THR B 2 181 ? -11.289 -56.325 94.309 1.00 91.30 181 THR L N 1
ATOM 5570 C CA . THR B 2 181 ? -12.648 -56.283 94.838 1.00 96.81 181 THR L CA 1
ATOM 5571 C C . THR B 2 181 ? -13.239 -57.684 94.842 1.00 97.35 181 THR L C 1
ATOM 5572 O O . THR B 2 181 ? -13.386 -58.304 93.784 1.00 98.67 181 THR L O 1
ATOM 5576 N N . LEU B 2 182 ? -13.574 -58.173 96.030 1.00 97.76 182 LEU L N 1
ATOM 5577 C CA . LEU B 2 182 ? -14.242 -59.451 96.204 1.00 104.02 182 LEU L CA 1
ATOM 5578 C C . LEU B 2 182 ? -15.605 -59.221 96.840 1.00 103.50 182 LEU L C 1
ATOM 5579 O O . LEU B 2 182 ? -15.879 -58.157 97.402 1.00 100.10 182 LEU L O 1
ATOM 5584 N N . THR B 2 183 ? -16.467 -60.227 96.735 1.00 104.20 183 THR L N 1
ATOM 5585 C CA . THR B 2 183 ? -17.646 -60.252 97.583 1.00 105.82 183 THR L CA 1
ATOM 5586 C C . THR B 2 183 ? -17.212 -60.463 99.026 1.00 109.37 183 THR L C 1
ATOM 5587 O O . THR B 2 183 ? -16.198 -61.108 99.300 1.00 112.46 183 THR L O 1
ATOM 5591 N N . LYS B 2 184 ? -17.976 -59.890 99.957 1.00 112.94 184 LYS L N 1
ATOM 5592 C CA . LYS B 2 184 ? -17.682 -60.112 101.368 1.00 114.16 184 LYS L CA 1
ATOM 5593 C C . LYS B 2 184 ? -17.688 -61.599 101.698 1.00 116.17 184 LYS L C 1
ATOM 5594 O O . LYS B 2 184 ? -16.931 -62.049 102.565 1.00 110.77 184 LYS L O 1
ATOM 5600 N N . ASP B 2 185 ? -18.512 -62.377 100.993 1.00 118.36 185 ASP L N 1
ATOM 5601 C CA . ASP B 2 185 ? -18.517 -63.825 101.171 1.00 118.76 185 ASP L CA 1
ATOM 5602 C C . ASP B 2 185 ? -17.191 -64.436 100.728 1.00 120.41 185 ASP L C 1
ATOM 5603 O O . ASP B 2 185 ? -16.526 -65.133 101.503 1.00 122.42 185 ASP L O 1
ATOM 5608 N N . GLU B 2 186 ? -16.788 -64.182 99.479 1.00 121.77 186 GLU L N 1
ATOM 5609 C CA . GLU B 2 186 ? -15.531 -64.736 98.982 1.00 117.14 186 GLU L CA 1
ATOM 5610 C C . GLU B 2 186 ? -14.335 -64.174 99.738 1.00 110.26 186 GLU L C 1
ATOM 5611 O O . GLU B 2 186 ? -13.348 -64.885 99.959 1.00 118.05 186 GLU L O 1
ATOM 5617 N N . TYR B 2 187 ? -14.410 -62.909 100.151 1.00 110.09 187 TYR L N 1
ATOM 5618 C CA . TYR B 2 187 ? -13.315 -62.306 100.902 1.00 112.90 187 TYR L CA 1
ATOM 5619 C C . TYR B 2 187 ? -13.134 -62.977 102.257 1.00 114.95 187 TYR L C 1
ATOM 5620 O O . TYR B 2 187 ? -12.004 -63.254 102.674 1.00 113.80 187 TYR L O 1
ATOM 5629 N N . GLU B 2 188 ? -14.233 -63.252 102.955 1.00 121.48 188 GLU L N 1
ATOM 5630 C CA . GLU B 2 188 ? -14.158 -63.689 104.343 1.00 119.92 188 GLU L CA 1
ATOM 5631 C C . GLU B 2 188 ? -13.861 -65.175 104.502 1.00 121.16 188 GLU L C 1
ATOM 5632 O O . GLU B 2 188 ? -13.738 -65.638 105.641 1.00 116.02 188 GLU L O 1
ATOM 5638 N N . ARG B 2 189 ? -13.735 -65.932 103.413 1.00 122.74 189 ARG L N 1
ATOM 5639 C CA . ARG B 2 189 ? -13.428 -67.353 103.506 1.00 116.73 189 ARG L CA 1
ATOM 5640 C C . ARG B 2 189 ? -11.952 -67.657 103.283 1.00 120.84 189 ARG L C 1
ATOM 5641 O O . ARG B 2 189 ? -11.554 -68.823 103.366 1.00 128.38 189 ARG L O 1
ATOM 5649 N N . HIS B 2 190 ? -11.133 -66.646 103.016 1.00 120.11 190 HIS L N 1
ATOM 5650 C CA . HIS B 2 190 ? -9.695 -66.805 102.873 1.00 115.53 190 HIS L CA 1
ATOM 5651 C C . HIS B 2 190 ? -8.991 -65.975 103.942 1.00 118.50 190 HIS L C 1
ATOM 5652 O O . HIS B 2 190 ? -9.610 -65.166 104.639 1.00 114.97 190 HIS L O 1
ATOM 5659 N N . ASN B 2 191 ? -7.677 -66.177 104.073 1.00 120.63 191 ASN L N 1
ATOM 5660 C CA . ASN B 2 191 ? -6.957 -65.744 105.268 1.00 116.45 191 ASN L CA 1
ATOM 5661 C C . ASN B 2 191 ? -5.908 -64.673 104.995 1.00 117.87 191 ASN L C 1
ATOM 5662 O O . ASN B 2 191 ? -6.006 -63.575 105.552 1.00 116.87 191 ASN L O 1
ATOM 5664 N N . SER B 2 192 ? -4.893 -64.957 104.182 1.00 118.05 192 SER L N 1
ATOM 5665 C CA . SER B 2 192 ? -3.751 -64.064 104.009 1.00 113.64 192 SER L CA 1
ATOM 5666 C C . SER B 2 192 ? -3.886 -63.267 102.716 1.00 112.08 192 SER L C 1
ATOM 5667 O O . SER B 2 192 ? -4.201 -63.831 101.662 1.00 112.94 192 SER L O 1
ATOM 5670 N N . TYR B 2 193 ? -3.627 -61.962 102.796 1.00 110.12 193 TYR L N 1
ATOM 5671 C CA . TYR B 2 193 ? -3.852 -61.034 101.689 1.00 109.74 193 TYR L CA 1
ATOM 5672 C C . TYR B 2 193 ? -2.545 -60.336 101.346 1.00 106.61 193 TYR L C 1
ATOM 5673 O O . TYR B 2 193 ? -2.090 -59.455 102.084 1.00 100.27 193 TYR L O 1
ATOM 5682 N N . THR B 2 194 ? -1.959 -60.709 100.216 1.00 109.19 194 THR L N 1
ATOM 5683 C CA . THR B 2 194 ? -0.644 -60.229 99.827 1.00 110.23 194 THR L CA 1
ATOM 5684 C C . THR B 2 194 ? -0.733 -59.352 98.586 1.00 103.26 194 THR L C 1
ATOM 5685 O O . THR B 2 194 ? -1.564 -59.572 97.700 1.00 98.42 194 THR L O 1
ATOM 5689 N N . CYS B 2 195 ? 0.147 -58.355 98.535 1.00 104.12 195 CYS L N 1
ATOM 5690 C CA . CYS B 2 195 ? 0.281 -57.453 97.400 1.00 99.16 195 CYS L CA 1
ATOM 5691 C C . CYS B 2 195 ? 1.751 -57.394 97.013 1.00 103.46 195 CYS L C 1
ATOM 5692 O O . CYS B 2 195 ? 2.614 -57.231 97.882 1.00 107.29 195 CYS L O 1
ATOM 5695 N N . GLU B 2 196 ? 2.039 -57.521 95.718 1.00 102.78 196 GLU L N 1
ATOM 5696 C CA . GLU B 2 196 ? 3.409 -57.710 95.245 1.00 105.25 196 GLU L CA 1
ATOM 5697 C C . GLU B 2 196 ? 3.722 -56.751 94.107 1.00 97.77 196 GLU L C 1
ATOM 5698 O O . GLU B 2 196 ? 3.229 -56.927 92.989 1.00 100.92 196 GLU L O 1
ATOM 5704 N N . ALA B 2 197 ? 4.568 -55.764 94.377 1.00 85.59 197 ALA L N 1
ATOM 5705 C CA . ALA B 2 197 ? 5.049 -54.859 93.345 1.00 92.40 197 ALA L CA 1
ATOM 5706 C C . ALA B 2 197 ? 6.378 -55.365 92.796 1.00 102.12 197 ALA L C 1
ATOM 5707 O O . ALA B 2 197 ? 7.322 -55.602 93.556 1.00 102.52 197 ALA L O 1
ATOM 5709 N N . THR B 2 198 ? 6.442 -55.549 91.482 1.00 98.23 198 THR L N 1
ATOM 5710 C CA . THR B 2 198 ? 7.686 -55.873 90.799 1.00 96.11 198 THR L CA 1
ATOM 5711 C C . THR B 2 198 ? 8.039 -54.715 89.879 1.00 95.13 198 THR L C 1
ATOM 5712 O O . THR B 2 198 ? 7.226 -54.310 89.042 1.00 96.92 198 THR L O 1
ATOM 5716 N N . HIS B 2 199 ? 9.244 -54.182 90.045 1.00 96.57 199 HIS L N 1
ATOM 5717 C CA . HIS B 2 199 ? 9.661 -52.974 89.354 1.00 95.49 199 HIS L CA 1
ATOM 5718 C C . HIS B 2 199 ? 11.101 -53.140 88.886 1.00 92.17 199 HIS L C 1
ATOM 5719 O O . HIS B 2 199 ? 11.830 -54.023 89.345 1.00 91.50 199 HIS L O 1
ATOM 5726 N N . LYS B 2 200 ? 11.501 -52.271 87.957 1.00 89.05 200 LYS L N 1
ATOM 5727 C CA . LYS B 2 200 ? 12.834 -52.337 87.369 1.00 92.84 200 LYS L CA 1
ATOM 5728 C C . LYS B 2 200 ? 13.937 -52.101 88.398 1.00 99.52 200 LYS L C 1
ATOM 5729 O O . LYS B 2 200 ? 15.088 -52.493 88.165 1.00 94.14 200 LYS L O 1
ATOM 5735 N N . THR B 2 201 ? 13.603 -51.526 89.552 1.00 98.85 201 THR L N 1
ATOM 5736 C CA . THR B 2 201 ? 14.579 -51.157 90.568 1.00 96.25 201 THR L CA 1
ATOM 5737 C C . THR B 2 201 ? 14.921 -52.292 91.537 1.00 101.08 201 THR L C 1
ATOM 5738 O O . THR B 2 201 ? 15.597 -52.041 92.540 1.00 102.68 201 THR L O 1
ATOM 5742 N N . SER B 2 202 ? 14.481 -53.522 91.274 1.00 96.99 202 SER L N 1
ATOM 5743 C CA . SER B 2 202 ? 14.818 -54.620 92.169 1.00 101.10 202 SER L CA 1
ATOM 5744 C C . SER B 2 202 ? 14.682 -55.949 91.442 1.00 109.63 202 SER L C 1
ATOM 5745 O O . SER B 2 202 ? 13.753 -56.143 90.653 1.00 104.31 202 SER L O 1
ATOM 5748 N N . THR B 2 203 ? 15.621 -56.859 91.719 1.00 121.57 203 THR L N 1
ATOM 5749 C CA . THR B 2 203 ? 15.489 -58.231 91.244 1.00 119.53 203 THR L CA 1
ATOM 5750 C C . THR B 2 203 ? 14.368 -58.960 91.974 1.00 116.02 203 THR L C 1
ATOM 5751 O O . THR B 2 203 ? 13.708 -59.828 91.390 1.00 113.96 203 THR L O 1
ATOM 5755 N N . SER B 2 204 ? 14.130 -58.608 93.246 1.00 114.36 204 SER L N 1
ATOM 5756 C CA . SER B 2 204 ? 13.141 -59.255 94.097 1.00 114.56 204 SER L CA 1
ATOM 5757 C C . SER B 2 204 ? 11.883 -58.408 94.183 1.00 114.02 204 SER L C 1
ATOM 5758 O O . SER B 2 204 ? 11.970 -57.208 94.486 1.00 108.64 204 SER L O 1
ATOM 5761 N N . PRO B 2 205 ? 10.709 -58.980 93.918 1.00 109.84 205 PRO L N 1
ATOM 5762 C CA . PRO B 2 205 ? 9.464 -58.221 94.087 1.00 106.48 205 PRO L CA 1
ATOM 5763 C C . PRO B 2 205 ? 9.274 -57.801 95.538 1.00 109.12 205 PRO L C 1
ATOM 5764 O O . PRO B 2 205 ? 9.454 -58.597 96.462 1.00 116.46 205 PRO L O 1
ATOM 5768 N N . ILE B 2 206 ? 8.913 -56.536 95.733 1.00 102.97 206 ILE L N 1
ATOM 5769 C CA . ILE B 2 206 ? 8.711 -56.001 97.075 1.00 107.40 206 ILE L CA 1
ATOM 5770 C C . ILE B 2 206 ? 7.328 -56.409 97.568 1.00 113.21 206 ILE L C 1
ATOM 5771 O O . ILE B 2 206 ? 6.329 -56.259 96.853 1.00 109.99 206 ILE L O 1
ATOM 5776 N N . VAL B 2 207 ? 7.268 -56.927 98.793 1.00 111.91 207 VAL L N 1
ATOM 5777 C CA . VAL B 2 207 ? 6.127 -57.691 99.285 1.00 106.08 207 VAL L CA 1
ATOM 5778 C C . VAL B 2 207 ? 5.606 -57.007 100.544 1.00 111.39 207 VAL L C 1
ATOM 5779 O O . VAL B 2 207 ? 6.135 -57.222 101.642 1.00 124.40 207 VAL L O 1
ATOM 5783 N N . LYS B 2 208 ? 4.562 -56.197 100.406 1.00 106.28 208 LYS L N 1
ATOM 5784 C CA . LYS B 2 208 ? 3.838 -55.664 101.554 1.00 106.94 208 LYS L CA 1
ATOM 5785 C C . LYS B 2 208 ? 2.481 -56.350 101.616 1.00 104.72 208 LYS L C 1
ATOM 5786 O O . LYS B 2 208 ? 1.687 -56.252 100.674 1.00 104.85 208 LYS L O 1
ATOM 5792 N N . SER B 2 209 ? 2.222 -57.043 102.723 1.00 105.85 209 SER L N 1
ATOM 5793 C CA . SER B 2 209 ? 1.086 -57.945 102.830 1.00 104.45 209 SER L CA 1
ATOM 5794 C C . SER B 2 209 ? 0.433 -57.815 104.201 1.00 104.98 209 SER L C 1
ATOM 5795 O O . SER B 2 209 ? 0.983 -57.215 105.128 1.00 100.01 209 SER L O 1
ATOM 5798 N N . PHE B 2 210 ? -0.762 -58.394 104.315 1.00 108.82 210 PHE L N 1
ATOM 5799 C CA . PHE B 2 210 ? -1.492 -58.450 105.574 1.00 112.41 210 PHE L CA 1
ATOM 5800 C C . PHE B 2 210 ? -2.304 -59.738 105.599 1.00 118.97 210 PHE L C 1
ATOM 5801 O O . PHE B 2 210 ? -2.463 -60.419 104.583 1.00 118.94 210 PHE L O 1
ATOM 5809 N N . ASN B 2 211 ? -2.802 -60.079 106.785 1.00 121.96 211 ASN L N 1
ATOM 5810 C CA . ASN B 2 211 ? -3.740 -61.177 106.962 1.00 127.81 211 ASN L CA 1
ATOM 5811 C C . ASN B 2 211 ? -4.908 -60.685 107.807 1.00 131.77 211 ASN L C 1
ATOM 5812 O O . ASN B 2 211 ? -4.745 -59.798 108.649 1.00 133.42 211 ASN L O 1
ATOM 5817 N N . ARG B 2 212 ? -6.098 -61.220 107.563 1.00 134.91 212 ARG L N 1
ATOM 5818 C CA . ARG B 2 212 ? -7.298 -60.724 108.246 1.00 133.41 212 ARG L CA 1
ATOM 5819 C C . ARG B 2 212 ? -7.255 -60.831 109.749 1.00 141.97 212 ARG L C 1
ATOM 5820 O O . ARG B 2 212 ? -7.887 -60.044 110.447 1.00 145.41 212 ARG L O 1
ATOM 5828 N N . ASN B 2 213 ? -6.523 -61.807 110.255 1.00 145.92 213 ASN L N 1
ATOM 5829 C CA . ASN B 2 213 ? -6.440 -62.000 111.685 1.00 146.26 213 ASN L CA 1
ATOM 5830 C C . ASN B 2 213 ? -5.770 -60.803 112.293 1.00 153.20 213 ASN L C 1
ATOM 5831 O O . ASN B 2 213 ? -5.452 -59.845 111.597 1.00 157.29 213 ASN L O 1
ATOM 5836 N N . GLU B 2 214 ? -5.534 -60.845 113.591 1.00 151.62 214 GLU L N 1
ATOM 5837 C CA . GLU B 2 214 ? -4.819 -59.760 114.232 1.00 153.21 214 GLU L CA 1
ATOM 5838 C C . GLU B 2 214 ? -5.144 -58.435 113.571 1.00 153.03 214 GLU L C 1
ATOM 5839 O O . GLU B 2 214 ? -4.720 -57.382 114.039 1.00 154.78 214 GLU L O 1
ATOM 5845 N N . GLU C 3 1 ? -6.460 -9.555 76.639 1.00 103.19 1 GLU H N 1
ATOM 5846 C CA . GLU C 3 1 ? -7.697 -8.829 76.378 1.00 99.21 1 GLU H CA 1
ATOM 5847 C C . GLU C 3 1 ? -8.733 -9.736 75.722 1.00 106.45 1 GLU H C 1
ATOM 5848 O O . GLU C 3 1 ? -9.923 -9.667 76.037 1.00 106.04 1 GLU H O 1
ATOM 5850 N N . VAL C 3 2 ? -8.272 -10.590 74.814 1.00 101.01 2 VAL H N 1
ATOM 5851 C CA . VAL C 3 2 ? -9.163 -11.468 74.063 1.00 103.28 2 VAL H CA 1
ATOM 5852 C C . VAL C 3 2 ? -9.489 -12.692 74.908 1.00 97.20 2 VAL H C 1
ATOM 5853 O O . VAL C 3 2 ? -8.603 -13.289 75.531 1.00 96.71 2 VAL H O 1
ATOM 5857 N N . GLN C 3 3 ? -10.766 -13.069 74.930 1.00 96.88 3 GLN H N 1
ATOM 5858 C CA . GLN C 3 3 ? -11.271 -14.052 75.875 1.00 92.57 3 GLN H CA 1
ATOM 5859 C C . GLN C 3 3 ? -12.365 -14.887 75.231 1.00 93.81 3 GLN H C 1
ATOM 5860 O O . GLN C 3 3 ? -13.236 -14.361 74.532 1.00 96.33 3 GLN H O 1
ATOM 5866 N N . LEU C 3 4 ? -12.334 -16.187 75.496 1.00 88.67 4 LEU H N 1
ATOM 5867 C CA . LEU C 3 4 ? -13.339 -17.101 74.983 1.00 89.55 4 LEU H CA 1
ATOM 5868 C C . LEU C 3 4 ? -13.798 -17.973 76.142 1.00 88.55 4 LEU H C 1
ATOM 5869 O O . LEU C 3 4 ? -12.962 -18.539 76.851 1.00 90.44 4 LEU H O 1
ATOM 5874 N N . VAL C 3 5 ? -15.112 -18.051 76.371 1.00 88.84 5 VAL H N 1
ATOM 5875 C CA . VAL C 3 5 ? -15.671 -18.931 77.396 1.00 90.25 5 VAL H CA 1
ATOM 5876 C C . VAL C 3 5 ? -16.778 -19.768 76.768 1.00 91.45 5 VAL H C 1
ATOM 5877 O O . VAL C 3 5 ? -17.630 -19.245 76.042 1.00 99.53 5 VAL H O 1
ATOM 5881 N N . GLU C 3 6 ? -16.735 -21.071 77.010 1.00 88.42 6 GLU H N 1
ATOM 5882 C CA . GLU C 3 6 ? -17.743 -21.998 76.525 1.00 85.94 6 GLU H CA 1
ATOM 5883 C C . GLU C 3 6 ? -18.672 -22.386 77.668 1.00 90.06 6 GLU H C 1
ATOM 5884 O O . GLU C 3 6 ? -18.318 -22.284 78.845 1.00 88.27 6 GLU H O 1
ATOM 5890 N N . SER C 3 7 ? -19.875 -22.825 77.309 1.00 91.86 7 SER H N 1
ATOM 5891 C CA . SER C 3 7 ? -20.879 -23.177 78.306 1.00 87.19 7 SER H CA 1
ATOM 5892 C C . SER C 3 7 ? -21.873 -24.148 77.680 1.00 90.25 7 SER H C 1
ATOM 5893 O O . SER C 3 7 ? -21.682 -24.624 76.556 1.00 92.93 7 SER H O 1
ATOM 5896 N N . GLY C 3 8 ? -22.950 -24.424 78.408 1.00 90.49 8 GLY H N 1
ATOM 5897 C CA . GLY C 3 8 ? -23.791 -25.566 78.117 1.00 92.18 8 GLY H CA 1
ATOM 5898 C C . GLY C 3 8 ? -23.175 -26.764 78.801 1.00 96.76 8 GLY H C 1
ATOM 5899 O O . GLY C 3 8 ? -22.741 -26.655 79.951 1.00 104.39 8 GLY H O 1
ATOM 5900 N N . GLY C 3 9 ? -23.119 -27.902 78.117 1.00 98.99 9 GLY H N 1
ATOM 5901 C CA . GLY C 3 9 ? -22.286 -29.004 78.562 1.00 96.29 9 GLY H CA 1
ATOM 5902 C C . GLY C 3 9 ? -22.761 -29.750 79.792 1.00 91.49 9 GLY H C 1
ATOM 5903 O O . GLY C 3 9 ? -23.229 -29.149 80.763 1.00 96.84 9 GLY H O 1
ATOM 5904 N N . GLY C 3 10 ? -22.634 -31.064 79.762 1.00 84.72 10 GLY H N 1
ATOM 5905 C CA . GLY C 3 10 ? -23.023 -31.890 80.883 1.00 86.39 10 GLY H CA 1
ATOM 5906 C C . GLY C 3 10 ? -23.434 -33.267 80.406 1.00 93.68 10 GLY H C 1
ATOM 5907 O O . GLY C 3 10 ? -23.231 -33.634 79.250 1.00 87.72 10 GLY H O 1
ATOM 5908 N N . LEU C 3 11 ? -24.017 -34.024 81.333 1.00 94.41 11 LEU H N 1
ATOM 5909 C CA . LEU C 3 11 ? -24.504 -35.359 81.019 1.00 86.94 11 LEU H CA 1
ATOM 5910 C C . LEU C 3 11 ? -25.738 -35.280 80.128 1.00 85.87 11 LEU H C 1
ATOM 5911 O O . LEU C 3 11 ? -26.651 -34.487 80.370 1.00 88.03 11 LEU H O 1
ATOM 5916 N N . VAL C 3 12 ? -25.754 -36.111 79.090 1.00 81.35 12 VAL H N 1
ATOM 5917 C CA . VAL C 3 12 ? -26.809 -36.132 78.083 1.00 80.92 12 VAL H CA 1
ATOM 5918 C C . VAL C 3 12 ? -26.878 -37.548 77.529 1.00 88.63 12 VAL H C 1
ATOM 5919 O O . VAL C 3 12 ? -25.851 -38.216 77.384 1.00 83.79 12 VAL H O 1
ATOM 5923 N N . LYS C 3 13 ? -28.094 -38.020 77.237 1.00 88.25 13 LYS H N 1
ATOM 5924 C CA . LYS C 3 13 ? -28.264 -39.406 76.827 1.00 87.05 13 LYS H CA 1
ATOM 5925 C C . LYS C 3 13 ? -28.084 -39.567 75.324 1.00 89.60 13 LYS H C 1
ATOM 5926 O O . LYS C 3 13 ? -28.286 -38.618 74.558 1.00 87.70 13 LYS H O 1
ATOM 5932 N N . PRO C 3 14 ? -27.683 -40.760 74.876 1.00 86.60 14 PRO H N 1
ATOM 5933 C CA . PRO C 3 14 ? -27.585 -41.019 73.434 1.00 83.45 14 PRO H CA 1
ATOM 5934 C C . PRO C 3 14 ? -28.879 -40.662 72.719 1.00 87.85 14 PRO H C 1
ATOM 5935 O O . PRO C 3 14 ? -29.976 -40.885 73.233 1.00 96.35 14 PRO H O 1
ATOM 5939 N N . GLY C 3 15 ? -28.744 -40.087 71.527 1.00 89.29 15 GLY H N 1
ATOM 5940 C CA . GLY C 3 15 ? -29.896 -39.602 70.794 1.00 81.57 15 GLY H CA 1
ATOM 5941 C C . GLY C 3 15 ? -30.315 -38.228 71.269 1.00 81.61 15 GLY H C 1
ATOM 5942 O O . GLY C 3 15 ? -31.017 -37.503 70.560 1.00 93.36 15 GLY H O 1
ATOM 5943 N N . GLY C 3 16 ? -29.876 -37.858 72.467 1.00 76.95 16 GLY H N 1
ATOM 5944 C CA . GLY C 3 16 ? -30.232 -36.591 73.065 1.00 85.20 16 GLY H CA 1
ATOM 5945 C C . GLY C 3 16 ? -29.706 -35.408 72.264 1.00 91.71 16 GLY H C 1
ATOM 5946 O O . GLY C 3 16 ? -29.094 -35.540 71.201 1.00 92.84 16 GLY H O 1
ATOM 5947 N N . SER C 3 17 ? -29.954 -34.217 72.805 1.00 83.67 17 SER H N 1
ATOM 5948 C CA . SER C 3 17 ? -29.664 -32.987 72.073 1.00 90.94 17 SER H CA 1
ATOM 5949 C C . SER C 3 17 ? -29.316 -31.870 73.045 1.00 95.12 17 SER H C 1
ATOM 5950 O O . SER C 3 17 ? -30.124 -31.528 73.914 1.00 95.17 17 SER H O 1
ATOM 5953 N N . LEU C 3 18 ? -28.124 -31.296 72.882 1.00 94.48 18 LEU H N 1
ATOM 5954 C CA . LEU C 3 18 ? -27.667 -30.155 73.665 1.00 91.97 18 LEU H CA 1
ATOM 5955 C C . LEU C 3 18 ? -27.169 -29.063 72.720 1.00 93.73 18 LEU H C 1
ATOM 5956 O O . LEU C 3 18 ? -26.988 -29.285 71.519 1.00 96.88 18 LEU H O 1
ATOM 5961 N N . LYS C 3 19 ? -26.960 -27.867 73.271 1.00 84.49 19 LYS H N 1
ATOM 5962 C CA . LYS C 3 19 ? -26.434 -26.729 72.523 1.00 84.74 19 LYS H CA 1
ATOM 5963 C C . LYS C 3 19 ? -25.397 -26.000 73.364 1.00 91.85 19 LYS H C 1
ATOM 5964 O O . LYS C 3 19 ? -25.727 -25.483 74.437 1.00 79.24 19 LYS H O 1
ATOM 5970 N N . LEU C 3 20 ? -24.155 -25.948 72.874 1.00 92.64 20 LEU H N 1
ATOM 5971 C CA . LEU C 3 20 ? -23.124 -25.154 73.527 1.00 89.45 20 LEU H CA 1
ATOM 5972 C C . LEU C 3 20 ? -23.056 -23.758 72.928 1.00 86.95 20 LEU H C 1
ATOM 5973 O O . LEU C 3 20 ? -23.574 -23.481 71.844 1.00 90.56 20 LEU H O 1
ATOM 5978 N N . SER C 3 21 ? -22.364 -22.882 73.645 1.00 86.39 21 SER H N 1
ATOM 5979 C CA . SER C 3 21 ? -22.177 -21.514 73.206 1.00 94.62 21 SER H CA 1
ATOM 5980 C C . SER C 3 21 ? -20.832 -21.015 73.704 1.00 96.86 21 SER H C 1
ATOM 5981 O O . SER C 3 21 ? -20.403 -21.348 74.812 1.00 95.38 21 SER H O 1
ATOM 5984 N N . CYS C 3 22 ? -20.179 -20.215 72.874 1.00 93.49 22 CYS H N 1
ATOM 5985 C CA . CYS C 3 22 ? -18.938 -19.551 73.222 1.00 87.83 22 CYS H CA 1
ATOM 5986 C C . CYS C 3 22 ? -19.206 -18.055 73.309 1.00 92.99 22 CYS H C 1
ATOM 5987 O O . CYS C 3 22 ? -20.049 -17.521 72.582 1.00 97.94 22 CYS H O 1
ATOM 5990 N N . ALA C 3 23 ? -18.508 -17.380 74.215 1.00 88.86 23 ALA H N 1
ATOM 5991 C CA . ALA C 3 23 ? -18.723 -15.955 74.456 1.00 88.78 23 ALA H CA 1
ATOM 5992 C C . ALA C 3 23 ? -17.424 -15.200 74.191 1.00 92.98 23 ALA H C 1
ATOM 5993 O O . ALA C 3 23 ? -16.549 -15.126 75.060 1.00 89.19 23 ALA H O 1
ATOM 5995 N N . ALA C 3 24 ? -17.307 -14.628 72.996 1.00 90.30 24 ALA H N 1
ATOM 5996 C CA . ALA C 3 24 ? -16.113 -13.885 72.625 1.00 90.37 24 ALA H CA 1
ATOM 5997 C C . ALA C 3 24 ? -16.115 -12.500 73.257 1.00 92.41 24 ALA H C 1
ATOM 5998 O O . ALA C 3 24 ? -17.128 -11.795 73.250 1.00 100.56 24 ALA H O 1
ATOM 6000 N N . SER C 3 25 ? -14.965 -12.113 73.800 1.00 95.18 25 SER H N 1
ATOM 6001 C CA . SER C 3 25 ? -14.772 -10.786 74.360 1.00 96.71 25 SER H CA 1
ATOM 6002 C C . SER C 3 25 ? -13.348 -10.334 74.075 1.00 100.54 25 SER H C 1
ATOM 6003 O O . SER C 3 25 ? -12.439 -11.154 73.924 1.00 103.19 25 SER H O 1
ATOM 6006 N N . GLY C 3 26 ? -13.163 -9.019 73.992 1.00 103.92 26 GLY H N 1
ATOM 6007 C CA . GLY C 3 26 ? -11.837 -8.463 73.817 1.00 97.22 26 GLY H CA 1
ATOM 6008 C C . GLY C 3 26 ? -11.335 -8.393 72.393 1.00 95.54 26 GLY H C 1
ATOM 6009 O O . GLY C 3 26 ? -10.129 -8.224 72.189 1.00 90.92 26 GLY H O 1
ATOM 6010 N N . PHE C 3 27 ? -12.217 -8.517 71.403 1.00 96.01 27 PHE H N 1
ATOM 6011 C CA . PHE C 3 27 ? -11.846 -8.383 69.999 1.00 93.41 27 PHE H CA 1
ATOM 6012 C C . PHE C 3 27 ? -13.118 -8.347 69.165 1.00 90.99 27 PHE H C 1
ATOM 6013 O O . PHE C 3 27 ? -14.181 -8.792 69.606 1.00 92.23 27 PHE H O 1
ATOM 6021 N N . THR C 3 28 ? -12.993 -7.813 67.951 1.00 96.51 28 THR H N 1
ATOM 6022 C CA . THR C 3 28 ? -14.130 -7.713 67.045 1.00 91.80 28 THR H CA 1
ATOM 6023 C C . THR C 3 28 ? -14.537 -9.093 66.546 1.00 91.22 28 THR H C 1
ATOM 6024 O O . THR C 3 28 ? -14.100 -9.529 65.477 1.00 93.73 28 THR H O 1
ATOM 6028 N N . PHE C 3 29 ? -15.382 -9.781 67.321 1.00 89.11 29 PHE H N 1
ATOM 6029 C CA . PHE C 3 29 ? -15.792 -11.144 66.992 1.00 89.15 29 PHE H CA 1
ATOM 6030 C C . PHE C 3 29 ? -16.372 -11.250 65.587 1.00 86.93 29 PHE H C 1
ATOM 6031 O O . PHE C 3 29 ? -16.306 -12.317 64.965 1.00 84.85 29 PHE H O 1
ATOM 6039 N N . SER C 3 30 ? -16.933 -10.156 65.069 1.00 96.17 30 SER H N 1
ATOM 6040 C CA . SER C 3 30 ? -17.640 -10.195 63.794 1.00 100.38 30 SER H CA 1
ATOM 6041 C C . SER C 3 30 ? -16.719 -10.468 62.608 1.00 100.94 30 SER H C 1
ATOM 6042 O O . SER C 3 30 ? -17.203 -10.902 61.556 1.00 98.92 30 SER H O 1
ATOM 6044 N N . SER C 3 31 ? -15.414 -10.240 62.750 1.00 91.54 31 SER H N 1
ATOM 6045 C CA . SER C 3 31 ? -14.472 -10.322 61.638 1.00 84.40 31 SER H CA 1
ATOM 6046 C C . SER C 3 31 ? -13.462 -11.451 61.819 1.00 90.22 31 SER H C 1
ATOM 6047 O O . SER C 3 31 ? -12.286 -11.313 61.476 1.00 92.24 31 SER H O 1
ATOM 6050 N N . TYR C 3 32 ? -13.907 -12.586 62.354 1.00 92.13 32 TYR H N 1
ATOM 6051 C CA . TYR C 3 32 ? -13.020 -13.710 62.619 1.00 81.82 32 TYR H CA 1
ATOM 6052 C C . TYR C 3 32 ? -13.763 -15.013 62.386 1.00 86.09 32 TYR H C 1
ATOM 6053 O O . TYR C 3 32 ? -14.861 -15.207 62.916 1.00 90.89 32 TYR H O 1
ATOM 6062 N N . ALA C 3 33 ? -13.165 -15.903 61.601 1.00 85.49 33 ALA H N 1
ATOM 6063 C CA . ALA C 3 33 ? -13.693 -17.254 61.495 1.00 82.79 33 ALA H CA 1
ATOM 6064 C C . ALA C 3 33 ? -13.516 -17.979 62.821 1.00 84.92 33 ALA H C 1
ATOM 6065 O O . ALA C 3 33 ? -12.496 -17.830 63.500 1.00 81.77 33 ALA H O 1
ATOM 6067 N N . MET C 3 34 ? -14.524 -18.759 63.196 1.00 84.69 34 MET H N 1
ATOM 6068 C CA . MET C 3 34 ? -14.519 -19.496 64.447 1.00 74.27 34 MET H CA 1
ATOM 6069 C C . MET C 3 34 ? -14.635 -20.983 64.155 1.00 81.87 34 MET H C 1
ATOM 6070 O O . MET C 3 34 ? -15.167 -21.387 63.116 1.00 75.75 34 MET H O 1
ATOM 6075 N N . SER C 3 35 ? -14.140 -21.797 65.084 1.00 78.62 35 SER H N 1
ATOM 6076 C CA . SER C 3 35 ? -14.139 -23.239 64.903 1.00 75.27 35 SER H CA 1
ATOM 6077 C C . SER C 3 35 ? -14.385 -23.929 66.237 1.00 76.31 35 SER H C 1
ATOM 6078 O O . SER C 3 35 ? -13.886 -23.489 67.276 1.00 75.25 35 SER H O 1
ATOM 6081 N N . TRP C 3 36 ? -15.177 -24.995 66.202 1.00 74.62 36 TRP H N 1
ATOM 6082 C CA . TRP C 3 36 ? -15.305 -25.911 67.326 1.00 76.82 36 TRP H CA 1
ATOM 6083 C C . TRP C 3 36 ? -14.373 -27.087 67.083 1.00 76.34 36 TRP H C 1
ATOM 6084 O O . TRP C 3 36 ? -14.408 -27.703 66.013 1.00 79.99 36 TRP H O 1
ATOM 6095 N N . VAL C 3 37 ? -13.537 -27.385 68.067 1.00 70.64 37 VAL H N 1
ATOM 6096 C CA . VAL C 3 37 ? -12.646 -28.538 68.017 1.00 77.76 37 VAL H CA 1
ATOM 6097 C C . VAL C 3 37 ? -12.727 -29.228 69.370 1.00 76.45 37 VAL H C 1
ATOM 6098 O O . VAL C 3 37 ? -12.738 -28.563 70.410 1.00 76.33 37 VAL H O 1
ATOM 6102 N N . ARG C 3 38 ? -12.832 -30.552 69.361 1.00 68.15 38 ARG H N 1
ATOM 6103 C CA . ARG C 3 38 ? -13.069 -31.303 70.581 1.00 69.67 38 ARG H CA 1
ATOM 6104 C C . ARG C 3 38 ? -11.904 -32.239 70.875 1.00 76.91 38 ARG H C 1
ATOM 6105 O O . ARG C 3 38 ? -11.183 -32.673 69.971 1.00 77.40 38 ARG H O 1
ATOM 6113 N N . GLN C 3 39 ? -11.736 -32.547 72.158 1.00 66.86 39 GLN H N 1
ATOM 6114 C CA . GLN C 3 39 ? -10.663 -33.401 72.647 1.00 76.97 39 GLN H CA 1
ATOM 6115 C C . GLN C 3 39 ? -11.290 -34.559 73.410 1.00 78.92 39 GLN H C 1
ATOM 6116 O O . GLN C 3 39 ? -11.891 -34.354 74.470 1.00 79.15 39 GLN H O 1
ATOM 6122 N N . SER C 3 40 ? -11.149 -35.773 72.873 1.00 79.08 40 SER H N 1
ATOM 6123 C CA . SER C 3 40 ? -11.656 -36.962 73.540 1.00 81.77 40 SER H CA 1
ATOM 6124 C C . SER C 3 40 ? -10.908 -37.184 74.856 1.00 87.11 40 SER H C 1
ATOM 6125 O O . SER C 3 40 ? -9.867 -36.570 75.096 1.00 90.85 40 SER H O 1
ATOM 6128 N N . PRO C 3 41 ? -11.434 -38.038 75.742 1.00 94.50 41 PRO H N 1
ATOM 6129 C CA . PRO C 3 41 ? -10.699 -38.344 76.983 1.00 96.52 41 PRO H CA 1
ATOM 6130 C C . PRO C 3 41 ? -9.351 -39.000 76.741 1.00 98.13 41 PRO H C 1
ATOM 6131 O O . PRO C 3 41 ? -8.464 -38.895 77.597 1.00 100.89 41 PRO H O 1
ATOM 6135 N N . GLU C 3 42 ? -9.166 -39.664 75.606 1.00 93.42 42 GLU H N 1
ATOM 6136 C CA . GLU C 3 42 ? -7.866 -40.151 75.155 1.00 95.63 42 GLU H CA 1
ATOM 6137 C C . GLU C 3 42 ? -6.938 -39.016 74.700 1.00 95.19 42 GLU H C 1
ATOM 6138 O O . GLU C 3 42 ? -5.838 -39.286 74.187 1.00 95.45 42 GLU H O 1
ATOM 6144 N N . LYS C 3 43 ? -7.400 -37.778 74.885 1.00 83.45 43 LYS H N 1
ATOM 6145 C CA . LYS C 3 43 ? -6.699 -36.541 74.557 1.00 82.03 43 LYS H CA 1
ATOM 6146 C C . LYS C 3 43 ? -6.530 -36.331 73.060 1.00 81.30 43 LYS H C 1
ATOM 6147 O O . LYS C 3 43 ? -5.799 -35.417 72.652 1.00 76.37 43 LYS H O 1
ATOM 6153 N N . ARG C 3 44 ? -7.193 -37.133 72.227 1.00 72.76 44 ARG H N 1
ATOM 6154 C CA . ARG C 3 44 ? -7.122 -36.944 70.784 1.00 80.57 44 ARG H CA 1
ATOM 6155 C C . ARG C 3 44 ? -7.843 -35.658 70.396 1.00 79.52 44 ARG H C 1
ATOM 6156 O O . ARG C 3 44 ? -9.019 -35.474 70.722 1.00 81.41 44 ARG H O 1
ATOM 6164 N N . LEU C 3 45 ? -7.136 -34.763 69.710 1.00 80.44 45 LEU H N 1
ATOM 6165 C CA . LEU C 3 45 ? -7.744 -33.536 69.215 1.00 71.91 45 LEU H CA 1
ATOM 6166 C C . LEU C 3 45 ? -8.434 -33.815 67.887 1.00 73.47 45 LEU H C 1
ATOM 6167 O O . LEU C 3 45 ? -7.840 -34.409 66.983 1.00 78.65 45 LEU H O 1
ATOM 6172 N N . GLU C 3 46 ? -9.692 -33.398 67.775 1.00 79.33 46 GLU H N 1
ATOM 6173 C CA . GLU C 3 46 ? -10.469 -33.606 66.559 1.00 77.62 46 GLU H CA 1
ATOM 6174 C C . GLU C 3 46 ? -11.257 -32.341 66.267 1.00 77.75 46 GLU H C 1
ATOM 6175 O O . GLU C 3 46 ? -12.027 -31.881 67.115 1.00 81.07 46 GLU H O 1
ATOM 6181 N N . TRP C 3 47 ? -11.058 -31.775 65.080 1.00 77.53 47 TRP H N 1
ATOM 6182 C CA . TRP C 3 47 ? -11.809 -30.597 64.673 1.00 82.17 47 TRP H CA 1
ATOM 6183 C C . TRP C 3 47 ? -13.217 -31.004 64.250 1.00 76.95 47 TRP H C 1
ATOM 6184 O O . TRP C 3 47 ? -13.419 -32.073 63.665 1.00 74.12 47 TRP H O 1
ATOM 6195 N N . VAL C 3 48 ? -14.195 -30.152 64.562 1.00 76.00 48 VAL H N 1
ATOM 6196 C CA . VAL C 3 48 ? -15.612 -30.466 64.370 1.00 79.41 48 VAL H CA 1
ATOM 6197 C C . VAL C 3 48 ? -16.226 -29.624 63.254 1.00 78.71 48 VAL H C 1
ATOM 6198 O O . VAL C 3 48 ? -16.775 -30.162 62.290 1.00 81.10 48 VAL H O 1
ATOM 6202 N N . ALA C 3 49 ? -16.148 -28.300 63.369 1.00 75.09 49 ALA H N 1
ATOM 6203 C CA . ALA C 3 49 ? -16.837 -27.436 62.423 1.00 77.87 49 ALA H CA 1
ATOM 6204 C C . ALA C 3 49 ? -16.220 -26.047 62.447 1.00 75.94 49 ALA H C 1
ATOM 6205 O O . ALA C 3 49 ? -15.656 -25.621 63.458 1.00 79.01 49 ALA H O 1
ATOM 6207 N N . GLU C 3 50 ? -16.351 -25.342 61.324 1.00 77.19 50 GLU H N 1
ATOM 6208 C CA . GLU C 3 50 ? -15.863 -23.977 61.181 1.00 83.47 50 GLU H CA 1
ATOM 6209 C C . GLU C 3 50 ? -16.973 -23.101 60.616 1.00 81.86 50 GLU H C 1
ATOM 6210 O O . GLU C 3 50 ? -17.680 -23.501 59.684 1.00 75.77 50 GLU H O 1
ATOM 6216 N N . ILE C 3 51 ? -17.127 -21.910 61.190 1.00 76.48 51 ILE H N 1
ATOM 6217 C CA . ILE C 3 51 ? -18.053 -20.903 60.690 1.00 76.19 51 ILE H CA 1
ATOM 6218 C C . ILE C 3 51 ? -17.255 -19.644 60.382 1.00 83.94 51 ILE H C 1
ATOM 6219 O O . ILE C 3 51 ? -16.462 -19.184 61.213 1.00 90.24 51 ILE H O 1
ATOM 6224 N N . SER C 3 52 ? -17.449 -19.099 59.183 1.00 84.78 52 SER H N 1
ATOM 6225 C CA . SER C 3 52 ? -16.681 -17.943 58.749 1.00 84.44 52 SER H CA 1
ATOM 6226 C C . SER C 3 52 ? -17.096 -16.700 59.539 1.00 89.37 52 SER H C 1
ATOM 6227 O O . SER C 3 52 ? -17.947 -16.745 60.432 1.00 91.10 52 SER H O 1
ATOM 6230 N N . SER C 3 53 ? -16.476 -15.567 59.194 1.00 90.94 53 SER H N 1
ATOM 6231 C CA . SER C 3 53 ? -16.657 -14.347 59.977 1.00 93.30 53 SER H CA 1
ATOM 6232 C C . SER C 3 53 ? -18.103 -13.870 59.968 1.00 96.38 53 SER H C 1
ATOM 6233 O O . SER C 3 53 ? -18.575 -13.308 60.964 1.00 98.31 53 SER H O 1
ATOM 6236 N N . GLY C 3 54 ? -18.819 -14.080 58.866 1.00 94.79 54 GLY H N 1
ATOM 6237 C CA . GLY C 3 54 ? -20.191 -13.626 58.760 1.00 94.15 54 GLY H CA 1
ATOM 6238 C C . GLY C 3 54 ? -21.187 -14.754 58.586 1.00 94.56 54 GLY H C 1
ATOM 6239 O O . GLY C 3 54 ? -22.312 -14.533 58.127 1.00 94.55 54 GLY H O 1
ATOM 6240 N N . GLY C 3 55 ? -20.777 -15.970 58.940 1.00 90.47 55 GLY H N 1
ATOM 6241 C CA . GLY C 3 55 ? -21.646 -17.126 58.889 1.00 87.48 55 GLY H CA 1
ATOM 6242 C C . GLY C 3 55 ? -21.949 -17.663 57.508 1.00 87.15 55 GLY H C 1
ATOM 6243 O O . GLY C 3 55 ? -22.683 -18.653 57.398 1.00 88.03 55 GLY H O 1
ATOM 6244 N N . ARG C 3 56 ? -21.404 -17.066 56.455 1.00 83.70 56 ARG H N 1
ATOM 6245 C CA . ARG C 3 56 ? -21.767 -17.428 55.093 1.00 86.87 56 ARG H CA 1
ATOM 6246 C C . ARG C 3 56 ? -20.907 -18.549 54.517 1.00 88.53 56 ARG H C 1
ATOM 6247 O O . ARG C 3 56 ? -21.029 -18.854 53.326 1.00 87.76 56 ARG H O 1
ATOM 6255 N N . TYR C 3 57 ? -20.054 -19.173 55.332 1.00 94.69 57 TYR H N 1
ATOM 6256 C CA . TYR C 3 57 ? -19.249 -20.316 54.913 1.00 85.78 57 TYR H CA 1
ATOM 6257 C C . TYR C 3 57 ? -19.132 -21.288 56.075 1.00 83.42 57 TYR H C 1
ATOM 6258 O O . TYR C 3 57 ? -18.784 -20.887 57.190 1.00 87.01 57 TYR H O 1
ATOM 6267 N N . ILE C 3 58 ? -19.421 -22.561 55.813 1.00 81.65 58 ILE H N 1
ATOM 6268 C CA . ILE C 3 58 ? -19.556 -23.566 56.860 1.00 79.93 58 ILE H CA 1
ATOM 6269 C C . ILE C 3 58 ? -18.896 -24.856 56.395 1.00 87.19 58 ILE H C 1
ATOM 6270 O O . ILE C 3 58 ? -19.135 -25.308 55.270 1.00 86.38 58 ILE H O 1
ATOM 6275 N N . TYR C 3 59 ? -18.080 -25.456 57.261 1.00 81.94 59 TYR H N 1
ATOM 6276 C CA . TYR C 3 59 ? -17.510 -26.772 57.014 1.00 82.10 59 TYR H CA 1
ATOM 6277 C C . TYR C 3 59 ? -17.701 -27.644 58.247 1.00 83.50 59 TYR H C 1
ATOM 6278 O O . TYR C 3 59 ? -17.681 -27.155 59.379 1.00 84.62 59 TYR H O 1
ATOM 6287 N N . TYR C 3 60 ? -17.891 -28.944 58.020 1.00 72.37 60 TYR H N 1
ATOM 6288 C CA . TYR C 3 60 ? -18.171 -29.884 59.095 1.00 81.51 60 TYR H CA 1
ATOM 6289 C C . TYR C 3 60 ? -17.243 -31.084 59.005 1.00 81.26 60 TYR H C 1
ATOM 6290 O O . TYR C 3 60 ? -16.811 -31.477 57.918 1.00 84.55 60 TYR H O 1
ATOM 6299 N N . SER C 3 61 ? -16.945 -31.664 60.164 1.00 78.14 61 SER H N 1
ATOM 6300 C CA . SER C 3 61 ? -16.353 -32.992 60.189 1.00 82.72 61 SER H CA 1
ATOM 6301 C C . SER C 3 61 ? -17.358 -34.000 59.644 1.00 94.48 61 SER H C 1
ATOM 6302 O O . SER C 3 61 ? -18.564 -33.883 59.874 1.00 92.31 61 SER H O 1
ATOM 6305 N N . ASP C 3 62 ? -16.861 -34.986 58.896 1.00 96.90 62 ASP H N 1
ATOM 6306 C CA . ASP C 3 62 ? -17.764 -35.975 58.316 1.00 92.71 62 ASP H CA 1
ATOM 6307 C C . ASP C 3 62 ? -18.399 -36.840 59.397 1.00 99.64 62 ASP H C 1
ATOM 6308 O O . ASP C 3 62 ? -19.592 -37.158 59.324 1.00 101.04 62 ASP H O 1
ATOM 6313 N N . THR C 3 63 ? -17.621 -37.223 60.413 1.00 107.21 63 THR H N 1
ATOM 6314 C CA . THR C 3 63 ? -18.163 -37.973 61.539 1.00 102.11 63 THR H CA 1
ATOM 6315 C C . THR C 3 63 ? -19.193 -37.175 62.321 1.00 96.84 63 THR H C 1
ATOM 6316 O O . THR C 3 63 ? -19.875 -37.743 63.181 1.00 104.42 63 THR H O 1
ATOM 6320 N N . VAL C 3 64 ? -19.324 -35.881 62.042 1.00 90.62 64 VAL H N 1
ATOM 6321 C CA . VAL C 3 64 ? -20.247 -35.018 62.766 1.00 87.77 64 VAL H CA 1
ATOM 6322 C C . VAL C 3 64 ? -21.291 -34.394 61.857 1.00 95.02 64 VAL H C 1
ATOM 6323 O O . VAL C 3 64 ? -22.207 -33.720 62.356 1.00 90.69 64 VAL H O 1
ATOM 6327 N N . THR C 3 65 ? -21.192 -34.600 60.547 1.00 102.86 65 THR H N 1
ATOM 6328 C CA . THR C 3 65 ? -22.055 -33.909 59.601 1.00 99.69 65 THR H CA 1
ATOM 6329 C C . THR C 3 65 ? -23.471 -34.471 59.654 1.00 98.98 65 THR H C 1
ATOM 6330 O O . THR C 3 65 ? -23.681 -35.660 59.908 1.00 99.61 65 THR H O 1
ATOM 6334 N N . GLY C 3 66 ? -24.451 -33.594 59.441 1.00 101.65 66 GLY H N 1
ATOM 6335 C CA . GLY C 3 66 ? -25.847 -33.955 59.507 1.00 99.60 66 GLY H CA 1
ATOM 6336 C C . GLY C 3 66 ? -26.490 -33.769 60.869 1.00 98.59 66 GLY H C 1
ATOM 6337 O O . GLY C 3 66 ? -27.688 -33.473 60.942 1.00 99.91 66 GLY H O 1
ATOM 6338 N N . ARG C 3 67 ? -25.724 -33.924 61.950 1.00 90.33 67 ARG H N 1
ATOM 6339 C CA . ARG C 3 67 ? -26.268 -33.847 63.299 1.00 83.73 67 ARG H CA 1
ATOM 6340 C C . ARG C 3 67 ? -25.943 -32.555 64.030 1.00 92.66 67 ARG H C 1
ATOM 6341 O O . ARG C 3 67 ? -26.723 -32.141 64.891 1.00 98.22 67 ARG H O 1
ATOM 6349 N N . PHE C 3 68 ? -24.824 -31.911 63.720 1.00 86.29 68 PHE H N 1
ATOM 6350 C CA . PHE C 3 68 ? -24.416 -30.696 64.411 1.00 84.58 68 PHE H CA 1
ATOM 6351 C C . PHE C 3 68 ? -24.685 -29.478 63.539 1.00 83.25 68 PHE H C 1
ATOM 6352 O O . PHE C 3 68 ? -24.728 -29.559 62.309 1.00 82.35 68 PHE H O 1
ATOM 6360 N N . THR C 3 69 ? -24.838 -28.331 64.196 1.00 78.83 69 THR H N 1
ATOM 6361 C CA . THR C 3 69 ? -25.066 -27.072 63.502 1.00 77.51 69 THR H CA 1
ATOM 6362 C C . THR C 3 69 ? -24.364 -25.957 64.258 1.00 84.22 69 THR H C 1
ATOM 6363 O O . THR C 3 69 ? -24.584 -25.782 65.460 1.00 87.97 69 THR H O 1
ATOM 6367 N N . ILE C 3 70 ? -23.520 -25.214 63.550 1.00 79.51 70 ILE H N 1
ATOM 6368 C CA . ILE C 3 70 ? -22.723 -24.138 64.124 1.00 83.63 70 ILE H CA 1
ATOM 6369 C C . ILE C 3 70 ? -23.311 -22.801 63.688 1.00 80.59 70 ILE H C 1
ATOM 6370 O O . ILE C 3 70 ? -23.848 -22.667 62.583 1.00 78.40 70 ILE H O 1
ATOM 6375 N N . SER C 3 71 ? -23.211 -21.804 64.567 1.00 79.47 71 SER H N 1
ATOM 6376 C CA . SER C 3 71 ? -23.859 -20.524 64.324 1.00 85.76 71 SER H CA 1
ATOM 6377 C C . SER C 3 71 ? -23.133 -19.428 65.091 1.00 86.47 71 SER H C 1
ATOM 6378 O O . SER C 3 71 ? -22.369 -19.698 66.021 1.00 88.86 71 SER H O 1
ATOM 6381 N N . ARG C 3 72 ? -23.392 -18.180 64.697 1.00 87.50 72 ARG H N 1
ATOM 6382 C CA . ARG C 3 72 ? -22.864 -17.010 65.386 1.00 91.21 72 ARG H CA 1
ATOM 6383 C C . ARG C 3 72 ? -23.986 -16.042 65.731 1.00 90.12 72 ARG H C 1
ATOM 6384 O O . ARG C 3 72 ? -25.107 -16.134 65.224 1.00 95.27 72 ARG H O 1
ATOM 6392 N N . ASP C 3 73 ? -23.645 -15.096 66.606 1.00 89.78 73 ASP H N 1
ATOM 6393 C CA . ASP C 3 73 ? -24.436 -13.892 66.860 1.00 89.27 73 ASP H CA 1
ATOM 6394 C C . ASP C 3 73 ? -23.394 -12.790 67.019 1.00 96.70 73 ASP H C 1
ATOM 6395 O O . ASP C 3 73 ? -22.784 -12.651 68.085 1.00 96.86 73 ASP H O 1
ATOM 6400 N N . ASN C 3 74 ? -23.178 -12.023 65.952 1.00 96.35 74 ASN H N 1
ATOM 6401 C CA . ASN C 3 74 ? -22.178 -10.963 65.987 1.00 100.93 74 ASN H CA 1
ATOM 6402 C C . ASN C 3 74 ? -22.652 -9.724 66.731 1.00 103.65 74 ASN H C 1
ATOM 6403 O O . ASN C 3 74 ? -21.823 -8.874 67.075 1.00 105.11 74 ASN H O 1
ATOM 6408 N N . ALA C 3 75 ? -23.955 -9.601 66.990 1.00 102.07 75 ALA H N 1
ATOM 6409 C CA . ALA C 3 75 ? -24.445 -8.499 67.810 1.00 105.34 75 ALA H CA 1
ATOM 6410 C C . ALA C 3 75 ? -24.042 -8.693 69.267 1.00 104.51 75 ALA H C 1
ATOM 6411 O O . ALA C 3 75 ? -23.393 -7.828 69.868 1.00 99.02 75 ALA H O 1
ATOM 6413 N N . ARG C 3 76 ? -24.410 -9.833 69.850 1.00 104.47 76 ARG H N 1
ATOM 6414 C CA . ARG C 3 76 ? -24.075 -10.144 71.233 1.00 107.92 76 ARG H CA 1
ATOM 6415 C C . ARG C 3 76 ? -22.727 -10.842 71.381 1.00 103.96 76 ARG H C 1
ATOM 6416 O O . ARG C 3 76 ? -22.323 -11.129 72.513 1.00 104.55 76 ARG H O 1
ATOM 6418 N N . ASN C 3 77 ? -22.032 -11.125 70.273 1.00 102.63 77 ASN H N 1
ATOM 6419 C CA . ASN C 3 77 ? -20.673 -11.680 70.275 1.00 101.36 77 ASN H CA 1
ATOM 6420 C C . ASN C 3 77 ? -20.651 -13.080 70.898 1.00 95.90 77 ASN H C 1
ATOM 6421 O O . ASN C 3 77 ? -20.084 -13.311 71.968 1.00 92.05 77 ASN H O 1
ATOM 6426 N N . ILE C 3 78 ? -21.273 -14.020 70.190 1.00 91.58 78 ILE H N 1
ATOM 6427 C CA . ILE C 3 78 ? -21.488 -15.358 70.732 1.00 89.06 78 ILE H CA 1
ATOM 6428 C C . ILE C 3 78 ? -21.464 -16.368 69.591 1.00 90.69 78 ILE H C 1
ATOM 6429 O O . ILE C 3 78 ? -22.064 -16.150 68.533 1.00 90.28 78 ILE H O 1
ATOM 6434 N N . LEU C 3 79 ? -20.768 -17.481 69.817 1.00 87.78 79 LEU H N 1
ATOM 6435 C CA . LEU C 3 79 ? -20.663 -18.581 68.868 1.00 89.39 79 LEU H CA 1
ATOM 6436 C C . LEU C 3 79 ? -21.400 -19.797 69.414 1.00 83.43 79 LEU H C 1
ATOM 6437 O O . LEU C 3 79 ? -21.335 -20.080 70.612 1.00 87.89 79 LEU H O 1
ATOM 6442 N N . HIS C 3 80 ? -22.089 -20.525 68.535 1.00 75.01 80 HIS H N 1
ATOM 6443 C CA . HIS C 3 80 ? -22.970 -21.607 68.952 1.00 87.46 80 HIS H CA 1
ATOM 6444 C C . HIS C 3 80 ? -22.629 -22.905 68.241 1.00 86.36 80 HIS H C 1
ATOM 6445 O O . HIS C 3 80 ? -22.253 -22.902 67.065 1.00 87.11 80 HIS H O 1
ATOM 6452 N N . LEU C 3 81 ? -22.789 -24.012 68.962 1.00 83.68 81 LEU H N 1
ATOM 6453 C CA . LEU C 3 81 ? -22.837 -25.346 68.378 1.00 87.98 81 LEU H CA 1
ATOM 6454 C C . LEU C 3 81 ? -24.005 -26.080 69.014 1.00 91.89 81 LEU H C 1
ATOM 6455 O O . LEU C 3 81 ? -24.007 -26.305 70.229 1.00 90.33 81 LEU H O 1
ATOM 6460 N N . GLU C 3 82 ? -25.000 -26.433 68.206 1.00 86.88 82 GLU H N 1
ATOM 6461 C CA . GLU C 3 82 ? -26.145 -27.198 68.676 1.00 88.95 82 GLU H CA 1
ATOM 6462 C C . GLU C 3 82 ? -26.105 -28.576 68.032 1.00 91.75 82 GLU H C 1
ATOM 6463 O O . GLU C 3 82 ? -25.856 -28.700 66.828 1.00 94.20 82 GLU H O 1
ATOM 6469 N N . MET C 3 83 ? -26.303 -29.609 68.846 1.00 88.93 83 MET H N 1
ATOM 6470 C CA . MET C 3 83 ? -26.102 -30.981 68.413 1.00 91.27 83 MET H CA 1
ATOM 6471 C C . MET C 3 83 ? -27.339 -31.804 68.726 1.00 97.10 83 MET H C 1
ATOM 6472 O O . MET C 3 83 ? -27.972 -31.625 69.771 1.00 94.77 83 MET H O 1
ATOM 6477 N N . SER C 3 84 ? -27.676 -32.699 67.806 1.00 94.65 84 SER H N 1
ATOM 6478 C CA . SER C 3 84 ? -28.734 -33.680 67.966 1.00 95.39 84 SER H CA 1
ATOM 6479 C C . SER C 3 84 ? -28.151 -35.052 67.661 1.00 100.03 84 SER H C 1
ATOM 6480 O O . SER C 3 84 ? -26.982 -35.176 67.281 1.00 99.42 84 SER H O 1
ATOM 6483 N N . SER C 3 85 ? -28.972 -36.090 67.834 1.00 99.78 85 SER H N 1
ATOM 6484 C CA . SER C 3 85 ? -28.597 -37.458 67.463 1.00 99.66 85 SER H CA 1
ATOM 6485 C C . SER C 3 85 ? -27.264 -37.857 68.091 1.00 95.45 85 SER H C 1
ATOM 6486 O O . SER C 3 85 ? -26.458 -38.572 67.490 1.00 91.90 85 SER H O 1
ATOM 6489 N N . LEU C 3 86 ? -27.031 -37.385 69.316 1.00 93.31 86 LEU H N 1
ATOM 6490 C CA . LEU C 3 86 ? -25.728 -37.526 69.955 1.00 96.60 86 LEU H CA 1
ATOM 6491 C C . LEU C 3 86 ? -25.344 -38.982 70.182 1.00 92.66 86 LEU H C 1
ATOM 6492 O O . LEU C 3 86 ? -25.939 -39.664 71.020 1.00 91.97 86 LEU H O 1
ATOM 6497 N N . ARG C 3 87 ? -24.356 -39.464 69.434 1.00 97.98 87 ARG H N 1
ATOM 6498 C CA . ARG C 3 87 ? -23.745 -40.748 69.731 1.00 100.67 87 ARG H CA 1
ATOM 6499 C C . ARG C 3 87 ? -22.797 -40.603 70.920 1.00 94.75 87 ARG H C 1
ATOM 6500 O O . ARG C 3 87 ? -22.397 -39.498 71.294 1.00 90.64 87 ARG H O 1
ATOM 6508 N N . SER C 3 88 ? -22.441 -41.738 71.523 1.00 93.13 88 SER H N 1
ATOM 6509 C CA . SER C 3 88 ? -21.550 -41.697 72.678 1.00 91.84 88 SER H CA 1
ATOM 6510 C C . SER C 3 88 ? -20.131 -41.284 72.306 1.00 100.56 88 SER H C 1
ATOM 6511 O O . SER C 3 88 ? -19.414 -40.754 73.158 1.00 95.61 88 SER H O 1
ATOM 6514 N N . GLU C 3 89 ? -19.713 -41.502 71.057 1.00 102.79 89 GLU H N 1
ATOM 6515 C CA . GLU C 3 89 ? -18.380 -41.087 70.632 1.00 92.52 89 GLU H CA 1
ATOM 6516 C C . GLU C 3 89 ? -18.212 -39.574 70.669 1.00 88.81 89 GLU H C 1
ATOM 6517 O O . GLU C 3 89 ? -17.078 -39.085 70.619 1.00 95.48 89 GLU H O 1
ATOM 6523 N N . ASP C 3 90 ? -19.307 -38.825 70.758 1.00 85.26 90 ASP H N 1
ATOM 6524 C CA . ASP C 3 90 ? -19.250 -37.370 70.777 1.00 89.05 90 ASP H CA 1
ATOM 6525 C C . ASP C 3 90 ? -18.855 -36.803 72.135 1.00 87.59 90 ASP H C 1
ATOM 6526 O O . ASP C 3 90 ? -18.775 -35.575 72.272 1.00 77.91 90 ASP H O 1
ATOM 6531 N N . THR C 3 91 ? -18.611 -37.646 73.138 1.00 85.99 91 THR H N 1
ATOM 6532 C CA . THR C 3 91 ? -18.185 -37.131 74.432 1.00 88.29 91 THR H CA 1
ATOM 6533 C C . THR C 3 91 ? -16.753 -36.621 74.334 1.00 83.93 91 THR H C 1
ATOM 6534 O O . THR C 3 91 ? -15.876 -37.301 73.792 1.00 81.51 91 THR H O 1
ATOM 6538 N N . ALA C 3 92 ? -16.523 -35.417 74.853 1.00 75.80 92 ALA H N 1
ATOM 6539 C CA . ALA C 3 92 ? -15.241 -34.738 74.738 1.00 73.47 92 ALA H CA 1
ATOM 6540 C C . ALA C 3 92 ? -15.334 -33.419 75.493 1.00 77.31 92 ALA H C 1
ATOM 6541 O O . ALA C 3 92 ? -16.405 -33.021 75.960 1.00 78.37 92 ALA H O 1
ATOM 6543 N N . MET C 3 93 ? -14.188 -32.758 75.626 1.00 76.11 93 MET H N 1
ATOM 6544 C CA . MET C 3 93 ? -14.166 -31.338 75.937 1.00 76.92 93 MET H CA 1
ATOM 6545 C C . MET C 3 93 ? -14.323 -30.571 74.633 1.00 78.67 93 MET H C 1
ATOM 6546 O O . MET C 3 93 ? -13.666 -30.889 73.638 1.00 78.55 93 MET H O 1
ATOM 6551 N N . TYR C 3 94 ? -15.209 -29.585 74.619 1.00 72.21 94 TYR H N 1
ATOM 6552 C CA . TYR C 3 94 ? -15.493 -28.850 73.395 1.00 70.46 94 TYR H CA 1
ATOM 6553 C C . TYR C 3 94 ? -14.801 -27.498 73.468 1.00 74.61 94 TYR H C 1
ATOM 6554 O O . TYR C 3 94 ? -15.162 -26.643 74.283 1.00 75.94 94 TYR H O 1
ATOM 6563 N N . TYR C 3 95 ? -13.778 -27.330 72.642 1.00 77.48 95 TYR H N 1
ATOM 6564 C CA . TYR C 3 95 ? -13.007 -26.100 72.587 1.00 79.75 95 TYR H CA 1
ATOM 6565 C C . TYR C 3 95 ? -13.532 -25.254 71.444 1.00 77.62 95 TYR H C 1
ATOM 6566 O O . TYR C 3 95 ? -13.781 -25.768 70.349 1.00 70.94 95 TYR H O 1
ATOM 6575 N N . CYS C 3 96 ? -13.720 -23.974 71.699 1.00 77.48 96 CYS H N 1
ATOM 6576 C CA . CYS C 3 96 ? -14.071 -23.036 70.653 1.00 82.89 96 CYS H CA 1
ATOM 6577 C C . CYS C 3 96 ? -12.853 -22.156 70.444 1.00 88.68 96 CYS H C 1
ATOM 6578 O O . CYS C 3 96 ? -12.286 -21.640 71.412 1.00 91.87 96 CYS H O 1
ATOM 6581 N N . ALA C 3 97 ? -12.435 -22.015 69.189 1.00 81.49 97 ALA H N 1
ATOM 6582 C CA . ALA C 3 97 ? -11.109 -21.506 68.882 1.00 75.11 97 ALA H CA 1
ATOM 6583 C C . ALA C 3 97 ? -11.163 -20.491 67.754 1.00 77.88 97 ALA H C 1
ATOM 6584 O O . ALA C 3 97 ? -11.737 -20.765 66.696 1.00 86.90 97 ALA H O 1
ATOM 6586 N N . ARG C 3 98 ? -10.527 -19.340 67.968 1.00 76.52 98 ARG H N 1
ATOM 6587 C CA . ARG C 3 98 ? -10.428 -18.324 66.926 1.00 78.45 98 ARG H CA 1
ATOM 6588 C C . ARG C 3 98 ? -9.433 -18.756 65.854 1.00 80.56 98 ARG H C 1
ATOM 6589 O O . ARG C 3 98 ? -8.313 -19.173 66.163 1.00 77.16 98 ARG H O 1
ATOM 6597 N N . GLY C 3 99 ? -9.839 -18.652 64.591 1.00 78.18 99 GLY H N 1
ATOM 6598 C CA . GLY C 3 99 ? -8.976 -19.066 63.501 1.00 77.99 99 GLY H CA 1
ATOM 6599 C C . GLY C 3 99 ? -9.331 -18.433 62.173 1.00 80.10 99 GLY H C 1
ATOM 6600 O O . GLY C 3 99 ? -9.785 -19.117 61.250 1.00 74.96 99 GLY H O 1
ATOM 6601 N N . GLU C 3 100 ? -9.125 -17.122 62.061 1.00 80.67 100 GLU H N 1
ATOM 6602 C CA . GLU C 3 100 ? -9.486 -16.409 60.842 1.00 84.09 100 GLU H CA 1
ATOM 6603 C C . GLU C 3 100 ? -8.609 -16.840 59.673 1.00 87.10 100 GLU H C 1
ATOM 6604 O O . GLU C 3 100 ? -9.093 -17.481 58.736 1.00 88.62 100 GLU H O 1
ATOM 6610 N N . VAL C 3 101 ? -7.325 -16.510 59.714 1.00 84.47 101 VAL H N 1
ATOM 6611 C CA . VAL C 3 101 ? -6.423 -16.842 58.618 1.00 85.67 101 VAL H CA 1
ATOM 6612 C C . VAL C 3 101 ? -5.946 -18.282 58.770 1.00 81.70 101 VAL H C 1
ATOM 6613 O O . VAL C 3 101 ? -5.465 -18.681 59.837 1.00 82.87 101 VAL H O 1
ATOM 6617 N N . ARG C 3 102 ? -6.092 -19.070 57.700 1.00 76.62 102 ARG H N 1
ATOM 6618 C CA . ARG C 3 102 ? -5.696 -20.475 57.752 1.00 78.19 102 ARG H CA 1
ATOM 6619 C C . ARG C 3 102 ? -4.185 -20.623 57.868 1.00 83.16 102 ARG H C 1
ATOM 6620 O O . ARG C 3 102 ? -3.694 -21.538 58.540 1.00 82.90 102 ARG H O 1
ATOM 6628 N N . GLN C 3 103 ? -3.432 -19.739 57.218 1.00 83.24 103 GLN H N 1
ATOM 6629 C CA . GLN C 3 103 ? -1.977 -19.789 57.255 1.00 78.45 103 GLN H CA 1
ATOM 6630 C C . GLN C 3 103 ? -1.401 -19.526 58.643 1.00 81.62 103 GLN H C 1
ATOM 6631 O O . GLN C 3 103 ? -0.181 -19.634 58.808 1.00 79.91 103 GLN H O 1
ATOM 6637 N N . ARG C 3 104 ? -2.227 -19.191 59.638 1.00 81.27 104 ARG H N 1
ATOM 6638 C CA . ARG C 3 104 ? -1.742 -18.876 60.976 1.00 75.63 104 ARG H CA 1
ATOM 6639 C C . ARG C 3 104 ? -2.373 -19.743 62.060 1.00 78.41 104 ARG H C 1
ATOM 6640 O O . ARG C 3 104 ? -2.132 -19.498 63.247 1.00 82.68 104 ARG H O 1
ATOM 6648 N N . GLY C 3 105 ? -3.170 -20.744 61.691 1.00 76.21 105 GLY H N 1
ATOM 6649 C CA . GLY C 3 105 ? -3.772 -21.638 62.667 1.00 77.47 105 GLY H CA 1
ATOM 6650 C C . GLY C 3 105 ? -4.736 -20.954 63.630 1.00 73.58 105 GLY H C 1
ATOM 6651 O O . GLY C 3 105 ? -5.207 -19.837 63.416 1.00 76.82 105 GLY H O 1
ATOM 6652 N N . PHE C 3 106 ? -5.010 -21.662 64.728 1.00 71.47 106 PHE H N 1
ATOM 6653 C CA . PHE C 3 106 ? -5.966 -21.212 65.742 1.00 74.66 106 PHE H CA 1
ATOM 6654 C C . PHE C 3 106 ? -5.252 -20.353 66.781 1.00 73.13 106 PHE H C 1
ATOM 6655 O O . PHE C 3 106 ? -4.654 -20.875 67.724 1.00 69.18 106 PHE H O 1
ATOM 6663 N N . ASP C 3 107 ? -5.345 -19.028 66.626 1.00 79.54 107 ASP H N 1
ATOM 6664 C CA . ASP C 3 107 ? -4.701 -18.100 67.556 1.00 82.74 107 ASP H CA 1
ATOM 6665 C C . ASP C 3 107 ? -5.084 -18.398 69.002 1.00 82.76 107 ASP H C 1
ATOM 6666 O O . ASP C 3 107 ? -4.232 -18.737 69.831 1.00 82.60 107 ASP H O 1
ATOM 6671 N N . TYR C 3 108 ? -6.368 -18.263 69.323 1.00 79.17 108 TYR H N 1
ATOM 6672 C CA . TYR C 3 108 ? -6.841 -18.336 70.696 1.00 74.84 108 TYR H CA 1
ATOM 6673 C C . TYR C 3 108 ? -7.790 -19.509 70.872 1.00 78.40 108 TYR H C 1
ATOM 6674 O O . TYR C 3 108 ? -8.630 -19.777 70.008 1.00 82.90 108 TYR H O 1
ATOM 6683 N N . TRP C 3 109 ? -7.649 -20.203 71.998 1.00 77.27 109 TRP H N 1
ATOM 6684 C CA . TRP C 3 109 ? -8.517 -21.309 72.362 1.00 75.56 109 TRP H CA 1
ATOM 6685 C C . TRP C 3 109 ? -9.244 -20.969 73.655 1.00 76.72 109 TRP H C 1
ATOM 6686 O O . TRP C 3 109 ? -8.699 -20.292 74.532 1.00 73.21 109 TRP H O 1
ATOM 6697 N N . GLY C 3 110 ? -10.479 -21.448 73.770 1.00 78.33 110 GLY H N 1
ATOM 6698 C CA . GLY C 3 110 ? -11.251 -21.226 74.975 1.00 77.68 110 GLY H CA 1
ATOM 6699 C C . GLY C 3 110 ? -10.728 -22.016 76.156 1.00 80.21 110 GLY H C 1
ATOM 6700 O O . GLY C 3 110 ? -9.567 -22.432 76.172 1.00 89.58 110 GLY H O 1
ATOM 6701 N N . GLN C 3 111 ? -11.574 -22.217 77.161 1.00 81.46 111 GLN H N 1
ATOM 6702 C CA . GLN C 3 111 ? -11.241 -23.054 78.303 1.00 82.22 111 GLN H CA 1
ATOM 6703 C C . GLN C 3 111 ? -11.930 -24.411 78.263 1.00 80.16 111 GLN H C 1
ATOM 6704 O O . GLN C 3 111 ? -11.568 -25.296 79.045 1.00 75.57 111 GLN H O 1
ATOM 6710 N N . GLY C 3 112 ? -12.914 -24.591 77.386 1.00 83.62 112 GLY H N 1
ATOM 6711 C CA . GLY C 3 112 ? -13.549 -25.879 77.199 1.00 78.38 112 GLY H CA 1
ATOM 6712 C C . GLY C 3 112 ? -14.750 -26.112 78.088 1.00 78.78 112 GLY H C 1
ATOM 6713 O O . GLY C 3 112 ? -14.754 -25.726 79.261 1.00 84.39 112 GLY H O 1
ATOM 6714 N N . THR C 3 113 ? -15.784 -26.733 77.528 1.00 74.30 113 THR H N 1
ATOM 6715 C CA . THR C 3 113 ? -16.925 -27.213 78.293 1.00 77.00 113 THR H CA 1
ATOM 6716 C C . THR C 3 113 ? -17.113 -28.685 77.954 1.00 78.36 113 THR H C 1
ATOM 6717 O O . THR C 3 113 ? -17.152 -29.062 76.778 1.00 77.07 113 THR H O 1
ATOM 6721 N N . THR C 3 114 ? -17.152 -29.523 78.983 1.00 78.81 114 THR H N 1
ATOM 6722 C CA . THR C 3 114 ? -17.089 -30.961 78.782 1.00 81.51 114 THR H CA 1
ATOM 6723 C C . THR C 3 114 ? -18.492 -31.533 78.679 1.00 82.10 114 THR H C 1
ATOM 6724 O O . THR C 3 114 ? -19.393 -31.155 79.433 1.00 81.86 114 THR H O 1
ATOM 6728 N N . LEU C 3 115 ? -18.671 -32.442 77.728 1.00 82.16 115 LEU H N 1
ATOM 6729 C CA . LEU C 3 115 ? -19.953 -33.083 77.488 1.00 75.40 115 LEU H CA 1
ATOM 6730 C C . LEU C 3 115 ? -19.744 -34.586 77.442 1.00 79.77 115 LEU H C 1
ATOM 6731 O O . LEU C 3 115 ? -19.060 -35.092 76.550 1.00 82.12 115 LEU H O 1
ATOM 6736 N N . THR C 3 116 ? -20.315 -35.291 78.409 1.00 81.23 116 THR H N 1
ATOM 6737 C CA . THR C 3 116 ? -20.369 -36.745 78.388 1.00 82.07 116 THR H CA 1
ATOM 6738 C C . THR C 3 116 ? -21.744 -37.164 77.881 1.00 89.29 116 THR H C 1
ATOM 6739 O O . THR C 3 116 ? -22.764 -36.820 78.489 1.00 84.67 116 THR H O 1
ATOM 6743 N N . VAL C 3 117 ? -21.772 -37.876 76.760 1.00 84.48 117 VAL H N 1
ATOM 6744 C CA . VAL C 3 117 ? -22.997 -38.475 76.250 1.00 81.96 117 VAL H CA 1
ATOM 6745 C C . VAL C 3 117 ? -22.926 -39.961 76.573 1.00 85.62 117 VAL H C 1
ATOM 6746 O O . VAL C 3 117 ? -22.054 -40.682 76.074 1.00 89.80 117 VAL H O 1
ATOM 6750 N N . SER C 3 118 ? -23.827 -40.414 77.439 1.00 91.40 118 SER H N 1
ATOM 6751 C CA . SER C 3 118 ? -23.799 -41.779 77.945 1.00 92.94 118 SER H CA 1
ATOM 6752 C C . SER C 3 118 ? -25.151 -42.087 78.568 1.00 94.41 118 SER H C 1
ATOM 6753 O O . SER C 3 118 ? -25.873 -41.186 79.004 1.00 89.96 118 SER H O 1
ATOM 6756 N N . SER C 3 119 ? -25.489 -43.375 78.603 1.00 92.24 119 SER H N 1
ATOM 6757 C CA . SER C 3 119 ? -26.734 -43.826 79.207 1.00 96.40 119 SER H CA 1
ATOM 6758 C C . SER C 3 119 ? -26.540 -44.369 80.618 1.00 96.85 119 SER H C 1
ATOM 6759 O O . SER C 3 119 ? -27.470 -44.958 81.177 1.00 95.59 119 SER H O 1
ATOM 6762 N N . ALA C 3 120 ? -25.363 -44.180 81.208 1.00 90.79 120 ALA H N 1
ATOM 6763 C CA . ALA C 3 120 ? -25.134 -44.635 82.569 1.00 82.34 120 ALA H CA 1
ATOM 6764 C C . ALA C 3 120 ? -25.940 -43.798 83.557 1.00 85.07 120 ALA H C 1
ATOM 6765 O O . ALA C 3 120 ? -26.297 -42.646 83.295 1.00 87.22 120 ALA H O 1
ATOM 6767 N N . LYS C 3 121 ? -26.218 -44.396 84.711 1.00 89.47 121 LYS H N 1
ATOM 6768 C CA . LYS C 3 121 ? -27.106 -43.811 85.708 1.00 85.20 121 LYS H CA 1
ATOM 6769 C C . LYS C 3 121 ? -26.293 -43.057 86.751 1.00 76.21 121 LYS H C 1
ATOM 6770 O O . LYS C 3 121 ? -25.348 -43.609 87.327 1.00 72.08 121 LYS H O 1
ATOM 6776 N N . THR C 3 122 ? -26.670 -41.805 86.997 1.00 77.52 122 THR H N 1
ATOM 6777 C CA . THR C 3 122 ? -26.046 -41.020 88.054 1.00 75.18 122 THR H CA 1
ATOM 6778 C C . THR C 3 122 ? -26.198 -41.715 89.400 1.00 75.60 122 THR H C 1
ATOM 6779 O O . THR C 3 122 ? -27.316 -41.905 89.889 1.00 81.67 122 THR H O 1
ATOM 6783 N N . THR C 3 123 ? -25.066 -42.084 89.997 1.00 71.98 123 THR H N 1
ATOM 6784 C CA . THR C 3 123 ? -25.016 -42.769 91.279 1.00 70.70 123 THR H CA 1
ATOM 6785 C C . THR C 3 123 ? -24.115 -41.989 92.225 1.00 79.87 123 THR H C 1
ATOM 6786 O O . THR C 3 123 ? -23.105 -41.420 91.803 1.00 90.35 123 THR H O 1
ATOM 6790 N N . ALA C 3 124 ? -24.484 -41.961 93.501 1.00 79.20 124 ALA H N 1
ATOM 6791 C CA . ALA C 3 124 ? -23.655 -41.310 94.500 1.00 81.10 124 ALA H CA 1
ATOM 6792 C C . ALA C 3 124 ? -22.485 -42.212 94.894 1.00 83.11 124 ALA H C 1
ATOM 6793 O O . ALA C 3 124 ? -22.596 -43.439 94.849 1.00 83.93 124 ALA H O 1
ATOM 6795 N N . PRO C 3 125 ? -21.350 -41.631 95.275 1.00 83.32 125 PRO H N 1
ATOM 6796 C CA . PRO C 3 125 ? -20.195 -42.450 95.644 1.00 81.77 125 PRO H CA 1
ATOM 6797 C C . PRO C 3 125 ? -20.282 -42.960 97.071 1.00 86.32 125 PRO H C 1
ATOM 6798 O O . PRO C 3 125 ? -20.831 -42.308 97.962 1.00 95.72 125 PRO H O 1
ATOM 6802 N N . SER C 3 126 ? -19.728 -44.152 97.276 1.00 88.43 126 SER H N 1
ATOM 6803 C CA . SER C 3 126 ? -19.499 -44.686 98.613 1.00 85.81 126 SER H CA 1
ATOM 6804 C C . SER C 3 126 ? -18.075 -44.330 99.026 1.00 86.75 126 SER H C 1
ATOM 6805 O O . SER C 3 126 ? -17.118 -44.692 98.335 1.00 83.45 126 SER H O 1
ATOM 6808 N N . VAL C 3 127 ? -17.938 -43.616 100.138 1.00 87.82 127 VAL H N 1
ATOM 6809 C CA . VAL C 3 127 ? -16.651 -43.109 100.600 1.00 85.14 127 VAL H CA 1
ATOM 6810 C C . VAL C 3 127 ? -16.162 -43.995 101.737 1.00 89.10 127 VAL H C 1
ATOM 6811 O O . VAL C 3 127 ? -16.807 -44.084 102.788 1.00 96.68 127 VAL H O 1
ATOM 6815 N N . TYR C 3 128 ? -15.017 -44.647 101.533 1.00 94.43 128 TYR H N 1
ATOM 6816 C CA . TYR C 3 128 ? -14.458 -45.555 102.518 1.00 95.49 128 TYR H CA 1
ATOM 6817 C C . TYR C 3 128 ? -13.112 -45.044 103.020 1.00 99.89 128 TYR H C 1
ATOM 6818 O O . TYR C 3 128 ? -12.292 -44.569 102.226 1.00 96.49 128 TYR H O 1
ATOM 6827 N N . PRO C 3 129 ? -12.861 -45.113 104.328 1.00 107.10 129 PRO H N 1
ATOM 6828 C CA . PRO C 3 129 ? -11.559 -44.685 104.854 1.00 105.47 129 PRO H CA 1
ATOM 6829 C C . PRO C 3 129 ? -10.590 -45.844 105.026 1.00 103.01 129 PRO H C 1
ATOM 6830 O O . PRO C 3 129 ? -10.956 -46.904 105.544 1.00 101.79 129 PRO H O 1
ATOM 6834 N N . LEU C 3 130 ? -9.347 -45.646 104.598 1.00 101.50 130 LEU H N 1
ATOM 6835 C CA . LEU C 3 130 ? -8.329 -46.695 104.596 1.00 101.09 130 LEU H CA 1
ATOM 6836 C C . LEU C 3 130 ? -7.286 -46.379 105.665 1.00 99.83 130 LEU H C 1
ATOM 6837 O O . LEU C 3 130 ? -6.396 -45.550 105.453 1.00 100.14 130 LEU H O 1
ATOM 6842 N N . ALA C 3 131 ? -7.400 -47.052 106.818 1.00 98.83 131 ALA H N 1
ATOM 6843 C CA . ALA C 3 131 ? -6.458 -47.021 107.923 1.00 101.04 131 ALA H CA 1
ATOM 6844 C C . ALA C 3 131 ? -5.339 -47.971 107.505 1.00 104.97 131 ALA H C 1
ATOM 6845 O O . ALA C 3 131 ? -5.432 -48.622 106.459 1.00 104.45 131 ALA H O 1
ATOM 6847 N N . PRO C 3 132 ? -4.260 -48.028 108.301 1.00 103.17 132 PRO H N 1
ATOM 6848 C CA . PRO C 3 132 ? -3.280 -49.101 108.139 1.00 99.19 132 PRO H CA 1
ATOM 6849 C C . PRO C 3 132 ? -3.691 -50.403 108.769 1.00 106.87 132 PRO H C 1
ATOM 6850 O O . PRO C 3 132 ? -4.783 -50.521 109.304 1.00 113.92 132 PRO H O 1
ATOM 6854 N N . VAL C 3 133 ? -2.801 -51.379 108.729 1.00 105.97 133 VAL H N 1
ATOM 6855 C CA . VAL C 3 133 ? -3.142 -52.686 109.254 1.00 116.12 133 VAL H CA 1
ATOM 6856 C C . VAL C 3 133 ? -2.348 -53.140 110.472 1.00 130.43 133 VAL H C 1
ATOM 6857 O O . VAL C 3 133 ? -1.567 -54.082 110.403 1.00 141.26 133 VAL H O 1
ATOM 6861 N N . CYS C 3 134 ? -2.534 -52.461 111.592 1.00 127.39 134 CYS H N 1
ATOM 6862 C CA . CYS C 3 134 ? -1.808 -52.812 112.818 1.00 133.25 134 CYS H CA 1
ATOM 6863 C C . CYS C 3 134 ? -0.323 -53.167 112.720 1.00 142.17 134 CYS H C 1
ATOM 6864 O O . CYS C 3 134 ? 0.089 -54.175 113.286 1.00 141.55 134 CYS H O 1
ATOM 6867 N N . GLY C 3 135 ? 0.491 -52.378 112.018 1.00 143.93 135 GLY H N 1
ATOM 6868 C CA . GLY C 3 135 ? 1.917 -52.622 112.035 1.00 134.29 135 GLY H CA 1
ATOM 6869 C C . GLY C 3 135 ? 2.603 -51.800 113.112 1.00 137.72 135 GLY H C 1
ATOM 6870 O O . GLY C 3 135 ? 1.974 -51.060 113.866 1.00 139.44 135 GLY H O 1
ATOM 6871 N N . ASP C 3 136 ? 3.924 -51.946 113.184 1.00 144.73 136 ASP H N 1
ATOM 6872 C CA . ASP C 3 136 ? 4.696 -51.104 114.085 1.00 149.29 136 ASP H CA 1
ATOM 6873 C C . ASP C 3 136 ? 4.578 -49.644 113.656 1.00 148.77 136 ASP H C 1
ATOM 6874 O O . ASP C 3 136 ? 4.193 -49.332 112.526 1.00 148.65 136 ASP H O 1
ATOM 6879 N N . THR C 3 137 ? 4.912 -48.736 114.574 1.00 146.57 137 THR H N 1
ATOM 6880 C CA . THR C 3 137 ? 5.016 -47.334 114.189 1.00 147.92 137 THR H CA 1
ATOM 6881 C C . THR C 3 137 ? 6.252 -47.170 113.311 1.00 148.46 137 THR H C 1
ATOM 6882 O O . THR C 3 137 ? 7.258 -46.587 113.727 1.00 149.40 137 THR H O 1
ATOM 6886 N N . THR C 3 138 ? 6.180 -47.704 112.093 1.00 146.11 138 THR H N 1
ATOM 6887 C CA . THR C 3 138 ? 7.324 -47.695 111.195 1.00 145.81 138 THR H CA 1
ATOM 6888 C C . THR C 3 138 ? 7.612 -46.280 110.714 1.00 143.85 138 THR H C 1
ATOM 6889 O O . THR C 3 138 ? 6.704 -45.533 110.338 1.00 147.04 138 THR H O 1
ATOM 6893 N N . GLY C 3 139 ? 8.891 -45.913 110.744 1.00 138.45 139 GLY H N 1
ATOM 6894 C CA . GLY C 3 139 ? 9.332 -44.612 110.285 1.00 135.98 139 GLY H CA 1
ATOM 6895 C C . GLY C 3 139 ? 8.739 -43.451 111.054 1.00 135.26 139 GLY H C 1
ATOM 6896 O O . GLY C 3 139 ? 7.887 -43.633 111.930 1.00 133.34 139 GLY H O 1
ATOM 6897 N N . SER C 3 140 ? 9.198 -42.245 110.743 1.00 134.82 140 SER H N 1
ATOM 6898 C CA . SER C 3 140 ? 8.587 -41.041 111.280 1.00 135.19 140 SER H CA 1
ATOM 6899 C C . SER C 3 140 ? 7.401 -40.580 110.446 1.00 132.75 140 SER H C 1
ATOM 6900 O O . SER C 3 140 ? 6.779 -39.571 110.789 1.00 132.91 140 SER H O 1
ATOM 6903 N N . SER C 3 141 ? 7.073 -41.300 109.373 1.00 125.77 141 SER H N 1
ATOM 6904 C CA . SER C 3 141 ? 5.979 -40.958 108.476 1.00 129.77 141 SER H CA 1
ATOM 6905 C C . SER C 3 141 ? 5.100 -42.183 108.264 1.00 129.92 141 SER H C 1
ATOM 6906 O O . SER C 3 141 ? 5.602 -43.306 108.154 1.00 128.24 141 SER H O 1
ATOM 6909 N N . VAL C 3 142 ? 3.787 -41.960 108.204 1.00 123.18 142 VAL H N 1
ATOM 6910 C CA . VAL C 3 142 ? 2.810 -43.030 108.033 1.00 119.64 142 VAL H CA 1
ATOM 6911 C C . VAL C 3 142 ? 1.760 -42.565 107.031 1.00 115.87 142 VAL H C 1
ATOM 6912 O O . VAL C 3 142 ? 1.412 -41.381 106.970 1.00 113.87 142 VAL H O 1
ATOM 6916 N N . THR C 3 143 ? 1.269 -43.507 106.226 1.00 110.96 143 THR H N 1
ATOM 6917 C CA . THR C 3 143 ? 0.451 -43.213 105.055 1.00 112.56 143 THR H CA 1
ATOM 6918 C C . THR C 3 143 ? -0.990 -43.659 105.278 1.00 108.69 143 THR H C 1
ATOM 6919 O O . THR C 3 143 ? -1.234 -44.770 105.760 1.00 105.35 143 THR H O 1
ATOM 6923 N N . LEU C 3 144 ? -1.938 -42.800 104.904 1.00 106.12 144 LEU H N 1
ATOM 6924 C CA . LEU C 3 144 ? -3.367 -43.058 105.024 1.00 103.99 144 LEU H CA 1
ATOM 6925 C C . LEU C 3 144 ? -4.025 -42.936 103.654 1.00 103.27 144 LEU H C 1
ATOM 6926 O O . LEU C 3 144 ? -3.433 -42.420 102.701 1.00 97.27 144 LEU H O 1
ATOM 6931 N N . GLY C 3 145 ? -5.270 -43.408 103.559 1.00 101.88 145 GLY H N 1
ATOM 6932 C CA . GLY C 3 145 ? -5.952 -43.466 102.278 1.00 99.71 145 GLY H CA 1
ATOM 6933 C C . GLY C 3 145 ? -7.447 -43.236 102.375 1.00 96.49 145 GLY H C 1
ATOM 6934 O O . GLY C 3 145 ? -8.051 -43.344 103.447 1.00 100.57 145 GLY H O 1
ATOM 6935 N N . CYS C 3 146 ? -8.040 -42.932 101.219 1.00 92.77 146 CYS H N 1
ATOM 6936 C CA . CYS C 3 146 ? -9.461 -42.617 101.099 1.00 94.40 146 CYS H CA 1
ATOM 6937 C C . CYS C 3 146 ? -9.953 -43.165 99.767 1.00 88.25 146 CYS H C 1
ATOM 6938 O O . CYS C 3 146 ? -9.451 -42.765 98.713 1.00 91.76 146 CYS H O 1
ATOM 6941 N N . LEU C 3 147 ? -10.921 -44.080 99.806 1.00 86.95 147 LEU H N 1
ATOM 6942 C CA . LEU C 3 147 ? -11.397 -44.775 98.613 1.00 83.09 147 LEU H CA 1
ATOM 6943 C C . LEU C 3 147 ? -12.820 -44.333 98.287 1.00 85.84 147 LEU H C 1
ATOM 6944 O O . LEU C 3 147 ? -13.740 -44.549 99.083 1.00 83.83 147 LEU H O 1
ATOM 6949 N N . VAL C 3 148 ? -12.996 -43.733 97.114 1.00 84.56 148 VAL H N 1
ATOM 6950 C CA . VAL C 3 148 ? -14.288 -43.247 96.641 1.00 77.89 148 VAL H CA 1
ATOM 6951 C C . VAL C 3 148 ? -14.747 -44.196 95.542 1.00 79.01 148 VAL H C 1
ATOM 6952 O O . VAL C 3 148 ? -14.186 -44.204 94.439 1.00 84.64 148 VAL H O 1
ATOM 6956 N N . LYS C 3 149 ? -15.771 -44.994 95.832 1.00 75.54 149 LYS H N 1
ATOM 6957 C CA . LYS C 3 149 ? -16.126 -46.141 95.010 1.00 78.90 149 LYS H CA 1
ATOM 6958 C C . LYS C 3 149 ? -17.519 -45.986 94.413 1.00 81.54 149 LYS H C 1
ATOM 6959 O O . LYS C 3 149 ? -18.457 -45.561 95.093 1.00 84.83 149 LYS H O 1
ATOM 6965 N N . GLY C 3 150 ? -17.639 -46.329 93.131 1.00 80.86 150 GLY H N 1
ATOM 6966 C CA . GLY C 3 150 ? -18.921 -46.529 92.483 1.00 81.11 150 GLY H CA 1
ATOM 6967 C C . GLY C 3 150 ? -19.785 -45.304 92.266 1.00 85.31 150 GLY H C 1
ATOM 6968 O O . GLY C 3 150 ? -20.932 -45.271 92.722 1.00 89.23 150 GLY H O 1
ATOM 6969 N N . TYR C 3 151 ? -19.272 -44.304 91.551 1.00 87.52 151 TYR H N 1
ATOM 6970 C CA . TYR C 3 151 ? -20.019 -43.083 91.294 1.00 80.91 151 TYR H CA 1
ATOM 6971 C C . TYR C 3 151 ? -20.082 -42.798 89.799 1.00 83.30 151 TYR H C 1
ATOM 6972 O O . TYR C 3 151 ? -19.264 -43.280 89.014 1.00 89.37 151 TYR H O 1
ATOM 6981 N N . PHE C 3 152 ? -21.080 -41.997 89.417 1.00 78.43 152 PHE H N 1
ATOM 6982 C CA . PHE C 3 152 ? -21.251 -41.532 88.050 1.00 76.59 152 PHE H CA 1
ATOM 6983 C C . PHE C 3 152 ? -22.108 -40.281 88.102 1.00 80.89 152 PHE H C 1
ATOM 6984 O O . PHE C 3 152 ? -23.035 -40.225 88.920 1.00 78.40 152 PHE H O 1
ATOM 6992 N N . PRO C 3 153 ? -21.817 -39.251 87.293 1.00 82.65 153 PRO H N 1
ATOM 6993 C CA . PRO C 3 153 ? -20.649 -39.167 86.419 1.00 81.86 153 PRO H CA 1
ATOM 6994 C C . PRO C 3 153 ? -19.487 -38.470 87.115 1.00 82.02 153 PRO H C 1
ATOM 6995 O O . PRO C 3 153 ? -19.448 -38.417 88.343 1.00 82.64 153 PRO H O 1
ATOM 6999 N N . GLU C 3 154 ? -18.561 -37.945 86.341 1.00 80.81 154 GLU H N 1
ATOM 7000 C CA . GLU C 3 154 ? -17.502 -37.140 86.918 1.00 81.03 154 GLU H CA 1
ATOM 7001 C C . GLU C 3 154 ? -17.903 -35.672 86.890 1.00 80.98 154 GLU H C 1
ATOM 7002 O O . GLU C 3 154 ? -18.755 -35.270 86.093 1.00 89.05 154 GLU H O 1
ATOM 7008 N N . PRO C 3 155 ? -17.300 -34.825 87.740 1.00 75.70 155 PRO H N 1
ATOM 7009 C CA . PRO C 3 155 ? -16.167 -35.078 88.627 1.00 85.81 155 PRO H CA 1
ATOM 7010 C C . PRO C 3 155 ? -16.503 -35.383 90.077 1.00 87.76 155 PRO H C 1
ATOM 7011 O O . PRO C 3 155 ? -17.656 -35.395 90.502 1.00 89.26 155 PRO H O 1
ATOM 7015 N N . VAL C 3 156 ? -15.436 -35.638 90.822 1.00 91.26 156 VAL H N 1
ATOM 7016 C CA . VAL C 3 156 ? -15.435 -35.670 92.275 1.00 88.63 156 VAL H CA 1
ATOM 7017 C C . VAL C 3 156 ? -14.303 -34.768 92.739 1.00 93.37 156 VAL H C 1
ATOM 7018 O O . VAL C 3 156 ? -13.276 -34.639 92.067 1.00 105.93 156 VAL H O 1
ATOM 7022 N N . THR C 3 157 ? -14.509 -34.102 93.869 1.00 89.50 157 THR H N 1
ATOM 7023 C CA . THR C 3 157 ? -13.471 -33.289 94.487 1.00 94.37 157 THR H CA 1
ATOM 7024 C C . THR C 3 157 ? -13.097 -33.924 95.819 1.00 98.06 157 THR H C 1
ATOM 7025 O O . THR C 3 157 ? -13.908 -33.949 96.751 1.00 94.56 157 THR H O 1
ATOM 7029 N N . LEU C 3 158 ? -11.878 -34.449 95.897 1.00 96.66 158 LEU H N 1
ATOM 7030 C CA . LEU C 3 158 ? -11.320 -34.964 97.137 1.00 91.66 158 LEU H CA 1
ATOM 7031 C C . LEU C 3 158 ? -10.302 -33.971 97.679 1.00 100.53 158 LEU H C 1
ATOM 7032 O O . LEU C 3 158 ? -9.619 -33.274 96.923 1.00 107.86 158 LEU H O 1
ATOM 7037 N N . THR C 3 159 ? -10.215 -33.908 99.003 1.00 99.14 159 THR H N 1
ATOM 7038 C CA . THR C 3 159 ? -9.383 -32.924 99.674 1.00 96.01 159 THR H CA 1
ATOM 7039 C C . THR C 3 159 ? -9.182 -33.395 101.110 1.00 101.69 159 THR H C 1
ATOM 7040 O O . THR C 3 159 ? -9.976 -34.184 101.627 1.00 99.35 159 THR H O 1
ATOM 7044 N N . TRP C 3 160 ? -8.083 -32.963 101.727 1.00 104.54 160 TRP H N 1
ATOM 7045 C CA . TRP C 3 160 ? -7.736 -33.383 103.078 1.00 102.81 160 TRP H CA 1
ATOM 7046 C C . TRP C 3 160 ? -7.775 -32.189 104.022 1.00 107.43 160 TRP H C 1
ATOM 7047 O O . TRP C 3 160 ? -7.129 -31.167 103.766 1.00 108.02 160 TRP H O 1
ATOM 7058 N N . ASN C 3 161 ? -8.536 -32.332 105.110 1.00 108.10 161 ASN H N 1
ATOM 7059 C CA . ASN C 3 161 ? -8.712 -31.280 106.113 1.00 105.63 161 ASN H CA 1
ATOM 7060 C C . ASN C 3 161 ? -9.128 -29.960 105.470 1.00 108.53 161 ASN H C 1
ATOM 7061 O O . ASN C 3 161 ? -8.610 -28.890 105.800 1.00 117.52 161 ASN H O 1
ATOM 7066 N N . SER C 3 162 ? -10.068 -30.046 104.526 1.00 106.57 162 SER H N 1
ATOM 7067 C CA . SER C 3 162 ? -10.714 -28.882 103.915 1.00 110.10 162 SER H CA 1
ATOM 7068 C C . SER C 3 162 ? -9.722 -27.985 103.176 1.00 106.55 162 SER H C 1
ATOM 7069 O O . SER C 3 162 ? -9.950 -26.782 103.028 1.00 109.06 162 SER H O 1
ATOM 7072 N N . GLY C 3 163 ? -8.623 -28.562 102.700 1.00 111.35 163 GLY H N 1
ATOM 7073 C CA . GLY C 3 163 ? -7.638 -27.838 101.927 1.00 111.13 163 GLY H CA 1
ATOM 7074 C C . GLY C 3 163 ? -6.367 -27.499 102.667 1.00 111.07 163 GLY H C 1
ATOM 7075 O O . GLY C 3 163 ? -5.533 -26.765 102.126 1.00 118.06 163 GLY H O 1
ATOM 7076 N N . SER C 3 164 ? -6.190 -28.009 103.882 1.00 110.35 164 SER H N 1
ATOM 7077 C CA . SER C 3 164 ? -5.031 -27.712 104.714 1.00 117.22 164 SER H CA 1
ATOM 7078 C C . SER C 3 164 ? -4.118 -28.927 104.850 1.00 115.56 164 SER H C 1
ATOM 7079 O O . SER C 3 164 ? -3.642 -29.249 105.940 1.00 118.82 164 SER H O 1
ATOM 7082 N N . LEU C 3 165 ? -3.873 -29.620 103.739 1.00 112.60 165 LEU H N 1
ATOM 7083 C CA . LEU C 3 165 ? -2.946 -30.744 103.732 1.00 114.19 165 LEU H CA 1
ATOM 7084 C C . LEU C 3 165 ? -2.426 -31.007 102.326 1.00 117.83 165 LEU H C 1
ATOM 7085 O O . LEU C 3 165 ? -2.684 -32.066 101.747 1.00 120.63 165 LEU H O 1
ATOM 7090 N N . SER C 3 166 ? -1.688 -30.045 101.773 1.00 117.23 166 SER H N 1
ATOM 7091 C CA . SER C 3 166 ? -1.160 -30.199 100.424 1.00 115.43 166 SER H CA 1
ATOM 7092 C C . SER C 3 166 ? -0.002 -31.187 100.377 1.00 119.80 166 SER H C 1
ATOM 7093 O O . SER C 3 166 ? 0.193 -31.862 99.360 1.00 117.54 166 SER H O 1
ATOM 7096 N N . SER C 3 167 ? 0.767 -31.289 101.457 1.00 120.50 167 SER H N 1
ATOM 7097 C CA . SER C 3 167 ? 2.008 -32.051 101.424 1.00 112.73 167 SER H CA 1
ATOM 7098 C C . SER C 3 167 ? 1.735 -33.550 101.442 1.00 109.14 167 SER H C 1
ATOM 7099 O O . SER C 3 167 ? 1.023 -34.054 102.316 1.00 111.01 167 SER H O 1
ATOM 7102 N N . GLY C 3 168 ? 2.305 -34.259 100.471 1.00 105.21 168 GLY H N 1
ATOM 7103 C CA . GLY C 3 168 ? 2.311 -35.709 100.499 1.00 102.25 168 GLY H CA 1
ATOM 7104 C C . GLY C 3 168 ? 0.986 -36.377 100.212 1.00 105.03 168 GLY H C 1
ATOM 7105 O O . GLY C 3 168 ? 0.707 -37.441 100.774 1.00 101.40 168 GLY H O 1
ATOM 7106 N N . VAL C 3 169 ? 0.162 -35.795 99.345 1.00 102.99 169 VAL H N 1
ATOM 7107 C CA . VAL C 3 169 ? -1.115 -36.386 98.963 1.00 93.02 169 VAL H CA 1
ATOM 7108 C C . VAL C 3 169 ? -1.079 -36.709 97.475 1.00 90.61 169 VAL H C 1
ATOM 7109 O O . VAL C 3 169 ? -0.727 -35.853 96.654 1.00 91.05 169 VAL H O 1
ATOM 7113 N N . HIS C 3 170 ? -1.423 -37.950 97.136 1.00 90.49 170 HIS H N 1
ATOM 7114 C CA . HIS C 3 170 ? -1.586 -38.396 95.757 1.00 88.37 170 HIS H CA 1
ATOM 7115 C C . HIS C 3 170 ? -3.048 -38.765 95.542 1.00 92.73 170 HIS H C 1
ATOM 7116 O O . HIS C 3 170 ? -3.589 -39.607 96.266 1.00 93.33 170 HIS H O 1
ATOM 7123 N N . THR C 3 171 ? -3.684 -38.137 94.556 1.00 88.65 171 THR H N 1
ATOM 7124 C CA . THR C 3 171 ? -5.073 -38.424 94.209 1.00 89.07 171 THR H CA 1
ATOM 7125 C C . THR C 3 171 ? -5.094 -39.060 92.823 1.00 86.54 171 THR H C 1
ATOM 7126 O O . THR C 3 171 ? -4.746 -38.413 91.829 1.00 86.46 171 THR H O 1
ATOM 7130 N N . PHE C 3 172 ? -5.502 -40.320 92.764 1.00 80.78 172 PHE H N 1
ATOM 7131 C CA . PHE C 3 172 ? -5.420 -41.092 91.530 1.00 79.66 172 PHE H CA 1
ATOM 7132 C C . PHE C 3 172 ? -6.626 -40.806 90.642 1.00 85.42 172 PHE H C 1
ATOM 7133 O O . PHE C 3 172 ? -7.758 -40.775 91.137 1.00 83.02 172 PHE H O 1
ATOM 7141 N N . PRO C 3 173 ? -6.423 -40.580 89.343 1.00 82.39 173 PRO H N 1
ATOM 7142 C CA . PRO C 3 173 ? -7.556 -40.312 88.450 1.00 74.60 173 PRO H CA 1
ATOM 7143 C C . PRO C 3 173 ? -8.601 -41.415 88.508 1.00 76.68 173 PRO H C 1
ATOM 7144 O O . PRO C 3 173 ? -8.307 -42.571 88.822 1.00 72.55 173 PRO H O 1
ATOM 7148 N N . ALA C 3 174 ? -9.839 -41.039 88.203 1.00 80.75 174 ALA H N 1
ATOM 7149 C CA . ALA C 3 174 ? -10.933 -41.996 88.210 1.00 73.90 174 ALA H CA 1
ATOM 7150 C C . ALA C 3 174 ? -10.828 -42.936 87.018 1.00 73.89 174 ALA H C 1
ATOM 7151 O O . ALA C 3 174 ? -10.431 -42.536 85.921 1.00 85.11 174 ALA H O 1
ATOM 7153 N N . VAL C 3 175 ? -11.185 -44.197 87.238 1.00 72.80 175 VAL H N 1
ATOM 7154 C CA . VAL C 3 175 ? -11.198 -45.210 86.190 1.00 79.05 175 VAL H CA 1
ATOM 7155 C C . VAL C 3 175 ? -12.610 -45.773 86.097 1.00 90.74 175 VAL H C 1
ATOM 7156 O O . VAL C 3 175 ? -13.154 -46.276 87.089 1.00 81.72 175 VAL H O 1
ATOM 7160 N N . LEU C 3 176 ? -13.201 -45.684 84.908 1.00 93.61 176 LEU H N 1
ATOM 7161 C CA . LEU C 3 176 ? -14.563 -46.153 84.688 1.00 86.36 176 LEU H CA 1
ATOM 7162 C C . LEU C 3 176 ? -14.548 -47.661 84.473 1.00 90.00 176 LEU H C 1
ATOM 7163 O O . LEU C 3 176 ? -13.900 -48.154 83.543 1.00 96.74 176 LEU H O 1
ATOM 7168 N N . GLN C 3 177 ? -15.258 -48.395 85.329 1.00 91.13 177 GLN H N 1
ATOM 7169 C CA . GLN C 3 177 ? -15.289 -49.853 85.275 1.00 92.43 177 GLN H CA 1
ATOM 7170 C C . GLN C 3 177 ? -16.733 -50.323 85.383 1.00 96.51 177 GLN H C 1
ATOM 7171 O O . GLN C 3 177 ? -17.367 -50.157 86.431 1.00 96.59 177 GLN H O 1
ATOM 7177 N N . SER C 3 178 ? -17.242 -50.915 84.301 1.00 105.16 178 SER H N 1
ATOM 7178 C CA . SER C 3 178 ? -18.608 -51.437 84.235 1.00 102.76 178 SER H CA 1
ATOM 7179 C C . SER C 3 178 ? -19.628 -50.364 84.620 1.00 100.71 178 SER H C 1
ATOM 7180 O O . SER C 3 178 ? -20.522 -50.582 85.441 1.00 101.96 178 SER H O 1
ATOM 7183 N N . ASP C 3 179 ? -19.461 -49.182 84.028 1.00 103.61 179 ASP H N 1
ATOM 7184 C CA . ASP C 3 179 ? -20.358 -48.024 84.059 1.00 97.79 179 ASP H CA 1
ATOM 7185 C C . ASP C 3 179 ? -20.300 -47.212 85.354 1.00 93.65 179 ASP H C 1
ATOM 7186 O O . ASP C 3 179 ? -21.036 -46.225 85.459 1.00 86.66 179 ASP H O 1
ATOM 7191 N N . LEU C 3 180 ? -19.455 -47.563 86.323 1.00 89.86 180 LEU H N 1
ATOM 7192 C CA . LEU C 3 180 ? -19.260 -46.761 87.524 1.00 83.70 180 LEU H CA 1
ATOM 7193 C C . LEU C 3 180 ? -17.797 -46.343 87.636 1.00 87.55 180 LEU H C 1
ATOM 7194 O O . LEU C 3 180 ? -16.897 -47.041 87.158 1.00 90.03 180 LEU H O 1
ATOM 7199 N N . TYR C 3 181 ? -17.567 -45.195 88.269 1.00 82.87 181 TYR H N 1
ATOM 7200 C CA . TYR C 3 181 ? -16.229 -44.662 88.486 1.00 79.04 181 TYR H CA 1
ATOM 7201 C C . TYR C 3 181 ? -15.752 -44.999 89.892 1.00 81.25 181 TYR H C 1
ATOM 7202 O O . TYR C 3 181 ? -16.536 -44.988 90.843 1.00 79.97 181 TYR H O 1
ATOM 7211 N N . THR C 3 182 ? -14.459 -45.289 90.019 1.00 86.08 182 THR H N 1
ATOM 7212 C CA . THR C 3 182 ? -13.826 -45.473 91.317 1.00 83.66 182 THR H CA 1
ATOM 7213 C C . THR C 3 182 ? -12.549 -44.647 91.365 1.00 79.92 182 THR H C 1
ATOM 7214 O O . THR C 3 182 ? -11.836 -44.533 90.364 1.00 80.81 182 THR H O 1
ATOM 7218 N N . LEU C 3 183 ? -12.274 -44.068 92.532 1.00 81.27 183 LEU H N 1
ATOM 7219 C CA . LEU C 3 183 ? -11.147 -43.169 92.723 1.00 78.56 183 LEU H CA 1
ATOM 7220 C C . LEU C 3 183 ? -10.568 -43.403 94.111 1.00 82.77 183 LEU H C 1
ATOM 7221 O O . LEU C 3 183 ? -11.266 -43.860 95.019 1.00 85.28 183 LEU H O 1
ATOM 7226 N N . SER C 3 184 ? -9.281 -43.101 94.265 1.00 86.00 184 SER H N 1
ATOM 7227 C CA . SER C 3 184 ? -8.609 -43.251 95.546 1.00 83.27 184 SER H CA 1
ATOM 7228 C C . SER C 3 184 ? -7.627 -42.106 95.740 1.00 81.20 184 SER H C 1
ATOM 7229 O O . SER C 3 184 ? -7.179 -41.473 94.781 1.00 83.77 184 SER H O 1
ATOM 7232 N N . SER C 3 185 ? -7.303 -41.842 97.003 1.00 79.17 185 SER H N 1
ATOM 7233 C CA . SER C 3 185 ? -6.325 -40.827 97.356 1.00 87.21 185 SER H CA 1
ATOM 7234 C C . SER C 3 185 ? -5.555 -41.285 98.582 1.00 89.09 185 SER H C 1
ATOM 7235 O O . SER C 3 185 ? -6.138 -41.826 99.525 1.00 87.10 185 SER H O 1
ATOM 7238 N N . SER C 3 186 ? -4.244 -41.073 98.555 1.00 94.19 186 SER H N 1
ATOM 7239 C CA . SER C 3 186 ? -3.371 -41.346 99.684 1.00 95.54 186 SER H CA 1
ATOM 7240 C C . SER C 3 186 ? -2.783 -40.039 100.194 1.00 91.94 186 SER H C 1
ATOM 7241 O O . SER C 3 186 ? -2.527 -39.116 99.419 1.00 96.88 186 SER H O 1
ATOM 7244 N N . VAL C 3 187 ? -2.581 -39.960 101.506 1.00 91.69 187 VAL H N 1
ATOM 7245 C CA . VAL C 3 187 ? -1.881 -38.837 102.116 1.00 100.45 187 VAL H CA 1
ATOM 7246 C C . VAL C 3 187 ? -0.838 -39.390 103.077 1.00 106.43 187 VAL H C 1
ATOM 7247 O O . VAL C 3 187 ? -1.124 -40.311 103.851 1.00 100.70 187 VAL H O 1
ATOM 7251 N N . THR C 3 188 ? 0.377 -38.854 102.998 1.00 110.57 188 THR H N 1
ATOM 7252 C CA . THR C 3 188 ? 1.486 -39.267 103.848 1.00 111.70 188 THR H CA 1
ATOM 7253 C C . THR C 3 188 ? 1.757 -38.156 104.852 1.00 109.64 188 THR H C 1
ATOM 7254 O O . THR C 3 188 ? 2.138 -37.045 104.467 1.00 106.87 188 THR H O 1
ATOM 7258 N N . VAL C 3 189 ? 1.546 -38.450 106.130 1.00 109.36 189 VAL H N 1
ATOM 7259 C CA . VAL C 3 189 ? 1.785 -37.501 107.208 1.00 118.64 189 VAL H CA 1
ATOM 7260 C C . VAL C 3 189 ? 2.840 -38.086 108.132 1.00 125.51 189 VAL H C 1
ATOM 7261 O O . VAL C 3 189 ? 2.878 -39.303 108.351 1.00 125.28 189 VAL H O 1
ATOM 7263 N N . THR C 3 190 ? 3.706 -37.225 108.661 1.00 123.28 190 THR H N 1
ATOM 7264 C CA . THR C 3 190 ? 4.679 -37.681 109.643 1.00 126.09 190 THR H CA 1
ATOM 7265 C C . THR C 3 190 ? 3.952 -38.239 110.862 1.00 125.42 190 THR H C 1
ATOM 7266 O O . THR C 3 190 ? 3.067 -37.588 111.425 1.00 128.57 190 THR H O 1
ATOM 7270 N N . SER C 3 191 ? 4.316 -39.465 111.254 1.00 122.79 191 SER H N 1
ATOM 7271 C CA . SER C 3 191 ? 3.587 -40.184 112.296 1.00 123.49 191 SER H CA 1
ATOM 7272 C C . SER C 3 191 ? 3.522 -39.423 113.615 1.00 125.00 191 SER H C 1
ATOM 7273 O O . SER C 3 191 ? 2.782 -39.838 114.514 1.00 121.16 191 SER H O 1
ATOM 7276 N N . SER C 3 192 ? 4.266 -38.327 113.753 1.00 129.44 192 SER H N 1
ATOM 7277 C CA . SER C 3 192 ? 4.080 -37.412 114.871 1.00 128.59 192 SER H CA 1
ATOM 7278 C C . SER C 3 192 ? 2.813 -36.574 114.736 1.00 130.18 192 SER H C 1
ATOM 7279 O O . SER C 3 192 ? 2.506 -35.799 115.650 1.00 132.70 192 SER H O 1
ATOM 7282 N N . THR C 3 193 ? 2.081 -36.704 113.627 1.00 127.70 193 THR H N 1
ATOM 7283 C CA . THR C 3 193 ? 0.830 -35.989 113.410 1.00 127.74 193 THR H CA 1
ATOM 7284 C C . THR C 3 193 ? -0.380 -36.915 113.388 1.00 126.13 193 THR H C 1
ATOM 7285 O O . THR C 3 193 ? -1.512 -36.436 113.257 1.00 125.31 193 THR H O 1
ATOM 7289 N N . TRP C 3 194 ? -0.178 -38.227 113.524 1.00 122.40 194 TRP H N 1
ATOM 7290 C CA . TRP C 3 194 ? -1.281 -39.168 113.466 1.00 117.63 194 TRP H CA 1
ATOM 7291 C C . TRP C 3 194 ? -0.973 -40.363 114.357 1.00 118.59 194 TRP H C 1
ATOM 7292 O O . TRP C 3 194 ? 0.154 -40.877 114.316 1.00 121.29 194 TRP H O 1
ATOM 7303 N N . PRO C 3 195 ? -1.942 -40.835 115.160 1.00 117.20 195 PRO H N 1
ATOM 7304 C CA . PRO C 3 195 ? -3.323 -40.346 115.233 1.00 115.72 195 PRO H CA 1
ATOM 7305 C C . PRO C 3 195 ? -3.548 -39.235 116.260 1.00 119.29 195 PRO H C 1
ATOM 7306 O O . PRO C 3 195 ? -4.270 -39.442 117.235 1.00 123.74 195 PRO H O 1
ATOM 7310 N N . SER C 3 196 ? -2.943 -38.069 116.035 1.00 120.86 196 SER H N 1
ATOM 7311 C CA . SER C 3 196 ? -3.159 -36.917 116.901 1.00 123.74 196 SER H CA 1
ATOM 7312 C C . SER C 3 196 ? -4.241 -36.023 116.308 1.00 132.03 196 SER H C 1
ATOM 7313 O O . SER C 3 196 ? -5.382 -36.014 116.782 1.00 136.48 196 SER H O 1
ATOM 7316 N N . GLN C 3 197 ? -3.888 -35.276 115.266 1.00 130.23 197 GLN H N 1
ATOM 7317 C CA . GLN C 3 197 ? -4.843 -34.436 114.564 1.00 129.00 197 GLN H CA 1
ATOM 7318 C C . GLN C 3 197 ? -5.753 -35.329 113.714 1.00 125.96 197 GLN H C 1
ATOM 7319 O O . GLN C 3 197 ? -5.400 -36.454 113.347 1.00 120.76 197 GLN H O 1
ATOM 7325 N N . SER C 3 198 ? -6.960 -34.834 113.452 1.00 125.66 198 SER H N 1
ATOM 7326 C CA . SER C 3 198 ? -7.995 -35.581 112.737 1.00 124.60 198 SER H CA 1
ATOM 7327 C C . SER C 3 198 ? -7.694 -35.575 111.244 1.00 122.76 198 SER H C 1
ATOM 7328 O O . SER C 3 198 ? -8.004 -34.610 110.543 1.00 125.20 198 SER H O 1
ATOM 7330 N N . ILE C 3 199 ? -7.101 -36.652 110.737 1.00 116.48 199 ILE H N 1
ATOM 7331 C CA . ILE C 3 199 ? -6.943 -36.795 109.293 1.00 113.60 199 ILE H CA 1
ATOM 7332 C C . ILE C 3 199 ? -8.307 -37.137 108.705 1.00 113.20 199 ILE H C 1
ATOM 7333 O O . ILE C 3 199 ? -8.906 -38.161 109.049 1.00 110.14 199 ILE H O 1
ATOM 7338 N N . THR C 3 200 ? -8.801 -36.275 107.819 1.00 112.35 200 THR H N 1
ATOM 7339 C CA . THR C 3 200 ? -10.175 -36.352 107.336 1.00 110.30 200 THR H CA 1
ATOM 7340 C C . THR C 3 200 ? -10.201 -36.032 105.850 1.00 109.69 200 THR H C 1
ATOM 7341 O O . THR C 3 200 ? -9.837 -34.920 105.452 1.00 112.13 200 THR H O 1
ATOM 7345 N N . CYS C 3 201 ? -10.627 -36.995 105.032 1.00 102.43 201 CYS H N 1
ATOM 7346 C CA . CYS C 3 201 ? -10.844 -36.748 103.613 1.00 102.54 201 CYS H CA 1
ATOM 7347 C C . CYS C 3 201 ? -12.291 -36.325 103.404 1.00 101.86 201 CYS H C 1
ATOM 7348 O O . CYS C 3 201 ? -13.217 -37.012 103.846 1.00 101.80 201 CYS H O 1
ATOM 7351 N N . ASN C 3 202 ? -12.481 -35.181 102.756 1.00 100.80 202 ASN H N 1
ATOM 7352 C CA . ASN C 3 202 ? -13.809 -34.660 102.467 1.00 105.05 202 ASN H CA 1
ATOM 7353 C C . ASN C 3 202 ? -14.071 -34.782 100.972 1.00 103.64 202 ASN H C 1
ATOM 7354 O O . ASN C 3 202 ? -13.360 -34.182 100.157 1.00 97.00 202 ASN H O 1
ATOM 7359 N N . VAL C 3 203 ? -15.085 -35.563 100.624 1.00 98.98 203 VAL H N 1
ATOM 7360 C CA . VAL C 3 203 ? -15.464 -35.833 99.246 1.00 86.08 203 VAL H CA 1
ATOM 7361 C C . VAL C 3 203 ? -16.714 -35.033 98.916 1.00 93.05 203 VAL H C 1
ATOM 7362 O O . VAL C 3 203 ? -17.509 -34.689 99.798 1.00 98.05 203 VAL H O 1
ATOM 7366 N N . ALA C 3 204 ? -16.887 -34.716 97.636 1.00 92.47 204 ALA H N 1
ATOM 7367 C CA . ALA C 3 204 ? -18.043 -33.944 97.195 1.00 83.16 204 ALA H CA 1
ATOM 7368 C C . ALA C 3 204 ? -18.370 -34.325 95.762 1.00 91.24 204 ALA H C 1
ATOM 7369 O O . ALA C 3 204 ? -17.551 -34.116 94.862 1.00 93.31 204 ALA H O 1
ATOM 7371 N N . HIS C 3 205 ? -19.561 -34.882 95.554 1.00 86.95 205 HIS H N 1
ATOM 7372 C CA . HIS C 3 205 ? -20.041 -35.237 94.223 1.00 81.81 205 HIS H CA 1
ATOM 7373 C C . HIS C 3 205 ? -21.205 -34.323 93.870 1.00 94.21 205 HIS H C 1
ATOM 7374 O O . HIS C 3 205 ? -22.322 -34.517 94.375 1.00 95.41 205 HIS H O 1
ATOM 7381 N N . PRO C 3 206 ? -21.002 -33.309 93.025 1.00 93.42 206 PRO H N 1
ATOM 7382 C CA . PRO C 3 206 ? -22.091 -32.350 92.769 1.00 88.81 206 PRO H CA 1
ATOM 7383 C C . PRO C 3 206 ? -23.306 -32.965 92.091 1.00 91.17 206 PRO H C 1
ATOM 7384 O O . PRO C 3 206 ? -24.440 -32.648 92.471 1.00 94.27 206 PRO H O 1
ATOM 7388 N N . ALA C 3 207 ? -23.103 -33.843 91.103 1.00 84.91 207 ALA H N 1
ATOM 7389 C CA . ALA C 3 207 ? -24.217 -34.364 90.315 1.00 80.79 207 ALA H CA 1
ATOM 7390 C C . ALA C 3 207 ? -25.241 -35.111 91.161 1.00 88.04 207 ALA H C 1
ATOM 7391 O O . ALA C 3 207 ? -26.393 -35.255 90.737 1.00 82.83 207 ALA H O 1
ATOM 7393 N N . SER C 3 208 ? -24.851 -35.594 92.338 1.00 88.54 208 SER H N 1
ATOM 7394 C CA . SER C 3 208 ? -25.768 -36.242 93.265 1.00 80.29 208 SER H CA 1
ATOM 7395 C C . SER C 3 208 ? -25.975 -35.429 94.538 1.00 87.57 208 SER H C 1
ATOM 7396 O O . SER C 3 208 ? -26.597 -35.924 95.484 1.00 85.94 208 SER H O 1
ATOM 7399 N N . SER C 3 209 ? -25.464 -34.195 94.582 1.00 92.19 209 SER H N 1
ATOM 7400 C CA . SER C 3 209 ? -25.564 -33.330 95.760 1.00 90.26 209 SER H CA 1
ATOM 7401 C C . SER C 3 209 ? -24.988 -34.014 96.999 1.00 93.29 209 SER H C 1
ATOM 7402 O O . SER C 3 209 ? -25.499 -33.862 98.111 1.00 96.91 209 SER H O 1
ATOM 7405 N N . THR C 3 210 ? -23.911 -34.772 96.802 1.00 93.20 210 THR H N 1
ATOM 7406 C CA . THR C 3 210 ? -23.233 -35.478 97.882 1.00 91.80 210 THR H CA 1
ATOM 7407 C C . THR C 3 210 ? -22.075 -34.639 98.413 1.00 91.46 210 THR H C 1
ATOM 7408 O O . THR C 3 210 ? -21.405 -33.932 97.655 1.00 86.63 210 THR H O 1
ATOM 7412 N N . LYS C 3 211 ? -21.856 -34.710 99.727 1.00 94.89 211 LYS H N 1
ATOM 7413 C CA . LYS C 3 211 ? -20.734 -34.011 100.359 1.00 97.29 211 LYS H CA 1
ATOM 7414 C C . LYS C 3 211 ? -20.511 -34.670 101.725 1.00 100.62 211 LYS H C 1
ATOM 7415 O O . LYS C 3 211 ? -21.129 -34.283 102.716 1.00 107.64 211 LYS H O 1
ATOM 7421 N N . VAL C 3 212 ? -19.623 -35.660 101.753 1.00 95.50 212 VAL H N 1
ATOM 7422 C CA . VAL C 3 212 ? -19.332 -36.435 102.954 1.00 99.29 212 VAL H CA 1
ATOM 7423 C C . VAL C 3 212 ? -17.898 -36.163 103.387 1.00 105.76 212 VAL H C 1
ATOM 7424 O O . VAL C 3 212 ? -16.988 -36.097 102.552 1.00 109.00 212 VAL H O 1
ATOM 7428 N N . ASP C 3 213 ? -17.703 -35.991 104.692 1.00 104.69 213 ASP H N 1
ATOM 7429 C CA . ASP C 3 213 ? -16.381 -35.977 105.299 1.00 107.51 213 ASP H CA 1
ATOM 7430 C C . ASP C 3 213 ? -16.181 -37.272 106.076 1.00 107.99 213 ASP H C 1
ATOM 7431 O O . ASP C 3 213 ? -17.125 -37.813 106.659 1.00 107.51 213 ASP H O 1
ATOM 7436 N N . LYS C 3 214 ? -14.948 -37.780 106.071 1.00 112.79 214 LYS H N 1
ATOM 7437 C CA . LYS C 3 214 ? -14.651 -39.071 106.690 1.00 106.64 214 LYS H CA 1
ATOM 7438 C C . LYS C 3 214 ? -13.311 -38.992 107.408 1.00 110.10 214 LYS H C 1
ATOM 7439 O O . LYS C 3 214 ? -12.265 -38.845 106.769 1.00 111.95 214 LYS H O 1
ATOM 7445 N N . LYS C 3 215 ? -13.355 -39.091 108.732 1.00 111.58 215 LYS H N 1
ATOM 7446 C CA . LYS C 3 215 ? -12.170 -39.067 109.577 1.00 107.96 215 LYS H CA 1
ATOM 7447 C C . LYS C 3 215 ? -11.588 -40.470 109.680 1.00 110.14 215 LYS H C 1
ATOM 7448 O O . LYS C 3 215 ? -12.291 -41.414 110.055 1.00 110.44 215 LYS H O 1
ATOM 7454 N N . ILE C 3 216 ? -10.308 -40.607 109.342 1.00 112.24 216 ILE H N 1
ATOM 7455 C CA . ILE C 3 216 ? -9.642 -41.905 109.395 1.00 111.73 216 ILE H CA 1
ATOM 7456 C C . ILE C 3 216 ? -9.340 -42.221 110.857 1.00 111.36 216 ILE H C 1
ATOM 7457 O O . ILE C 3 216 ? -8.447 -41.623 111.463 1.00 109.22 216 ILE H O 1
ATOM 7462 N N . GLU C 3 217 ? -10.050 -43.200 111.388 1.00 112.95 217 GLU H N 1
ATOM 7463 C CA . GLU C 3 217 ? -9.821 -43.594 112.758 1.00 113.89 217 GLU H CA 1
ATOM 7464 C C . GLU C 3 217 ? -8.872 -44.760 112.701 1.00 108.50 217 GLU H C 1
ATOM 7465 O O . GLU C 3 217 ? -8.888 -45.535 111.754 1.00 108.66 217 GLU H O 1
ATOM 7471 N N . PRO C 3 218 ? -8.037 -44.890 113.724 1.00 106.90 218 PRO H N 1
ATOM 7472 C CA . PRO C 3 218 ? -7.146 -46.036 113.811 1.00 105.65 218 PRO H CA 1
ATOM 7473 C C . PRO C 3 218 ? -7.908 -47.314 114.016 1.00 105.86 218 PRO H C 1
ATOM 7474 O O . PRO C 3 218 ? -8.912 -47.321 114.715 1.00 110.76 218 PRO H O 1
ATOM 7478 N N . ARG C 3 219 ? -7.441 -48.389 113.408 1.00 107.75 219 ARG H N 1
ATOM 7479 C CA . ARG C 3 219 ? -8.123 -49.661 113.519 1.00 107.09 219 ARG H CA 1
ATOM 7480 C C . ARG C 3 219 ? -7.918 -50.256 114.900 1.00 108.88 219 ARG H C 1
ATOM 7481 O O . ARG C 3 219 ? -7.627 -51.441 115.038 1.00 115.32 219 ARG H O 1
#

Radius of gyration: 40.89 Å; Cα contacts (8 Å, |Δi|>4): 2073; chains: 3; bounding box: 68×92×123 Å

B-factor: mean 95.13, std 14.75, range [57.99, 160.74]

Sequence (969 aa):
DERETWSGKVDFLLSVIGYAVGLANVWRFPYLCYKNGGGAFLVPYGIMLAVGGIPLFYMELALGQHNRKGAITCWGRLVPLFKGIGYAVVLISFYLNFYYNVIIAWSLRFFFASFTNSLPWTSCNNIWNTPNCRPFEGHVEGFQSAASEYFNRYILELNRSEGIHDLGAIKWDMALCLLIVYLICYFSLWKGISTSGKVVWFTALFPYAALLILLIRGLTLPGSFLGIQYYLTPNFSAIYKAEVWADAATQVFFSLGPGLGSLLAYASYNKYHNNVYKDALLTSFINSATSFIAGFVIFSVLGYMAHTLGVRIEDVATSGPGLVFVVYPAAIATMPASTFWALIFFMMLATLGLDSQFGTVEAIITALSDEFPKIKRNRELFVAGLFSLYFVVGLASCTQGGFYFFHLLDRYAAGYSILVAVFFEAIAVSWIYGTNRFSEDIRDMIGFPPGRYWQVCWRFVAPIFLLFITVYLLIGYEPLTYADYVYPSWANALGWCIAGSSVVMIPAVAIFKLLSTPGSLRQRFTILTTPWRDQQENVLTQSPAIMSTSPGEKVTMTCRASSSVGSSYLHWYQQKSGASPKLWIYSTSNLASGVPARFSGSGSGTSYSLTISSVEAEDAATYYCQQFSGYPLTFGSGTKLEMKRADAAPTVSIFPPSSEQLTSGGASVVCFLNNFYPKDINVKWKIDGSERQNGVLNSWTDQDSKDSTYSMSSTLTLTKDEYERHNSYTCEATHKTSTSPIVKSFNRNEEVQLVESGGGLVKPGGSLKLSCAASGFTFSSYAMSWVRQSPEKRLEWVAEISSGGRYIYYSDTVTGRFTISRDNARNILHLEMSSLRSEDTAMYYCARGEVRQRGFDYWGQGTTLTVSSAKTTAPSVYPLAPVCGDTTGSSVTLGCLVKGYFPEPVTLTWNSGSLSSGVHTFPAVLQSDLYTLSSSVTVTSSTWPSQSITCNVAHPASSTKVDKKIEPR